Protein 6NOT (pdb70)

Nearest PDB structures (foldseek):
  6not-assembly2_B  TM=1.002E+00  e=0.000E+00  Rickettsia prowazekii str. Madrid E
  7pjx-assembly1_x  TM=8.236E-01  e=2.039E-60  Escherichia coli
  6bk7-assembly2_B  TM=9.498E-01  e=4.688E-52  Enterococcus faecalis V583
  5ty0-assembly1_A  TM=9.521E-01  e=2.757E-51  Legionella pneumophila subsp. pneumophila str. Philadelphia 1
  5vh6-assembly1_A  TM=9.607E-01  e=8.988E-50  Bacillus subtilis subsp. subtilis str. 168

Solvent-accessible surface area: 57294 Å² total; per-residue (Å²): 114,87,23,45,63,10,11,0,0,0,11,26,51,68,91,86,97,52,3,40,95,53,0,41,139,38,21,70,105,154,20,6,6,16,12,8,143,49,111,70,30,37,0,4,10,3,77,29,86,59,52,73,86,73,30,56,34,27,36,26,15,9,60,0,5,8,0,2,0,11,16,4,26,0,52,40,1,8,58,64,63,25,1,28,52,8,5,8,4,26,53,82,99,6,6,4,0,0,0,0,13,33,6,25,100,84,44,13,56,3,63,93,0,11,114,52,0,44,106,88,4,41,9,89,11,0,19,8,5,2,13,16,25,75,72,97,117,2,26,0,1,0,28,0,6,92,58,10,0,13,24,21,71,139,181,110,98,95,76,119,12,34,86,132,44,86,120,105,0,58,100,33,45,48,110,3,7,58,38,0,10,123,28,43,123,98,33,102,60,59,80,84,93,59,45,148,8,63,65,113,52,0,64,118,10,0,49,87,0,0,37,65,21,122,0,21,0,0,1,0,0,0,2,117,41,42,29,0,0,20,20,0,0,47,4,0,4,34,2,0,0,3,0,85,61,67,28,77,8,55,5,35,35,57,101,67,85,98,143,84,101,18,64,14,25,98,128,68,46,11,5,0,0,0,24,26,46,70,117,17,128,176,28,34,52,1,6,3,0,1,0,8,6,3,40,4,64,58,41,33,51,4,11,0,17,43,43,108,91,149,3,120,2,34,113,1,2,36,19,50,48,136,82,101,79,81,36,74,105,2,27,5,0,39,5,3,1,1,10,68,31,166,31,15,0,41,0,0,0,0,0,41,54,132,80,52,5,19,5,27,75,66,166,76,38,41,3,0,1,36,14,48,4,110,44,70,61,102,84,25,54,82,101,13,35,73,5,10,63,43,9,25,48,60,34,49,37,5,115,61,49,87,83,158,92,37,40,2,44,0,34,10,70,50,10,9,120,74,20,18,53,81,16,124,178,73,62,56,1,116,30,61,49,41,66,70,105,17,2,22,22,0,18,3,67,54,64,14,116,33,90,56,99,88,111,68,10,14,3,70,0,51,0,47,10,62,102,100,35,109,78,110,132,81,158,57,79,21,51,65,98,44,69,78,103,35,96,84,29,101,21,2,22,65,1,1,59,100,21,60,55,85,8,42,43,40,45,62,36,0,23,37,0,10,0,20,8,51,44,33,49,62,106,67,73,82,4,27,50,1,0,59,0,0,1,112,87,2,0,119,66,0,87,38,20,9,12,1,0,10,1,83,0,28,0,4,0,6,67,127,19,37,56,86,0,38,42,32,0,75,86,33,85,10,50,53,93,72,87,70,103,67,65,55,1,32,14,0,23,0,45,0,3,3,26,60,7,88,27,2,69,94,40,5,124,91,42,0,126,16,14,9,29,36,24,50,110,44,40,64,46,62,111,19,54,94,81,34,18,96,67,18,121,82,139,143,190,96,100,59,149,91,49,20,39,32,0,9,0,0,0,13,26,50,64,101,153,131,12,41,58,16,0,34,161,71,27,68,112,162,29,9,5,22,11,10,155,49,110,98,32,18,0,3,10,1,67,38,71,77,21,84,15,43,44,31,53,6,57,27,12,22,110,0,8,9,0,3,0,6,13,0,51,0,59,41,0,6,60,57,111,19,1,13,29,4,10,20,7,38,41,79,96,10,14,2,0,0,0,0,28,14,0,33,125,80,47,9,53,1,90,96,0,11,95,36,0,37,100,81,4,48,10,46,18,1,24,4,7,0,6,21,27,64,72,99,116,4,33,0,2,0,27,0,8,78,54,16,0,16,36,39,78,149,112,148,112,94,44,84,32,42,98,125,45,50,80,42,0,56,119,52,61,49,49,5,10,90,78,3,8,78,65,40,125,108,17,106,74,52,82,94,85,67,65,108,36,75,89,68,76,6,68,118,20,0,49,38,0,0,44,125,17,47,7,16,0,0,2,0,0,0,23,160,40,63,28,1,5,28,28,2,0,48,5,0,3,38,2,0,0,4,0,93,63,70,27,79,17,102,5,76,67,61,100,78,85,48,134,35,75,28,71,17,26,56,126,76,58,10,3,0,13,0,8,70,6,46,19,31,118,172,27,36,16,6,2,2,0,2,0,15,6,2,122,6,67,48,36,34,62,4,6,0,17,56,68,114,87,157,4,129,1,34,108,0,3,35,11,53,61,137,76,110,73,81,34,160,56,9,12,2,0,14,6,2,0,1,9,54,16,147,47,11,3,13,0,3,0,0,0,43,37,139,42,58,13,29,1,97,60,42,116,56,58,83,10,0,0,46,6,35,0,42,19,68,54,121,85,47,80,132,50,2,21,121,4,0,59,91,4,17,40,9,13,61,6,3,115,35,44,84,43,116,107,99,37,85,4,29,0,55,0,24,6,50,39,25,2,101,63,0,20,57,36,0,114,130,32,63,89,8,113,22,88,73,43,72,49,111,13,2,24,30,0,14,3,69,62,55,18,95,37,75,59,94,60,106,108,145,8,64,13,94,0,55,0,49,9,67,115,74,40,102,98,154,109,35,76,60,51,50,72,155,122,42,100,23,1,23,65,1,2,60,56,23,57,96,82,9,47,43,38,41,62,25,2,18,60,2,10,0,27,11,87,113,58,22,16,79,0,0,65,5,0,2,121,94,0,0,107,59,0,94,38,20,6,10,2,0,11,0,71,0,41,0,17,0,9,75,131,20,30,58,94,1,51,36,26,0,98,81,29,91,10,126,56,77,75,68,73,101,76,67,59,2,22,12,0,24,0,48,0,3,2,29,60,4,73,30,3,26,99,38,5,109,89,54,0,130,18,40,10,9,13,30,42,101,42,40,67,46,61,104,22,61,91,81,31,16,88,135,14,121,79,132

Secondary structure (DSSP, 8-state):
-TGGGEEEEEEE------HHHHHHHHHH---SEEEEEETTEEEEEE---SSSSSSHHHHHHHHH-SEEEEEEETTTBS-HHHHHHHHHHHHTT--EEEEEE-TTSTT--HHHHHHHHHHTS---EEE-EEEES-GGG--EEEETTTTEEEEE---EEEEPPPGGGHHHHHHHHHHHHHHHGGG-SHHHHHHHTTPPPPHHHHHHHHHHHHHTTS-EEEEE-BTTTTBSHHHHHHHHHHHSPPHHHH-EEEEEETTT--EEEEE-BTTSPPEEEEEEEEEETTTEEEEEEEEEESEEETT-EEEETTTTEEEE---EEEE-SS-EEEESEEETT-EEEEES-SS--TT-EEE-SSS-EESS----PPP-EEEEEEESSSSTHHHHHHHHHHHHHH-TT-EEEE---EEEEESSHHHHHHHHHHHHTTT---EEE---EE--EEE-SS-EEEEEEE--EEEEEEEEEGGG--------SEEEEE----S-HHHHHHHHHHHHTS-TTTSPPB-SEEEEEEEEE-----THHHHHHHHHHHGGGS--EEEEEEEEEEEEEEGGGHHHHHHHHHHTT-EEEEEEEETTEEEEEEEEEGGG-TTHHHHHHHHTTT--EEEEEEEEEEEPPHHHHHHHTT-/-----TT-GGGEEEEEEE-----HHHHHHHHHH---SEEEEEETTEEEEEE-----SB--HHHHHHHHH-SEEEEEEETTTBS-HHHHHHHHHHHTTT--EEEEEE-TTSTT--HHHHHHHHHHTS---EEE-EEEES-GGG--EEEETTT--EEEE---EEEEPPPHHHHHHHHHHHHHHHHHHHTT-HHHHHHHTTTPPPPHHHHHHHHHHHHHTTS-EEEEE-BTTTTBSHHHHHHHHHHHSPPHHHH-EEEEEETTTTEEEEEE-BSSSPPEEEEEEEEEETTTEEEEEEEEEESEEETT-EEEETTTTEEEE---EEEE-SS-EEEESEEETT-EEEEE--SS--TT-EEE-SSS-EEE------S--EEEEEEESSGGGGTHHHHHHHHHHHH-TT-EEEE-TTT--EEEEES-HHHHHHHHHHHHHHH---EEE---EE--EEEESS-EEEEEEE---EEEEEEEEEGGG-----EEEEE---HHHHHHHHHHHTTS-TTTSPPB-SEEEEE--HHHHHHHHHHHHHTGGG-EEEEEEEEEEEEEEEGGGHHHHHHHHHHTT-EEEEEEEETTEEEEEEEEEGGG-TTHHHHHHHHTTT--EEEEEEEEEEE--HHHHHHHTT-

Sequence (1266 aa):
NKLEQIRNIGICAHIDTTTTERILYYTGKTSAATTCRWQDKVINIIDTPGHVDFTIEVERSLRVLDGAVAVFDGVAGVEPQSETVWRQADKYNVPRMCFVNKMDRMGADFYRCVEMIKDRLGARSLIIQLPIGIEENFKGIVNLIKMKAVIWKDEYFEEDIPADMQDKAAEYRARLLDMVVELDDTIMEQYLSGAEITEEQIKILIRKGTIEARFYPILCGSAFKNKGVQPLLDAIVDFLPSPIDIGIVKGIEVSTSEEKDFPISIVEPFSALAFKIMNDPFVGSLTFIRIYSGKITSGATVINTVKNKREKIGRMLLMHANNREDIKEASAGDIVALAGLKDTSTGDTLSDIDKQVVLERMEFPEPVIELAVEPKSTADQEKMGLALSRLAAEDPSFRVSTDHQTVIKGMGELHLEIIIDRMRREFKVEANIGAPQVAYRETITTACEIDYTHKFARVKIIFEPLKDVIDLDKNKTFVFESKIPKEYIPGVEKGLNNIRETGVIAGYPMIDFKATLVDGAFHVLAFEIAAKGAFREGMQKGNPKLLEPIMKVEVITPDEYMGDIIGDLNSRRGQIQNMDPRGNAQVVTAHVPLAEMFGYVNTLRSLSQGRAQFSMIFSHYDQVPSQVADMIKAKHHMSKINKLEQIRNIGICAHIDTTTERILYYTGKTSAATTCRWQDKVINIIDTPGHVDFTIEVERSLRRVLDGAVAVFDGVAGVEPQSETVWRQADKYNVPRMCFVNKMDRMGADFYRCVEMIKDRLGARSLIIQLPIGIEENFKGIVNLIKMKAVIWKDEYFEEDIPADMQDKAAEYRARLLDMVVELDDTIMEQYLSGAEITEEQIKILIRKGTIEARFYPILCGSAFKNKGVQPLLDAIVDFLPSPIDIGIVKGIEVSTSEEKDFPISIVEPFSALAFKIMNDPFVGSLTFIRIYSGKITSGATVINTVKNKREKIGRMLLMHANNREDIKEASAGDIVALAGLKDTSTGDTLSDIDKQVVLERMEFPEPVIELAVEPKSTADQEKMGLALSRLAAEDPSFRVSTDHETGQTVIKGMGELHLEIIIDRMRREFKVEANIGAPQVAYRETITTACEIDYTHKQFARVKIIFEPLKDVIDLTFVFESKIYIPGVEKGLNNIRETGVIAGYPMIDFKATLVLAFEIAAKGAFREGMQKGNPKLLEPIMKVEVITPDEYMGDIIGDLNSRRGQIQNMDPRGNAQVVTAHVPLAEMFGYVNTLRSLSQGRAQFSMIFSHYDQVPSQVADMIKAK

InterPro domains:
  IPR000640 Elongation factor EFG, domain V-like [PF00679] (608-693)
  IPR000640 Elongation factor EFG, domain V-like [SM00838] (608-695)
  IPR000795 Translational (tr)-type GTP-binding domain [PF00009] (8-281)
  IPR000795 Translational (tr)-type GTP-binding domain [PR00315] (12-25)
  IPR000795 Translational (tr)-type GTP-binding domain [PR00315] (58-66)
  IPR000795 Translational (tr)-type GTP-binding domain [PR00315] (78-88)
  IPR000795 Translational (tr)-type GTP-binding domain [PR00315] (94-105)
  IPR000795 Translational (tr)-type GTP-binding domain [PR00315] (130-139)
  IPR000795 Translational (tr)-type GTP-binding domain [PS51722] (8-283)
  IPR004540 Translation elongation factor EFG/EF2 [MF_00054_B] (6-699)
  IPR004540 Translation elongation factor EFG/EF2 [TIGR00484] (1-698)
  IPR005225 Small GTP-binding domain [TIGR00231] (9-180)
  IPR005517 Translation elongation factor EFG/EF2, domain IV [PF03764] (478-605)
  IPR005517 Translation elongation factor EFG/EF2, domain IV [SM00889] (479-606)
  IPR009000 Translation protein, beta-barrel domain superfamily [SSF50447] (264-403)
  IPR009022 Elongation factor G, domain III [cd16262] (404-479)
  IPR014721 Small ribosomal subunit protein uS5 domain 2-type fold, subgroup [G3DSA:3.30.230.10] (484-695)
  IPR020568 Ribosomal protein uS5 domain 2-type superfamily [SSF54211] (481-607)
  IPR027417 P-loop containing nucleoside triphosphate hydrolase [G3DSA:3.40.50.300] (1-291)
  IPR027417 P-loop containing nucleoside triphosphate hydrolase [SSF52540] (6-281)

B-factor: mean 88.45, std 27.89, range [37.94, 196.27]

Radius of gyration: 56.78 Å; Cα contacts (8 Å, |Δi|>4): 2788; chains: 2; bounding box: 98×81×197 Å

Foldseek 3Di:
DLQQQEAFEEEADPAQVPLVVLVQVVQVCPDQWAWGDDDRHIYIYGHQDDVLFQVVLNLLSLQLGQAYEYEAAQQPADDLSSLASLVSNLVVLRQYAYEDEPQQAPRRDNVVNVVCCCPVNVFAEQEQWDWDDGHNGTFAIQGLLVQWTWGDDLPIDIGHDDPVCNVVSVVSNVVNVVLQCVVDDPVVVVVVVPHDAHSVRSLVSLQVCSLSRVHHYYHYFYVVSPYDSVVVSVCSSRRTGGLVSVFWFWWAFQVVRDIDTHGQEQPDWKKWAFSDWDADPPQGIKTKIAIRYHKDFQQDWWAFQVVRGIWGFHWKWHHHPPDIDTDGMDGHRDIIITGDTDFDAHQIMTTHPVTDIRRRDDDQDDFFKKKFKFFPDPPLVVLQPVLQVVVCRNPVNKDWDDDCRIMITHHADVGVVVSVVCSCPVSVTHIDMDDMDTQKEKEFAAKWWDWWADPHWIWIKIKGQLVPDDDDDDDFFEAEEEPEADPQSVLLVVLVVVCQCQAQQFGHHYTRMYMYTYYIHDPDDRCSVGSNVCRNPGRVVRHMAMKFWKKWKKKKAQPVLVVVVVVLCVVQVKDWDDWDDSSRIIIIIIIGTSVSCPPVQVVVCVSHVSNMGMDIGTDDMDGDDPVVSVVSNVD/DPDDCQVVQQQEAFEEEADDPVDLVVLLQVVQVCQDQWAWGDDDNHIYIYGYADFALFPDLQNVLSLVLGQAYEQEAEQQPADDLRSLQVLVVCLVVLRQYAYEHAPQQAPNGDQVVNVVCCCPVSVAAEQEQWDFDDGHNGGFWIQGLLQRWTWGHDVDIDTHHDDDVCPVVSVVSNVVNVVQLCVPDVVVVVVVVVVDDDHSVSSLVSQLVCSSRSVHHYYHYYYRVVPYCSSVVVVCSSRRTGGLVSVFWFWWAFPVVRDTDTHGQEQPDWKKWAFSDWAAAPPQGIWTKIAIRYHKAFQQDWWAQVVVRDIWHQHWKWHHHPPDIDTDGMDGHRDIIITTDTDQEAGQIMTTHPVTDIRTDGDAADFFFKKKWKFFPDNVCLVLPVVLLCVVCSRYNFKDKDADPVPRTIMITGHAPVVVVVSQVSSCVNRVTHMDIDDMDTQKEKEFQAKFWDWFWDDLTDTKTKIKGFLVPDDDPLEEEAECAVVVLLVVLCVVLQCQDQQFGHHYGRMYMYIVCSNSVRNNVCCNVRRVVRHMFMKFWKKWKKKKAQPVLVVVVVVLCVVQVKDWDDWDDSSRIIITIIIGTSVSCPPVSVVVCVSHVSNMHMHIGTDDIDGDDPVVSVVSNVD

Structure (mmCIF, N/CA/C/O backbone):
data_6NOT
#
_entry.id   6NOT
#
_cell.length_a   57.670
_cell.length_b   79.560
_cell.length_c   95.470
_cell.angle_alpha   103.850
_cell.angle_beta   95.320
_cell.angle_gamma   92.170
#
_symmetry.space_group_name_H-M   'P 1'
#
loop_
_entity.id
_entity.type
_entity.pdbx_description
1 polymer 'Elongation factor G'
2 water water
#
loop_
_atom_site.group_PDB
_atom_site.id
_atom_site.type_symbol
_atom_site.label_atom_id
_atom_site.label_alt_id
_atom_site.label_comp_id
_atom_site.label_asym_id
_atom_site.label_entity_id
_atom_site.label_seq_id
_atom_site.pdbx_PDB_ins_code
_atom_site.Cartn_x
_atom_site.Cartn_y
_atom_site.Cartn_z
_atom_site.occupancy
_atom_site.B_iso_or_equiv
_atom_site.auth_seq_id
_atom_site.auth_comp_id
_atom_site.auth_asym_id
_atom_site.auth_atom_id
_atom_site.pdbx_PDB_model_num
ATOM 1 N N . ASN A 1 13 ? -26.069 -7.919 -0.857 1.00 113.97 5 ASN A N 1
ATOM 2 C CA . ASN A 1 13 ? -26.214 -7.725 0.582 1.00 112.19 5 ASN A CA 1
ATOM 3 C C . ASN A 1 13 ? -25.500 -6.461 1.033 1.00 107.90 5 ASN A C 1
ATOM 4 O O . ASN A 1 13 ? -24.370 -6.201 0.630 1.00 107.87 5 ASN A O 1
ATOM 6 N N . LYS A 1 14 ? -26.166 -5.674 1.877 1.00 105.09 6 LYS A N 1
ATOM 7 C CA . LYS A 1 14 ? -25.547 -4.454 2.377 1.00 104.21 6 LYS A CA 1
ATOM 8 C C . LYS A 1 14 ? -24.275 -4.753 3.159 1.00 99.94 6 LYS A C 1
ATOM 9 O O . LYS A 1 14 ? -23.319 -3.973 3.114 1.00 97.42 6 LYS A O 1
ATOM 11 N N . LEU A 1 15 ? -24.232 -5.892 3.849 1.00 95.57 7 LEU A N 1
ATOM 12 C CA . LEU A 1 15 ? -23.135 -6.162 4.772 1.00 85.68 7 LEU A CA 1
ATOM 13 C C . LEU A 1 15 ? -21.818 -6.354 4.031 1.00 80.22 7 LEU A C 1
ATOM 14 O O . LEU A 1 15 ? -20.761 -5.952 4.528 1.00 83.07 7 LEU A O 1
ATOM 19 N N . GLU A 1 16 ? -21.858 -6.955 2.838 1.00 75.51 8 GLU A N 1
ATOM 20 C CA . GLU A 1 16 ? -20.635 -7.167 2.072 1.00 75.32 8 GLU A CA 1
ATOM 21 C C . GLU A 1 16 ? -20.062 -5.869 1.510 1.00 79.36 8 GLU A C 1
ATOM 22 O O . GLU A 1 16 ? -18.887 -5.836 1.126 1.00 80.89 8 GLU A O 1
ATOM 24 N N . GLN A 1 17 ? -20.857 -4.805 1.454 1.00 76.14 9 GLN A N 1
ATOM 25 C CA . GLN A 1 17 ? -20.414 -3.538 0.891 1.00 73.37 9 GLN A CA 1
ATOM 26 C C . GLN A 1 17 ? -19.680 -2.656 1.896 1.00 70.55 9 GLN A C 1
ATOM 27 O O . GLN A 1 17 ? -19.174 -1.597 1.512 1.00 68.27 9 GLN A O 1
ATOM 33 N N . ILE A 1 18 ? -19.595 -3.064 3.157 1.00 60.82 10 ILE A N 1
ATOM 34 C CA . ILE A 1 18 ? -18.993 -2.241 4.197 1.00 58.15 10 ILE A CA 1
ATOM 35 C C . ILE A 1 18 ? -17.489 -2.487 4.236 1.00 57.26 10 ILE A C 1
ATOM 36 O O . ILE A 1 18 ? -17.002 -3.584 3.933 1.00 58.69 10 ILE A O 1
ATOM 41 N N . ARG A 1 19 ? -16.746 -1.428 4.561 1.00 56.18 11 ARG A N 1
ATOM 42 C CA . ARG A 1 19 ? -15.316 -1.479 4.847 1.00 52.64 11 ARG A CA 1
ATOM 43 C C . ARG A 1 19 ? -15.098 -0.657 6.110 1.00 61.59 11 ARG A C 1
ATOM 44 O O . ARG A 1 19 ? -15.254 0.572 6.097 1.00 60.61 11 ARG A O 1
ATOM 52 N N . ASN A 1 20 ? -14.761 -1.335 7.198 1.00 60.83 12 ASN A N 1
ATOM 53 C CA . ASN A 1 20 ? -14.445 -0.686 8.457 1.00 56.66 12 ASN A CA 1
ATOM 54 C C . ASN A 1 20 ? -12.930 -0.653 8.584 1.00 46.99 12 ASN A C 1
ATOM 55 O O . ASN A 1 20 ? -12.288 -1.702 8.619 1.00 51.77 12 ASN A O 1
ATOM 60 N N . ILE A 1 21 ? -12.356 0.542 8.641 1.00 50.08 13 ILE A N 1
ATOM 61 C CA . ILE A 1 21 ? -10.912 0.672 8.537 1.00 48.82 13 ILE A CA 1
ATOM 62 C C . ILE A 1 21 ? -10.396 1.683 9.542 1.00 50.15 13 ILE A C 1
ATOM 63 O O . ILE A 1 21 ? -11.116 2.589 9.981 1.00 44.30 13 ILE A O 1
ATOM 68 N N . GLY A 1 22 ? -9.120 1.525 9.881 1.00 47.97 14 GLY A N 1
ATOM 69 C CA . GLY A 1 22 ? -8.327 2.579 10.482 1.00 49.48 14 GLY A CA 1
ATOM 70 C C . GLY A 1 22 ? -7.232 2.981 9.511 1.00 55.77 14 GLY A C 1
ATOM 71 O O . GLY A 1 22 ? -6.787 2.172 8.689 1.00 47.23 14 GLY A O 1
ATOM 72 N N . ILE A 1 23 ? -6.818 4.241 9.596 1.00 56.69 15 ILE A N 1
ATOM 73 C CA . ILE A 1 23 ? -5.650 4.761 8.891 1.00 58.94 15 ILE A CA 1
ATOM 74 C C . ILE A 1 23 ? -4.617 5.047 9.969 1.00 60.29 15 ILE A C 1
ATOM 75 O O . ILE A 1 23 ? -4.747 6.026 10.705 1.00 64.14 15 ILE A O 1
ATOM 80 N N . CYS A 1 24 ? -3.599 4.201 10.093 1.00 64.30 16 CYS A N 1
ATOM 81 C CA . CYS A 1 24 ? -2.616 4.344 11.165 1.00 65.64 16 CYS A CA 1
ATOM 82 C C . CYS A 1 24 ? -1.433 5.144 10.637 1.00 63.26 16 CYS A C 1
ATOM 83 O O . CYS A 1 24 ? -0.625 4.624 9.864 1.00 62.50 16 CYS A O 1
ATOM 86 N N . ALA A 1 25 ? -1.319 6.401 11.067 1.00 67.38 17 ALA A N 1
ATOM 87 C CA . ALA A 1 25 ? -0.291 7.294 10.552 1.00 79.10 17 ALA A CA 1
ATOM 88 C C . ALA A 1 25 ? 0.232 8.191 11.662 1.00 90.39 17 ALA A C 1
ATOM 89 O O . ALA A 1 25 ? -0.546 8.718 12.460 1.00 96.54 17 ALA A O 1
ATOM 91 N N . HIS A 1 26 ? 1.551 8.374 11.693 1.00 99.18 18 HIS A N 1
ATOM 92 C CA . HIS A 1 26 ? 2.203 9.256 12.663 1.00 112.19 18 HIS A CA 1
ATOM 93 C C . HIS A 1 26 ? 2.200 10.706 12.169 1.00 127.21 18 HIS A C 1
ATOM 94 O O . HIS A 1 26 ? 3.246 11.326 11.960 1.00 125.23 18 HIS A O 1
ATOM 96 N N . ILE A 1 27 ? 0.978 11.225 11.989 1.00 136.86 19 ILE A N 1
ATOM 97 C CA . ILE A 1 27 ? 0.660 12.612 11.638 1.00 136.18 19 ILE A CA 1
ATOM 98 C C . ILE A 1 27 ? 1.760 13.299 10.838 1.00 137.67 19 ILE A C 1
ATOM 99 O O . ILE A 1 27 ? 2.348 14.288 11.295 1.00 143.84 19 ILE A O 1
ATOM 101 N N . ASP A 1 28 ? 2.030 12.784 9.639 1.00 128.95 20 ASP A N 1
ATOM 102 C CA . ASP A 1 28 ? 3.034 13.344 8.734 1.00 114.33 20 ASP A CA 1
ATOM 103 C C . ASP A 1 28 ? 4.387 13.536 9.411 1.00 108.08 20 ASP A C 1
ATOM 104 O O . ASP A 1 28 ? 5.379 13.839 8.752 1.00 103.92 20 ASP A O 1
ATOM 106 N N . THR A 1 32 ? -1.015 18.631 4.424 1.00 97.00 24 THR A N 1
ATOM 107 C CA . THR A 1 32 ? -2.217 17.796 4.383 1.00 99.94 24 THR A CA 1
ATOM 108 C C . THR A 1 32 ? -1.889 16.305 4.557 1.00 97.76 24 THR A C 1
ATOM 109 O O . THR A 1 32 ? -0.878 15.815 4.048 1.00 99.13 24 THR A O 1
ATOM 113 N N . THR A 1 33 ? -2.757 15.588 5.263 1.00 89.05 25 THR A N 1
ATOM 114 C CA . THR A 1 33 ? -2.534 14.191 5.607 1.00 84.14 25 THR A CA 1
ATOM 115 C C . THR A 1 33 ? -3.242 13.263 4.621 1.00 80.10 25 THR A C 1
ATOM 116 O O . THR A 1 33 ? -4.062 13.682 3.801 1.00 86.17 25 THR A O 1
ATOM 120 N N . THR A 1 34 ? -2.916 11.972 4.730 1.00 68.82 26 THR A N 1
ATOM 121 C CA . THR A 1 34 ? -3.558 10.961 3.897 1.00 65.91 26 THR A CA 1
ATOM 122 C C . THR A 1 34 ? -5.058 10.910 4.147 1.00 66.30 26 THR A C 1
ATOM 123 O O . THR A 1 34 ? -5.852 10.786 3.205 1.00 67.07 26 THR A O 1
ATOM 127 N N . THR A 1 35 ? -5.468 11.005 5.410 1.00 64.48 27 THR A N 1
ATOM 128 C CA . THR A 1 35 ? -6.884 10.869 5.716 1.00 67.57 27 THR A CA 1
ATOM 129 C C . THR A 1 35 ? -7.672 12.068 5.211 1.00 67.13 27 THR A C 1
ATOM 130 O O . THR A 1 35 ? -8.819 11.914 4.777 1.00 70.35 27 THR A O 1
ATOM 134 N N . GLU A 1 36 ? -7.072 13.261 5.243 1.00 71.73 28 GLU A N 1
ATOM 135 C CA . GLU A 1 36 ? -7.718 14.428 4.648 1.00 75.49 28 GLU A CA 1
ATOM 136 C C . GLU A 1 36 ? -8.004 14.203 3.169 1.00 74.95 28 GLU A C 1
ATOM 137 O O . GLU A 1 36 ? -9.111 14.486 2.693 1.00 75.84 28 GLU A O 1
ATOM 143 N N . ARG A 1 37 ? -7.019 13.679 2.432 1.00 71.75 29 ARG A N 1
ATOM 144 C CA . ARG A 1 37 ? -7.215 13.403 1.012 1.00 71.18 29 ARG A CA 1
ATOM 145 C C . ARG A 1 37 ? -8.287 12.350 0.800 1.00 75.81 29 ARG A C 1
ATOM 146 O O . ARG A 1 37 ? -9.085 12.449 -0.139 1.00 74.51 29 ARG A O 1
ATOM 154 N N . ILE A 1 38 ? -8.313 11.324 1.655 1.00 72.72 30 ILE A N 1
ATOM 155 C CA . ILE A 1 38 ? -9.371 10.326 1.562 1.00 65.95 30 ILE A CA 1
ATOM 156 C C . ILE A 1 38 ? -10.730 10.993 1.683 1.00 76.72 30 ILE A C 1
ATOM 157 O O . ILE A 1 38 ? -11.638 10.736 0.884 1.00 81.90 30 ILE A O 1
ATOM 162 N N . LEU A 1 39 ? -10.873 11.905 2.649 1.00 76.26 31 LEU A N 1
ATOM 163 C CA . LEU A 1 39 ? -12.176 12.505 2.901 1.00 75.18 31 LEU A CA 1
ATOM 164 C C . LEU A 1 39 ? -12.597 13.443 1.783 1.00 81.72 31 LEU A C 1
ATOM 165 O O . LEU A 1 39 ? -13.792 13.541 1.481 1.00 94.19 31 LEU A O 1
ATOM 170 N N . TYR A 1 40 ? -11.647 14.130 1.147 1.00 78.69 32 TYR A N 1
ATOM 171 C CA . TYR A 1 40 ? -12.025 14.998 0.037 1.00 76.96 32 TYR A CA 1
ATOM 172 C C . TYR A 1 40 ? -12.540 14.191 -1.149 1.00 78.64 32 TYR A C 1
ATOM 173 O O . TYR A 1 40 ? -13.527 14.577 -1.784 1.00 85.79 32 TYR A O 1
ATOM 182 N N . TYR A 1 41 ? -11.899 13.061 -1.454 1.00 80.98 33 TYR A N 1
ATOM 183 C CA . TYR A 1 41 ? -12.218 12.322 -2.670 1.00 93.86 33 TYR A CA 1
ATOM 184 C C . TYR A 1 41 ? -13.555 11.591 -2.613 1.00 102.07 33 TYR A C 1
ATOM 185 O O . TYR A 1 41 ? -14.120 11.287 -3.668 1.00 111.82 33 TYR A O 1
ATOM 194 N N . THR A 1 42 ? -14.079 11.299 -1.426 1.00 103.02 34 THR A N 1
ATOM 195 C CA . THR A 1 42 ? -15.350 10.587 -1.362 1.00 110.71 34 THR A CA 1
ATOM 196 C C . THR A 1 42 ? -16.534 11.512 -1.611 1.00 126.05 34 THR A C 1
ATOM 197 O O . THR A 1 42 ? -17.500 11.117 -2.273 1.00 131.88 34 THR A O 1
ATOM 201 N N . GLY A 1 43 ? -16.479 12.737 -1.085 1.00 133.18 35 GLY A N 1
ATOM 202 C CA . GLY A 1 43 ? -17.571 13.674 -1.301 1.00 140.50 35 GLY A CA 1
ATOM 203 C C . GLY A 1 43 ? -17.780 14.008 -2.765 1.00 149.62 35 GLY A C 1
ATOM 204 O O . GLY A 1 43 ? -18.912 14.009 -3.255 1.00 162.28 35 GLY A O 1
ATOM 205 N N . LYS A 1 44 ? -16.697 14.301 -3.481 1.00 144.77 36 LYS A N 1
ATOM 206 C CA . LYS A 1 44 ? -16.779 14.606 -4.907 1.00 141.41 36 LYS A CA 1
ATOM 207 C C . LYS A 1 44 ? -17.126 13.347 -5.697 1.00 145.86 36 LYS A C 1
ATOM 208 O O . LYS A 1 44 ? -17.020 12.229 -5.180 1.00 139.62 36 LYS A O 1
ATOM 210 N N . THR A 1 72 ? -13.515 16.851 12.658 1.00 159.14 64 THR A N 1
ATOM 211 C CA . THR A 1 72 ? -13.057 16.022 13.768 1.00 157.07 64 THR A CA 1
ATOM 212 C C . THR A 1 72 ? -14.166 15.075 14.215 1.00 152.16 64 THR A C 1
ATOM 213 O O . THR A 1 72 ? -15.291 15.512 14.458 1.00 161.27 64 THR A O 1
ATOM 215 N N . SER A 1 73 ? -13.851 13.785 14.330 1.00 134.75 65 SER A N 1
ATOM 216 C CA . SER A 1 73 ? -14.866 12.801 14.681 1.00 120.63 65 SER A CA 1
ATOM 217 C C . SER A 1 73 ? -14.200 11.511 15.148 1.00 100.70 65 SER A C 1
ATOM 218 O O . SER A 1 73 ? -13.095 11.174 14.714 1.00 92.37 65 SER A O 1
ATOM 221 N N . ALA A 1 74 ? -14.890 10.794 16.043 1.00 85.76 66 ALA A N 1
ATOM 222 C CA . ALA A 1 74 ? -14.428 9.467 16.434 1.00 70.11 66 ALA A CA 1
ATOM 223 C C . ALA A 1 74 ? -14.478 8.497 15.260 1.00 72.42 66 ALA A C 1
ATOM 224 O O . ALA A 1 74 ? -13.641 7.593 15.168 1.00 74.38 66 ALA A O 1
ATOM 226 N N . ALA A 1 75 ? -15.443 8.668 14.360 1.00 71.52 67 ALA A N 1
ATOM 227 C CA . ALA A 1 75 ? -15.532 7.866 13.151 1.00 65.40 67 ALA A CA 1
ATOM 228 C C . ALA A 1 75 ? -16.186 8.701 12.065 1.00 69.31 67 ALA A C 1
ATOM 229 O O . ALA A 1 75 ? -17.060 9.529 12.338 1.00 72.74 67 ALA A O 1
ATOM 231 N N . THR A 1 76 ? -15.761 8.478 10.830 1.00 66.48 68 THR A N 1
ATOM 232 C CA . THR A 1 76 ? -16.298 9.224 9.706 1.00 66.84 68 THR A CA 1
ATOM 233 C C . THR A 1 76 ? -16.699 8.257 8.610 1.00 65.22 68 THR A C 1
ATOM 234 O O . THR A 1 76 ? -15.917 7.380 8.237 1.00 65.71 68 THR A O 1
ATOM 238 N N . THR A 1 77 ? -17.917 8.416 8.104 1.00 67.44 69 THR A N 1
ATOM 239 C CA . THR A 1 77 ? -18.475 7.529 7.097 1.00 68.84 69 THR A CA 1
ATOM 240 C C . THR A 1 77 ? -18.433 8.217 5.740 1.00 74.37 69 THR A C 1
ATOM 241 O O . THR A 1 77 ? -18.847 9.374 5.611 1.00 78.24 69 THR A O 1
ATOM 245 N N . CYS A 1 78 ? -17.919 7.509 4.738 1.00 76.59 70 CYS A N 1
ATOM 246 C CA . CYS A 1 78 ? -17.838 8.029 3.382 1.00 83.17 70 CYS A CA 1
ATOM 247 C C . CYS A 1 78 ? -18.020 6.871 2.410 1.00 84.41 70 CYS A C 1
ATOM 248 O O . CYS A 1 78 ? -18.159 5.714 2.815 1.00 82.37 70 CYS A O 1
ATOM 251 N N . ARG A 1 79 ? -18.011 7.187 1.116 1.00 85.10 71 ARG A N 1
ATOM 252 C CA . ARG A 1 79 ? -18.286 6.211 0.072 1.00 86.63 71 ARG A CA 1
ATOM 253 C C . ARG A 1 79 ? -17.209 6.258 -0.998 1.00 92.37 71 ARG A C 1
ATOM 254 O O . ARG A 1 79 ? -16.686 7.326 -1.323 1.00 94.37 71 ARG A O 1
ATOM 262 N N . TRP A 1 80 ? -16.886 5.090 -1.544 1.00 92.32 72 TRP A N 1
ATOM 263 C CA . TRP A 1 80 ? -16.000 4.983 -2.693 1.00 90.50 72 TRP A CA 1
ATOM 264 C C . TRP A 1 80 ? -16.451 3.782 -3.508 1.00 96.00 72 TRP A C 1
ATOM 265 O O . TRP A 1 80 ? -16.876 2.770 -2.942 1.00 106.15 72 TRP A O 1
ATOM 276 N N . GLN A 1 81 ? -16.339 3.896 -4.827 1.00 92.00 73 GLN A N 1
ATOM 277 C CA . GLN A 1 81 ? -16.954 2.952 -5.752 1.00 100.29 73 GLN A CA 1
ATOM 278 C C . GLN A 1 81 ? -18.370 2.617 -5.296 1.00 104.58 73 GLN A C 1
ATOM 279 O O . GLN A 1 81 ? -19.248 3.484 -5.323 1.00 114.73 73 GLN A O 1
ATOM 285 N N . ASP A 1 82 ? -18.613 1.382 -4.860 1.00 98.97 74 ASP A N 1
ATOM 286 C CA . ASP A 1 82 ? -19.939 0.990 -4.393 1.00 98.50 74 ASP A CA 1
ATOM 287 C C . ASP A 1 82 ? -19.936 0.572 -2.926 1.00 89.77 74 ASP A C 1
ATOM 288 O O . ASP A 1 82 ? -20.859 -0.117 -2.482 1.00 90.14 74 ASP A O 1
ATOM 293 N N . LYS A 1 83 ? -18.929 0.990 -2.162 1.00 76.55 75 LYS A N 1
ATOM 294 C CA . LYS A 1 83 ? -18.757 0.581 -0.781 1.00 75.68 75 LYS A CA 1
ATOM 295 C C . LYS A 1 83 ? -19.002 1.744 0.173 1.00 79.14 75 LYS A C 1
ATOM 296 O O . LYS A 1 83 ? -18.770 2.911 -0.162 1.00 84.67 75 LYS A O 1
ATOM 302 N N . VAL A 1 84 ? -19.466 1.407 1.372 1.00 67.99 76 VAL A N 1
ATOM 303 C CA . VAL A 1 84 ? -19.554 2.346 2.481 1.00 66.49 76 VAL A CA 1
ATOM 304 C C . VAL A 1 84 ? -18.327 2.126 3.348 1.00 64.12 76 VAL A C 1
ATOM 305 O O . VAL A 1 84 ? -18.132 1.029 3.887 1.00 65.46 76 VAL A O 1
ATOM 309 N N . ILE A 1 85 ? -17.487 3.151 3.471 1.00 65.80 77 ILE A N 1
ATOM 310 C CA . ILE A 1 85 ? -16.253 3.064 4.245 1.00 67.24 77 ILE A CA 1
ATOM 311 C C . ILE A 1 85 ? -16.451 3.811 5.551 1.00 63.97 77 ILE A C 1
ATOM 312 O O . ILE A 1 85 ? -16.914 4.955 5.552 1.00 64.87 77 ILE A O 1
ATOM 317 N N . ASN A 1 86 ? -16.114 3.164 6.664 1.00 63.50 78 ASN A N 1
ATOM 318 C CA . ASN A 1 86 ? -16.196 3.771 7.989 1.00 58.07 78 ASN A CA 1
ATOM 319 C C . ASN A 1 86 ? -14.787 3.896 8.550 1.00 56.29 78 ASN A C 1
ATOM 320 O O . ASN A 1 86 ? -14.164 2.893 8.912 1.00 59.68 78 ASN A O 1
ATOM 325 N N . ILE A 1 87 ? -14.283 5.123 8.612 1.00 59.74 79 ILE A N 1
ATOM 326 C CA . ILE A 1 87 ? -12.917 5.365 9.048 1.00 60.37 79 ILE A CA 1
ATOM 327 C C . ILE A 1 87 ? -12.928 5.573 10.555 1.00 64.28 79 ILE A C 1
ATOM 328 O O . ILE A 1 87 ? -13.442 6.571 11.059 1.00 71.05 79 ILE A O 1
ATOM 333 N N . ILE A 1 88 ? -12.381 4.604 11.272 1.00 68.46 80 ILE A N 1
ATOM 334 C CA . ILE A 1 88 ? -12.181 4.716 12.708 1.00 65.50 80 ILE A CA 1
ATOM 335 C C . ILE A 1 88 ? -10.955 5.580 12.963 1.00 69.27 80 ILE A C 1
ATOM 336 O O . ILE A 1 88 ? -9.880 5.345 12.395 1.00 72.83 80 ILE A O 1
ATOM 341 N N . ASP A 1 89 ? -11.112 6.587 13.814 1.00 73.41 81 ASP A N 1
ATOM 342 C CA . ASP A 1 89 ? -9.973 7.379 14.266 1.00 83.02 81 ASP A CA 1
ATOM 343 C C . ASP A 1 89 ? -9.176 6.523 15.246 1.00 95.69 81 ASP A C 1
ATOM 344 O O . ASP A 1 89 ? -9.592 6.314 16.388 1.00 99.01 81 ASP A O 1
ATOM 349 N N . THR A 1 90 ? -8.036 6.000 14.792 1.00 109.62 82 THR A N 1
ATOM 350 C CA . THR A 1 90 ? -7.174 5.159 15.620 1.00 113.77 82 THR A CA 1
ATOM 351 C C . THR A 1 90 ? -6.398 5.948 16.677 1.00 124.56 82 THR A C 1
ATOM 352 O O . THR A 1 90 ? -6.211 5.437 17.790 1.00 116.60 82 THR A O 1
ATOM 356 N N . PRO A 1 91 ? -5.917 7.165 16.400 1.00 134.93 83 PRO A N 1
ATOM 357 C CA . PRO A 1 91 ? -5.252 7.916 17.469 1.00 142.65 83 PRO A CA 1
ATOM 358 C C . PRO A 1 91 ? -6.212 8.204 18.612 1.00 135.23 83 PRO A C 1
ATOM 359 O O . PRO A 1 91 ? -7.409 8.420 18.407 1.00 137.61 83 PRO A O 1
ATOM 363 N N . GLY A 1 92 ? -5.672 8.184 19.826 1.00 126.26 84 GLY A N 1
ATOM 364 C CA . GLY A 1 92 ? -6.414 8.540 21.015 1.00 125.21 84 GLY A CA 1
ATOM 365 C C . GLY A 1 92 ? -5.432 8.914 22.100 1.00 141.15 84 GLY A C 1
ATOM 366 O O . GLY A 1 92 ? -4.594 9.798 21.895 1.00 137.31 84 GLY A O 1
ATOM 367 N N . HIS A 1 93 ? -5.510 8.246 23.254 1.00 158.63 85 HIS A N 1
ATOM 368 C CA . HIS A 1 93 ? -4.413 8.327 24.213 1.00 168.95 85 HIS A CA 1
ATOM 369 C C . HIS A 1 93 ? -3.109 7.860 23.575 1.00 170.83 85 HIS A C 1
ATOM 370 O O . HIS A 1 93 ? -2.030 8.369 23.903 1.00 179.07 85 HIS A O 1
ATOM 372 N N . VAL A 1 94 ? -3.200 6.876 22.673 1.00 157.46 86 VAL A N 1
ATOM 373 C CA . VAL A 1 94 ? -2.138 6.430 21.769 1.00 140.00 86 VAL A CA 1
ATOM 374 C C . VAL A 1 94 ? -1.128 5.539 22.486 1.00 133.92 86 VAL A C 1
ATOM 375 O O . VAL A 1 94 ? -0.412 4.762 21.841 1.00 129.82 86 VAL A O 1
ATOM 377 N N . ASP A 1 95 ? -1.068 5.629 23.819 1.00 133.48 87 ASP A N 1
ATOM 378 C CA . ASP A 1 95 ? -0.173 4.797 24.612 1.00 130.60 87 ASP A CA 1
ATOM 379 C C . ASP A 1 95 ? -0.881 4.058 25.740 1.00 134.05 87 ASP A C 1
ATOM 380 O O . ASP A 1 95 ? -0.218 3.334 26.491 1.00 136.71 87 ASP A O 1
ATOM 382 N N . PHE A 1 96 ? -2.202 4.209 25.875 1.00 131.05 88 PHE A N 1
ATOM 383 C CA . PHE A 1 96 ? -2.931 3.628 26.998 1.00 134.24 88 PHE A CA 1
ATOM 384 C C . PHE A 1 96 ? -3.051 2.109 26.902 1.00 135.44 88 PHE A C 1
ATOM 385 O O . PHE A 1 96 ? -3.331 1.462 27.917 1.00 145.64 88 PHE A O 1
ATOM 393 N N . THR A 1 97 ? -2.857 1.542 25.706 1.00 122.81 89 THR A N 1
ATOM 394 C CA . THR A 1 97 ? -2.927 0.113 25.389 1.00 106.93 89 THR A CA 1
ATOM 395 C C . THR A 1 97 ? -4.364 -0.362 25.255 1.00 101.64 89 THR A C 1
ATOM 396 O O . THR A 1 97 ? -4.742 -0.899 24.209 1.00 102.86 89 THR A O 1
ATOM 400 N N . ILE A 1 98 ? -5.164 -0.191 26.309 1.00 102.76 90 ILE A N 1
ATOM 401 C CA . ILE A 1 98 ? -6.556 -0.632 26.266 1.00 100.96 90 ILE A CA 1
ATOM 402 C C . ILE A 1 98 ? -7.274 0.001 25.080 1.00 98.84 90 ILE A C 1
ATOM 403 O O . ILE A 1 98 ? -7.924 -0.689 24.283 1.00 96.14 90 ILE A O 1
ATOM 405 N N . GLU A 1 99 ? -7.129 1.321 24.919 1.00 97.66 91 GLU A N 1
ATOM 406 C CA . GLU A 1 99 ? -7.788 2.013 23.815 1.00 84.19 91 GLU A CA 1
ATOM 407 C C . GLU A 1 99 ? -7.307 1.510 22.462 1.00 77.68 91 GLU A C 1
ATOM 408 O O . GLU A 1 99 ? -8.096 1.434 21.514 1.00 75.11 91 GLU A O 1
ATOM 410 N N . VAL A 1 100 ? -6.028 1.146 22.347 1.00 80.19 92 VAL A N 1
ATOM 411 C CA . VAL A 1 100 ? -5.521 0.688 21.053 1.00 80.74 92 VAL A CA 1
ATOM 412 C C . VAL A 1 100 ? -6.149 -0.647 20.678 1.00 81.56 92 VAL A C 1
ATOM 413 O O . VAL A 1 100 ? -6.558 -0.853 19.525 1.00 72.88 92 VAL A O 1
ATOM 417 N N . GLU A 1 101 ? -6.240 -1.576 21.644 1.00 77.36 93 GLU A N 1
ATOM 418 C CA . GLU A 1 101 ? -6.844 -2.873 21.355 1.00 69.02 93 GLU A CA 1
ATOM 419 C C . GLU A 1 101 ? -8.322 -2.721 21.027 1.00 65.13 93 GLU A C 1
ATOM 420 O O . GLU A 1 101 ? -8.822 -3.340 20.077 1.00 70.30 93 GLU A O 1
ATOM 426 N N . ARG A 1 102 ? -9.023 -1.855 21.765 1.00 60.80 94 ARG A N 1
ATOM 427 C CA . ARG A 1 102 ? -10.422 -1.582 21.455 1.00 57.15 94 ARG A CA 1
ATOM 428 C C . ARG A 1 102 ? -10.590 -0.932 20.085 1.00 66.06 94 ARG A C 1
ATOM 429 O O . ARG A 1 102 ? -11.592 -1.173 19.405 1.00 70.15 94 ARG A O 1
ATOM 437 N N . SER A 1 103 ? -9.627 -0.119 19.654 1.00 69.20 95 SER A N 1
ATOM 438 C CA . SER A 1 103 ? -9.698 0.419 18.301 1.00 71.95 95 SER A CA 1
ATOM 439 C C . SER A 1 103 ? -9.546 -0.689 17.269 1.00 67.07 95 SER A C 1
ATOM 440 O O . SER A 1 103 ? -10.233 -0.687 16.240 1.00 60.04 95 SER A O 1
ATOM 443 N N . LEU A 1 104 ? -8.664 -1.656 17.539 1.00 63.40 96 LEU A N 1
ATOM 444 C CA . LEU A 1 104 ? -8.409 -2.741 16.593 1.00 54.69 96 LEU A CA 1
ATOM 445 C C . LEU A 1 104 ? -9.556 -3.745 16.492 1.00 57.61 96 LEU A C 1
ATOM 446 O O . LEU A 1 104 ? -9.620 -4.486 15.506 1.00 58.90 96 LEU A O 1
ATOM 451 N N . ARG A 1 105 ? -10.441 -3.825 17.490 1.00 52.96 97 ARG A N 1
ATOM 452 C CA . ARG A 1 105 ? -11.589 -4.714 17.373 1.00 48.43 97 ARG A CA 1
ATOM 453 C C . ARG A 1 105 ? -12.763 -4.058 16.674 1.00 58.75 97 ARG A C 1
ATOM 454 O O . ARG A 1 105 ? -13.639 -4.761 16.159 1.00 66.47 97 ARG A O 1
ATOM 462 N N . VAL A 1 106 ? -12.819 -2.729 16.687 1.00 54.40 98 VAL A N 1
ATOM 463 C CA . VAL A 1 106 ? -13.885 -2.005 16.012 1.00 50.70 98 VAL A CA 1
ATOM 464 C C . VAL A 1 106 ? -13.648 -1.975 14.507 1.00 56.74 98 VAL A C 1
ATOM 465 O O . VAL A 1 106 ? -14.573 -2.174 13.713 1.00 57.46 98 VAL A O 1
ATOM 469 N N . LEU A 1 107 ? -12.419 -1.708 14.088 1.00 53.09 99 LEU A N 1
ATOM 470 C CA . LEU A 1 107 ? -12.134 -1.733 12.670 1.00 56.36 99 LEU A CA 1
ATOM 471 C C . LEU A 1 107 ? -11.926 -3.176 12.226 1.00 59.49 99 LEU A C 1
ATOM 472 O O . LEU A 1 107 ? -11.641 -4.064 13.031 1.00 58.31 99 LEU A O 1
ATOM 477 N N . ASP A 1 108 ? -12.068 -3.402 10.924 1.00 62.42 100 ASP A N 1
ATOM 478 C CA . ASP A 1 108 ? -11.876 -4.721 10.342 1.00 53.14 100 ASP A CA 1
ATOM 479 C C . ASP A 1 108 ? -10.624 -4.822 9.496 1.00 49.86 100 ASP A C 1
ATOM 480 O O . ASP A 1 108 ? -10.066 -5.909 9.361 1.00 50.53 100 ASP A O 1
ATOM 485 N N . GLY A 1 109 ? -10.174 -3.715 8.912 1.00 55.39 101 GLY A N 1
ATOM 486 C CA . GLY A 1 109 ? -8.906 -3.688 8.217 1.00 53.66 101 GLY A CA 1
ATOM 487 C C . GLY A 1 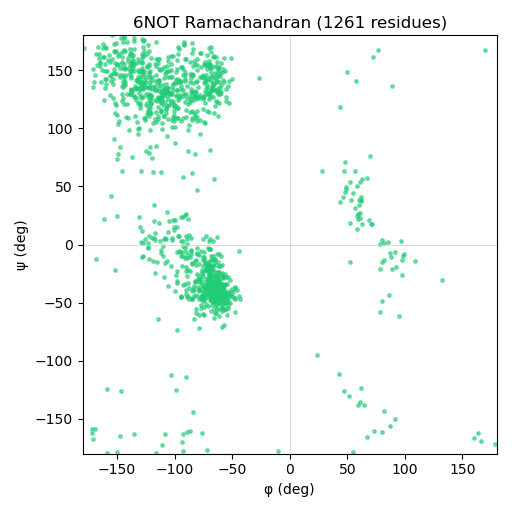109 ? -8.194 -2.391 8.533 1.00 54.01 101 GLY A C 1
ATOM 488 O O . GLY A 1 109 ? -8.770 -1.474 9.113 1.00 58.22 101 GLY A O 1
ATOM 489 N N . ALA A 1 110 ? -6.927 -2.331 8.163 1.00 48.38 102 ALA A N 1
ATOM 490 C CA . ALA A 1 110 ? -6.146 -1.143 8.460 1.00 54.23 102 ALA A CA 1
ATOM 491 C C . ALA A 1 110 ? -5.308 -0.755 7.254 1.00 47.87 102 ALA A C 1
ATOM 492 O O . ALA A 1 110 ? -4.897 -1.604 6.463 1.00 49.72 102 ALA A O 1
ATOM 494 N N . VAL A 1 111 ? -5.024 0.533 7.152 1.00 44.57 103 VAL A N 1
ATOM 495 C CA . VAL A 1 111 ? -3.987 1.039 6.272 1.00 50.19 103 VAL A CA 1
ATOM 496 C C . VAL A 1 111 ? -2.880 1.579 7.163 1.00 43.71 103 VAL A C 1
ATOM 497 O O . VAL A 1 111 ? -3.092 2.530 7.924 1.00 53.00 103 VAL A O 1
ATOM 501 N N . ALA A 1 112 ? -1.712 0.942 7.105 1.00 46.96 104 ALA A N 1
ATOM 502 C CA . ALA A 1 112 ? -0.520 1.426 7.791 1.00 51.27 104 ALA A CA 1
ATOM 503 C C . ALA A 1 112 ? 0.237 2.385 6.876 1.00 60.30 104 ALA A C 1
ATOM 504 O O . ALA A 1 112 ? 0.643 2.012 5.771 1.00 62.18 104 ALA A O 1
ATOM 506 N N . VAL A 1 113 ? 0.423 3.616 7.338 1.00 62.87 105 VAL A N 1
ATOM 507 C CA . VAL A 1 113 ? 1.046 4.678 6.563 1.00 52.67 105 VAL A CA 1
ATOM 508 C C . VAL A 1 113 ? 2.474 4.847 7.058 1.00 60.67 105 VAL A C 1
ATOM 509 O O . VAL A 1 113 ? 2.697 5.101 8.246 1.00 60.62 105 VAL A O 1
ATOM 513 N N . PHE A 1 114 ? 3.447 4.721 6.160 1.00 62.45 106 PHE A N 1
ATOM 514 C CA . PHE A 1 114 ? 4.854 4.847 6.523 1.00 63.95 106 PHE A CA 1
ATOM 515 C C . PHE A 1 114 ? 5.460 6.083 5.877 1.00 68.73 106 PHE A C 1
ATOM 516 O O . PHE A 1 114 ? 5.241 6.345 4.688 1.00 79.95 106 PHE A O 1
ATOM 524 N N . ASP A 1 115 ? 6.212 6.842 6.672 1.00 68.71 107 ASP A N 1
ATOM 525 C CA . ASP A 1 115 ? 6.953 8.008 6.209 1.00 67.51 107 ASP A CA 1
ATOM 526 C C . ASP A 1 115 ? 7.994 7.566 5.188 1.00 76.54 107 ASP A C 1
ATOM 527 O O . ASP A 1 115 ? 8.967 6.889 5.541 1.00 82.75 107 ASP A O 1
ATOM 532 N N . GLY A 1 116 ? 7.790 7.926 3.918 1.00 73.62 108 GLY A N 1
ATOM 533 C CA . GLY A 1 116 ? 8.696 7.500 2.866 1.00 73.92 108 GLY A CA 1
ATOM 534 C C . GLY A 1 116 ? 10.138 7.892 3.094 1.00 74.22 108 GLY A C 1
ATOM 535 O O . GLY A 1 116 ? 11.041 7.222 2.576 1.00 71.81 108 GLY A O 1
ATOM 536 N N . VAL A 1 117 ? 10.376 8.953 3.866 1.00 71.18 109 VAL A N 1
ATOM 537 C CA . VAL A 1 117 ? 11.729 9.432 4.138 1.00 72.57 109 VAL A CA 1
ATOM 538 C C . VAL A 1 117 ? 12.318 8.777 5.381 1.00 77.37 109 VAL A C 1
ATOM 539 O O . VAL A 1 117 ? 13.504 8.441 5.411 1.00 82.62 109 VAL A O 1
ATOM 543 N N . ALA A 1 118 ? 11.505 8.583 6.419 1.00 72.32 110 ALA A N 1
ATOM 544 C CA . ALA A 1 118 ? 12.008 8.023 7.665 1.00 74.20 110 ALA A CA 1
ATOM 545 C C . ALA A 1 118 ? 12.079 6.502 7.622 1.00 79.71 110 ALA A C 1
ATOM 546 O O . ALA A 1 118 ? 13.010 5.915 8.182 1.00 86.21 110 ALA A O 1
ATOM 548 N N . GLY A 1 119 ? 11.134 5.850 6.953 1.00 71.39 111 GLY A N 1
ATOM 549 C CA . GLY A 1 119 ? 11.080 4.406 6.992 1.00 71.25 111 GLY A CA 1
ATOM 550 C C . GLY A 1 119 ? 10.186 3.943 8.124 1.00 76.78 111 GLY A C 1
ATOM 551 O O . GLY A 1 119 ? 9.231 4.638 8.489 1.00 76.90 111 GLY A O 1
ATOM 552 N N . VAL A 1 120 ? 10.475 2.778 8.690 1.00 75.80 112 VAL A N 1
ATOM 553 C CA . VAL A 1 120 ? 9.665 2.231 9.772 1.00 77.42 112 VAL A CA 1
ATOM 554 C C . VAL A 1 120 ? 10.176 2.799 11.089 1.00 79.65 112 VAL A C 1
ATOM 555 O O . VAL A 1 120 ? 11.366 2.691 11.405 1.00 81.41 112 VAL A O 1
ATOM 559 N N . GLU A 1 121 ? 9.285 3.423 11.840 1.00 78.56 113 GLU A N 1
ATOM 560 C CA . GLU A 1 121 ? 9.672 4.094 13.065 1.00 86.58 113 GLU A CA 1
ATOM 561 C C . GLU A 1 121 ? 9.158 3.330 14.279 1.00 84.19 113 GLU A C 1
ATOM 562 O O . GLU A 1 121 ? 8.157 2.612 14.183 1.00 79.00 113 GLU A O 1
ATOM 568 N N . PRO A 1 122 ? 9.840 3.450 15.425 1.00 64.69 114 PRO A N 1
ATOM 569 C CA . PRO A 1 122 ? 9.355 2.781 16.649 1.00 64.17 114 PRO A CA 1
ATOM 570 C C . PRO A 1 122 ? 7.861 2.895 16.862 1.00 68.05 114 PRO A C 1
ATOM 571 O O . PRO A 1 122 ? 7.200 1.884 17.125 1.00 76.44 114 PRO A O 1
ATOM 575 N N . GLN A 1 123 ? 7.302 4.099 16.719 1.00 66.60 115 GLN A N 1
ATOM 576 C CA . GLN A 1 123 ? 5.878 4.284 16.969 1.00 63.83 115 GLN A CA 1
ATOM 577 C C . GLN A 1 123 ? 5.034 3.406 16.055 1.00 67.56 115 GLN A C 1
ATOM 578 O O . GLN A 1 123 ? 3.998 2.881 16.475 1.00 69.43 115 GLN A O 1
ATOM 580 N N . SER A 1 124 ? 5.454 3.240 14.795 1.00 71.45 116 SER A N 1
ATOM 581 C CA . SER A 1 124 ? 4.658 2.455 13.857 1.00 65.80 116 SER A CA 1
ATOM 582 C C . SER A 1 124 ? 4.852 0.959 14.081 1.00 63.88 116 SER A C 1
ATOM 583 O O . SER A 1 124 ? 3.894 0.179 13.967 1.00 55.86 116 SER A O 1
ATOM 586 N N . GLU A 1 125 ? 6.082 0.546 14.397 1.00 46.49 117 GLU A N 1
ATOM 587 C CA . GLU A 1 125 ? 6.327 -0.842 14.768 1.00 59.70 117 GLU A CA 1
ATOM 588 C C . GLU A 1 125 ? 5.371 -1.293 15.867 1.00 64.14 117 GLU A C 1
ATOM 589 O O . GLU A 1 125 ? 4.687 -2.313 15.730 1.00 73.47 117 GLU A O 1
ATOM 595 N N . THR A 1 126 ? 5.271 -0.516 16.949 1.00 61.26 118 THR A N 1
ATOM 596 C CA . THR A 1 126 ? 4.521 -0.978 18.113 1.00 69.90 118 THR A CA 1
ATOM 597 C C . THR A 1 126 ? 3.042 -1.162 17.791 1.00 69.84 118 THR A C 1
ATOM 598 O O . THR A 1 126 ? 2.411 -2.116 18.268 1.00 73.62 118 THR A O 1
ATOM 602 N N . VAL A 1 127 ? 2.469 -0.271 16.980 1.00 60.84 119 VAL A N 1
ATOM 603 C CA . VAL A 1 127 ? 1.078 -0.457 16.573 1.00 60.43 119 VAL A CA 1
ATOM 604 C C . VAL A 1 127 ? 0.959 -1.654 15.639 1.00 63.59 119 VAL A C 1
ATOM 605 O O . VAL A 1 127 ? 0.007 -2.442 15.728 1.00 65.35 119 VAL A O 1
ATOM 609 N N . TRP A 1 128 ? 1.919 -1.807 14.724 1.00 57.89 120 TRP A N 1
ATOM 610 C CA . TRP A 1 128 ? 1.896 -2.949 13.817 1.00 55.32 120 TRP A CA 1
ATOM 611 C C . TRP A 1 128 ? 1.937 -4.264 14.591 1.00 57.81 120 TRP A C 1
ATOM 612 O O . TRP A 1 128 ? 1.258 -5.234 14.228 1.00 53.71 120 TRP A O 1
ATOM 623 N N . ARG A 1 129 ? 2.713 -4.311 15.675 1.00 60.68 121 ARG A N 1
ATOM 624 C CA . ARG A 1 129 ? 2.729 -5.507 16.514 1.00 66.09 121 ARG A CA 1
ATOM 625 C C . ARG A 1 129 ? 1.367 -5.762 17.146 1.00 61.56 121 ARG A C 1
ATOM 626 O O . ARG A 1 129 ? 0.903 -6.909 17.187 1.00 57.32 121 ARG A O 1
ATOM 634 N N . GLN A 1 130 ? 0.710 -4.711 17.645 1.00 62.23 122 GLN A N 1
ATOM 635 C CA . GLN A 1 130 ? -0.621 -4.907 18.216 1.00 64.93 122 GLN A CA 1
ATOM 636 C C . GLN A 1 130 ? -1.595 -5.426 17.170 1.00 69.49 122 GLN A C 1
ATOM 637 O O . GLN A 1 130 ? -2.435 -6.283 17.474 1.00 63.55 122 GLN A O 1
ATOM 643 N N . ALA A 1 131 ? -1.498 -4.924 15.926 1.00 57.31 123 ALA A N 1
ATOM 644 C CA . ALA A 1 131 ? -2.358 -5.446 14.867 1.00 53.15 123 ALA A CA 1
ATOM 645 C C . ALA A 1 131 ? -2.055 -6.904 14.577 1.00 51.31 123 ALA A C 1
ATOM 646 O O . ALA A 1 131 ? -2.957 -7.657 14.193 1.00 58.32 123 ALA A O 1
ATOM 648 N N . ASP A 1 132 ? -0.792 -7.313 14.705 1.00 57.76 124 ASP A N 1
ATOM 649 C CA . ASP A 1 132 ? -0.462 -8.727 14.548 1.00 71.06 124 ASP A CA 1
ATOM 650 C C . ASP A 1 132 ? -1.211 -9.575 15.563 1.00 73.09 124 ASP A C 1
ATOM 651 O O . ASP A 1 132 ? -1.652 -10.688 15.247 1.00 70.87 124 ASP A O 1
ATOM 656 N N . LYS A 1 133 ? -1.354 -9.058 16.789 1.00 72.79 125 LYS A N 1
ATOM 657 C CA . LYS A 1 133 ? -2.075 -9.764 17.841 1.00 79.07 125 LYS A CA 1
ATOM 658 C C . LYS A 1 133 ? -3.437 -10.226 17.352 1.00 76.76 125 LYS A C 1
ATOM 659 O O . LYS A 1 133 ? -3.824 -11.382 17.559 1.00 83.68 125 LYS A O 1
ATOM 665 N N . TYR A 1 134 ? -4.157 -9.357 16.653 1.00 70.18 126 TYR A N 1
ATOM 666 C CA . TYR A 1 134 ? -5.500 -9.672 16.199 1.00 66.35 126 TYR A CA 1
ATOM 667 C C . TYR A 1 134 ? -5.547 -10.091 14.737 1.00 65.23 126 TYR A C 1
ATOM 668 O O . TYR A 1 134 ? -6.641 -10.202 14.176 1.00 71.83 126 TYR A O 1
ATOM 677 N N . ASN A 1 135 ? -4.394 -10.371 14.123 1.00 63.35 127 ASN A N 1
ATOM 678 C CA . ASN A 1 135 ? -4.324 -10.724 12.705 1.00 66.65 127 ASN A CA 1
ATOM 679 C C . ASN A 1 135 ? -5.131 -9.754 11.840 1.00 56.73 127 ASN A C 1
ATOM 680 O O . ASN A 1 135 ? -5.910 -10.157 10.980 1.00 68.58 127 ASN A O 1
ATOM 685 N N . VAL A 1 136 ? -4.980 -8.459 12.100 1.00 49.32 128 VAL A N 1
ATOM 686 C CA . VAL A 1 136 ? -5.774 -7.481 11.359 1.00 51.10 128 VAL A CA 1
ATOM 687 C C . VAL A 1 136 ? -5.275 -7.438 9.920 1.00 57.97 128 VAL A C 1
ATOM 688 O O . VAL A 1 136 ? -4.065 -7.301 9.678 1.00 52.18 128 VAL A O 1
ATOM 692 N N . PRO A 1 137 ? -6.158 -7.629 8.948 1.00 57.00 129 PRO A N 1
ATOM 693 C CA . PRO A 1 137 ? -5.774 -7.445 7.546 1.00 54.49 129 PRO A CA 1
ATOM 694 C C . PRO A 1 137 ? -5.317 -6.014 7.286 1.00 58.91 129 PRO A C 1
ATOM 695 O O . PRO A 1 137 ? -5.990 -5.047 7.656 1.00 53.95 129 PRO A O 1
ATOM 699 N N . ARG A 1 138 ? -4.152 -5.888 6.655 1.00 54.50 130 ARG A N 1
ATOM 700 C CA . ARG A 1 138 ? -3.431 -4.627 6.594 1.00 56.90 130 ARG A CA 1
ATOM 701 C C . ARG A 1 138 ? -2.843 -4.430 5.202 1.00 55.86 130 ARG A C 1
ATOM 702 O O . ARG A 1 138 ? -2.443 -5.391 4.544 1.00 53.08 130 ARG A O 1
ATOM 710 N N . MET A 1 139 ? -2.782 -3.173 4.774 1.00 50.21 131 MET A N 1
ATOM 711 C CA . MET A 1 139 ? -1.988 -2.732 3.635 1.00 56.76 131 MET A CA 1
ATOM 712 C C . MET A 1 139 ? -1.055 -1.620 4.091 1.00 58.60 131 MET A C 1
ATOM 713 O O . MET A 1 139 ? -1.358 -0.894 5.044 1.00 58.42 131 MET A O 1
ATOM 718 N N . CYS A 1 140 ? 0.077 -1.479 3.404 1.00 56.54 132 CYS A N 1
ATOM 719 C CA . CYS A 1 140 ? 1.041 -0.424 3.697 1.00 57.49 132 CYS A CA 1
ATOM 720 C C . CYS A 1 140 ? 1.025 0.637 2.597 1.00 57.39 132 CYS A C 1
ATOM 721 O O . CYS A 1 140 ? 1.085 0.314 1.403 1.00 61.87 132 CYS A O 1
ATOM 724 N N . PHE A 1 141 ? 0.960 1.900 3.004 1.00 53.01 133 PHE A N 1
ATOM 725 C CA . PHE A 1 141 ? 0.973 3.039 2.096 1.00 56.37 133 PHE A CA 1
ATOM 726 C C . PHE A 1 141 ? 2.224 3.857 2.396 1.00 60.69 133 PHE A C 1
ATOM 727 O O . PHE A 1 141 ? 2.308 4.510 3.442 1.00 58.68 133 PHE A O 1
ATOM 735 N N . VAL A 1 142 ? 3.199 3.807 1.491 1.00 57.15 134 VAL A N 1
ATOM 736 C CA . VAL A 1 142 ? 4.472 4.486 1.701 1.00 60.51 134 VAL A CA 1
ATOM 737 C C . VAL A 1 142 ? 4.298 5.929 1.236 1.00 67.85 134 VAL A C 1
ATOM 738 O O . VAL A 1 142 ? 4.218 6.201 0.040 1.00 71.89 134 VAL A O 1
ATOM 742 N N . ASN A 1 143 ? 4.232 6.854 2.185 1.00 71.11 135 ASN A N 1
ATOM 743 C CA . ASN A 1 143 ? 3.795 8.215 1.921 1.00 64.71 135 ASN A CA 1
ATOM 744 C C . ASN A 1 143 ? 4.981 9.114 1.583 1.00 60.39 135 ASN A C 1
ATOM 745 O O . ASN A 1 143 ? 6.141 8.713 1.657 1.00 61.95 135 ASN A O 1
ATOM 750 N N . LYS A 1 144 ? 4.666 10.352 1.202 1.00 64.53 136 LYS A N 1
ATOM 751 C CA . LYS A 1 144 ? 5.657 11.420 1.044 1.00 64.67 136 LYS A CA 1
ATOM 752 C C . LYS A 1 144 ? 6.716 11.070 -0.002 1.00 68.87 136 LYS A C 1
ATOM 753 O O . LYS A 1 144 ? 7.880 11.458 0.109 1.00 67.21 136 LYS A O 1
ATOM 759 N N . MET A 1 145 ? 6.310 10.345 -1.043 1.00 63.99 137 MET A N 1
ATOM 760 C CA . MET A 1 145 ? 7.270 9.932 -2.063 1.00 78.98 137 MET A CA 1
ATOM 761 C C . MET A 1 145 ? 7.908 11.103 -2.807 1.00 82.04 137 MET A C 1
ATOM 762 O O . MET A 1 145 ? 8.864 10.886 -3.558 1.00 82.11 137 MET A O 1
ATOM 767 N N . ASP A 1 146 ? 7.433 12.329 -2.593 1.00 79.99 138 ASP A N 1
ATOM 768 C CA . ASP A 1 146 ? 7.992 13.516 -3.224 1.00 87.58 138 ASP A CA 1
ATOM 769 C C . ASP A 1 146 ? 9.028 14.234 -2.370 1.00 85.17 138 ASP A C 1
ATOM 770 O O . ASP A 1 146 ? 9.674 15.159 -2.871 1.00 84.37 138 ASP A O 1
ATOM 775 N N . ARG A 1 147 ? 9.192 13.866 -1.102 1.00 78.94 139 ARG A N 1
ATOM 776 C CA . ARG A 1 147 ? 10.079 14.637 -0.245 1.00 80.89 139 ARG A CA 1
ATOM 777 C C . ARG A 1 147 ? 11.532 14.220 -0.433 1.00 82.64 139 ARG A C 1
ATOM 778 O O . ARG A 1 147 ? 11.832 13.100 -0.862 1.00 73.46 139 ARG A O 1
ATOM 786 N N . MET A 1 148 ? 12.436 15.155 -0.124 1.00 75.55 140 MET A N 1
ATOM 787 C CA . MET A 1 148 ? 13.867 14.889 -0.204 1.00 77.52 140 MET A CA 1
ATOM 788 C C . MET A 1 148 ? 14.236 13.676 0.641 1.00 91.91 140 MET A C 1
ATOM 789 O O . MET A 1 148 ? 13.909 13.606 1.832 1.00 86.92 140 MET A O 1
ATOM 791 N N . GLY A 1 149 ? 14.921 12.720 0.012 1.00 88.00 141 GLY A N 1
ATOM 792 C CA . GLY A 1 149 ? 15.311 11.489 0.657 1.00 85.77 141 GLY A CA 1
ATOM 793 C C . GLY A 1 149 ? 14.271 10.389 0.644 1.00 85.12 141 GLY A C 1
ATOM 794 O O . GLY A 1 149 ? 14.523 9.320 1.215 1.00 88.16 141 GLY A O 1
ATOM 795 N N . ALA A 1 150 ? 13.113 10.611 0.020 1.00 85.97 142 ALA A N 1
ATOM 796 C CA . ALA A 1 150 ? 12.086 9.577 -0.043 1.00 91.81 142 ALA A CA 1
ATOM 797 C C . ALA A 1 150 ? 12.617 8.358 -0.779 1.00 95.87 142 ALA A C 1
ATOM 798 O O . ALA A 1 150 ? 13.036 8.454 -1.939 1.00 101.99 142 ALA A O 1
ATOM 800 N N . ASP A 1 151 ? 12.602 7.211 -0.104 1.00 86.15 143 ASP A N 1
ATOM 801 C CA . ASP A 1 151 ? 13.151 5.974 -0.653 1.00 83.68 143 ASP A CA 1
ATOM 802 C C . ASP A 1 151 ? 12.126 4.865 -0.447 1.00 76.97 143 ASP A C 1
ATOM 803 O O . ASP A 1 151 ? 12.087 4.231 0.611 1.00 76.26 143 ASP A O 1
ATOM 808 N N . PHE A 1 152 ? 11.309 4.629 -1.471 1.00 75.66 144 PHE A N 1
ATOM 809 C CA . PHE A 1 152 ? 10.313 3.569 -1.402 1.00 74.23 144 PHE A CA 1
ATOM 810 C C . PHE A 1 152 ? 10.955 2.226 -1.082 1.00 75.17 144 PHE A C 1
ATOM 811 O O . PHE A 1 152 ? 10.474 1.486 -0.216 1.00 64.85 144 PHE A O 1
ATOM 819 N N . TYR A 1 153 ? 12.042 1.890 -1.781 1.00 72.61 145 TYR A N 1
ATOM 820 C CA . TYR A 1 153 ? 12.600 0.548 -1.672 1.00 73.90 145 TYR A CA 1
ATOM 821 C C . TYR A 1 153 ? 13.287 0.314 -0.331 1.00 77.06 145 TYR A C 1
ATOM 822 O O . TYR A 1 153 ? 13.249 -0.808 0.194 1.00 77.40 145 TYR A O 1
ATOM 831 N N . ARG A 1 154 ? 13.932 1.337 0.226 1.00 75.85 146 ARG A N 1
ATOM 832 C CA . ARG A 1 154 ? 14.453 1.222 1.584 1.00 78.25 146 ARG A CA 1
ATOM 833 C C . ARG A 1 154 ? 13.323 0.993 2.583 1.00 77.82 146 ARG A C 1
ATOM 834 O O . ARG A 1 154 ? 13.435 0.154 3.485 1.00 83.81 146 ARG A O 1
ATOM 842 N N . CYS A 1 155 ? 12.220 1.719 2.424 1.00 68.35 147 CYS A N 1
ATOM 843 C CA . CYS A 1 155 ? 11.091 1.559 3.328 1.00 64.26 147 CYS A CA 1
ATOM 844 C C . CYS A 1 155 ? 10.457 0.177 3.194 1.00 72.88 147 CYS A C 1
ATOM 845 O O . CYS A 1 155 ? 10.044 -0.417 4.198 1.00 77.76 147 CYS A O 1
ATOM 848 N N . VAL A 1 156 ? 10.364 -0.352 1.970 1.00 74.09 148 VAL A N 1
ATOM 849 C CA . VAL A 1 156 ? 9.826 -1.701 1.796 1.00 71.85 148 VAL A CA 1
ATOM 850 C C . VAL A 1 156 ? 10.738 -2.717 2.466 1.00 71.65 148 VAL A C 1
ATOM 851 O O . VAL A 1 156 ? 10.272 -3.698 3.061 1.00 74.34 148 VAL A O 1
ATOM 855 N N . GLU A 1 157 ? 12.052 -2.495 2.390 1.00 68.88 149 GLU A N 1
ATOM 856 C CA . GLU A 1 157 ? 12.988 -3.407 3.033 1.00 76.61 149 GLU A CA 1
ATOM 857 C C . GLU A 1 157 ? 12.807 -3.403 4.547 1.00 87.92 149 GLU A C 1
ATOM 858 O O . GLU A 1 157 ? 12.907 -4.452 5.193 1.00 96.68 149 GLU A O 1
ATOM 864 N N . MET A 1 158 ? 12.532 -2.236 5.133 1.00 81.75 150 MET A N 1
ATOM 865 C CA . MET A 1 158 ? 12.324 -2.191 6.574 1.00 77.81 150 MET A CA 1
ATOM 866 C C . MET A 1 158 ? 11.024 -2.884 6.963 1.00 71.38 150 MET A C 1
ATOM 867 O O . MET A 1 158 ? 10.975 -3.595 7.971 1.00 76.32 150 MET A O 1
ATOM 872 N N . ILE A 1 159 ? 9.964 -2.692 6.172 1.00 67.32 151 ILE A N 1
ATOM 873 C CA . ILE A 1 159 ? 8.713 -3.409 6.396 1.00 67.31 151 ILE A CA 1
ATOM 874 C C . ILE A 1 159 ? 8.955 -4.911 6.382 1.00 76.24 151 ILE A C 1
ATOM 875 O O . ILE A 1 159 ? 8.443 -5.648 7.234 1.00 79.40 151 ILE A O 1
ATOM 880 N N . LYS A 1 160 ? 9.742 -5.387 5.416 1.00 77.83 152 LYS A N 1
ATOM 881 C CA . LYS A 1 160 ? 10.056 -6.809 5.360 1.00 86.86 152 LYS A CA 1
ATOM 882 C C . LYS A 1 160 ? 10.972 -7.218 6.508 1.00 92.47 152 LYS A C 1
ATOM 883 O O . LYS A 1 160 ? 10.751 -8.254 7.149 1.00 93.31 152 LYS A O 1
ATOM 885 N N . ASP A 1 161 ? 11.983 -6.400 6.805 1.00 88.13 153 ASP A N 1
ATOM 886 C CA . ASP A 1 161 ? 13.001 -6.770 7.784 1.00 96.09 153 ASP A CA 1
ATOM 887 C C . ASP A 1 161 ? 12.542 -6.475 9.209 1.00 95.89 153 ASP A C 1
ATOM 888 O O . ASP A 1 161 ? 12.371 -7.390 10.019 1.00 101.89 153 ASP A O 1
ATOM 893 N N . ARG A 1 162 ? 12.333 -5.199 9.529 1.00 91.63 154 ARG A N 1
ATOM 894 C CA . ARG A 1 162 ? 12.081 -4.818 10.916 1.00 86.69 154 ARG A CA 1
ATOM 895 C C . ARG A 1 162 ? 10.775 -5.410 11.441 1.00 81.32 154 ARG A C 1
ATOM 896 O O . ARG A 1 162 ? 10.712 -5.872 12.584 1.00 79.81 154 ARG A O 1
ATOM 904 N N . LEU A 1 163 ? 9.723 -5.407 10.623 1.00 76.11 155 LEU A N 1
ATOM 905 C CA . LEU A 1 163 ? 8.423 -5.930 11.021 1.00 66.38 155 LEU A CA 1
ATOM 906 C C . LEU A 1 163 ? 8.236 -7.409 10.700 1.00 67.74 155 LEU A C 1
ATOM 907 O O . LEU A 1 163 ? 7.258 -8.005 11.160 1.00 63.45 155 LEU A O 1
ATOM 912 N N . GLY A 1 164 ? 9.125 -8.010 9.911 1.00 75.28 156 GLY A N 1
ATOM 913 C CA . GLY A 1 164 ? 8.925 -9.383 9.489 1.00 70.11 156 GLY A CA 1
ATOM 914 C C . GLY A 1 164 ? 7.665 -9.616 8.687 1.00 71.37 156 GLY A C 1
ATOM 915 O O . GLY A 1 164 ? 7.174 -10.745 8.639 1.00 74.36 156 GLY A O 1
ATOM 916 N N . ALA A 1 165 ? 7.125 -8.583 8.047 1.00 68.02 157 ALA A N 1
ATOM 917 C CA . ALA A 1 165 ? 5.888 -8.730 7.291 1.00 65.84 157 ALA A CA 1
ATOM 918 C C . ALA A 1 165 ? 6.162 -9.249 5.880 1.00 68.05 157 ALA A C 1
ATOM 919 O O . ALA A 1 165 ? 7.134 -8.853 5.230 1.00 69.03 157 ALA A O 1
ATOM 921 N N . ARG A 1 166 ? 5.306 -10.161 5.421 1.00 64.14 158 ARG A N 1
ATOM 922 C CA . ARG A 1 166 ? 5.372 -10.680 4.058 1.00 70.58 158 ARG A CA 1
ATOM 923 C C . ARG A 1 166 ? 4.710 -9.649 3.153 1.00 73.12 158 ARG A C 1
ATOM 924 O O . ARG A 1 166 ? 3.485 -9.482 3.169 1.00 66.08 158 ARG A O 1
ATOM 932 N N . SER A 1 167 ? 5.527 -8.929 2.392 1.00 74.54 159 SER A N 1
ATOM 933 C CA . SER A 1 167 ? 5.074 -7.775 1.633 1.00 71.89 159 SER A CA 1
ATOM 934 C C . SER A 1 167 ? 4.690 -8.185 0.217 1.00 68.17 159 SER A C 1
ATOM 935 O O . SER A 1 167 ? 5.429 -8.909 -0.449 1.00 67.14 159 SER A O 1
ATOM 938 N N . LEU A 1 168 ? 3.535 -7.722 -0.231 1.00 67.95 160 LEU A N 1
ATOM 939 C CA . LEU A 1 168 ? 3.051 -7.932 -1.590 1.00 61.51 160 LEU A CA 1
ATOM 940 C C . LEU A 1 168 ? 3.093 -6.574 -2.283 1.00 65.79 160 LEU A C 1
ATOM 941 O O . LEU A 1 168 ? 2.199 -5.744 -2.098 1.00 60.27 160 LEU A O 1
ATOM 946 N N . ILE A 1 169 ? 4.137 -6.337 -3.068 1.00 75.98 161 ILE A N 1
ATOM 947 C CA . ILE A 1 169 ? 4.319 -5.033 -3.696 1.00 77.35 161 ILE A CA 1
ATOM 948 C C . ILE A 1 169 ? 3.464 -4.994 -4.956 1.00 73.31 161 ILE A C 1
ATOM 949 O O . ILE A 1 169 ? 3.764 -5.672 -5.940 1.00 87.17 161 ILE A O 1
ATOM 954 N N . ILE A 1 170 ? 2.390 -4.209 -4.929 1.00 66.05 162 ILE A N 1
ATOM 955 C CA . ILE A 1 170 ? 1.516 -4.058 -6.086 1.00 70.90 162 ILE A CA 1
ATOM 956 C C . ILE A 1 170 ? 1.705 -2.705 -6.770 1.00 77.57 162 ILE A C 1
ATOM 957 O O . ILE A 1 170 ? 0.906 -2.331 -7.640 1.00 75.62 162 ILE A O 1
ATOM 962 N N . GLN A 1 171 ? 2.745 -1.961 -6.403 1.00 66.10 163 GLN A N 1
ATOM 963 C CA . GLN A 1 171 ? 2.977 -0.643 -6.966 1.00 73.57 163 GLN A CA 1
ATOM 964 C C . GLN A 1 171 ? 4.468 -0.357 -6.946 1.00 80.07 163 GLN A C 1
ATOM 965 O O . GLN A 1 171 ? 5.190 -0.815 -6.058 1.00 77.27 163 GLN A O 1
ATOM 971 N N . LEU A 1 172 ? 4.918 0.405 -7.941 1.00 81.89 164 LEU A N 1
ATOM 972 C CA . LEU A 1 172 ? 6.264 0.942 -7.978 1.00 84.97 164 LEU A CA 1
ATOM 973 C C . LEU A 1 172 ? 6.189 2.450 -8.169 1.00 85.26 164 LEU A C 1
ATOM 974 O O . LEU A 1 172 ? 5.337 2.937 -8.919 1.00 88.23 164 LEU A O 1
ATOM 979 N N . PRO A 1 173 ? 7.062 3.212 -7.514 1.00 83.17 165 PRO A N 1
ATOM 980 C CA . PRO A 1 173 ? 7.057 4.664 -7.708 1.00 73.76 165 PRO A CA 1
ATOM 981 C C . PRO A 1 173 ? 7.689 5.056 -9.045 1.00 77.59 165 PRO A C 1
ATOM 982 O O . PRO A 1 173 ? 8.653 4.438 -9.508 1.00 79.62 165 PRO A O 1
ATOM 986 N N . ILE A 1 174 ? 7.126 6.094 -9.662 1.00 78.78 166 ILE A N 1
ATOM 987 C CA . ILE A 1 174 ? 7.635 6.671 -10.909 1.00 82.60 166 ILE A CA 1
ATOM 988 C C . ILE A 1 174 ? 8.233 8.032 -10.577 1.00 89.01 166 ILE A C 1
ATOM 989 O O . ILE A 1 174 ? 7.502 8.972 -10.240 1.00 93.61 166 ILE A O 1
ATOM 994 N N . GLY A 1 175 ? 9.559 8.145 -10.659 1.00 85.07 167 GLY A N 1
ATOM 995 C CA . GLY A 1 175 ? 10.217 9.410 -10.387 1.00 86.08 167 GLY A CA 1
ATOM 996 C C . GLY A 1 175 ? 10.601 9.635 -8.937 1.00 97.47 167 GLY A C 1
ATOM 997 O O . GLY A 1 175 ? 9.815 9.370 -8.024 1.00 91.99 167 GLY A O 1
ATOM 998 N N . ILE A 1 176 ? 11.806 10.150 -8.715 1.00 100.16 168 ILE A N 1
ATOM 999 C CA . ILE A 1 176 ? 12.370 10.305 -7.379 1.00 92.96 168 ILE A CA 1
ATOM 1000 C C . ILE A 1 176 ? 12.166 11.737 -6.905 1.00 93.50 168 ILE A C 1
ATOM 1001 O O . ILE A 1 176 ? 12.436 12.688 -7.648 1.00 99.53 168 ILE A O 1
ATOM 1003 N N . GLU A 1 177 ? 11.689 11.889 -5.665 1.00 86.63 169 GLU A N 1
ATOM 1004 C CA . GLU A 1 177 ? 11.693 13.167 -4.943 1.00 85.76 169 GLU A CA 1
ATOM 1005 C C . GLU A 1 177 ? 10.835 14.170 -5.705 1.00 91.82 169 GLU A C 1
ATOM 1006 O O . GLU A 1 177 ? 9.651 13.880 -5.946 1.00 95.08 169 GLU A O 1
ATOM 1012 N N . GLU A 1 178 ? 11.367 15.333 -6.095 1.00 92.17 170 GLU A N 1
ATOM 1013 C CA . GLU A 1 178 ? 10.600 16.351 -6.807 1.00 101.08 170 GLU A CA 1
ATOM 1014 C C . GLU A 1 178 ? 10.015 15.842 -8.120 1.00 100.60 170 GLU A C 1
ATOM 1015 O O . GLU A 1 178 ? 9.012 16.387 -8.596 1.00 97.75 170 GLU A O 1
ATOM 1017 N N . ASN A 1 179 ? 10.612 14.814 -8.713 1.00 93.94 171 ASN A N 1
ATOM 1018 C CA . ASN A 1 179 ? 10.132 14.292 -9.979 1.00 94.10 171 ASN A CA 1
ATOM 1019 C C . ASN A 1 179 ? 9.094 13.192 -9.823 1.00 91.99 171 ASN A C 1
ATOM 1020 O O . ASN A 1 179 ? 8.526 12.764 -10.832 1.00 88.05 171 ASN A O 1
ATOM 1025 N N . PHE A 1 180 ? 8.829 12.727 -8.600 1.00 83.21 172 PHE A N 1
ATOM 1026 C CA . PHE A 1 180 ? 7.807 11.711 -8.394 1.00 80.60 172 PHE A CA 1
ATOM 1027 C C . PHE A 1 180 ? 6.495 12.150 -9.020 1.00 81.06 172 PHE A C 1
ATOM 1028 O O . PHE A 1 180 ? 5.948 13.200 -8.674 1.00 80.87 172 PHE A O 1
ATOM 1036 N N . LYS A 1 181 ? 5.994 11.335 -9.942 1.00 92.80 173 LYS A N 1
ATOM 1037 C CA . LYS A 1 181 ? 4.877 11.723 -10.787 1.00 93.63 173 LYS A CA 1
ATOM 1038 C C . LYS A 1 181 ? 3.732 10.730 -10.785 1.00 89.29 173 LYS A C 1
ATOM 1039 O O . LYS A 1 181 ? 2.669 11.044 -11.332 1.00 91.46 173 LYS A O 1
ATOM 1041 N N . GLY A 1 182 ? 3.910 9.551 -10.206 1.00 81.07 174 GLY A N 1
ATOM 1042 C CA . GLY A 1 182 ? 2.858 8.556 -10.209 1.00 79.02 174 GLY A CA 1
ATOM 1043 C C . GLY A 1 182 ? 3.426 7.192 -9.867 1.00 80.05 174 GLY A C 1
ATOM 1044 O O . GLY A 1 182 ? 4.526 7.078 -9.331 1.00 75.87 174 GLY A O 1
ATOM 1045 N N . ILE A 1 183 ? 2.647 6.168 -10.193 1.00 78.50 175 ILE A N 1
ATOM 1046 C CA . ILE A 1 183 ? 2.974 4.808 -9.798 1.00 79.36 175 ILE A CA 1
ATOM 1047 C C . ILE A 1 183 ? 2.746 3.877 -10.974 1.00 82.46 175 ILE A C 1
ATOM 1048 O O . ILE A 1 183 ? 1.916 4.138 -11.850 1.00 88.61 175 ILE A O 1
ATOM 1053 N N . VAL A 1 184 ? 3.497 2.784 -10.982 1.00 78.63 176 VAL A N 1
ATOM 1054 C CA . VAL A 1 184 ? 3.211 1.650 -11.847 1.00 82.93 176 VAL A CA 1
ATOM 1055 C C . VAL A 1 184 ? 2.297 0.702 -11.081 1.00 80.93 176 VAL A C 1
ATOM 1056 O O . VAL A 1 184 ? 2.684 0.162 -10.040 1.00 84.38 176 VAL A O 1
ATOM 1060 N N . ASN A 1 185 ? 1.079 0.521 -11.585 1.00 79.61 177 ASN A N 1
ATOM 1061 C CA . ASN A 1 185 ? 0.141 -0.465 -11.058 1.00 75.52 177 ASN A CA 1
ATOM 1062 C C . ASN A 1 185 ? 0.561 -1.832 -11.583 1.00 81.02 177 ASN A C 1
ATOM 1063 O O . ASN A 1 185 ? 0.379 -2.129 -12.767 1.00 92.51 177 ASN A O 1
ATOM 1068 N N . LEU A 1 186 ? 1.128 -2.668 -10.711 1.00 77.60 178 LEU A N 1
ATOM 1069 C CA . LEU A 1 186 ? 1.614 -3.977 -11.143 1.00 83.14 178 LEU A CA 1
ATOM 1070 C C . LEU A 1 186 ? 0.499 -4.982 -11.395 1.00 84.20 178 LEU A C 1
ATOM 1071 O O . LEU A 1 186 ? 0.767 -6.041 -11.969 1.00 83.42 178 LEU A O 1
ATOM 1076 N N . ILE A 1 187 ? -0.732 -4.694 -10.980 1.00 89.25 179 ILE A N 1
ATOM 1077 C CA . ILE A 1 187 ? -1.841 -5.589 -11.298 1.00 89.29 179 ILE A CA 1
ATOM 1078 C C . ILE A 1 187 ? -2.282 -5.396 -12.745 1.00 88.26 179 ILE A C 1
ATOM 1079 O O . ILE A 1 187 ? -2.469 -6.365 -13.490 1.00 95.17 179 ILE A O 1
ATOM 1084 N N . LYS A 1 188 ? -2.457 -4.141 -13.161 1.00 81.91 180 LYS A N 1
ATOM 1085 C CA . LYS A 1 188 ? -2.793 -3.831 -14.542 1.00 83.07 180 LYS A CA 1
ATOM 1086 C C . LYS A 1 188 ? -1.573 -3.827 -15.457 1.00 99.26 180 LYS A C 1
ATOM 1087 O O . LYS A 1 188 ? -1.734 -3.917 -16.681 1.00 90.12 180 LYS A O 1
ATOM 1093 N N . MET A 1 189 ? -0.368 -3.728 -14.886 1.00 92.21 181 MET A N 1
ATOM 1094 C CA . MET A 1 189 ? 0.871 -3.519 -15.639 1.00 92.03 181 MET A CA 1
ATOM 1095 C C . MET A 1 189 ? 0.800 -2.229 -16.456 1.00 93.61 181 MET A C 1
ATOM 1096 O O . MET A 1 189 ? 1.093 -2.203 -17.651 1.00 94.43 181 MET A O 1
ATOM 1101 N N . LYS A 1 190 ? 0.423 -1.144 -15.781 1.00 91.73 182 LYS A N 1
ATOM 1102 C CA . LYS A 1 190 ? 0.243 0.156 -16.405 1.00 95.62 182 LYS A CA 1
ATOM 1103 C C . LYS A 1 190 ? 0.704 1.246 -15.449 1.00 99.53 182 LYS A C 1
ATOM 1104 O O . LYS A 1 190 ? 0.648 1.089 -14.225 1.00 100.14 182 LYS A O 1
ATOM 1106 N N . ALA A 1 191 ? 1.161 2.355 -16.018 1.00 99.76 183 ALA A N 1
ATOM 1107 C CA . ALA A 1 191 ? 1.559 3.508 -15.228 1.00 95.65 183 ALA A CA 1
ATOM 1108 C C . ALA A 1 191 ? 0.389 4.464 -15.073 1.00 96.48 183 ALA A C 1
ATOM 1109 O O . ALA A 1 191 ? -0.445 4.607 -15.970 1.00 97.73 183 ALA A O 1
ATOM 1111 N N . VAL A 1 192 ? 0.324 5.108 -13.915 1.00 92.28 184 VAL A N 1
ATOM 1112 C CA . VAL A 1 192 ? -0.650 6.156 -13.648 1.00 86.89 184 VAL A CA 1
ATOM 1113 C C . VAL A 1 192 ? 0.138 7.408 -13.290 1.00 86.55 184 VAL A C 1
ATOM 1114 O O . VAL A 1 192 ? 0.980 7.375 -12.385 1.00 86.30 184 VAL A O 1
ATOM 1118 N N . ILE A 1 193 ? -0.112 8.498 -14.015 1.00 85.54 185 ILE A N 1
ATOM 1119 C CA . ILE A 1 193 ? 0.666 9.727 -13.920 1.00 86.75 185 ILE A CA 1
ATOM 1120 C C . ILE A 1 193 ? -0.267 10.868 -13.542 1.00 93.13 185 ILE A C 1
ATOM 1121 O O . ILE A 1 193 ? -1.415 10.914 -13.993 1.00 96.79 185 ILE A O 1
ATOM 1126 N N . TRP A 1 194 ? 0.233 11.803 -12.737 1.00 94.81 186 TRP A N 1
ATOM 1127 C CA . TRP A 1 194 ? -0.498 13.012 -12.374 1.00 98.06 186 TRP A CA 1
ATOM 1128 C C . TRP A 1 194 ? 0.253 14.228 -12.898 1.00 106.40 186 TRP A C 1
ATOM 1129 O O . TRP A 1 194 ? 1.468 14.340 -12.705 1.00 109.62 186 TRP A O 1
ATOM 1140 N N . LYS A 1 195 ? -0.476 15.144 -13.539 1.00 114.83 187 LYS A N 1
ATOM 1141 C CA . LYS A 1 195 ? 0.157 16.246 -14.259 1.00 130.91 187 LYS A CA 1
ATOM 1142 C C . LYS A 1 195 ? 0.560 17.381 -13.321 1.00 141.25 187 LYS A C 1
ATOM 1143 O O . LYS A 1 195 ? 1.736 17.759 -13.257 1.00 145.60 187 LYS A O 1
ATOM 1145 N N . ASP A 1 196 ? -0.407 17.947 -12.603 1.00 141.94 188 ASP A N 1
ATOM 1146 C CA . ASP A 1 196 ? -0.151 19.043 -11.669 1.00 140.24 188 ASP A CA 1
ATOM 1147 C C . ASP A 1 196 ? -1.368 19.295 -10.785 1.00 132.00 188 ASP A C 1
ATOM 1148 O O . ASP A 1 196 ? -2.144 20.221 -11.028 1.00 126.87 188 ASP A O 1
ATOM 1150 N N . GLU A 1 202 ? -5.677 16.579 -12.846 1.00 125.89 194 GLU A N 1
ATOM 1151 C CA . GLU A 1 202 ? -5.765 15.719 -14.021 1.00 126.35 194 GLU A CA 1
ATOM 1152 C C . GLU A 1 202 ? -4.789 14.553 -13.930 1.00 117.41 194 GLU A C 1
ATOM 1153 O O . GLU A 1 202 ? -3.660 14.717 -13.473 1.00 116.77 194 GLU A O 1
ATOM 1159 N N . TYR A 1 203 ? -5.220 13.370 -14.360 1.00 108.24 195 TYR A N 1
ATOM 1160 C CA . TYR A 1 203 ? -4.313 12.235 -14.403 1.00 104.60 195 TYR A CA 1
ATOM 1161 C C . TYR A 1 203 ? -4.759 11.264 -15.488 1.00 99.72 195 TYR A C 1
ATOM 1162 O O . TYR A 1 203 ? -5.811 11.433 -16.113 1.00 98.26 195 TYR A O 1
ATOM 1171 N N . PHE A 1 204 ? -3.926 10.254 -15.727 1.00 97.12 196 PHE A N 1
ATOM 1172 C CA . PHE A 1 204 ? -4.138 9.370 -16.864 1.00 102.48 196 PHE A CA 1
ATOM 1173 C C . PHE A 1 204 ? -3.310 8.104 -16.710 1.00 98.40 196 PHE A C 1
ATOM 1174 O O . PHE A 1 204 ? -2.248 8.108 -16.083 1.00 90.37 196 PHE A O 1
ATOM 1182 N N . GLU A 1 205 ? -3.795 7.033 -17.330 1.00 93.02 197 GLU A N 1
ATOM 1183 C CA . GLU A 1 205 ? -3.137 5.735 -17.312 1.00 93.93 197 GLU A CA 1
ATOM 1184 C C . GLU A 1 205 ? -2.508 5.464 -18.674 1.00 102.77 197 GLU A C 1
ATOM 1185 O O . GLU A 1 205 ? -3.161 5.629 -19.710 1.00 110.60 197 GLU A O 1
ATOM 1191 N N . GLU A 1 206 ? -1.240 5.058 -18.666 1.00 103.08 198 GLU A N 1
ATOM 1192 C CA . GLU A 1 206 ? -0.475 4.850 -19.885 1.00 106.79 198 GLU A CA 1
ATOM 1193 C C . GLU A 1 206 ? 0.404 3.623 -19.700 1.00 109.27 198 GLU A C 1
ATOM 1194 O O . GLU A 1 206 ? 0.478 3.038 -18.612 1.00 97.09 198 GLU A O 1
ATOM 1200 N N . ASP A 1 207 ? 1.071 3.238 -20.785 1.00 104.76 199 ASP A N 1
ATOM 1201 C CA . ASP A 1 207 ? 2.020 2.135 -20.741 1.00 112.53 199 ASP A CA 1
ATOM 1202 C C . ASP A 1 207 ? 3.169 2.454 -19.788 1.00 102.67 199 ASP A C 1
ATOM 1203 O O . ASP A 1 207 ? 3.521 3.617 -19.569 1.00 102.44 199 ASP A O 1
ATOM 1208 N N . ILE A 1 208 ? 3.753 1.405 -19.217 1.00 101.15 200 ILE A N 1
ATOM 1209 C CA . ILE A 1 208 ? 4.811 1.605 -18.220 1.00 98.87 200 ILE A CA 1
ATOM 1210 C C . ILE A 1 208 ? 5.985 2.322 -18.873 1.00 107.56 200 ILE A C 1
ATOM 1211 O O . ILE A 1 208 ? 6.381 1.959 -19.999 1.00 111.69 200 ILE A O 1
ATOM 1216 N N . PRO A 1 209 ? 6.559 3.350 -18.241 1.00 107.71 201 PRO A N 1
ATOM 1217 C CA . PRO A 1 209 ? 7.661 4.085 -18.879 1.00 107.01 201 PRO A CA 1
ATOM 1218 C C . PRO A 1 209 ? 8.801 3.151 -19.255 1.00 108.45 201 PRO A C 1
ATOM 1219 O O . PRO A 1 209 ? 9.043 2.134 -18.599 1.00 107.05 201 PRO A O 1
ATOM 1223 N N . ALA A 1 210 ? 9.507 3.519 -20.329 1.00 114.50 202 ALA A N 1
ATOM 1224 C CA . ALA A 1 210 ? 10.476 2.616 -20.942 1.00 113.94 202 ALA A CA 1
ATOM 1225 C C . ALA A 1 210 ? 11.574 2.220 -19.964 1.00 112.14 202 ALA A C 1
ATOM 1226 O O . ALA A 1 210 ? 11.910 1.038 -19.840 1.00 114.09 202 ALA A O 1
ATOM 1228 N N . ASP A 1 211 ? 12.146 3.196 -19.258 1.00 110.70 203 ASP A N 1
ATOM 1229 C CA . ASP A 1 211 ? 13.262 2.927 -18.355 1.00 116.39 203 ASP A CA 1
ATOM 1230 C C . ASP A 1 211 ? 12.866 2.143 -17.101 1.00 112.52 203 ASP A C 1
ATOM 1231 O O . ASP A 1 211 ? 13.730 1.911 -16.249 1.00 110.50 203 ASP A O 1
ATOM 1236 N N . MET A 1 212 ? 11.605 1.733 -16.958 1.00 102.85 204 MET A N 1
ATOM 1237 C CA . MET A 1 212 ? 11.171 0.979 -15.789 1.00 107.58 204 MET A CA 1
ATOM 1238 C C . MET A 1 212 ? 10.575 -0.376 -16.144 1.00 107.89 204 MET A C 1
ATOM 1239 O O . MET A 1 212 ? 10.033 -1.049 -15.258 1.00 106.71 204 MET A O 1
ATOM 1244 N N . GLN A 1 213 ? 10.649 -0.794 -17.411 1.00 110.91 205 GLN A N 1
ATOM 1245 C CA . GLN A 1 213 ? 9.993 -2.037 -17.808 1.00 109.54 205 GLN A CA 1
ATOM 1246 C C . GLN A 1 213 ? 10.689 -3.261 -17.225 1.00 115.33 205 GLN A C 1
ATOM 1247 O O . GLN A 1 213 ? 10.043 -4.296 -17.012 1.00 102.66 205 GLN A O 1
ATOM 1253 N N . ASP A 1 214 ? 11.995 -3.167 -16.962 1.00 117.59 206 ASP A N 1
ATOM 1254 C CA . ASP A 1 214 ? 12.693 -4.256 -16.287 1.00 123.35 206 ASP A CA 1
ATOM 1255 C C . ASP A 1 214 ? 12.167 -4.440 -14.867 1.00 115.56 206 ASP A C 1
ATOM 1256 O O . ASP A 1 214 ? 11.681 -5.517 -14.502 1.00 114.73 206 ASP A O 1
ATOM 1261 N N . LYS A 1 215 ? 12.263 -3.389 -14.049 1.00 112.00 207 LYS A N 1
ATOM 1262 C CA . LYS A 1 215 ? 11.741 -3.450 -12.690 1.00 106.61 207 LYS A CA 1
ATOM 1263 C C . LYS A 1 215 ? 10.274 -3.855 -12.679 1.00 101.21 207 LYS A C 1
ATOM 1264 O O . LYS A 1 215 ? 9.867 -4.720 -11.897 1.00 101.14 207 LYS A O 1
ATOM 1270 N N . ALA A 1 216 ? 9.468 -3.253 -13.559 1.00 100.08 208 ALA A N 1
ATOM 1271 C CA . ALA A 1 216 ? 8.035 -3.531 -13.555 1.00 97.22 208 ALA A CA 1
ATOM 1272 C C . ALA A 1 216 ? 7.755 -5.000 -13.834 1.00 96.68 208 ALA A C 1
ATOM 1273 O O . ALA A 1 216 ? 6.924 -5.620 -13.156 1.00 94.40 208 ALA A O 1
ATOM 1275 N N . ALA A 1 217 ? 8.453 -5.577 -14.818 1.00 94.91 209 ALA A N 1
ATOM 1276 C CA . ALA A 1 217 ? 8.223 -6.969 -15.191 1.00 105.04 209 ALA A CA 1
ATOM 1277 C C . ALA A 1 217 ? 8.765 -7.935 -14.146 1.00 103.31 209 ALA A C 1
ATOM 1278 O O . ALA A 1 217 ? 8.239 -9.043 -13.999 1.00 106.33 209 ALA A O 1
ATOM 1280 N N . GLU A 1 218 ? 9.818 -7.551 -13.427 1.00 94.46 210 GLU A N 1
ATOM 1281 C CA . GLU A 1 218 ? 10.349 -8.437 -12.397 1.00 107.29 210 GLU A CA 1
ATOM 1282 C C . GLU A 1 218 ? 9.445 -8.480 -11.166 1.00 100.58 210 GLU A C 1
ATOM 1283 O O . GLU A 1 218 ? 9.216 -9.554 -10.595 1.00 97.21 210 GLU A O 1
ATOM 1289 N N . TYR A 1 219 ? 8.924 -7.324 -10.743 1.00 97.98 211 TYR A N 1
ATOM 1290 C CA . TYR A 1 219 ? 7.996 -7.298 -9.615 1.00 82.08 211 TYR A CA 1
ATOM 1291 C C . TYR A 1 219 ? 6.666 -7.940 -9.977 1.00 94.33 211 TYR A C 1
ATOM 1292 O O . TYR A 1 219 ? 6.003 -8.515 -9.110 1.00 91.22 211 TYR A O 1
ATOM 1301 N N . ARG A 1 220 ? 6.272 -7.871 -11.251 1.00 99.74 212 ARG A N 1
ATOM 1302 C CA . ARG A 1 220 ? 5.080 -8.586 -11.696 1.00 95.14 212 ARG A CA 1
ATOM 1303 C C . ARG A 1 220 ? 5.182 -10.067 -11.357 1.00 99.52 212 ARG A C 1
ATOM 1304 O O . ARG A 1 220 ? 4.232 -10.667 -10.842 1.00 99.20 212 ARG A O 1
ATOM 1312 N N . ALA A 1 221 ? 6.342 -10.669 -11.628 1.00 100.23 213 ALA A N 1
ATOM 1313 C CA . ALA A 1 221 ? 6.539 -12.082 -11.321 1.00 110.02 213 ALA A CA 1
ATOM 1314 C C . ALA A 1 221 ? 6.509 -12.326 -9.816 1.00 110.20 213 ALA A C 1
ATOM 1315 O O . ALA A 1 221 ? 5.730 -13.149 -9.319 1.00 108.65 213 ALA A O 1
ATOM 1317 N N . ARG A 1 222 ? 7.363 -11.612 -9.077 1.00 107.29 214 ARG A N 1
ATOM 1318 C CA . ARG A 1 222 ? 7.424 -11.757 -7.626 1.00 102.63 214 ARG A CA 1
ATOM 1319 C C . ARG A 1 222 ? 6.035 -11.679 -7.006 1.00 94.91 214 ARG A C 1
ATOM 1320 O O . ARG A 1 222 ? 5.710 -12.442 -6.089 1.00 92.25 214 ARG A O 1
ATOM 1328 N N . LEU A 1 223 ? 5.200 -10.768 -7.507 1.00 91.98 215 LEU A N 1
ATOM 1329 C CA . LEU A 1 223 ? 3.793 -10.732 -7.121 1.00 87.03 215 LEU A CA 1
ATOM 1330 C C . LEU A 1 223 ? 3.116 -12.065 -7.419 1.00 90.40 215 LEU A C 1
ATOM 1331 O O . LEU A 1 223 ? 2.537 -12.701 -6.530 1.00 87.58 215 LEU A O 1
ATOM 1336 N N . LEU A 1 224 ? 3.179 -12.503 -8.678 1.00 91.20 216 LEU A N 1
ATOM 1337 C CA . LEU A 1 224 ? 2.417 -13.679 -9.084 1.00 95.35 216 LEU A CA 1
ATOM 1338 C C . LEU A 1 224 ? 2.861 -14.927 -8.329 1.00 98.84 216 LEU A C 1
ATOM 1339 O O . LEU A 1 224 ? 2.024 -15.745 -7.931 1.00 101.11 216 LEU A O 1
ATOM 1344 N N . ASP A 1 225 ? 4.168 -15.085 -8.105 1.00 97.07 217 ASP A N 1
ATOM 1345 C CA . ASP A 1 225 ? 4.638 -16.211 -7.300 1.00 97.50 217 ASP A CA 1
ATOM 1346 C C . ASP A 1 225 ? 4.028 -16.180 -5.904 1.00 96.95 217 ASP A C 1
ATOM 1347 O O . ASP A 1 225 ? 3.639 -17.220 -5.360 1.00 101.53 217 ASP A O 1
ATOM 1349 N N . MET A 1 226 ? 3.920 -14.991 -5.315 1.00 99.95 218 MET A N 1
ATOM 1350 C CA . MET A 1 226 ? 3.284 -14.869 -4.007 1.00 97.09 218 MET A CA 1
ATOM 1351 C C . MET A 1 226 ? 1.804 -15.219 -4.084 1.00 94.43 218 MET A C 1
ATOM 1352 O O . MET A 1 226 ? 1.267 -15.907 -3.207 1.00 96.15 218 MET A O 1
ATOM 1357 N N . VAL A 1 227 ? 1.137 -14.768 -5.141 1.00 93.69 219 VAL A N 1
ATOM 1358 C CA . VAL A 1 227 ? -0.316 -14.807 -5.195 1.00 91.51 219 VAL A CA 1
ATOM 1359 C C . VAL A 1 227 ? -0.828 -16.201 -5.555 1.00 95.14 219 VAL A C 1
ATOM 1360 O O . VAL A 1 227 ? -1.859 -16.645 -5.035 1.00 97.12 219 VAL A O 1
ATOM 1364 N N . VAL A 1 228 ? -0.126 -16.925 -6.432 1.00 93.75 220 VAL A N 1
ATOM 1365 C CA . VAL A 1 228 ? -0.601 -18.257 -6.803 1.00 94.63 220 VAL A CA 1
ATOM 1366 C C . VAL A 1 228 ? -0.379 -19.297 -5.715 1.00 97.77 220 VAL A C 1
ATOM 1367 O O . VAL A 1 228 ? -0.864 -20.425 -5.849 1.00 91.82 220 VAL A O 1
ATOM 1371 N N . GLU A 1 229 ? 0.322 -18.960 -4.632 1.00 105.80 221 GLU A N 1
ATOM 1372 C CA . GLU A 1 229 ? 0.464 -19.929 -3.550 1.00 108.76 221 GLU A CA 1
ATOM 1373 C C . GLU A 1 229 ? -0.855 -20.247 -2.864 1.00 104.13 221 GLU A C 1
ATOM 1374 O O . GLU A 1 229 ? -0.919 -21.233 -2.124 1.00 102.70 221 GLU A O 1
ATOM 1380 N N . LEU A 1 230 ? -1.904 -19.459 -3.106 1.00 104.00 222 LEU A N 1
ATOM 1381 C CA . LEU A 1 230 ? -3.184 -19.618 -2.431 1.00 104.28 222 LEU A CA 1
ATOM 1382 C C . LEU A 1 230 ? -4.184 -20.436 -3.236 1.00 106.54 222 LEU A C 1
ATOM 1383 O O . LEU A 1 230 ? -5.352 -20.524 -2.841 1.00 108.39 222 LEU A O 1
ATOM 1388 N N . ASP A 1 231 ? -3.762 -21.031 -4.349 1.00 102.59 223 ASP A N 1
ATOM 1389 C CA . ASP A 1 231 ? -4.672 -21.786 -5.199 1.00 109.36 223 ASP A CA 1
ATOM 1390 C C . ASP A 1 231 ? -3.858 -22.739 -6.061 1.00 114.64 223 ASP A C 1
ATOM 1391 O O . ASP A 1 231 ? -2.803 -22.367 -6.577 1.00 116.93 223 ASP A O 1
ATOM 1396 N N . ASP A 1 232 ? -4.356 -23.965 -6.215 1.00 117.24 224 ASP A N 1
ATOM 1397 C CA . ASP A 1 232 ? -3.652 -24.959 -7.015 1.00 123.51 224 ASP A CA 1
ATOM 1398 C C . ASP A 1 232 ? -4.027 -24.884 -8.490 1.00 121.64 224 ASP A C 1
ATOM 1399 O O . ASP A 1 232 ? -3.166 -25.071 -9.358 1.00 123.86 224 ASP A O 1
ATOM 1404 N N . THR A 1 233 ? -5.298 -24.608 -8.787 1.00 115.23 225 THR A N 1
ATOM 1405 C CA . THR A 1 233 ? -5.755 -24.569 -10.172 1.00 113.75 225 THR A CA 1
ATOM 1406 C C . THR A 1 233 ? -5.060 -23.454 -10.946 1.00 115.48 225 THR A C 1
ATOM 1407 O O . THR A 1 233 ? -4.376 -23.703 -11.945 1.00 119.46 225 THR A O 1
ATOM 1411 N N . ILE A 1 234 ? -5.221 -22.209 -10.487 1.00 115.41 226 ILE A N 1
ATOM 1412 C CA . ILE A 1 234 ? -4.557 -21.072 -11.121 1.00 113.66 226 ILE A CA 1
ATOM 1413 C C . ILE A 1 234 ? -3.045 -21.264 -11.127 1.00 115.28 226 ILE A C 1
ATOM 1414 O O . ILE A 1 234 ? -2.362 -20.855 -12.074 1.00 116.22 226 ILE A O 1
ATOM 1419 N N . MET A 1 235 ? -2.500 -21.894 -10.082 1.00 120.70 227 MET A N 1
ATOM 1420 C CA . MET A 1 235 ? -1.080 -22.237 -10.065 1.00 126.52 227 MET A CA 1
ATOM 1421 C C . MET A 1 235 ? -0.703 -23.074 -11.281 1.00 134.43 227 MET A C 1
ATOM 1422 O O . MET A 1 235 ? 0.279 -22.780 -11.973 1.00 140.76 227 MET A O 1
ATOM 1427 N N . GLU A 1 236 ? -1.477 -24.128 -11.554 1.00 131.58 228 GLU A N 1
ATOM 1428 C CA . GLU A 1 236 ? -1.252 -24.908 -12.765 1.00 130.81 228 GLU A CA 1
ATOM 1429 C C . GLU A 1 236 ? -1.511 -24.079 -14.015 1.00 125.87 228 GLU A C 1
ATOM 1430 O O . GLU A 1 236 ? -0.829 -24.258 -15.032 1.00 137.99 228 GLU A O 1
ATOM 1432 N N . GLN A 1 237 ? -2.487 -23.167 -13.959 1.00 113.48 229 GLN A N 1
ATOM 1433 C CA . GLN A 1 237 ? -2.743 -22.273 -15.085 1.00 116.89 229 GLN A CA 1
ATOM 1434 C C . GLN A 1 237 ? -1.577 -21.314 -15.309 1.00 117.94 229 GLN A C 1
ATOM 1435 O O . GLN A 1 237 ? -1.171 -21.080 -16.454 1.00 118.53 229 GLN A O 1
ATOM 1441 N N . TYR A 1 238 ? -1.015 -20.756 -14.229 1.00 115.72 230 TYR A N 1
ATOM 1442 C CA . TYR A 1 238 ? 0.146 -19.883 -14.387 1.00 116.80 230 TYR A CA 1
ATOM 1443 C C . TYR A 1 238 ? 1.393 -20.670 -14.782 1.00 119.98 230 TYR A C 1
ATOM 1444 O O . TYR A 1 238 ? 2.229 -20.161 -15.539 1.00 118.40 230 TYR A O 1
ATOM 1453 N N . LEU A 1 239 ? 1.533 -21.906 -14.290 1.00 124.39 231 LEU A N 1
ATOM 1454 C CA . LEU A 1 239 ? 2.696 -22.717 -14.640 1.00 124.62 231 LEU A CA 1
ATOM 1455 C C . LEU A 1 239 ? 2.630 -23.187 -16.089 1.00 137.26 231 LEU A C 1
ATOM 1456 O O . LEU A 1 239 ? 3.659 -23.251 -16.774 1.00 136.90 231 LEU A O 1
ATOM 1458 N N . SER A 1 240 ? 1.431 -23.521 -16.574 1.00 144.96 232 SER A N 1
ATOM 1459 C CA . SER A 1 240 ? 1.281 -23.942 -17.963 1.00 153.01 232 SER A CA 1
ATOM 1460 C C . SER A 1 240 ? 1.588 -22.825 -18.951 1.00 151.22 232 SER A C 1
ATOM 1461 O O . SER A 1 240 ? 1.732 -23.102 -20.146 1.00 160.36 232 SER A O 1
ATOM 1464 N N . GLY A 1 241 ? 1.694 -21.581 -18.487 1.00 142.84 233 GLY A N 1
ATOM 1465 C CA . GLY A 1 241 ? 2.059 -20.455 -19.321 1.00 139.26 233 GLY A CA 1
ATOM 1466 C C . GLY A 1 241 ? 0.935 -19.488 -19.615 1.00 134.86 233 GLY A C 1
ATOM 1467 O O . GLY A 1 241 ? 1.210 -18.376 -20.083 1.00 132.35 233 GLY A O 1
ATOM 1468 N N . ALA A 1 242 ? -0.317 -19.868 -19.362 1.00 133.64 234 ALA A N 1
ATOM 1469 C CA . ALA A 1 242 ? -1.441 -18.997 -19.676 1.00 131.45 234 ALA A CA 1
ATOM 1470 C C . ALA A 1 242 ? -1.364 -17.707 -18.870 1.00 126.62 234 ALA A C 1
ATOM 1471 O O . ALA A 1 242 ? -0.834 -17.672 -17.755 1.00 123.30 234 ALA A O 1
ATOM 1473 N N . GLU A 1 243 ? -1.889 -16.636 -19.459 1.00 131.00 235 GLU A N 1
ATOM 1474 C CA . GLU A 1 243 ? -1.958 -15.353 -18.773 1.00 132.43 235 GLU A CA 1
ATOM 1475 C C . GLU A 1 243 ? -3.024 -15.395 -17.684 1.00 126.52 235 GLU A C 1
ATOM 1476 O O . GLU A 1 243 ? -4.091 -15.992 -17.857 1.00 125.26 235 GLU A O 1
ATOM 1482 N N . ILE A 1 244 ? -2.724 -14.773 -16.548 1.00 116.94 236 ILE A N 1
ATOM 1483 C CA . ILE A 1 244 ? -3.654 -14.698 -15.425 1.00 111.38 236 ILE A CA 1
ATOM 1484 C C . ILE A 1 244 ? -4.345 -13.343 -15.465 1.00 107.87 236 ILE A C 1
ATOM 1485 O O . ILE A 1 244 ? -3.684 -12.300 -15.541 1.00 107.69 236 ILE A O 1
ATOM 1490 N N . THR A 1 245 ? -5.672 -13.361 -15.419 1.00 109.26 237 THR A N 1
ATOM 1491 C CA . THR A 1 245 ? -6.463 -12.150 -15.563 1.00 114.79 237 THR A CA 1
ATOM 1492 C C . THR A 1 245 ? -6.319 -11.248 -14.339 1.00 112.76 237 THR A C 1
ATOM 1493 O O . THR A 1 245 ? -6.001 -11.696 -13.233 1.00 114.56 237 THR A O 1
ATOM 1497 N N . GLU A 1 246 ? -6.555 -9.948 -14.557 1.00 108.33 238 GLU A N 1
ATOM 1498 C CA . GLU A 1 246 ? -6.562 -8.989 -13.456 1.00 103.27 238 GLU A CA 1
ATOM 1499 C C . GLU A 1 246 ? -7.593 -9.366 -12.395 1.00 96.51 238 GLU A C 1
ATOM 1500 O O . GLU A 1 246 ? -7.315 -9.288 -11.191 1.00 82.94 238 GLU A O 1
ATOM 1506 N N . GLU A 1 247 ? -8.795 -9.760 -12.827 1.00 95.29 239 GLU A N 1
ATOM 1507 C CA . GLU A 1 247 ? -9.829 -10.170 -11.886 1.00 92.37 239 GLU A CA 1
ATOM 1508 C C . GLU A 1 247 ? -9.384 -11.385 -11.087 1.00 90.63 239 GLU A C 1
ATOM 1509 O O . GLU A 1 247 ? -9.675 -11.493 -9.888 1.00 93.42 239 GLU A O 1
ATOM 1515 N N . GLN A 1 248 ? -8.672 -12.306 -11.733 1.00 88.93 240 GLN A N 1
ATOM 1516 C CA . GLN A 1 248 ? -8.105 -13.444 -11.022 1.00 87.76 240 GLN A CA 1
ATOM 1517 C C . GLN A 1 248 ? -7.103 -12.983 -9.972 1.00 89.07 240 GLN A C 1
ATOM 1518 O O . GLN A 1 248 ? -7.123 -13.453 -8.828 1.00 85.07 240 GLN A O 1
ATOM 1524 N N . ILE A 1 249 ? -6.216 -12.058 -10.343 1.00 90.39 241 ILE A N 1
ATOM 1525 C CA . ILE A 1 249 ? -5.173 -11.629 -9.418 1.00 86.18 241 ILE A CA 1
ATOM 1526 C C . ILE A 1 249 ? -5.780 -10.872 -8.243 1.00 84.26 241 ILE A C 1
ATOM 1527 O O . ILE A 1 249 ? -5.385 -11.074 -7.087 1.00 81.57 241 ILE A O 1
ATOM 1532 N N . LYS A 1 250 ? -6.764 -10.008 -8.516 1.00 84.67 242 LYS A N 1
ATOM 1533 C CA . LYS A 1 250 ? -7.429 -9.253 -7.457 1.00 78.56 242 LYS A CA 1
ATOM 1534 C C . LYS A 1 250 ? -8.102 -10.166 -6.432 1.00 76.10 242 LYS A C 1
ATOM 1535 O O . LYS A 1 250 ? -8.148 -9.835 -5.241 1.00 75.57 242 LYS A O 1
ATOM 1541 N N . ILE A 1 251 ? -8.629 -11.310 -6.871 1.00 81.53 243 ILE A N 1
ATOM 1542 C CA . ILE A 1 251 ? -9.342 -12.208 -5.966 1.00 76.31 243 ILE A CA 1
ATOM 1543 C C . ILE A 1 251 ? -8.377 -12.883 -4.999 1.00 75.21 243 ILE A C 1
ATOM 1544 O O . ILE A 1 251 ? -8.657 -12.997 -3.796 1.00 76.45 243 ILE A O 1
ATOM 1549 N N . LEU A 1 252 ? -7.233 -13.350 -5.507 1.00 79.57 244 LEU A N 1
ATOM 1550 C CA . LEU A 1 252 ? -6.245 -13.990 -4.644 1.00 78.79 244 LEU A CA 1
ATOM 1551 C C . LEU A 1 252 ? -5.603 -12.978 -3.702 1.00 75.43 244 LEU A C 1
ATOM 1552 O O . LEU A 1 252 ? -5.445 -13.248 -2.505 1.00 75.30 244 LEU A O 1
ATOM 1557 N N . ILE A 1 253 ? -5.253 -11.796 -4.217 1.00 75.84 245 ILE A N 1
ATOM 1558 C CA . ILE A 1 253 ? -4.762 -10.726 -3.351 1.00 72.97 245 ILE A CA 1
ATOM 1559 C C . ILE A 1 253 ? -5.751 -10.454 -2.220 1.00 69.38 245 ILE A C 1
ATOM 1560 O O . ILE A 1 253 ? -5.360 -10.273 -1.059 1.00 60.41 245 ILE A O 1
ATOM 1565 N N . ARG A 1 254 ? -7.047 -10.421 -2.540 1.00 70.06 246 ARG A N 1
ATOM 1566 C CA . ARG A 1 254 ? -8.042 -10.165 -1.507 1.00 64.99 246 ARG A CA 1
ATOM 1567 C C . ARG A 1 254 ? -8.054 -11.286 -0.480 1.00 73.19 246 ARG A C 1
ATOM 1568 O O . ARG A 1 254 ? -8.022 -11.033 0.729 1.00 70.81 246 ARG A O 1
ATOM 1576 N N . LYS A 1 255 ? -8.099 -12.534 -0.948 1.00 84.08 247 LYS A N 1
ATOM 1577 C CA . LYS A 1 255 ? -8.038 -13.673 -0.039 1.00 85.00 247 LYS A CA 1
ATOM 1578 C C . LYS A 1 255 ? -6.780 -13.618 0.818 1.00 80.61 247 LYS A C 1
ATOM 1579 O O . LYS A 1 255 ? -6.843 -13.760 2.042 1.00 80.40 247 LYS A O 1
ATOM 1585 N N . GLY A 1 256 ? -5.623 -13.408 0.187 1.00 78.70 248 GLY A N 1
ATOM 1586 C CA . GLY A 1 256 ? -4.390 -13.318 0.951 1.00 73.49 248 GLY A CA 1
ATOM 1587 C C . GLY A 1 256 ? -4.416 -12.191 1.966 1.00 66.43 248 GLY A C 1
ATOM 1588 O O . GLY A 1 256 ? -3.944 -12.345 3.093 1.00 66.27 248 GLY A O 1
ATOM 1589 N N . THR A 1 257 ? -4.971 -11.041 1.582 1.00 60.76 249 THR A N 1
ATOM 1590 C CA . THR A 1 257 ? -4.995 -9.908 2.496 1.00 62.75 249 THR A CA 1
ATOM 1591 C C . THR A 1 257 ? -5.931 -10.176 3.665 1.00 63.75 249 THR A C 1
ATOM 1592 O O . THR A 1 257 ? -5.606 -9.849 4.813 1.00 61.99 249 THR A O 1
ATOM 1596 N N . ILE A 1 258 ? -7.080 -10.800 3.386 1.00 63.09 250 ILE A N 1
ATOM 1597 C CA . ILE A 1 258 ? -8.075 -11.074 4.417 1.00 66.93 250 ILE A CA 1
ATOM 1598 C C . ILE A 1 258 ? -7.563 -12.123 5.399 1.00 67.19 250 ILE A C 1
ATOM 1599 O O . ILE A 1 258 ? -7.829 -12.044 6.600 1.00 73.18 250 ILE A O 1
ATOM 1604 N N . GLU A 1 259 ? -6.823 -13.114 4.915 1.00 70.30 251 GLU A N 1
ATOM 1605 C CA . GLU A 1 259 ? -6.252 -14.141 5.778 1.00 65.32 251 GLU A CA 1
ATOM 1606 C C . GLU A 1 259 ? -4.914 -13.733 6.382 1.00 63.11 251 GLU A C 1
ATOM 1607 O O . GLU A 1 259 ? -4.279 -14.550 7.049 1.00 73.31 251 GLU A O 1
ATOM 1613 N N . ALA A 1 260 ? -4.478 -12.496 6.161 1.00 68.06 252 ALA A N 1
ATOM 1614 C CA . ALA A 1 260 ? -3.212 -11.973 6.677 1.00 67.47 252 ALA A CA 1
ATOM 1615 C C . ALA A 1 260 ? -2.009 -12.807 6.246 1.00 60.96 252 ALA A C 1
ATOM 1616 O O . ALA A 1 260 ? -1.014 -12.890 6.965 1.00 68.65 252 ALA A O 1
ATOM 1618 N N . ARG A 1 261 ? -2.074 -13.412 5.063 1.00 63.47 253 ARG A N 1
ATOM 1619 C CA . ARG A 1 261 ? -0.911 -14.098 4.497 1.00 66.78 253 ARG A CA 1
ATOM 1620 C C . ARG A 1 261 ? 0.132 -13.138 3.918 1.00 65.87 253 ARG A C 1
ATOM 1621 O O . ARG A 1 261 ? 1.308 -13.507 3.821 1.00 60.13 253 ARG A O 1
ATOM 1629 N N . PHE A 1 262 ? -0.261 -11.925 3.533 1.00 52.94 254 PHE A N 1
ATOM 1630 C CA . PHE A 1 262 ? 0.698 -10.934 3.063 1.00 64.73 254 PHE A CA 1
ATOM 1631 C C . PHE A 1 262 ? 0.055 -9.556 3.159 1.00 58.77 254 PHE A C 1
ATOM 1632 O O . PHE A 1 262 ? -1.147 -9.428 3.397 1.00 57.85 254 PHE A O 1
ATOM 1640 N N . TYR A 1 263 ? 0.869 -8.522 2.965 1.00 58.56 255 TYR A N 1
ATOM 1641 C CA . TYR A 1 263 ? 0.386 -7.145 3.046 1.00 57.65 255 TYR A CA 1
ATOM 1642 C C . TYR A 1 263 ? 0.672 -6.385 1.752 1.00 63.24 255 TYR A C 1
ATOM 1643 O O . TYR A 1 263 ? 1.848 -6.212 1.376 1.00 58.78 255 TYR A O 1
ATOM 1652 N N . PRO A 1 264 ? -0.354 -5.962 1.017 1.00 61.50 256 PRO A N 1
ATOM 1653 C CA . PRO A 1 264 ? -0.114 -5.188 -0.208 1.00 66.15 256 PRO A CA 1
ATOM 1654 C C . PRO A 1 264 ? 0.556 -3.857 0.112 1.00 65.79 256 PRO A C 1
ATOM 1655 O O . PRO A 1 264 ? 0.146 -3.146 1.032 1.00 63.54 256 PRO A O 1
ATOM 1659 N N . ILE A 1 265 ? 1.602 -3.527 -0.646 1.00 64.82 257 ILE A N 1
ATOM 1660 C CA . ILE A 1 265 ? 2.349 -2.289 -0.449 1.00 58.53 257 ILE A CA 1
ATOM 1661 C C . ILE A 1 265 ? 1.959 -1.311 -1.543 1.00 62.40 257 ILE A C 1
ATOM 1662 O O . ILE A 1 265 ? 1.998 -1.649 -2.735 1.00 70.90 257 ILE A O 1
ATOM 1667 N N . LEU A 1 266 ? 1.602 -0.095 -1.146 1.00 56.83 258 LEU A N 1
ATOM 1668 C CA . LEU A 1 266 ? 1.349 0.986 -2.085 1.00 57.64 258 LEU A CA 1
ATOM 1669 C C . LEU A 1 266 ? 2.189 2.190 -1.685 1.00 60.20 258 LEU A C 1
ATOM 1670 O O . LEU A 1 266 ? 2.785 2.227 -0.605 1.00 62.55 258 LEU A O 1
ATOM 1675 N N . CYS A 1 267 ? 2.237 3.192 -2.565 1.00 59.21 259 CYS A N 1
ATOM 1676 C CA . CYS A 1 267 ? 2.986 4.407 -2.287 1.00 58.95 259 CYS A CA 1
ATOM 1677 C C . CYS A 1 267 ? 2.237 5.594 -2.865 1.00 64.86 259 CYS A C 1
ATOM 1678 O O . CYS A 1 267 ? 1.190 5.451 -3.506 1.00 60.01 259 CYS A O 1
ATOM 1681 N N . GLY A 1 268 ? 2.784 6.777 -2.636 1.00 65.47 260 GLY A N 1
ATOM 1682 C CA . GLY A 1 268 ? 2.151 7.988 -3.107 1.00 61.57 260 GLY A CA 1
ATOM 1683 C C . GLY A 1 268 ? 2.659 9.193 -2.338 1.00 72.66 260 GLY A C 1
ATOM 1684 O O . GLY A 1 268 ? 3.662 9.129 -1.623 1.00 65.84 260 GLY A O 1
ATOM 1685 N N . SER A 1 269 ? 1.939 10.295 -2.513 1.00 66.78 261 SER A N 1
ATOM 1686 C CA . SER A 1 269 ? 2.283 11.549 -1.856 1.00 70.82 261 SER A CA 1
ATOM 1687 C C . SER A 1 269 ? 0.989 12.295 -1.586 1.00 74.72 261 SER A C 1
ATOM 1688 O O . SER A 1 269 ? 0.372 12.811 -2.519 1.00 74.47 261 SER A O 1
ATOM 1691 N N . ALA A 1 270 ? 0.574 12.335 -0.320 1.00 73.95 262 ALA A N 1
ATOM 1692 C CA . ALA A 1 270 ? -0.640 13.063 0.021 1.00 74.08 262 ALA A CA 1
ATOM 1693 C C . ALA A 1 270 ? -0.460 14.559 -0.171 1.00 74.43 262 ALA A C 1
ATOM 1694 O O . ALA A 1 270 ? -1.417 15.260 -0.527 1.00 78.38 262 ALA A O 1
ATOM 1696 N N . PHE A 1 271 ? 0.752 15.063 0.052 1.00 71.97 263 PHE A N 1
ATOM 1697 C CA . PHE A 1 271 ? 1.046 16.468 -0.172 1.00 77.70 263 PHE A CA 1
ATOM 1698 C C . PHE A 1 271 ? 0.756 16.825 -1.627 1.00 87.24 263 PHE A C 1
ATOM 1699 O O . PHE A 1 271 ? -0.233 17.509 -1.907 1.00 91.42 263 PHE A O 1
ATOM 1707 N N . LYS A 1 272 ? 1.583 16.339 -2.562 1.00 89.50 264 LYS A N 1
ATOM 1708 C CA . LYS A 1 272 ? 1.378 16.632 -3.980 1.00 89.31 264 LYS A CA 1
ATOM 1709 C C . LYS A 1 272 ? 0.138 15.958 -4.558 1.00 83.96 264 LYS A C 1
ATOM 1710 O O . LYS A 1 272 ? -0.073 16.052 -5.774 1.00 73.99 264 LYS A O 1
ATOM 1712 N N . ASN A 1 273 ? -0.659 15.272 -3.732 1.00 75.68 265 ASN A N 1
ATOM 1713 C CA . ASN A 1 273 ? -1.933 14.707 -4.164 1.00 78.31 265 ASN A CA 1
ATOM 1714 C C . ASN A 1 273 ? -1.748 13.647 -5.247 1.00 81.76 265 ASN A C 1
ATOM 1715 O O . ASN A 1 273 ? -2.325 13.753 -6.334 1.00 84.90 265 ASN A O 1
ATOM 1720 N N . LYS A 1 274 ? -0.952 12.618 -4.963 1.00 77.68 266 LYS A N 1
ATOM 1721 C CA . LYS A 1 274 ? -0.683 11.567 -5.937 1.00 76.75 266 LYS A CA 1
ATOM 1722 C C . LYS A 1 274 ? -0.825 10.203 -5.282 1.00 82.13 266 LYS A C 1
ATOM 1723 O O . LYS A 1 274 ? -0.203 9.935 -4.248 1.00 77.98 266 LYS A O 1
ATOM 1729 N N . GLY A 1 275 ? -1.636 9.343 -5.887 1.00 82.60 267 GLY A N 1
ATOM 1730 C CA . GLY A 1 275 ? -1.760 7.977 -5.431 1.00 73.59 267 GLY A CA 1
ATOM 1731 C C . GLY A 1 275 ? -2.918 7.694 -4.505 1.00 71.43 267 GLY A C 1
ATOM 1732 O O . GLY A 1 275 ? -3.056 6.549 -4.048 1.00 67.92 267 GLY A O 1
ATOM 1733 N N . VAL A 1 276 ? -3.766 8.682 -4.227 1.00 70.75 268 VAL A N 1
ATOM 1734 C CA . VAL A 1 276 ? -4.844 8.471 -3.269 1.00 79.25 268 VAL A CA 1
ATOM 1735 C C . VAL A 1 276 ? -5.957 7.630 -3.883 1.00 78.86 268 VAL A C 1
ATOM 1736 O O . VAL A 1 276 ? -6.494 6.724 -3.230 1.00 72.95 268 VAL A O 1
ATOM 1740 N N . GLN A 1 277 ? -6.317 7.907 -5.140 1.00 75.22 269 GLN A N 1
ATOM 1741 C CA . GLN A 1 277 ? -7.334 7.093 -5.806 1.00 76.02 269 GLN A CA 1
ATOM 1742 C C . GLN A 1 277 ? -6.977 5.613 -5.843 1.00 74.58 269 GLN A C 1
ATOM 1743 O O . GLN A 1 277 ? -7.834 4.786 -5.483 1.00 74.50 269 GLN A O 1
ATOM 1749 N N . PRO A 1 278 ? -5.779 5.197 -6.271 1.00 74.51 270 PRO A N 1
ATOM 1750 C CA . PRO A 1 278 ? -5.491 3.754 -6.235 1.00 76.86 270 PRO A CA 1
ATOM 1751 C C . PRO A 1 278 ? -5.586 3.175 -4.831 1.00 67.37 270 PRO A C 1
ATOM 1752 O O . PRO A 1 278 ? -6.078 2.051 -4.672 1.00 66.15 270 PRO A O 1
ATOM 1756 N N . LEU A 1 279 ? -5.138 3.917 -3.810 1.00 69.54 271 LEU A N 1
ATOM 1757 C CA . LEU A 1 279 ? -5.276 3.461 -2.424 1.00 62.41 271 LEU A CA 1
ATOM 1758 C C . LEU A 1 279 ? -6.737 3.251 -2.058 1.00 58.50 271 LEU A C 1
ATOM 1759 O O . LEU A 1 279 ? -7.092 2.233 -1.457 1.00 58.48 271 LEU A O 1
ATOM 1764 N N . LEU A 1 280 ? -7.604 4.191 -2.434 1.00 65.43 272 LEU A N 1
ATOM 1765 C CA . LEU A 1 280 ? -9.036 3.993 -2.232 1.00 69.13 272 LEU A CA 1
ATOM 1766 C C . LEU A 1 280 ? -9.521 2.732 -2.934 1.00 71.67 272 LEU A C 1
ATOM 1767 O O . LEU A 1 280 ? -10.284 1.949 -2.361 1.00 77.03 272 LEU A O 1
ATOM 1772 N N . ASP A 1 281 ? -9.084 2.520 -4.176 1.00 75.80 273 ASP A N 1
ATOM 1773 C CA . ASP A 1 281 ? -9.459 1.311 -4.899 1.00 71.07 273 ASP A CA 1
ATOM 1774 C C . ASP A 1 281 ? -8.983 0.065 -4.173 1.00 65.61 273 ASP A C 1
ATOM 1775 O O . ASP A 1 281 ? -9.710 -0.934 -4.087 1.00 60.03 273 ASP A O 1
ATOM 1780 N N . ALA A 1 282 ? -7.755 0.098 -3.659 1.00 54.43 274 ALA A N 1
ATOM 1781 C CA . ALA A 1 282 ? -7.224 -1.071 -2.984 1.00 59.32 274 ALA A CA 1
ATOM 1782 C C . ALA A 1 282 ? -7.936 -1.305 -1.651 1.00 61.81 274 ALA A C 1
ATOM 1783 O O . ALA A 1 282 ? -8.096 -2.458 -1.226 1.00 60.29 274 ALA A O 1
ATOM 1785 N N . ILE A 1 283 ? -8.378 -0.227 -0.995 1.00 52.48 275 ILE A N 1
ATOM 1786 C CA . ILE A 1 283 ? -9.144 -0.362 0.241 1.00 61.99 275 ILE A CA 1
ATOM 1787 C C . ILE A 1 283 ? -10.430 -1.124 -0.030 1.00 68.28 275 ILE A C 1
ATOM 1788 O O . ILE A 1 283 ? -10.755 -2.106 0.646 1.00 69.41 275 ILE A O 1
ATOM 1793 N N . VAL A 1 284 ? -11.161 -0.698 -1.055 1.00 60.19 276 VAL A N 1
ATOM 1794 C CA . VAL A 1 284 ? -12.397 -1.372 -1.424 1.00 61.63 276 VAL A CA 1
ATOM 1795 C C . VAL A 1 284 ? -12.116 -2.803 -1.879 1.00 70.88 276 VAL A C 1
ATOM 1796 O O . VAL A 1 284 ? -12.834 -3.742 -1.513 1.00 69.52 276 VAL A O 1
ATOM 1800 N N . ASP A 1 285 ? -11.053 -2.998 -2.666 1.00 72.99 277 ASP A N 1
ATOM 1801 C CA . ASP A 1 285 ? -10.848 -4.287 -3.318 1.00 72.79 277 ASP A CA 1
ATOM 1802 C C . ASP A 1 285 ? -10.328 -5.341 -2.352 1.00 71.92 277 ASP A C 1
ATOM 1803 O O . ASP A 1 285 ? -10.645 -6.526 -2.496 1.00 81.55 277 ASP A O 1
ATOM 1808 N N . PHE A 1 286 ? -9.492 -4.952 -1.389 1.00 61.02 278 PHE A N 1
ATOM 1809 C CA . PHE A 1 286 ? -8.693 -5.940 -0.677 1.00 61.30 278 PHE A CA 1
ATOM 1810 C C . PHE A 1 286 ? -8.976 -6.059 0.818 1.00 59.36 278 PHE A C 1
ATOM 1811 O O . PHE A 1 286 ? -8.721 -7.126 1.381 1.00 55.06 278 PHE A O 1
ATOM 1819 N N . LEU A 1 287 ? -9.495 -5.021 1.469 1.00 57.07 279 LEU A N 1
ATOM 1820 C CA . LEU A 1 287 ? -9.744 -5.061 2.906 1.00 59.60 279 LEU A CA 1
ATOM 1821 C C . LEU A 1 287 ? -11.100 -5.705 3.202 1.00 60.50 279 LEU A C 1
ATOM 1822 O O . LEU A 1 287 ? -12.051 -5.562 2.423 1.00 59.38 279 LEU A O 1
ATOM 1827 N N . PRO A 1 288 ? -11.211 -6.415 4.325 1.00 55.98 280 PRO A N 1
ATOM 1828 C CA . PRO A 1 288 ? -12.384 -7.271 4.553 1.00 54.01 280 PRO A CA 1
ATOM 1829 C C . PRO A 1 288 ? -13.667 -6.493 4.814 1.00 54.79 280 PRO A C 1
ATOM 1830 O O . PRO A 1 288 ? -13.657 -5.358 5.296 1.00 50.33 280 PRO A O 1
ATOM 1834 N N . SER A 1 289 ? -14.784 -7.129 4.490 1.00 61.16 281 SER A N 1
ATOM 1835 C CA . SER A 1 289 ? -16.097 -6.719 4.969 1.00 65.09 281 SER A CA 1
ATOM 1836 C C . SER A 1 289 ? -16.331 -7.340 6.336 1.00 60.87 281 SER A C 1
ATOM 1837 O O . SER A 1 289 ? -15.519 -8.134 6.802 1.00 65.48 281 SER A O 1
ATOM 1840 N N . PRO A 1 290 ? -17.416 -6.988 7.035 1.00 58.87 282 PRO A N 1
ATOM 1841 C CA . PRO A 1 290 ? -17.687 -7.684 8.308 1.00 55.10 282 PRO A CA 1
ATOM 1842 C C . PRO A 1 290 ? -18.096 -9.126 8.099 1.00 58.56 282 PRO A C 1
ATOM 1843 O O . PRO A 1 290 ? -17.866 -9.962 8.979 1.00 71.40 282 PRO A O 1
ATOM 1847 N N . ILE A 1 291 ? -18.692 -9.440 6.949 1.00 61.36 283 ILE A N 1
ATOM 1848 C CA . ILE A 1 291 ? -18.912 -10.830 6.569 1.00 65.12 283 ILE A CA 1
ATOM 1849 C C . ILE A 1 291 ? -17.603 -11.605 6.623 1.00 71.40 283 ILE A C 1
ATOM 1850 O O . ILE A 1 291 ? -17.536 -12.705 7.178 1.00 82.73 283 ILE A O 1
ATOM 1855 N N . ASP A 1 292 ? -16.537 -11.039 6.051 1.00 68.76 284 ASP A N 1
ATOM 1856 C CA . ASP A 1 292 ? -15.261 -11.747 6.022 1.00 64.84 284 ASP A CA 1
ATOM 1857 C C . ASP A 1 292 ? -14.739 -11.998 7.432 1.00 65.40 284 ASP A C 1
ATOM 1858 O O . ASP A 1 292 ? -14.152 -13.052 7.705 1.00 61.48 284 ASP A O 1
ATOM 1863 N N . ILE A 1 293 ? -14.951 -11.050 8.348 1.00 62.15 285 ILE A N 1
ATOM 1864 C CA . ILE A 1 293 ? -14.564 -11.289 9.734 1.00 60.50 285 ILE A CA 1
ATOM 1865 C C . ILE A 1 293 ? -15.403 -12.414 10.321 1.00 62.58 285 ILE A C 1
ATOM 1866 O O . ILE A 1 293 ? -14.882 -13.316 10.983 1.00 63.83 285 ILE A O 1
ATOM 1871 N N . GLY A 1 294 ? -16.707 -12.390 10.067 1.00 60.39 286 GLY A N 1
ATOM 1872 C CA . GLY A 1 294 ? -17.576 -13.507 10.371 1.00 53.71 286 GLY A CA 1
ATOM 1873 C C . GLY A 1 294 ? -18.149 -13.553 11.777 1.00 59.35 286 GLY A C 1
ATOM 1874 O O . GLY A 1 294 ? -19.331 -13.861 11.947 1.00 62.20 286 GLY A O 1
ATOM 1875 N N . ILE A 1 295 ? -17.334 -13.274 12.798 1.00 51.49 287 ILE A N 1
ATOM 1876 C CA . ILE A 1 295 ? -17.759 -13.459 14.181 1.00 59.23 287 ILE A CA 1
ATOM 1877 C C . ILE A 1 295 ? -17.155 -12.369 15.055 1.00 63.20 287 ILE A C 1
ATOM 1878 O O . ILE A 1 295 ? -16.087 -11.817 14.761 1.00 67.82 287 ILE A O 1
ATOM 1883 N N . VAL A 1 296 ? -17.862 -12.048 16.133 1.00 50.53 288 VAL A N 1
ATOM 1884 C CA . VAL A 1 296 ? -17.315 -11.245 17.215 1.00 55.13 288 VAL A CA 1
ATOM 1885 C C . VAL A 1 296 ? -17.251 -12.140 18.443 1.00 54.87 288 VAL A C 1
ATOM 1886 O O . VAL A 1 296 ? -18.135 -12.979 18.659 1.00 56.10 288 VAL A O 1
ATOM 1890 N N . LYS A 1 297 ? -16.189 -11.995 19.222 1.00 52.27 289 LYS A N 1
ATOM 1891 C CA . LYS A 1 297 ? -15.995 -12.834 20.388 1.00 54.35 289 LYS A CA 1
ATOM 1892 C C . LYS A 1 297 ? -16.616 -12.169 21.602 1.00 58.39 289 LYS A C 1
ATOM 1893 O O . LYS A 1 297 ? -16.533 -10.948 21.769 1.00 61.10 289 LYS A O 1
ATOM 1895 N N . GLY A 1 298 ? -17.243 -12.974 22.443 1.00 57.82 290 GLY A N 1
ATOM 1896 C CA . GLY A 1 298 ? -17.786 -12.442 23.669 1.00 61.23 290 GLY A CA 1
ATOM 1897 C C . GLY A 1 298 ? -18.287 -13.522 24.598 1.00 63.54 290 GLY A C 1
ATOM 1898 O O . GLY A 1 298 ? -17.954 -14.700 24.450 1.00 57.77 290 GLY A O 1
ATOM 1899 N N . ILE A 1 299 ? -19.118 -13.088 25.547 1.00 63.18 291 ILE A N 1
ATOM 1900 C CA . ILE A 1 299 ? -19.623 -13.919 26.633 1.00 57.87 291 ILE A CA 1
ATOM 1901 C C . ILE A 1 299 ? -21.142 -13.820 26.648 1.00 54.89 291 ILE A C 1
ATOM 1902 O O . ILE A 1 299 ? -21.697 -12.725 26.500 1.00 51.83 291 ILE A O 1
ATOM 1907 N N . GLU A 1 300 ? -21.815 -14.965 26.796 1.00 49.30 292 GLU A N 1
ATOM 1908 C CA . GLU A 1 300 ? -23.249 -14.975 27.059 1.00 54.59 292 GLU A CA 1
ATOM 1909 C C . GLU A 1 300 ? -23.454 -14.742 28.551 1.00 61.19 292 GLU A C 1
ATOM 1910 O O . GLU A 1 300 ? -22.861 -15.443 29.375 1.00 60.33 292 GLU A O 1
ATOM 1916 N N . VAL A 1 301 ? -24.273 -13.745 28.905 1.00 59.50 293 VAL A N 1
ATOM 1917 C CA . VAL A 1 301 ? -24.292 -13.265 30.287 1.00 59.27 293 VAL A CA 1
ATOM 1918 C C . VAL A 1 301 ? -24.870 -14.315 31.232 1.00 61.53 293 VAL A C 1
ATOM 1919 O O . VAL A 1 301 ? -24.315 -14.575 32.307 1.00 67.44 293 VAL A O 1
ATOM 1923 N N . SER A 1 302 ? -25.985 -14.939 30.856 1.00 56.48 294 SER A N 1
ATOM 1924 C CA . SER A 1 302 ? -26.633 -15.860 31.782 1.00 60.26 294 SER A CA 1
ATOM 1925 C C . SER A 1 302 ? -25.744 -17.056 32.129 1.00 67.95 294 SER A C 1
ATOM 1926 O O . SER A 1 302 ? -25.864 -17.608 33.228 1.00 66.99 294 SER A O 1
ATOM 1929 N N . THR A 1 303 ? -24.855 -17.475 31.219 1.00 60.72 295 THR A N 1
ATOM 1930 C CA . THR A 1 303 ? -24.028 -18.660 31.437 1.00 66.13 295 THR A CA 1
ATOM 1931 C C . THR A 1 303 ? -22.558 -18.347 31.659 1.00 68.15 295 THR A C 1
ATOM 1932 O O . THR A 1 303 ? -21.794 -19.263 31.984 1.00 64.14 295 THR A O 1
ATOM 1936 N N . SER A 1 304 ? -22.133 -17.107 31.443 1.00 65.09 296 SER A N 1
ATOM 1937 C CA . SER A 1 304 ? -20.727 -16.715 31.449 1.00 70.16 296 SER A CA 1
ATOM 1938 C C . SER A 1 304 ? -19.891 -17.488 30.429 1.00 68.51 296 SER A C 1
ATOM 1939 O O . SER A 1 304 ? -18.654 -17.441 30.488 1.00 70.70 296 SER A O 1
ATOM 1942 N N . GLU A 1 305 ? -20.527 -18.201 29.496 1.00 62.58 297 GLU A N 1
ATOM 1943 C CA . GLU A 1 305 ? -19.796 -18.990 28.510 1.00 66.49 297 GLU A CA 1
ATOM 1944 C C . GLU A 1 305 ? -19.284 -18.099 27.384 1.00 63.58 297 GLU A C 1
ATOM 1945 O O . GLU A 1 305 ? -20.049 -17.337 26.778 1.00 62.73 297 GLU A O 1
ATOM 1951 N N . GLU A 1 306 ? -17.986 -18.186 27.113 1.00 68.04 298 GLU A N 1
ATOM 1952 C CA . GLU A 1 306 ? -17.412 -17.469 25.983 1.00 67.75 298 GLU A CA 1
ATOM 1953 C C . GLU A 1 306 ? -17.951 -18.044 24.680 1.00 64.18 298 GLU A C 1
ATOM 1954 O O . GLU A 1 306 ? -18.216 -19.243 24.577 1.00 64.65 298 GLU A O 1
ATOM 1960 N N . LYS A 1 307 ? -18.148 -17.180 23.687 1.00 64.83 299 LYS A N 1
ATOM 1961 C CA . LYS A 1 307 ? -18.792 -17.633 22.467 1.00 69.73 299 LYS A CA 1
ATOM 1962 C C . LYS A 1 307 ? -18.360 -16.778 21.285 1.00 72.01 299 LYS A C 1
ATOM 1963 O O . LYS A 1 307 ? -18.061 -15.587 21.424 1.00 72.99 299 LYS A O 1
ATOM 1969 N N . ASP A 1 308 ? -18.306 -17.420 20.123 1.00 69.24 300 ASP A N 1
ATOM 1970 C CA . ASP A 1 308 ? -18.183 -16.731 18.848 1.00 64.00 300 ASP A CA 1
ATOM 1971 C C . ASP A 1 308 ? -19.591 -16.379 18.397 1.00 63.87 300 ASP A C 1
ATOM 1972 O O . ASP A 1 308 ? -20.394 -17.275 18.112 1.00 66.44 300 ASP A O 1
ATOM 1977 N N . PHE A 1 309 ? -19.894 -15.078 18.337 1.00 56.47 301 PHE A N 1
ATOM 1978 C CA . PHE A 1 309 ? -21.195 -14.613 17.885 1.00 57.41 301 PHE A CA 1
ATOM 1979 C C . PHE A 1 309 ? -21.140 -14.276 16.411 1.00 57.49 301 PHE A C 1
ATOM 1980 O O . PHE A 1 309 ? -20.259 -13.509 15.987 1.00 53.99 301 PHE A O 1
ATOM 1988 N N . PRO A 1 310 ? -22.066 -14.811 15.623 1.00 60.15 302 PRO A N 1
ATOM 1989 C CA . PRO A 1 310 ? -22.051 -14.547 14.181 1.00 60.67 302 PRO A CA 1
ATOM 1990 C C . PRO A 1 310 ? -22.524 -13.142 13.859 1.00 62.59 302 PRO A C 1
ATOM 1991 O O . PRO A 1 310 ? -23.489 -12.635 14.435 1.00 68.72 302 PRO A O 1
ATOM 1995 N N . ILE A 1 311 ? -21.838 -12.517 12.912 1.00 66.57 303 ILE A N 1
ATOM 1996 C CA . ILE A 1 311 ? -22.173 -11.168 12.476 1.00 59.75 303 ILE A CA 1
ATOM 1997 C C . ILE A 1 311 ? -23.337 -11.272 11.498 1.00 62.64 303 ILE A C 1
ATOM 1998 O O . ILE A 1 311 ? -23.202 -11.843 10.415 1.00 67.83 303 ILE A O 1
ATOM 2003 N N . SER A 1 312 ? -24.488 -10.725 11.887 1.00 61.30 304 SER A N 1
ATOM 2004 C CA . SER A 1 312 ? -25.734 -10.998 11.188 1.00 50.39 304 SER A CA 1
ATOM 2005 C C . SER A 1 312 ? -26.826 -10.065 11.681 1.00 62.68 304 SER A C 1
ATOM 2006 O O . SER A 1 312 ? -26.947 -9.823 12.885 1.00 65.78 304 SER A O 1
ATOM 2009 N N . ILE A 1 313 ? -27.648 -9.590 10.746 1.00 58.82 305 ILE A N 1
ATOM 2010 C CA . ILE A 1 313 ? -28.766 -8.723 11.102 1.00 61.07 305 ILE A CA 1
ATOM 2011 C C . ILE A 1 313 ? -29.933 -9.487 11.724 1.00 63.34 305 ILE A C 1
ATOM 2012 O O . ILE A 1 313 ? -30.747 -8.887 12.432 1.00 68.98 305 ILE A O 1
ATOM 2017 N N . VAL A 1 314 ? -30.047 -10.794 11.486 1.00 60.40 306 VAL A N 1
ATOM 2018 C CA . VAL A 1 314 ? -31.179 -11.566 11.983 1.00 59.93 306 VAL A CA 1
ATOM 2019 C C . VAL A 1 314 ? -30.888 -12.204 13.331 1.00 65.84 306 VAL A C 1
ATOM 2020 O O . VAL A 1 314 ? -31.726 -12.965 13.842 1.00 65.71 306 VAL A O 1
ATOM 2024 N N . GLU A 1 315 ? -29.726 -11.943 13.905 1.00 59.76 307 GLU A N 1
ATOM 2025 C CA . GLU A 1 315 ? -29.401 -12.359 15.254 1.00 57.24 307 GLU A CA 1
ATOM 2026 C C . GLU A 1 315 ? -29.654 -11.210 16.224 1.00 63.28 307 GLU A C 1
ATOM 2027 O O . GLU A 1 315 ? -29.827 -10.062 15.807 1.00 60.11 307 GLU A O 1
ATOM 2033 N N . PRO A 1 316 ? -29.735 -11.479 17.529 1.00 64.90 308 PRO A N 1
ATOM 2034 C CA . PRO A 1 316 ? -30.063 -10.397 18.467 1.00 54.52 308 PRO A CA 1
ATOM 2035 C C . PRO A 1 316 ? -29.022 -9.283 18.448 1.00 54.72 308 PRO A C 1
ATOM 2036 O O . PRO A 1 316 ? -27.840 -9.509 18.173 1.00 53.13 308 PRO A O 1
ATOM 2040 N N . PHE A 1 317 ? -29.475 -8.076 18.794 1.00 48.62 309 PHE A N 1
ATOM 2041 C CA . PHE A 1 317 ? -28.645 -6.883 18.682 1.00 49.09 309 PHE A CA 1
ATOM 2042 C C . PHE A 1 317 ? -27.500 -6.902 19.678 1.00 54.57 309 PHE A C 1
ATOM 2043 O O . PHE A 1 317 ? -27.675 -7.271 20.841 1.00 56.51 309 PHE A O 1
ATOM 2051 N N . SER A 1 318 ? -26.336 -6.443 19.227 1.00 55.97 310 SER A N 1
ATOM 2052 C CA . SER A 1 318 ? -25.190 -6.297 20.108 1.00 51.23 310 SER A CA 1
ATOM 2053 C C . SER A 1 318 ? -24.247 -5.263 19.523 1.00 51.13 310 SER A C 1
ATOM 2054 O O . SER A 1 318 ? -24.095 -5.171 18.295 1.00 48.48 310 SER A O 1
ATOM 2057 N N . ALA A 1 319 ? -23.608 -4.501 20.407 1.00 48.48 311 ALA A N 1
ATOM 2058 C CA . ALA A 1 319 ? -22.713 -3.445 19.966 1.00 45.70 311 ALA A CA 1
ATOM 2059 C C . ALA A 1 319 ? -21.733 -3.119 21.072 1.00 45.84 311 ALA A C 1
ATOM 2060 O O . ALA A 1 319 ? -21.977 -3.390 22.252 1.00 56.88 311 ALA A O 1
ATOM 2062 N N . LEU A 1 320 ? -20.622 -2.514 20.667 1.00 49.32 312 LEU A N 1
ATOM 2063 C CA . LEU A 1 320 ? -19.556 -2.108 21.570 1.00 53.89 312 LEU A CA 1
ATOM 2064 C C . LEU A 1 320 ? -19.345 -0.612 21.424 1.00 57.72 312 LEU A C 1
ATOM 2065 O O . LEU A 1 320 ? -19.165 -0.123 20.306 1.00 62.60 312 LEU A O 1
ATOM 2070 N N . ALA A 1 321 ? -19.356 0.107 22.543 1.00 58.13 313 ALA A N 1
ATOM 2071 C CA . ALA A 1 321 ? -19.064 1.537 22.545 1.00 63.86 313 ALA A CA 1
ATOM 2072 C C . ALA A 1 321 ? -17.554 1.725 22.586 1.00 61.98 313 ALA A C 1
ATOM 2073 O O . ALA A 1 321 ? -16.899 1.223 23.505 1.00 63.64 313 ALA A O 1
ATOM 2075 N N . PHE A 1 322 ? -16.999 2.466 21.614 1.00 54.69 314 PHE A N 1
ATOM 2076 C CA . PHE A 1 322 ? -15.554 2.671 21.576 1.00 54.61 314 PHE A CA 1
ATOM 2077 C C . PHE A 1 322 ? -15.087 4.109 21.768 1.00 62.84 314 PHE A C 1
ATOM 2078 O O . PHE A 1 322 ? -13.898 4.306 22.032 1.00 74.70 314 PHE A O 1
ATOM 2086 N N . LYS A 1 323 ? -15.954 5.116 21.654 1.00 63.29 315 LYS A N 1
ATOM 2087 C CA . LYS A 1 323 ? -15.521 6.461 22.021 1.00 67.79 315 LYS A CA 1
ATOM 2088 C C . LYS A 1 323 ? -16.712 7.309 22.457 1.00 71.04 315 LYS A C 1
ATOM 2089 O O . LYS A 1 323 ? -17.779 7.283 21.833 1.00 65.34 315 LYS A O 1
ATOM 2091 N N . ILE A 1 324 ? -16.500 8.075 23.523 1.00 71.17 316 ILE A N 1
ATOM 2092 C CA . ILE A 1 324 ? -17.469 9.029 24.040 1.00 64.25 316 ILE A CA 1
ATOM 2093 C C . ILE A 1 324 ? -16.926 10.422 23.774 1.00 67.79 316 ILE A C 1
ATOM 2094 O O . ILE A 1 324 ? -15.846 10.779 24.261 1.00 67.13 316 ILE A O 1
ATOM 2099 N N . MET A 1 325 ? -17.679 11.209 23.009 1.00 71.61 317 MET A N 1
ATOM 2100 C CA . MET A 1 325 ? -17.223 12.491 22.491 1.00 78.86 317 MET A CA 1
ATOM 2101 C C . MET A 1 325 ? -18.233 13.572 22.846 1.00 85.43 317 MET A C 1
ATOM 2102 O O . MET A 1 325 ? -19.427 13.430 22.564 1.00 82.29 317 MET A O 1
ATOM 2107 N N . ASN A 1 326 ? -17.749 14.648 23.464 1.00 94.39 318 ASN A N 1
ATOM 2108 C CA . ASN A 1 326 ? -18.609 15.748 23.872 1.00 98.69 318 ASN A CA 1
ATOM 2109 C C . ASN A 1 326 ? -18.809 16.718 22.721 1.00 100.86 318 ASN A C 1
ATOM 2110 O O . ASN A 1 326 ? -17.844 17.148 22.083 1.00 100.77 318 ASN A O 1
ATOM 2115 N N . ASP A 1 327 ? -20.064 17.073 22.463 1.00 105.75 319 ASP A N 1
ATOM 2116 C CA . ASP A 1 327 ? -20.381 18.019 21.405 1.00 111.08 319 ASP A CA 1
ATOM 2117 C C . ASP A 1 327 ? -21.263 19.123 21.972 1.00 109.56 319 ASP A C 1
ATOM 2118 O O . ASP A 1 327 ? -22.227 18.835 22.706 1.00 106.76 319 ASP A O 1
ATOM 2123 N N . PRO A 1 328 ? -20.983 20.390 21.658 1.00 112.07 320 PRO A N 1
ATOM 2124 C CA . PRO A 1 328 ? -21.765 21.482 22.260 1.00 108.74 320 PRO A CA 1
ATOM 2125 C C . PRO A 1 328 ? -23.174 21.605 21.705 1.00 98.95 320 PRO A C 1
ATOM 2126 O O . PRO A 1 328 ? -24.018 22.247 22.345 1.00 95.95 320 PRO A O 1
ATOM 2130 N N . PHE A 1 329 ? -23.457 21.016 20.544 1.00 90.04 321 PHE A N 1
ATOM 2131 C CA . PHE A 1 329 ? -24.753 21.159 19.892 1.00 85.84 321 PHE A CA 1
ATOM 2132 C C . PHE A 1 329 ? -25.692 19.990 20.156 1.00 83.24 321 PHE A C 1
ATOM 2133 O O . PHE A 1 329 ? -26.912 20.189 20.218 1.00 83.08 321 PHE A O 1
ATOM 2141 N N . VAL A 1 330 ? -25.154 18.783 20.325 1.00 71.78 322 VAL A N 1
ATOM 2142 C CA . VAL A 1 330 ? -25.961 17.590 20.532 1.00 72.38 322 VAL A CA 1
ATOM 2143 C C . VAL A 1 330 ? -25.622 16.866 21.826 1.00 74.85 322 VAL A C 1
ATOM 2144 O O . VAL A 1 330 ? -26.210 15.816 22.105 1.00 81.25 322 VAL A O 1
ATOM 2148 N N . GLY A 1 331 ? -24.684 17.381 22.615 1.00 70.67 323 GLY A N 1
ATOM 2149 C CA . GLY A 1 331 ? -24.306 16.728 23.855 1.00 70.29 323 GLY A CA 1
ATOM 2150 C C . GLY A 1 331 ? -23.348 15.562 23.661 1.00 73.55 323 GLY A C 1
ATOM 2151 O O . GLY A 1 331 ? -22.673 15.415 22.634 1.00 69.66 323 GLY A O 1
ATOM 2152 N N . SER A 1 332 ? -23.293 14.718 24.688 1.00 77.01 324 SER A N 1
ATOM 2153 C CA . SER A 1 332 ? -22.356 13.603 24.695 1.00 74.61 324 SER A CA 1
ATOM 2154 C C . SER A 1 332 ? -22.769 12.558 23.673 1.00 69.73 324 SER A C 1
ATOM 2155 O O . SER A 1 332 ? -23.922 12.122 23.646 1.00 72.40 324 SER A O 1
ATOM 2158 N N . LEU A 1 333 ? -21.823 12.160 22.832 1.00 70.48 325 LEU A N 1
ATOM 2159 C CA . LEU A 1 333 ? -22.044 11.135 21.820 1.00 69.91 325 LEU A CA 1
ATOM 2160 C C . LEU A 1 333 ? -21.301 9.870 22.203 1.00 71.03 325 LEU A C 1
ATOM 2161 O O . LEU A 1 333 ? -20.130 9.926 22.586 1.00 78.31 325 LEU A O 1
ATOM 2166 N N . THR A 1 334 ? -21.988 8.739 22.114 1.00 68.40 326 THR A N 1
ATOM 2167 C CA . THR A 1 334 ? -21.398 7.432 22.355 1.00 64.86 326 THR A CA 1
ATOM 2168 C C . THR A 1 334 ? -21.303 6.721 21.013 1.00 58.68 326 THR A C 1
ATOM 2169 O O . THR A 1 334 ? -22.331 6.363 20.428 1.00 61.64 326 THR A O 1
ATOM 2173 N N . PHE A 1 335 ? -20.079 6.541 20.516 1.00 54.21 327 PHE A N 1
ATOM 2174 C CA . PHE A 1 335 ? -19.878 5.847 19.247 1.00 56.65 327 PHE A CA 1
ATOM 2175 C C . PHE A 1 335 ? -19.866 4.350 19.471 1.00 52.97 327 PHE A C 1
ATOM 2176 O O . PHE A 1 335 ? -19.125 3.844 20.320 1.00 54.40 327 PHE A O 1
ATOM 2184 N N . ILE A 1 336 ? -20.689 3.646 18.714 1.00 54.08 328 ILE A N 1
ATOM 2185 C CA . ILE A 1 336 ? -20.796 2.204 18.822 1.00 56.93 328 ILE A CA 1
ATOM 2186 C C . ILE A 1 336 ? -20.494 1.601 17.461 1.00 63.26 328 ILE A C 1
ATOM 2187 O O . ILE A 1 336 ? -20.758 2.201 16.412 1.00 63.13 328 ILE A O 1
ATOM 2192 N N . ARG A 1 337 ? -19.915 0.409 17.491 1.00 57.45 329 ARG A N 1
ATOM 2193 C CA . ARG A 1 337 ? -19.844 -0.484 16.346 1.00 50.10 329 ARG A CA 1
ATOM 2194 C C . ARG A 1 337 ? -20.861 -1.588 16.597 1.00 51.05 329 ARG A C 1
ATOM 2195 O O . ARG A 1 337 ? -20.785 -2.275 17.620 1.00 47.18 329 ARG A O 1
ATOM 2203 N N . ILE A 1 338 ? -21.837 -1.718 15.705 1.00 52.83 330 ILE A N 1
ATOM 2204 C CA . ILE A 1 338 ? -22.849 -2.762 15.813 1.00 51.70 330 ILE A CA 1
ATOM 2205 C C . ILE A 1 338 ? -22.319 -4.037 15.166 1.00 61.60 330 ILE A C 1
ATOM 2206 O O . ILE A 1 338 ? -21.828 -4.005 14.028 1.00 59.99 330 ILE A O 1
ATOM 2211 N N . TYR A 1 339 ? -22.429 -5.172 15.880 1.00 52.90 331 TYR A N 1
ATOM 2212 C CA . TYR A 1 339 ? -21.991 -6.452 15.337 1.00 45.86 331 TYR A CA 1
ATOM 2213 C C . TYR A 1 339 ? -23.122 -7.401 14.965 1.00 56.86 331 TYR A C 1
ATOM 2214 O O . TYR A 1 339 ? -22.866 -8.371 14.244 1.00 64.15 331 TYR A O 1
ATOM 2223 N N . SER A 1 340 ? -24.348 -7.166 15.432 1.00 57.77 332 SER A N 1
ATOM 2224 C CA . SER A 1 340 ? -25.465 -8.013 15.038 1.00 56.79 332 SER A CA 1
ATOM 2225 C C . SER A 1 340 ? -26.776 -7.338 15.409 1.00 53.48 332 SER A C 1
ATOM 2226 O O . SER A 1 340 ? -26.820 -6.451 16.263 1.00 58.42 332 SER A O 1
ATOM 2229 N N . GLY A 1 341 ? -27.847 -7.791 14.764 1.00 59.29 333 GLY A N 1
ATOM 2230 C CA . GLY A 1 341 ? -29.159 -7.235 14.968 1.00 64.38 333 GLY A CA 1
ATOM 2231 C C . GLY A 1 341 ? -29.277 -5.811 14.457 1.00 67.13 333 GLY A C 1
ATOM 2232 O O . GLY A 1 341 ? -28.447 -5.303 13.706 1.00 67.59 333 GLY A O 1
ATOM 2233 N N . LYS A 1 342 ? -30.354 -5.166 14.897 1.00 65.22 334 LYS A N 1
ATOM 2234 C CA . LYS A 1 342 ? -30.653 -3.796 14.520 1.00 66.49 334 LYS A CA 1
ATOM 2235 C C . LYS A 1 342 ? -31.196 -3.052 15.734 1.00 66.63 334 LYS A C 1
ATOM 2236 O O . LYS A 1 342 ? -31.685 -3.659 16.688 1.00 65.34 334 LYS A O 1
ATOM 2238 N N . ILE A 1 343 ? -31.080 -1.725 15.698 1.00 68.39 335 ILE A N 1
ATOM 2239 C CA . ILE A 1 343 ? -31.765 -0.842 16.636 1.00 66.37 335 ILE A CA 1
ATOM 2240 C C . ILE A 1 343 ? -32.495 0.220 15.842 1.00 71.57 335 ILE A C 1
ATOM 2241 O O . ILE A 1 343 ? -31.970 0.735 14.851 1.00 73.20 335 ILE A O 1
ATOM 2246 N N . THR A 1 344 ? -33.706 0.542 16.281 1.00 76.22 336 THR A N 1
ATOM 2247 C CA . THR A 1 344 ? -34.443 1.700 15.810 1.00 75.57 336 THR A CA 1
ATOM 2248 C C . THR A 1 344 ? -34.604 2.685 16.958 1.00 80.69 336 THR A C 1
ATOM 2249 O O . THR A 1 344 ? -34.555 2.315 18.134 1.00 78.75 336 THR A O 1
ATOM 2253 N N . SER A 1 345 ? -34.798 3.951 16.606 1.00 78.64 337 SER A N 1
ATOM 2254 C CA . SER A 1 345 ? -34.991 4.970 17.623 1.00 75.47 337 SER A CA 1
ATOM 2255 C C . SER A 1 345 ? -36.211 4.630 18.472 1.00 73.46 337 SER A C 1
ATOM 2256 O O . SER A 1 345 ? -37.280 4.295 17.949 1.00 69.21 337 SER A O 1
ATOM 2259 N N . GLY A 1 346 ? -36.043 4.693 19.789 1.00 63.17 338 GLY A N 1
ATOM 2260 C CA . GLY A 1 346 ? -37.088 4.314 20.710 1.00 61.27 338 GLY A CA 1
ATOM 2261 C C . GLY A 1 346 ? -36.962 2.913 21.274 1.00 68.96 338 GLY A C 1
ATOM 2262 O O . GLY A 1 346 ? -37.713 2.573 22.196 1.00 69.83 338 GLY A O 1
ATOM 2263 N N . ALA A 1 347 ? -36.049 2.091 20.747 1.00 55.57 339 ALA A N 1
ATOM 2264 C CA . ALA A 1 347 ? -35.871 0.747 21.270 1.00 61.29 339 ALA A CA 1
ATOM 2265 C C . ALA A 1 347 ? -35.244 0.807 22.652 1.00 67.90 339 ALA A C 1
ATOM 2266 O O . ALA A 1 347 ? -34.534 1.756 22.996 1.00 70.94 339 ALA A O 1
ATOM 2268 N N . THR A 1 348 ? -35.515 -0.221 23.446 1.00 64.67 340 THR A N 1
ATOM 2269 C CA . THR A 1 348 ? -34.881 -0.392 24.743 1.00 64.93 340 THR A CA 1
ATOM 2270 C C . THR A 1 348 ? -33.813 -1.463 24.596 1.00 62.47 340 THR A C 1
ATOM 2271 O O . THR A 1 348 ? -34.111 -2.580 24.170 1.00 73.22 340 THR A O 1
ATOM 2275 N N . VAL A 1 349 ? -32.570 -1.116 24.910 1.00 63.70 341 VAL A N 1
ATOM 2276 C CA . VAL A 1 349 ? -31.510 -2.112 24.983 1.00 64.15 341 VAL A CA 1
ATOM 2277 C C . VAL A 1 349 ? -31.037 -2.136 26.425 1.00 69.55 341 VAL A C 1
ATOM 2278 O O . VAL A 1 349 ? -31.554 -1.396 27.269 1.00 78.68 341 VAL A O 1
ATOM 2282 N N . ILE A 1 350 ? -30.059 -2.974 26.726 1.00 70.10 342 ILE A N 1
ATOM 2283 C CA . ILE A 1 350 ? -29.515 -3.052 28.071 1.00 66.83 342 ILE A CA 1
ATOM 2284 C C . ILE A 1 350 ? -28.001 -2.965 27.982 1.00 62.34 342 ILE A C 1
ATOM 2285 O O . ILE A 1 350 ? -27.385 -3.565 27.096 1.00 66.63 342 ILE A O 1
ATOM 2290 N N . ASN A 1 351 ? -27.412 -2.165 28.864 1.00 58.85 343 ASN A N 1
ATOM 2291 C CA . ASN A 1 351 ? -25.967 -2.101 29.016 1.00 58.24 343 ASN A CA 1
ATOM 2292 C C . ASN A 1 351 ? -25.572 -3.271 29.905 1.00 62.76 343 ASN A C 1
ATOM 2293 O O . ASN A 1 351 ? -25.913 -3.298 31.089 1.00 57.71 343 ASN A O 1
ATOM 2298 N N . THR A 1 352 ? -24.880 -4.256 29.334 1.00 62.95 344 THR A N 1
ATOM 2299 C CA . THR A 1 352 ? -24.626 -5.489 30.063 1.00 60.39 344 THR A CA 1
ATOM 2300 C C . THR A 1 352 ? -23.393 -5.417 30.949 1.00 66.39 344 THR A C 1
ATOM 2301 O O . THR A 1 352 ? -23.133 -6.363 31.698 1.00 69.65 344 THR A O 1
ATOM 2305 N N . VAL A 1 353 ? -22.629 -4.332 30.885 1.00 68.21 345 VAL A N 1
ATOM 2306 C CA . VAL A 1 353 ? -21.577 -4.102 31.867 1.00 65.76 345 VAL A CA 1
ATOM 2307 C C . VAL A 1 353 ? -22.151 -3.439 33.110 1.00 73.95 345 VAL A C 1
ATOM 2308 O O . VAL A 1 353 ? -21.866 -3.850 34.241 1.00 73.80 345 VAL A O 1
ATOM 2312 N N . LYS A 1 354 ? -22.988 -2.419 32.917 1.00 74.59 346 LYS A N 1
ATOM 2313 C CA . LYS A 1 354 ? -23.681 -1.769 34.023 1.00 70.11 346 LYS A CA 1
ATOM 2314 C C . LYS A 1 354 ? -24.927 -2.523 34.467 1.00 71.16 346 LYS A C 1
ATOM 2315 O O . LYS A 1 354 ? -25.460 -2.221 35.538 1.00 74.60 346 LYS A O 1
ATOM 2321 N N . ASN A 1 355 ? -25.403 -3.482 33.676 1.00 68.33 347 ASN A N 1
ATOM 2322 C CA . ASN A 1 355 ? -26.703 -4.120 33.896 1.00 65.77 347 ASN A CA 1
ATOM 2323 C C . ASN A 1 355 ? -27.799 -3.073 34.106 1.00 64.91 347 ASN A C 1
ATOM 2324 O O . ASN A 1 355 ? -28.601 -3.151 35.038 1.00 63.95 347 ASN A O 1
ATOM 2329 N N . LYS A 1 356 ? -27.822 -2.070 33.227 1.00 63.28 348 LYS A N 1
ATOM 2330 C CA . LYS A 1 356 ? -28.831 -1.017 33.275 1.00 64.11 348 LYS A CA 1
ATOM 2331 C C . LYS A 1 356 ? -29.404 -0.780 31.890 1.00 64.49 348 LYS A C 1
ATOM 2332 O O . LYS A 1 356 ? -28.679 -0.796 30.889 1.00 68.75 348 LYS A O 1
ATOM 2338 N N . ARG A 1 357 ? -30.706 -0.540 31.841 1.00 64.79 349 ARG A N 1
ATOM 2339 C CA . ARG A 1 357 ? -31.372 -0.305 30.569 1.00 64.98 349 ARG A CA 1
ATOM 2340 C C . ARG A 1 357 ? -31.016 1.063 29.999 1.00 64.30 349 ARG A C 1
ATOM 2341 O O . ARG A 1 357 ? -30.771 2.020 30.735 1.00 68.68 349 ARG A O 1
ATOM 2349 N N . GLU A 1 358 ? -30.946 1.132 28.671 1.00 63.01 350 GLU A N 1
ATOM 2350 C CA . GLU A 1 358 ? -30.787 2.379 27.941 1.00 58.38 350 GLU A CA 1
ATOM 2351 C C . GLU A 1 358 ? -31.873 2.435 26.882 1.00 66.41 350 GLU A C 1
ATOM 2352 O O . GLU A 1 358 ? -32.347 1.396 26.410 1.00 72.75 350 GLU A O 1
ATOM 2358 N N . LYS A 1 359 ? -32.274 3.650 26.519 1.00 60.49 351 LYS A N 1
ATOM 2359 C CA . LYS A 1 359 ? -33.247 3.867 25.459 1.00 66.71 351 LYS A CA 1
ATOM 2360 C C . LYS A 1 359 ? -32.566 4.585 24.306 1.00 74.13 351 LYS A C 1
ATOM 2361 O O . LYS A 1 359 ? -31.942 5.632 24.503 1.00 83.87 351 LYS A O 1
ATOM 2367 N N . ILE A 1 360 ? -32.685 4.018 23.108 1.00 70.37 352 ILE A N 1
ATOM 2368 C CA . ILE A 1 360 ? -32.113 4.632 21.915 1.00 61.09 352 ILE A CA 1
ATOM 2369 C C . ILE A 1 360 ? -32.941 5.867 21.571 1.00 69.02 352 ILE A C 1
ATOM 2370 O O . ILE A 1 360 ? -34.128 5.771 21.240 1.00 65.94 352 ILE A O 1
ATOM 2375 N N . GLY A 1 361 ? -32.318 7.031 21.658 1.00 68.48 353 GLY A N 1
ATOM 2376 C CA . GLY A 1 361 ? -32.957 8.230 21.180 1.00 69.07 353 GLY A CA 1
ATOM 2377 C C . GLY A 1 361 ? -32.381 8.623 19.842 1.00 65.87 353 GLY A C 1
ATOM 2378 O O . GLY A 1 361 ? -32.562 7.927 18.840 1.00 68.41 353 GLY A O 1
ATOM 2379 N N . ARG A 1 362 ? -31.667 9.735 19.825 1.00 70.23 354 ARG A N 1
ATOM 2380 C CA . ARG A 1 362 ? -31.089 10.240 18.593 1.00 77.81 354 ARG A CA 1
ATOM 2381 C C . ARG A 1 362 ? -29.924 9.360 18.140 1.00 76.54 354 ARG A C 1
ATOM 2382 O O . ARG A 1 362 ? -29.077 8.965 18.946 1.00 76.42 354 ARG A O 1
ATOM 2390 N N . MET A 1 363 ? -29.888 9.054 16.840 1.00 74.73 355 MET A N 1
ATOM 2391 C CA . MET A 1 363 ? -28.790 8.325 16.210 1.00 74.15 355 MET A CA 1
ATOM 2392 C C . MET A 1 363 ? -28.217 9.152 15.063 1.00 76.45 355 MET A C 1
ATOM 2393 O O . MET A 1 363 ? -28.970 9.710 14.257 1.00 81.41 355 MET A O 1
ATOM 2398 N N . LEU A 1 364 ? -26.884 9.220 14.974 1.00 69.50 356 LEU A N 1
ATOM 2399 C CA . LEU A 1 364 ? -26.219 10.080 13.999 1.00 69.63 356 LEU A CA 1
ATOM 2400 C C . LEU A 1 364 ? -25.135 9.336 13.236 1.00 74.28 356 LEU A C 1
ATOM 2401 O O . LEU A 1 364 ? -24.424 8.495 13.798 1.00 65.50 356 LEU A O 1
ATOM 2406 N N . LEU A 1 365 ? -25.013 9.680 11.957 1.00 80.48 357 LEU A N 1
ATOM 2407 C CA . LEU A 1 365 ? -23.895 9.305 11.103 1.00 72.76 357 LEU A CA 1
ATOM 2408 C C . LEU A 1 365 ? -23.026 10.530 10.889 1.00 76.20 357 LEU A C 1
ATOM 2409 O O . LEU A 1 365 ? -23.530 11.579 10.479 1.00 86.23 357 LEU A O 1
ATOM 2414 N N . MET A 1 366 ? -21.730 10.401 11.149 1.00 77.32 358 MET A N 1
ATOM 2415 C CA . MET A 1 366 ? -20.791 11.480 10.866 1.00 77.62 358 MET A CA 1
ATOM 2416 C C . MET A 1 366 ? -20.194 11.310 9.477 1.00 80.70 358 MET A C 1
ATOM 2417 O O . MET A 1 366 ? -19.680 10.238 9.138 1.00 87.56 358 MET A O 1
ATOM 2422 N N . HIS A 1 367 ? -20.274 12.361 8.679 1.00 83.35 359 HIS A N 1
ATOM 2423 C CA . HIS A 1 367 ? -19.614 12.430 7.392 1.00 89.03 359 HIS A CA 1
ATOM 2424 C C . HIS A 1 367 ? -18.493 13.464 7.462 1.00 91.00 359 HIS A C 1
ATOM 2425 O O . HIS A 1 367 ? -18.175 13.994 8.533 1.00 89.84 359 HIS A O 1
ATOM 2432 N N . ALA A 1 368 ? -17.897 13.758 6.303 1.00 91.72 360 ALA A N 1
ATOM 2433 C CA . ALA A 1 368 ? -16.721 14.620 6.274 1.00 93.93 360 ALA A CA 1
ATOM 2434 C C . ALA A 1 368 ? -17.009 15.983 6.891 1.00 98.83 360 ALA A C 1
ATOM 2435 O O . ALA A 1 368 ? -16.145 16.562 7.561 1.00 101.85 360 ALA A O 1
ATOM 2437 N N . ASN A 1 369 ? -18.214 16.510 6.686 1.00 96.97 361 ASN A N 1
ATOM 2438 C CA . ASN A 1 369 ? -18.547 17.813 7.243 1.00 96.26 361 ASN A CA 1
ATOM 2439 C C . ASN A 1 369 ? -20.046 17.986 7.452 1.00 93.48 361 ASN A C 1
ATOM 2440 O O . ASN A 1 369 ? -20.595 19.053 7.164 1.00 99.56 361 ASN A O 1
ATOM 2445 N N . ASN A 1 370 ? -20.716 16.954 7.955 1.00 90.28 362 ASN A N 1
ATOM 2446 C CA . ASN A 1 370 ? -22.130 17.054 8.293 1.00 92.82 362 ASN A CA 1
ATOM 2447 C C . ASN A 1 370 ? -22.545 15.799 9.043 1.00 93.23 362 ASN A C 1
ATOM 2448 O O . ASN A 1 370 ? -21.963 14.726 8.855 1.00 94.03 362 ASN A O 1
ATOM 2453 N N . ARG A 1 371 ? -23.543 15.950 9.902 1.00 88.93 363 ARG A N 1
ATOM 2454 C CA . ARG A 1 371 ? -24.137 14.834 10.615 1.00 82.25 363 ARG A CA 1
ATOM 2455 C C . ARG A 1 371 ? -25.485 14.507 10.001 1.00 84.54 363 ARG A C 1
ATOM 2456 O O . ARG A 1 371 ? -26.179 15.382 9.481 1.00 92.89 363 ARG A O 1
ATOM 2464 N N . GLU A 1 372 ? -25.852 13.236 10.058 1.00 82.54 364 GLU A N 1
ATOM 2465 C CA . GLU A 1 372 ? -27.121 12.786 9.511 1.00 82.82 364 GLU A CA 1
ATOM 2466 C C . GLU A 1 372 ? -27.886 12.063 10.605 1.00 76.51 364 GLU A C 1
ATOM 2467 O O . GLU A 1 372 ? -27.403 11.069 11.154 1.00 83.06 364 GLU A O 1
ATOM 2473 N N . ASP A 1 373 ? -29.061 12.578 10.933 1.00 74.74 365 ASP A N 1
ATOM 2474 C CA . ASP A 1 373 ? -29.985 11.855 11.790 1.00 76.06 365 ASP A CA 1
ATOM 2475 C C . ASP A 1 373 ? -30.532 10.654 11.031 1.00 80.80 365 ASP A C 1
ATOM 2476 O O . ASP A 1 373 ? -30.984 10.777 9.888 1.00 86.59 365 ASP A O 1
ATOM 2481 N N . ILE A 1 374 ? -30.465 9.484 11.658 1.00 80.89 366 ILE A N 1
ATOM 2482 C CA . ILE A 1 374 ? -30.996 8.259 11.084 1.00 82.72 366 ILE A CA 1
ATOM 2483 C C . ILE A 1 374 ? -31.914 7.624 12.115 1.00 87.40 366 ILE A C 1
ATOM 2484 O O . ILE A 1 374 ? -31.801 7.872 13.317 1.00 86.76 366 ILE A O 1
ATOM 2489 N N . LYS A 1 375 ? -32.846 6.809 11.629 1.00 92.64 367 LYS A N 1
ATOM 2490 C CA . LYS A 1 375 ? -33.841 6.190 12.492 1.00 97.98 367 LYS A CA 1
ATOM 2491 C C . LYS A 1 375 ? -33.611 4.695 12.668 1.00 91.55 367 LYS A C 1
ATOM 2492 O O . LYS A 1 375 ? -34.430 4.028 13.306 1.00 94.31 367 LYS A O 1
ATOM 2494 N N . GLU A 1 376 ? -32.509 4.160 12.138 1.00 86.58 368 GLU A N 1
ATOM 2495 C CA . GLU A 1 376 ? -32.253 2.728 12.158 1.00 75.05 368 GLU A CA 1
ATOM 2496 C C . GLU A 1 376 ? -30.780 2.472 11.863 1.00 76.49 368 GLU A C 1
ATOM 2497 O O . GLU A 1 376 ? -30.193 3.140 11.008 1.00 86.12 368 GLU A O 1
ATOM 2503 N N . ALA A 1 377 ? -30.194 1.507 12.572 1.00 62.93 369 ALA A N 1
ATOM 2504 C CA . ALA A 1 377 ? -28.837 1.053 12.298 1.00 59.84 369 ALA A CA 1
ATOM 2505 C C . ALA A 1 377 ? -28.767 -0.440 12.581 1.00 66.17 369 ALA A C 1
ATOM 2506 O O . ALA A 1 377 ? -29.570 -0.979 13.348 1.00 72.66 369 ALA A O 1
ATOM 2508 N N . SER A 1 378 ? -27.796 -1.110 11.958 1.00 60.80 370 SER A N 1
ATOM 2509 C CA . SER A 1 378 ? -27.798 -2.564 11.917 1.00 54.59 370 SER A CA 1
ATOM 2510 C C . SER A 1 378 ? -26.370 -3.083 11.857 1.00 58.92 370 SER A C 1
ATOM 2511 O O . SER A 1 378 ? -25.406 -2.313 11.869 1.00 59.29 370 SER A O 1
ATOM 2514 N N . ALA A 1 379 ? -26.250 -4.413 11.782 1.00 60.28 371 ALA A N 1
ATOM 2515 C CA . ALA A 1 379 ? -24.956 -5.080 11.892 1.00 56.93 371 ALA A CA 1
ATOM 2516 C C . ALA A 1 379 ? -23.967 -4.537 10.867 1.00 55.47 371 ALA A C 1
ATOM 2517 O O . ALA A 1 379 ? -24.310 -4.356 9.697 1.00 54.48 371 ALA A O 1
ATOM 2519 N N . GLY A 1 380 ? -22.744 -4.253 11.324 1.00 53.64 372 GLY A N 1
ATOM 2520 C CA . GLY A 1 380 ? -21.700 -3.689 10.508 1.00 62.17 372 GLY A CA 1
ATOM 2521 C C . GLY A 1 380 ? -21.552 -2.179 10.617 1.00 63.89 372 GLY A C 1
ATOM 2522 O O . GLY A 1 380 ? -20.448 -1.662 10.395 1.00 64.04 372 GLY A O 1
ATOM 2523 N N . ASP A 1 381 ? -22.627 -1.464 10.959 1.00 57.15 373 ASP A N 1
ATOM 2524 C CA . ASP A 1 381 ? -22.600 -0.005 10.993 1.00 55.82 373 ASP A CA 1
ATOM 2525 C C . ASP A 1 381 ? -21.808 0.518 12.181 1.00 57.80 373 ASP A C 1
ATOM 2526 O O . ASP A 1 381 ? -21.695 -0.129 13.225 1.00 66.59 373 ASP A O 1
ATOM 2531 N N . ILE A 1 382 ? -21.288 1.724 12.017 1.00 54.30 374 ILE A N 1
ATOM 2532 C CA . ILE A 1 382 ? -20.651 2.486 13.077 1.00 58.29 374 ILE A CA 1
ATOM 2533 C C . ILE A 1 382 ? -21.409 3.800 13.182 1.00 63.75 374 ILE A C 1
ATOM 2534 O O . ILE A 1 382 ? -21.401 4.599 12.240 1.00 70.08 374 ILE A O 1
ATOM 2539 N N . VAL A 1 383 ? -22.103 4.007 14.303 1.00 63.61 375 VAL A N 1
ATOM 2540 C CA . VAL A 1 383 ? -22.981 5.156 14.474 1.00 60.22 375 VAL A CA 1
ATOM 2541 C C . VAL A 1 383 ? -22.792 5.736 15.866 1.00 60.38 375 VAL A C 1
ATOM 2542 O O . VAL A 1 383 ? -22.267 5.090 16.773 1.00 60.90 375 VAL A O 1
ATOM 2546 N N . ALA A 1 384 ? -23.241 6.976 16.024 1.00 60.23 376 ALA A N 1
ATOM 2547 C CA . ALA A 1 384 ? -23.149 7.688 17.286 1.00 56.80 376 ALA A CA 1
ATOM 2548 C C . ALA A 1 384 ? -24.543 7.815 17.873 1.00 64.63 376 ALA A C 1
ATOM 2549 O O . ALA A 1 384 ? -25.489 8.160 17.159 1.00 73.15 376 ALA A O 1
ATOM 2551 N N . LEU A 1 385 ? -24.670 7.519 19.163 1.00 63.70 377 LEU A N 1
ATOM 2552 C CA . LEU A 1 385 ? -25.931 7.643 19.884 1.00 66.26 377 LEU A CA 1
ATOM 2553 C C . LEU A 1 385 ? -25.876 8.835 20.833 1.00 70.07 377 LEU A C 1
ATOM 2554 O O . LEU A 1 385 ? -24.867 9.045 21.514 1.00 67.26 377 LEU A O 1
ATOM 2559 N N . ALA A 1 386 ? -26.962 9.605 20.890 1.00 63.29 378 ALA A N 1
ATOM 2560 C CA . ALA A 1 386 ? -27.042 10.740 21.795 1.00 69.27 378 ALA A CA 1
ATOM 2561 C C . ALA A 1 386 ? -27.784 10.373 23.075 1.00 73.60 378 ALA A C 1
ATOM 2562 O O . ALA A 1 386 ? -28.555 9.412 23.125 1.00 75.36 378 ALA A O 1
ATOM 2564 N N . GLY A 1 387 ? -27.533 11.160 24.116 1.00 70.39 379 GLY A N 1
ATOM 2565 C CA . GLY A 1 387 ? -28.399 11.156 25.289 1.00 71.36 379 GLY A CA 1
ATOM 2566 C C . GLY A 1 387 ? -28.483 9.839 26.025 1.00 81.38 379 GLY A C 1
ATOM 2567 O O . GLY A 1 387 ? -29.558 9.472 26.519 1.00 92.24 379 GLY A O 1
ATOM 2568 N N . LEU A 1 388 ? -27.373 9.116 26.117 1.00 76.99 380 LEU A N 1
ATOM 2569 C CA . LEU A 1 388 ? -27.359 7.885 26.881 1.00 67.34 380 LEU A CA 1
ATOM 2570 C C . LEU A 1 388 ? -27.111 8.198 28.352 1.00 73.36 380 LEU A C 1
ATOM 2571 O O . LEU A 1 388 ? -26.379 9.130 28.694 1.00 70.79 380 LEU A O 1
ATOM 2576 N N . LYS A 1 389 ? -27.740 7.401 29.222 1.00 74.87 381 LYS A N 1
ATOM 2577 C CA . LYS A 1 389 ? -27.721 7.669 30.657 1.00 80.17 381 LYS A CA 1
ATOM 2578 C C . LYS A 1 389 ? -26.368 7.330 31.274 1.00 85.90 381 LYS A C 1
ATOM 2579 O O . LYS A 1 389 ? -25.699 8.197 31.847 1.00 92.62 381 LYS A O 1
ATOM 2585 N N . ASP A 1 390 ? -25.953 6.071 31.184 1.00 83.36 382 ASP A N 1
ATOM 2586 C CA . ASP A 1 390 ? -24.785 5.615 31.928 1.00 81.26 382 ASP A CA 1
ATOM 2587 C C . ASP A 1 390 ? -24.001 4.563 31.140 1.00 74.37 382 ASP A C 1
ATOM 2588 O O . ASP A 1 390 ? -23.840 3.418 31.553 1.00 70.68 382 ASP A O 1
ATOM 2593 N N . THR A 1 391 ? -23.459 4.939 29.989 1.00 70.84 383 THR A N 1
ATOM 2594 C CA . THR A 1 391 ? -22.685 4.016 29.173 1.00 73.83 383 THR A CA 1
ATOM 2595 C C . THR A 1 391 ? -21.277 4.559 28.987 1.00 74.47 383 THR A C 1
ATOM 2596 O O . THR A 1 391 ? -21.100 5.724 28.614 1.00 72.25 383 THR A O 1
ATOM 2600 N N . SER A 1 392 ? -20.285 3.714 29.271 1.00 73.33 384 SER A N 1
ATOM 2601 C CA . SER A 1 392 ? -18.873 4.056 29.174 1.00 74.21 384 SER A CA 1
ATOM 2602 C C . SER A 1 392 ? -18.254 3.395 27.949 1.00 74.43 384 SER A C 1
ATOM 2603 O O . SER A 1 392 ? -18.787 2.425 27.400 1.00 72.13 384 SER A O 1
ATOM 2606 N N . THR A 1 393 ? -17.105 3.921 27.527 1.00 72.94 385 THR A N 1
ATOM 2607 C CA . THR A 1 393 ? -16.353 3.244 26.484 1.00 72.48 385 THR A CA 1
ATOM 2608 C C . THR A 1 393 ? -16.025 1.830 26.945 1.00 69.41 385 THR A C 1
ATOM 2609 O O . THR A 1 393 ? -15.733 1.594 28.120 1.00 71.01 385 THR A O 1
ATOM 2613 N N . GLY A 1 394 ? -16.093 0.882 26.016 1.00 66.01 386 GLY A N 1
ATOM 2614 C CA . GLY A 1 394 ? -15.905 -0.510 26.339 1.00 64.75 386 GLY A CA 1
ATOM 2615 C C . GLY A 1 394 ? -17.161 -1.238 26.764 1.00 62.57 386 GLY A C 1
ATOM 2616 O O . GLY A 1 394 ? -17.136 -2.472 26.861 1.00 67.08 386 GLY A O 1
ATOM 2617 N N . ASP A 1 395 ? -18.251 -0.518 27.022 1.00 57.77 387 ASP A N 1
ATOM 2618 C CA . ASP A 1 395 ? -19.505 -1.154 27.393 1.00 57.74 387 ASP A CA 1
ATOM 2619 C C . ASP A 1 395 ? -20.151 -1.810 26.181 1.00 57.03 387 ASP A C 1
ATOM 2620 O O . ASP A 1 395 ? -19.937 -1.407 25.039 1.00 55.58 387 ASP A O 1
ATOM 2625 N N . THR A 1 396 ? -20.968 -2.817 26.449 1.00 58.66 388 THR A N 1
ATOM 2626 C CA . THR A 1 396 ? -21.734 -3.525 25.440 1.00 51.35 388 THR A CA 1
ATOM 2627 C C . THR A 1 396 ? -23.206 -3.154 25.564 1.00 59.17 388 THR A C 1
ATOM 2628 O O . THR A 1 396 ? -23.765 -3.186 26.666 1.00 68.79 388 THR A O 1
ATOM 2632 N N . LEU A 1 397 ? -23.831 -2.804 24.445 1.00 56.01 389 LEU A N 1
ATOM 2633 C CA . LEU A 1 397 ? -25.277 -2.633 24.394 1.00 55.06 389 LEU A CA 1
ATOM 2634 C C . LEU A 1 397 ? -25.883 -3.856 23.719 1.00 56.86 389 LEU A C 1
ATOM 2635 O O . LEU A 1 397 ? -25.431 -4.261 22.641 1.00 57.64 389 LEU A O 1
ATOM 2640 N N . SER A 1 398 ? -26.892 -4.451 24.353 1.00 54.12 390 SER A N 1
ATOM 2641 C CA . SER A 1 398 ? -27.382 -5.746 23.912 1.00 52.94 390 SER A CA 1
ATOM 2642 C C . SER A 1 398 ? -28.902 -5.786 23.909 1.00 55.47 390 SER A C 1
ATOM 2643 O O . SER A 1 398 ? -29.570 -5.037 24.623 1.00 58.60 390 SER A O 1
ATOM 2646 N N . ASP A 1 399 ? -29.435 -6.681 23.078 1.00 57.23 391 ASP A N 1
ATOM 2647 C CA . ASP A 1 399 ? -30.829 -7.085 23.178 1.00 53.52 391 ASP A CA 1
ATOM 2648 C C . ASP A 1 399 ? -31.135 -7.541 24.602 1.00 63.35 391 ASP A C 1
ATOM 2649 O O . ASP A 1 399 ? -30.312 -8.192 25.252 1.00 60.16 391 ASP A O 1
ATOM 2654 N N . ILE A 1 400 ? -32.327 -7.176 25.081 1.00 61.94 392 ILE A N 1
ATOM 2655 C CA . ILE A 1 400 ? -32.777 -7.545 26.422 1.00 61.80 392 ILE A CA 1
ATOM 2656 C C . ILE A 1 400 ? -33.007 -9.044 26.517 1.00 60.29 392 ILE A C 1
ATOM 2657 O O . ILE A 1 400 ? -32.674 -9.677 27.526 1.00 60.07 392 ILE A O 1
ATOM 2662 N N . ASP A 1 401 ? -33.592 -9.629 25.472 1.00 63.68 393 ASP A N 1
ATOM 2663 C CA . ASP A 1 401 ? -33.949 -11.037 25.482 1.00 56.17 393 ASP A CA 1
ATOM 2664 C C . ASP A 1 401 ? -32.738 -11.947 25.434 1.00 56.60 393 ASP A C 1
ATOM 2665 O O . ASP A 1 401 ? -32.872 -13.132 25.740 1.00 65.41 393 ASP A O 1
ATOM 2670 N N . LYS A 1 402 ? -31.569 -11.439 25.042 1.00 58.10 394 LYS A N 1
ATOM 2671 C CA . LYS A 1 402 ? -30.360 -12.263 25.003 1.00 56.56 394 LYS A CA 1
ATOM 2672 C C . LYS A 1 402 ? -29.178 -11.344 25.286 1.00 53.18 394 LYS A C 1
ATOM 2673 O O . LYS A 1 402 ? -28.749 -10.581 24.419 1.00 56.08 394 LYS A O 1
ATOM 2679 N N . GLN A 1 403 ? -28.656 -11.417 26.494 1.00 55.41 395 GLN A N 1
ATOM 2680 C CA . GLN A 1 403 ? -27.674 -10.450 26.950 1.00 51.90 395 GLN A CA 1
ATOM 2681 C C . GLN A 1 403 ? -26.274 -11.001 26.737 1.00 52.80 395 GLN A C 1
ATOM 2682 O O . GLN A 1 403 ? -25.976 -12.121 27.161 1.00 55.74 395 GLN A O 1
ATOM 2688 N N . VAL A 1 404 ? -25.435 -10.225 26.044 1.00 50.83 396 VAL A N 1
ATOM 2689 C CA . VAL A 1 404 ? -24.057 -10.601 25.768 1.00 46.07 396 VAL A CA 1
ATOM 2690 C C . VAL A 1 404 ? -23.147 -9.457 26.199 1.00 50.34 396 VAL A C 1
ATOM 2691 O O . VAL A 1 404 ? -23.571 -8.304 26.314 1.00 46.84 396 VAL A O 1
ATOM 2695 N N . VAL A 1 405 ? -21.884 -9.802 26.465 1.00 55.50 397 VAL A N 1
ATOM 2696 C CA . VAL A 1 405 ? -20.807 -8.848 26.727 1.00 54.61 397 VAL A CA 1
ATOM 2697 C C . VAL A 1 405 ? -19.699 -9.123 25.716 1.00 61.32 397 VAL A C 1
ATOM 2698 O O . VAL A 1 405 ? -19.239 -10.266 25.600 1.00 56.39 397 VAL A O 1
ATOM 2702 N N . LEU A 1 406 ? -19.263 -8.086 24.991 1.00 57.36 398 LEU A N 1
ATOM 2703 C CA . LEU A 1 406 ? -18.267 -8.281 23.939 1.00 55.30 398 LEU A CA 1
ATOM 2704 C C . LEU A 1 406 ? -16.848 -7.944 24.371 1.00 60.29 398 LEU A C 1
ATOM 2705 O O . LEU A 1 406 ? -15.895 -8.480 23.799 1.00 69.90 398 LEU A O 1
ATOM 2710 N N . GLU A 1 407 ? -16.674 -7.066 25.342 1.00 57.70 399 GLU A N 1
ATOM 2711 C CA . GLU A 1 407 ? -15.359 -6.757 25.893 1.00 68.16 399 GLU A CA 1
ATOM 2712 C C . GLU A 1 407 ? -15.408 -7.138 27.367 1.00 81.05 399 GLU A C 1
ATOM 2713 O O . GLU A 1 407 ? -16.047 -6.445 28.171 1.00 81.84 399 GLU A O 1
ATOM 2719 N N . ARG A 1 408 ? -14.772 -8.263 27.706 1.00 85.39 400 ARG A N 1
ATOM 2720 C CA . ARG A 1 408 ? -14.782 -8.758 29.075 1.00 91.72 400 ARG A CA 1
ATOM 2721 C C . ARG A 1 408 ? -14.271 -7.679 30.014 1.00 97.61 400 ARG A C 1
ATOM 2722 O O . ARG A 1 408 ? -13.168 -7.155 29.833 1.00 94.43 400 ARG A O 1
ATOM 2724 N N . MET A 1 409 ? -15.086 -7.333 31.008 1.00 109.68 401 MET A N 1
ATOM 2725 C CA . MET A 1 409 ? -14.841 -6.168 31.845 1.00 121.13 401 MET A CA 1
ATOM 2726 C C . MET A 1 409 ? -14.908 -6.567 33.317 1.00 129.94 401 MET A C 1
ATOM 2727 O O . MET A 1 409 ? -15.762 -6.107 34.074 1.00 134.44 401 MET A O 1
ATOM 2732 N N . GLU A 1 410 ? -13.997 -7.447 33.726 1.00 134.02 402 GLU A N 1
ATOM 2733 C CA . GLU A 1 410 ? -13.796 -7.667 35.150 1.00 139.06 402 GLU A CA 1
ATOM 2734 C C . GLU A 1 410 ? -13.366 -6.356 35.790 1.00 133.75 402 GLU A C 1
ATOM 2735 O O . GLU A 1 410 ? -12.469 -5.674 35.286 1.00 139.14 402 GLU A O 1
ATOM 2741 N N . PHE A 1 411 ? -14.034 -5.986 36.877 1.00 122.22 403 PHE A N 1
ATOM 2742 C CA . PHE A 1 411 ? -13.734 -4.734 37.557 1.00 109.46 403 PHE A CA 1
ATOM 2743 C C . PHE A 1 411 ? -12.845 -5.019 38.758 1.00 99.01 403 PHE A C 1
ATOM 2744 O O . PHE A 1 411 ? -13.346 -5.194 39.875 1.00 100.96 403 PHE A O 1
ATOM 2746 N N . PRO A 1 412 ? -11.529 -5.060 38.575 1.00 90.74 404 PRO A N 1
ATOM 2747 C CA . PRO A 1 412 ? -10.655 -5.456 39.680 1.00 92.05 404 PRO A CA 1
ATOM 2748 C C . PRO A 1 412 ? -10.660 -4.401 40.766 1.00 95.62 404 PRO A C 1
ATOM 2749 O O . PRO A 1 412 ? -10.771 -3.204 40.487 1.00 95.46 404 PRO A O 1
ATOM 2753 N N . GLU A 1 413 ? -10.568 -4.858 42.011 1.00 98.27 405 GLU A N 1
ATOM 2754 C CA . GLU A 1 413 ? -10.383 -3.935 43.116 1.00 103.78 405 GLU A CA 1
ATOM 2755 C C . GLU A 1 413 ? -9.173 -3.050 42.824 1.00 111.75 405 GLU A C 1
ATOM 2756 O O . GLU A 1 413 ? -8.150 -3.546 42.333 1.00 110.43 405 GLU A O 1
ATOM 2758 N N . PRO A 1 414 ? -9.259 -1.745 43.077 1.00 115.03 406 PRO A N 1
ATOM 2759 C CA . PRO A 1 414 ? -8.187 -0.840 42.648 1.00 111.34 406 PRO A CA 1
ATOM 2760 C C . PRO A 1 414 ? -6.859 -1.186 43.300 1.00 104.88 406 PRO A C 1
ATOM 2761 O O . PRO A 1 414 ? -6.791 -1.524 44.483 1.00 110.56 406 PRO A O 1
ATOM 2765 N N . VAL A 1 415 ? -5.794 -1.089 42.508 1.00 97.23 407 VAL A N 1
ATOM 2766 C CA . VAL A 1 415 ? -4.459 -1.438 42.979 1.00 88.94 407 VAL A CA 1
ATOM 2767 C C . VAL A 1 415 ? -3.643 -0.223 43.419 1.00 84.65 407 VAL A C 1
ATOM 2768 O O . VAL A 1 415 ? -2.716 -0.378 44.231 1.00 80.26 407 VAL A O 1
ATOM 2772 N N . ILE A 1 416 ? -3.970 0.976 42.934 1.00 89.33 408 ILE A N 1
ATOM 2773 C CA . ILE A 1 416 ? -3.197 2.187 43.208 1.00 90.13 408 ILE A CA 1
ATOM 2774 C C . ILE A 1 416 ? -4.129 3.260 43.778 1.00 89.94 408 ILE A C 1
ATOM 2775 O O . ILE A 1 416 ? -5.246 3.454 43.287 1.00 90.09 408 ILE A O 1
ATOM 2780 N N . GLU A 1 417 ? -3.678 3.949 44.827 1.00 94.05 409 GLU A N 1
ATOM 2781 C CA . GLU A 1 417 ? -4.522 4.892 45.558 1.00 102.91 409 GLU A CA 1
ATOM 2782 C C . GLU A 1 417 ? -3.813 6.224 45.747 1.00 110.44 409 GLU A C 1
ATOM 2783 O O . GLU A 1 417 ? -2.608 6.267 46.011 1.00 119.04 409 GLU A O 1
ATOM 2789 N N . LEU A 1 418 ? -4.574 7.312 45.642 1.00 113.84 410 LEU A N 1
ATOM 2790 C CA . LEU A 1 418 ? -4.005 8.653 45.653 1.00 118.94 410 LEU A CA 1
ATOM 2791 C C . LEU A 1 418 ? -4.853 9.563 46.529 1.00 129.00 410 LEU A C 1
ATOM 2792 O O . LEU A 1 418 ? -6.080 9.588 46.398 1.00 132.36 410 LEU A O 1
ATOM 2797 N N . ALA A 1 419 ? -4.199 10.307 47.419 1.00 130.53 411 ALA A N 1
ATOM 2798 C CA . ALA A 1 419 ? -4.883 11.223 48.323 1.00 129.59 411 ALA A CA 1
ATOM 2799 C C . ALA A 1 419 ? -5.089 12.571 47.644 1.00 131.55 411 ALA A C 1
ATOM 2800 O O . ALA A 1 419 ? -4.162 13.115 47.035 1.00 138.24 411 ALA A O 1
ATOM 2802 N N . VAL A 1 420 ? -6.301 13.109 47.753 1.00 126.33 412 VAL A N 1
ATOM 2803 C CA . VAL A 1 420 ? -6.655 14.388 47.152 1.00 123.92 412 VAL A CA 1
ATOM 2804 C C . VAL A 1 420 ? -7.128 15.344 48.238 1.00 139.14 412 VAL A C 1
ATOM 2805 O O . VAL A 1 420 ? -7.895 14.961 49.131 1.00 142.88 412 VAL A O 1
ATOM 2809 N N . GLU A 1 421 ? -6.671 16.591 48.156 1.00 145.75 413 GLU A N 1
ATOM 2810 C CA . GLU A 1 421 ? -7.184 17.673 48.990 1.00 152.24 413 GLU A CA 1
ATOM 2811 C C . GLU A 1 421 ? -7.485 18.843 48.065 1.00 163.03 413 GLU A C 1
ATOM 2812 O O . GLU A 1 421 ? -6.575 19.312 47.351 1.00 162.31 413 GLU A O 1
ATOM 2818 N N . PRO A 1 422 ? -8.722 19.335 48.022 1.00 174.06 414 PRO A N 1
ATOM 2819 C CA . PRO A 1 422 ? -9.006 20.534 47.225 1.00 175.64 414 PRO A CA 1
ATOM 2820 C C . PRO A 1 422 ? -8.235 21.739 47.747 1.00 176.29 414 PRO A C 1
ATOM 2821 O O . PRO A 1 422 ? -7.914 21.832 48.934 1.00 180.64 414 PRO A O 1
ATOM 2825 N N . LYS A 1 423 ? -7.936 22.666 46.832 1.00 158.99 415 LYS A N 1
ATOM 2826 C CA . LYS A 1 423 ? -7.082 23.806 47.159 1.00 143.90 415 LYS A CA 1
ATOM 2827 C C . LYS A 1 423 ? -7.675 24.634 48.293 1.00 146.70 415 LYS A C 1
ATOM 2828 O O . LYS A 1 423 ? -7.037 24.841 49.332 1.00 145.60 415 LYS A O 1
ATOM 2830 N N . SER A 1 424 ? -8.901 25.117 48.113 1.00 145.88 416 SER A N 1
ATOM 2831 C CA . SER A 1 424 ? -9.601 25.876 49.139 1.00 154.31 416 SER A CA 1
ATOM 2832 C C . SER A 1 424 ? -10.962 25.237 49.384 1.00 153.37 416 SER A C 1
ATOM 2833 O O . SER A 1 424 ? -11.359 24.286 48.701 1.00 150.54 416 SER A O 1
ATOM 2835 N N . THR A 1 425 ? -11.685 25.775 50.370 1.00 155.77 417 THR A N 1
ATOM 2836 C CA . THR A 1 425 ? -13.003 25.250 50.704 1.00 150.78 417 THR A CA 1
ATOM 2837 C C . THR A 1 425 ? -14.004 25.428 49.569 1.00 155.70 417 THR A C 1
ATOM 2838 O O . THR A 1 425 ? -15.041 24.754 49.560 1.00 155.99 417 THR A O 1
ATOM 2840 N N . ALA A 1 426 ? -13.713 26.306 48.607 1.00 159.31 418 ALA A N 1
ATOM 2841 C CA . ALA A 1 426 ? -14.661 26.576 47.530 1.00 162.93 418 ALA A CA 1
ATOM 2842 C C . ALA A 1 426 ? -14.704 25.434 46.521 1.00 157.88 418 ALA A C 1
ATOM 2843 O O . ALA A 1 426 ? -15.777 24.892 46.229 1.00 153.58 418 ALA A O 1
ATOM 2845 N N . ASP A 1 427 ? -13.541 25.047 45.983 1.00 156.68 419 ASP A N 1
ATOM 2846 C CA . ASP A 1 427 ? -13.474 24.065 44.903 1.00 152.86 419 ASP A CA 1
ATOM 2847 C C . ASP A 1 427 ? -14.059 22.709 45.276 1.00 142.92 419 ASP A C 1
ATOM 2848 O O . ASP A 1 427 ? -14.213 21.862 44.387 1.00 141.27 419 ASP A O 1
ATOM 2853 N N . GLN A 1 428 ? -14.380 22.481 46.554 1.00 149.43 420 GLN A N 1
ATOM 2854 C CA . GLN A 1 428 ? -14.926 21.194 46.970 1.00 136.01 420 GLN A CA 1
ATOM 2855 C C . GLN A 1 428 ? -16.156 20.814 46.156 1.00 140.26 420 GLN A C 1
ATOM 2856 O O . GLN A 1 428 ? -16.375 19.629 45.877 1.00 136.06 420 GLN A O 1
ATOM 2858 N N . GLU A 1 429 ? -16.961 21.803 45.758 1.00 146.50 421 GLU A N 1
ATOM 2859 C CA . GLU A 1 429 ? -18.094 21.531 44.881 1.00 152.84 421 GLU A CA 1
ATOM 2860 C C . GLU A 1 429 ? -17.622 21.015 43.526 1.00 150.85 421 GLU A C 1
ATOM 2861 O O . GLU A 1 429 ? -18.075 19.965 43.055 1.00 150.96 421 GLU A O 1
ATOM 2863 N N . LYS A 1 430 ? -16.701 21.743 42.886 1.00 151.68 422 LYS A N 1
ATOM 2864 C CA . LYS A 1 430 ? -16.140 21.274 41.622 1.00 144.51 422 LYS A CA 1
ATOM 2865 C C . LYS A 1 430 ? -15.343 19.989 41.804 1.00 146.68 422 LYS A C 1
ATOM 2866 O O . LYS A 1 430 ? -15.314 19.147 40.899 1.00 142.24 422 LYS A O 1
ATOM 2872 N N . MET A 1 431 ? -14.693 19.820 42.960 1.00 151.25 423 MET A N 1
ATOM 2873 C CA . MET A 1 431 ? -13.860 18.643 43.188 1.00 151.94 423 MET A CA 1
ATOM 2874 C C . MET A 1 431 ? -14.674 17.358 43.254 1.00 151.48 423 MET A C 1
ATOM 2875 O O . MET A 1 431 ? -14.116 16.276 43.047 1.00 148.26 423 MET A O 1
ATOM 2877 N N . GLY A 1 432 ? -15.969 17.450 43.536 1.00 153.00 424 GLY A N 1
ATOM 2878 C CA . GLY A 1 432 ? -16.812 16.273 43.590 1.00 152.18 424 GLY A CA 1
ATOM 2879 C C . GLY A 1 432 ? -17.525 15.991 42.284 1.00 148.92 424 GLY A C 1
ATOM 2880 O O . GLY A 1 432 ? -17.559 14.846 41.823 1.00 145.68 424 GLY A O 1
ATOM 2881 N N . LEU A 1 433 ? -18.099 17.032 41.673 1.00 148.51 425 LEU A N 1
ATOM 2882 C CA . LEU A 1 433 ? -18.851 16.842 40.437 1.00 142.95 425 LEU A CA 1
ATOM 2883 C C . LEU A 1 433 ? -17.950 16.400 39.291 1.00 135.94 425 LEU A C 1
ATOM 2884 O O . LEU A 1 433 ? -18.393 15.654 38.410 1.00 131.31 425 LEU A O 1
ATOM 2886 N N . ALA A 1 434 ? -16.690 16.838 39.287 1.00 135.28 426 ALA A N 1
ATOM 2887 C CA . ALA A 1 434 ? -15.780 16.453 38.216 1.00 129.84 426 ALA A CA 1
ATOM 2888 C C . ALA A 1 434 ? -15.284 15.023 38.398 1.00 129.97 426 ALA A C 1
ATOM 2889 O O . ALA A 1 434 ? -15.266 14.240 37.441 1.00 132.02 426 ALA A O 1
ATOM 2891 N N . LEU A 1 435 ? -14.872 14.669 39.621 1.00 131.37 427 LEU A N 1
ATOM 2892 C CA . LEU A 1 435 ? -14.356 13.329 39.884 1.00 126.67 427 LEU A CA 1
ATOM 2893 C C . LEU A 1 435 ? -15.424 12.257 39.717 1.00 125.08 427 LEU A C 1
ATOM 2894 O O . LEU A 1 435 ? -15.086 11.094 39.466 1.00 120.86 427 LEU A O 1
ATOM 2896 N N . SER A 1 436 ? -16.699 12.622 39.845 1.00 125.76 428 SER A N 1
ATOM 2897 C CA . SER A 1 436 ? -17.800 11.692 39.635 1.00 125.81 428 SER A CA 1
ATOM 2898 C C . SER A 1 436 ? -18.248 11.639 38.182 1.00 121.57 428 SER A C 1
ATOM 2899 O O . SER A 1 436 ? -18.678 10.580 37.714 1.00 125.28 428 SER A O 1
ATOM 2902 N N . ARG A 1 437 ? -18.160 12.758 37.459 1.00 117.38 429 ARG A N 1
ATOM 2903 C CA . ARG A 1 437 ? -18.443 12.729 36.031 1.00 111.65 429 ARG A CA 1
ATOM 2904 C C . ARG A 1 437 ? -17.446 11.850 35.289 1.00 118.30 429 ARG A C 1
ATOM 2905 O O . ARG A 1 437 ? -17.778 11.287 34.241 1.00 120.61 429 ARG A O 1
ATOM 2907 N N . LEU A 1 438 ? -16.226 11.712 35.818 1.00 118.50 430 LEU A N 1
ATOM 2908 C CA . LEU A 1 438 ? -15.202 10.875 35.200 1.00 120.06 430 LEU A CA 1
ATOM 2909 C C . LEU A 1 438 ? -15.245 9.430 35.685 1.00 124.94 430 LEU A C 1
ATOM 2910 O O . LEU A 1 438 ? -14.827 8.528 34.948 1.00 117.28 430 LEU A O 1
ATOM 2912 N N . ALA A 1 439 ? -15.732 9.190 36.907 1.00 134.62 431 ALA A N 1
ATOM 2913 C CA . ALA A 1 439 ? -15.876 7.830 37.416 1.00 142.84 431 ALA A CA 1
ATOM 2914 C C . ALA A 1 439 ? -17.036 7.082 36.772 1.00 151.37 431 ALA A C 1
ATOM 2915 O O . ALA A 1 439 ? -17.112 5.856 36.907 1.00 153.67 431 ALA A O 1
ATOM 2917 N N . ALA A 1 440 ? -17.943 7.786 36.094 1.00 153.61 432 ALA A N 1
ATOM 2918 C CA . ALA A 1 440 ? -18.978 7.141 35.297 1.00 156.53 432 ALA A CA 1
ATOM 2919 C C . ALA A 1 440 ? -18.469 6.805 33.899 1.00 152.36 432 ALA A C 1
ATOM 2920 O O . ALA A 1 440 ? -18.669 5.686 33.415 1.00 156.43 432 ALA A O 1
ATOM 2922 N N . GLU A 1 441 ? -17.799 7.760 33.246 1.00 147.22 433 GLU A N 1
ATOM 2923 C CA . GLU A 1 441 ? -17.186 7.496 31.951 1.00 140.62 433 GLU A CA 1
ATOM 2924 C C . GLU A 1 441 ? -16.133 6.401 32.031 1.00 149.54 433 GLU A C 1
ATOM 2925 O O . GLU A 1 441 ? -15.773 5.829 30.996 1.00 150.07 433 GLU A O 1
ATOM 2931 N N . ASP A 1 442 ? -15.634 6.101 33.234 1.00 158.48 434 ASP A N 1
ATOM 2932 C CA . ASP A 1 442 ? -14.611 5.089 33.472 1.00 159.32 434 ASP A CA 1
ATOM 2933 C C . ASP A 1 442 ? -14.910 4.362 34.779 1.00 164.60 434 ASP A C 1
ATOM 2934 O O . ASP A 1 442 ? -14.765 4.941 35.864 1.00 167.34 434 ASP A O 1
ATOM 2939 N N . PRO A 1 443 ? -15.317 3.092 34.723 1.00 164.16 435 PRO A N 1
ATOM 2940 C CA . PRO A 1 443 ? -15.757 2.405 35.943 1.00 161.45 435 PRO A CA 1
ATOM 2941 C C . PRO A 1 443 ? -14.605 1.896 36.793 1.00 147.96 435 PRO A C 1
ATOM 2942 O O . PRO A 1 443 ? -14.759 1.739 38.010 1.00 147.80 435 PRO A O 1
ATOM 2946 N N . SER A 1 444 ? -13.444 1.633 36.171 1.00 137.58 436 SER A N 1
ATOM 2947 C CA . SER A 1 444 ? -12.247 1.150 36.860 1.00 123.04 436 SER A CA 1
ATOM 2948 C C . SER A 1 444 ? -11.580 2.217 37.706 1.00 115.75 436 SER A C 1
ATOM 2949 O O . SER A 1 444 ? -10.488 1.982 38.228 1.00 113.05 436 SER A O 1
ATOM 2952 N N . PHE A 1 445 ? -12.218 3.373 37.839 1.00 112.91 437 PHE A N 1
ATOM 2953 C CA . PHE A 1 445 ? -11.773 4.446 38.712 1.00 112.77 437 PHE A CA 1
ATOM 2954 C C . PHE A 1 445 ? -12.791 4.628 39.830 1.00 113.69 437 PHE A C 1
ATOM 2955 O O . PHE A 1 445 ? -14.000 4.511 39.604 1.00 120.84 437 PHE A O 1
ATOM 2963 N N . ARG A 1 446 ? -12.304 4.902 41.039 1.00 109.53 438 ARG A N 1
ATOM 2964 C CA . ARG A 1 446 ? -13.178 5.070 42.191 1.00 109.03 438 ARG A CA 1
ATOM 2965 C C . ARG A 1 446 ? -12.718 6.252 43.027 1.00 113.92 438 ARG A C 1
ATOM 2966 O O . ARG A 1 446 ? -11.524 6.556 43.103 1.00 116.23 438 ARG A O 1
ATOM 2974 N N . VAL A 1 447 ? -13.683 6.900 43.678 1.00 117.03 439 VAL A N 1
ATOM 2975 C CA . VAL A 1 447 ? -13.426 7.986 44.615 1.00 116.19 439 VAL A CA 1
ATOM 2976 C C . VAL A 1 447 ? -14.147 7.671 45.921 1.00 119.11 439 VAL A C 1
ATOM 2977 O O . VAL A 1 447 ? -15.295 7.213 45.911 1.00 119.85 439 VAL A O 1
ATOM 2981 N N . SER A 1 448 ? -13.460 7.891 47.043 1.00 125.27 440 SER A N 1
ATOM 2982 C CA . SER A 1 448 ? -13.977 7.559 48.365 1.00 137.36 440 SER A CA 1
ATOM 2983 C C . SER A 1 448 ? -13.709 8.718 49.322 1.00 149.30 440 SER A C 1
ATOM 2984 O O . SER A 1 448 ? -12.955 9.645 49.010 1.00 147.10 440 SER A O 1
ATOM 2987 N N . THR A 1 449 ? -14.339 8.661 50.499 1.00 156.64 441 THR A N 1
ATOM 2988 C CA . THR A 1 449 ? -14.227 9.724 51.493 1.00 160.83 441 THR A CA 1
ATOM 2989 C C . THR A 1 449 ? -14.316 9.134 52.896 1.00 169.24 441 THR A C 1
ATOM 2990 O O . THR A 1 449 ? -15.044 8.165 53.132 1.00 167.34 441 THR A O 1
ATOM 2992 N N . ASP A 1 450 ? -13.578 9.740 53.827 1.00 176.87 442 ASP A N 1
ATOM 2993 C CA . ASP A 1 450 ? -13.468 9.261 55.202 1.00 175.38 442 ASP A CA 1
ATOM 2994 C C . ASP A 1 450 ? -14.242 10.188 56.131 1.00 175.54 442 ASP A C 1
ATOM 2995 O O . ASP A 1 450 ? -13.895 11.367 56.267 1.00 180.88 442 ASP A O 1
ATOM 2997 N N . HIS A 1 451 ? -15.275 9.652 56.775 1.00 164.63 443 HIS A N 1
ATOM 2998 C CA . HIS A 1 451 ? -16.115 10.434 57.677 1.00 155.43 443 HIS A CA 1
ATOM 2999 C C . HIS A 1 451 ? -15.343 10.896 58.909 1.00 148.78 443 HIS A C 1
ATOM 3000 O O . HIS A 1 451 ? -15.817 11.745 59.665 1.00 147.55 443 HIS A O 1
ATOM 3002 N N . GLN A 1 455 ? -10.907 13.782 54.065 1.00 141.47 447 GLN A N 1
ATOM 3003 C CA . GLN A 1 455 ? -9.943 13.759 52.966 1.00 137.08 447 GLN A CA 1
ATOM 3004 C C . GLN A 1 455 ? -10.368 12.772 51.886 1.00 133.39 447 GLN A C 1
ATOM 3005 O O . GLN A 1 455 ? -10.482 11.572 52.139 1.00 135.64 447 GLN A O 1
ATOM 3007 N N . THR A 1 456 ? -10.599 13.282 50.680 1.00 132.65 448 THR A N 1
ATOM 3008 C CA . THR A 1 456 ? -11.045 12.446 49.577 1.00 131.42 448 THR A CA 1
ATOM 3009 C C . THR A 1 456 ? -9.867 11.707 48.944 1.00 127.11 448 THR A C 1
ATOM 3010 O O . THR A 1 456 ? -8.725 12.178 48.955 1.00 123.84 448 THR A O 1
ATOM 3014 N N . VAL A 1 457 ? -10.157 10.526 48.398 1.00 121.77 449 VAL A N 1
ATOM 3015 C CA . VAL A 1 457 ? -9.137 9.611 47.896 1.00 116.03 449 VAL A CA 1
ATOM 3016 C C . VAL A 1 457 ? -9.607 9.024 46.571 1.00 114.12 449 VAL A C 1
ATOM 3017 O O . VAL A 1 457 ? -10.751 8.571 46.459 1.00 118.88 449 VAL A O 1
ATOM 3021 N N . ILE A 1 458 ? -8.723 9.018 45.575 1.00 109.12 450 ILE A N 1
ATOM 3022 C CA . ILE A 1 458 ? -9.018 8.448 44.266 1.00 102.95 450 ILE A CA 1
ATOM 3023 C C . ILE A 1 458 ? -8.243 7.146 44.110 1.00 101.68 450 ILE A C 1
ATOM 3024 O O . ILE A 1 458 ? -7.149 6.977 44.661 1.00 101.03 450 ILE A O 1
ATOM 3029 N N . LYS A 1 459 ? -8.827 6.215 43.356 1.00 102.93 451 LYS A N 1
ATOM 3030 C CA . LYS A 1 459 ? -8.273 4.877 43.195 1.00 98.28 451 LYS A CA 1
ATOM 3031 C C . LYS A 1 459 ? -8.347 4.463 41.733 1.00 97.34 451 LYS A C 1
ATOM 3032 O O . LYS A 1 459 ? -9.415 4.540 41.118 1.00 102.60 451 LYS A O 1
ATOM 3038 N N . GLY A 1 460 ? -7.218 4.011 41.188 1.00 93.57 452 GLY A N 1
ATOM 3039 C CA . GLY A 1 460 ? -7.147 3.619 39.794 1.00 91.93 452 GLY A CA 1
ATOM 3040 C C . GLY A 1 460 ? -6.413 2.312 39.575 1.00 93.08 452 GLY A C 1
ATOM 3041 O O . GLY A 1 460 ? -6.211 1.542 40.518 1.00 95.47 452 GLY A O 1
ATOM 3042 N N . MET A 1 461 ? -5.997 2.048 38.337 1.00 90.08 453 MET A N 1
ATOM 3043 C CA . MET A 1 461 ? -5.383 0.773 37.996 1.00 84.09 453 MET A CA 1
ATOM 3044 C C . MET A 1 461 ? -3.953 0.927 37.507 1.00 86.65 453 MET A C 1
ATOM 3045 O O . MET A 1 461 ? -3.341 -0.063 37.089 1.00 91.37 453 MET A O 1
ATOM 3050 N N . GLY A 1 462 ? -3.399 2.128 37.555 1.00 83.86 454 GLY A N 1
ATOM 3051 C CA . GLY A 1 462 ? -2.034 2.330 37.114 1.00 81.62 454 GLY A CA 1
ATOM 3052 C C . GLY A 1 462 ? -1.717 3.804 37.025 1.00 86.19 454 GLY A C 1
ATOM 3053 O O . GLY A 1 462 ? -2.600 4.665 37.074 1.00 94.79 454 GLY A O 1
ATOM 3054 N N . GLU A 1 463 ? -0.424 4.083 36.889 1.00 82.05 455 GLU A N 1
ATOM 3055 C CA . GLU A 1 463 ? 0.061 5.455 36.856 1.00 82.32 455 GLU A CA 1
ATOM 3056 C C . GLU A 1 463 ? -0.593 6.259 35.741 1.00 83.40 455 GLU A C 1
ATOM 3057 O O . GLU A 1 463 ? -1.382 7.167 36.012 1.00 91.79 455 GLU A O 1
ATOM 3063 N N . LEU A 1 464 ? -0.263 5.933 34.488 1.00 82.34 456 LEU A N 1
ATOM 3064 C CA . LEU A 1 464 ? -0.817 6.656 33.348 1.00 87.37 456 LEU A CA 1
ATOM 3065 C C . LEU A 1 464 ? -2.328 6.816 33.464 1.00 97.04 456 LEU A C 1
ATOM 3066 O O . LEU A 1 464 ? -2.878 7.858 33.094 1.00 95.58 456 LEU A O 1
ATOM 3068 N N . HIS A 1 465 ? -3.014 5.799 33.992 1.00 95.70 457 HIS A N 1
ATOM 3069 C CA . HIS A 1 465 ? -4.454 5.907 34.207 1.00 95.32 457 HIS A CA 1
ATOM 3070 C C . HIS A 1 465 ? -4.779 7.075 35.134 1.00 92.89 457 HIS A C 1
ATOM 3071 O O . HIS A 1 465 ? -5.662 7.890 34.842 1.00 98.65 457 HIS A O 1
ATOM 3078 N N . LEU A 1 466 ? -4.050 7.195 36.246 1.00 89.62 458 LEU A N 1
ATOM 3079 C CA . LEU A 1 466 ? -4.311 8.287 37.178 1.00 91.11 458 LEU A CA 1
ATOM 3080 C C . LEU A 1 466 ? -3.792 9.621 36.645 1.00 93.53 458 LEU A C 1
ATOM 3081 O O . LEU A 1 466 ? -4.415 10.666 36.869 1.00 95.18 458 LEU A O 1
ATOM 3086 N N . GLU A 1 467 ? -2.647 9.611 35.953 1.00 88.52 459 GLU A N 1
ATOM 3087 C CA . GLU A 1 467 ? -2.122 10.843 35.362 1.00 91.40 459 GLU A CA 1
ATOM 3088 C C . GLU A 1 467 ? -3.153 11.497 34.451 1.00 92.84 459 GLU A C 1
ATOM 3089 O O . GLU A 1 467 ? -3.374 12.710 34.516 1.00 101.98 459 GLU A O 1
ATOM 3095 N N . ILE A 1 468 ? -3.805 10.700 33.600 1.00 93.05 460 ILE A N 1
ATOM 3096 C CA . ILE A 1 468 ? -4.799 11.242 32.677 1.00 91.27 460 ILE A CA 1
ATOM 3097 C C . ILE A 1 468 ? -5.966 11.854 33.444 1.00 92.38 460 ILE A C 1
ATOM 3098 O O . ILE A 1 468 ? -6.464 12.929 33.086 1.00 92.16 460 ILE A O 1
ATOM 3103 N N . ILE A 1 469 ? -6.406 11.193 34.519 1.00 92.96 461 ILE A N 1
ATOM 3104 C CA . ILE A 1 469 ? -7.556 11.684 35.275 1.00 100.25 461 ILE A CA 1
ATOM 3105 C C . ILE A 1 469 ? -7.224 13.003 35.966 1.00 105.31 461 ILE A C 1
ATOM 3106 O O . ILE A 1 469 ? -7.977 13.979 35.857 1.00 107.78 461 ILE A O 1
ATOM 3111 N N . ILE A 1 470 ? -6.094 13.057 36.682 1.00 100.15 462 ILE A N 1
ATOM 3112 C CA . ILE A 1 470 ? -5.719 14.290 37.373 1.00 97.84 462 ILE A CA 1
ATOM 3113 C C . ILE A 1 470 ? -5.600 15.441 36.381 1.00 100.43 462 ILE A C 1
ATOM 3114 O O . ILE A 1 470 ? -5.964 16.586 36.684 1.00 102.33 462 ILE A O 1
ATOM 3119 N N . ASP A 1 471 ? -5.117 15.151 35.170 1.00 96.05 463 ASP A N 1
ATOM 3120 C CA . ASP A 1 471 ? -4.986 16.198 34.163 1.00 99.35 463 ASP A CA 1
ATOM 3121 C C . ASP A 1 471 ? -6.353 16.706 33.715 1.00 101.39 463 ASP A C 1
ATOM 3122 O O . ASP A 1 471 ? -6.606 17.916 33.723 1.00 104.90 463 ASP A O 1
ATOM 3127 N N . ARG A 1 472 ? -7.247 15.797 33.313 1.00 100.09 464 ARG A N 1
ATOM 3128 C CA . ARG A 1 472 ? -8.602 16.210 32.960 1.00 103.58 464 ARG A CA 1
ATOM 3129 C C . ARG A 1 472 ? -9.309 16.862 34.139 1.00 107.33 464 ARG A C 1
ATOM 3130 O O . ARG A 1 472 ? -10.204 17.691 33.947 1.00 112.20 464 ARG A O 1
ATOM 3138 N N . MET A 1 473 ? -8.917 16.506 35.361 1.00 105.10 465 MET A N 1
ATOM 3139 C CA . MET A 1 473 ? -9.520 17.113 36.541 1.00 102.62 465 MET A CA 1
ATOM 3140 C C . MET A 1 473 ? -9.191 18.599 36.625 1.00 103.80 465 MET A C 1
ATOM 3141 O O . MET A 1 473 ? -10.085 19.430 36.825 1.00 111.55 465 MET A O 1
ATOM 3146 N N . ARG A 1 474 ? -7.914 18.958 36.476 1.00 97.76 466 ARG A N 1
ATOM 3147 C CA . ARG A 1 474 ? -7.539 20.364 36.587 1.00 101.78 466 ARG A CA 1
ATOM 3148 C C . ARG A 1 474 ? -7.860 21.138 35.315 1.00 107.08 466 ARG A C 1
ATOM 3149 O O . ARG A 1 474 ? -8.318 22.283 35.384 1.00 112.22 466 ARG A O 1
ATOM 3157 N N . ARG A 1 475 ? -7.624 20.539 34.147 1.00 105.39 467 ARG A N 1
ATOM 3158 C CA . ARG A 1 475 ? -7.787 21.268 32.887 1.00 106.31 467 ARG A CA 1
ATOM 3159 C C . ARG A 1 475 ? -9.253 21.371 32.476 1.00 115.02 467 ARG A C 1
ATOM 3160 O O . ARG A 1 475 ? -9.852 22.449 32.537 1.00 118.60 467 ARG A O 1
ATOM 3168 N N . GLU A 1 476 ? -9.842 20.250 32.047 1.00 115.90 468 GLU A N 1
ATOM 3169 C CA . GLU A 1 476 ? -11.199 20.278 31.504 1.00 114.44 468 GLU A CA 1
ATOM 3170 C C . GLU A 1 476 ? -12.204 20.800 32.521 1.00 120.44 468 GLU A C 1
ATOM 3171 O O . GLU A 1 476 ? -13.161 21.494 32.157 1.00 130.41 468 GLU A O 1
ATOM 3173 N N . PHE A 1 477 ? -12.008 20.485 33.799 1.00 115.94 469 PHE A N 1
ATOM 3174 C CA . PHE A 1 477 ? -12.995 20.815 34.818 1.00 114.31 469 PHE A CA 1
ATOM 3175 C C . PHE A 1 477 ? -12.549 21.929 35.755 1.00 115.39 469 PHE A C 1
ATOM 3176 O O . PHE A 1 477 ? -13.272 22.234 36.709 1.00 120.42 469 PHE A O 1
ATOM 3184 N N . LYS A 1 478 ? -11.388 22.541 35.506 1.00 113.89 470 LYS A N 1
ATOM 3185 C CA . LYS A 1 478 ? -10.948 23.747 36.216 1.00 115.32 470 LYS A CA 1
ATOM 3186 C C . LYS A 1 478 ? -10.979 23.551 37.731 1.00 118.39 470 LYS A C 1
ATOM 3187 O O . LYS A 1 478 ? -11.335 24.453 38.493 1.00 124.31 470 LYS A O 1
ATOM 3189 N N . VAL A 1 479 ? -10.605 22.354 38.167 1.00 115.15 471 VAL A N 1
ATOM 3190 C CA . VAL A 1 479 ? -10.575 21.994 39.578 1.00 114.43 471 VAL A CA 1
ATOM 3191 C C . VAL A 1 479 ? -9.166 22.216 40.103 1.00 118.86 471 VAL A C 1
ATOM 3192 O O . VAL A 1 479 ? -8.194 21.703 39.531 1.00 118.70 471 VAL A O 1
ATOM 3196 N N . GLU A 1 480 ? -9.048 22.974 41.187 1.00 125.36 472 GLU A N 1
ATOM 3197 C CA . GLU A 1 480 ? -7.760 23.248 41.810 1.00 133.48 472 GLU A CA 1
ATOM 3198 C C . GLU A 1 480 ? -7.670 22.481 43.122 1.00 132.42 472 GLU A C 1
ATOM 3199 O O . GLU A 1 480 ? -8.525 22.644 44.000 1.00 136.22 472 GLU A O 1
ATOM 3205 N N . ALA A 1 481 ? -6.639 21.646 43.245 1.00 124.20 473 ALA A N 1
ATOM 3206 C CA . ALA A 1 481 ? -6.503 20.738 44.377 1.00 120.24 473 ALA A CA 1
ATOM 3207 C C . ALA A 1 481 ? -5.040 20.332 44.512 1.00 120.56 473 ALA A C 1
ATOM 3208 O O . ALA A 1 481 ? -4.179 20.764 43.741 1.00 122.50 473 ALA A O 1
ATOM 3210 N N . ASN A 1 482 ? -4.764 19.486 45.503 1.00 116.91 474 ASN A N 1
ATOM 3211 C CA . ASN A 1 482 ? -3.419 18.990 45.757 1.00 115.09 474 ASN A CA 1
ATOM 3212 C C . ASN A 1 482 ? -3.472 17.473 45.865 1.00 118.53 474 ASN A C 1
ATOM 3213 O O . ASN A 1 482 ? -4.282 16.929 46.624 1.00 125.74 474 ASN A O 1
ATOM 3215 N N . ILE A 1 483 ? -2.617 16.798 45.099 1.00 112.22 475 ILE A N 1
ATOM 3216 C CA . ILE A 1 483 ? -2.569 15.342 45.049 1.00 102.54 475 ILE A CA 1
ATOM 3217 C C . ILE A 1 483 ? -1.385 14.865 45.877 1.00 102.72 475 ILE A C 1
ATOM 3218 O O . ILE A 1 483 ? -0.286 15.423 45.779 1.00 104.87 475 ILE A O 1
ATOM 3220 N N . GLY A 1 484 ? -1.606 13.838 46.691 1.00 99.56 476 GLY A N 1
ATOM 3221 C CA . GLY A 1 484 ? -0.531 13.200 47.421 1.00 99.64 476 GLY A CA 1
ATOM 3222 C C . GLY A 1 484 ? 0.300 12.309 46.519 1.00 102.30 476 GLY A C 1
ATOM 3223 O O . GLY A 1 484 ? 0.275 12.419 45.290 1.00 104.92 476 GLY A O 1
ATOM 3224 N N . ALA A 1 485 ? 1.080 11.379 47.170 1.00 105.58 477 ALA A N 1
ATOM 3225 C CA . ALA A 1 485 ? 1.876 10.400 46.439 1.00 103.62 477 ALA A CA 1
ATOM 3226 C C . ALA A 1 485 ? 1.153 9.059 46.388 1.00 100.57 477 ALA A C 1
ATOM 3227 O O . ALA A 1 485 ? 0.416 8.710 47.314 1.00 104.10 477 ALA A O 1
ATOM 3229 N N . PRO A 1 486 ? 1.338 8.291 45.315 1.00 96.37 478 PRO A N 1
ATOM 3230 C CA . PRO A 1 486 ? 0.615 7.021 45.178 1.00 88.93 478 PRO A CA 1
ATOM 3231 C C . PRO A 1 486 ? 0.911 6.060 46.320 1.00 85.90 478 PRO A C 1
ATOM 3232 O O . PRO A 1 486 ? 1.946 6.134 46.984 1.00 89.34 478 PRO A O 1
ATOM 3236 N N . GLN A 1 487 ? -0.028 5.140 46.539 1.00 84.97 479 GLN A N 1
ATOM 3237 C CA . GLN A 1 487 ? 0.092 4.108 47.560 1.00 82.41 479 GLN A CA 1
ATOM 3238 C C . GLN A 1 487 ? -0.399 2.788 46.986 1.00 76.08 479 GLN A C 1
ATOM 3239 O O . GLN A 1 487 ? -1.466 2.736 46.368 1.00 75.12 479 GLN A O 1
ATOM 3245 N N . VAL A 1 488 ? 0.375 1.725 47.187 1.00 70.93 480 VAL A N 1
ATOM 3246 C CA . VAL A 1 488 ? -0.045 0.410 46.725 1.00 72.46 480 VAL A CA 1
ATOM 3247 C C . VAL A 1 488 ? -1.164 -0.096 47.621 1.00 77.56 480 VAL A C 1
ATOM 3248 O O . VAL A 1 488 ? -1.078 -0.022 48.852 1.00 85.92 480 VAL A O 1
ATOM 3252 N N . ALA A 1 489 ? -2.226 -0.612 47.009 1.00 77.42 481 ALA A N 1
ATOM 3253 C CA . ALA A 1 489 ? -3.394 -1.083 47.751 1.00 74.50 481 ALA A CA 1
ATOM 3254 C C . ALA A 1 489 ? -3.127 -2.499 48.257 1.00 70.19 481 ALA A C 1
ATOM 3255 O O . ALA A 1 489 ? -3.609 -3.499 47.717 1.00 74.04 481 ALA A O 1
ATOM 3257 N N . TYR A 1 490 ? -2.342 -2.579 49.323 1.00 69.32 482 TYR A N 1
ATOM 3258 C CA . TYR A 1 490 ? -2.095 -3.853 49.974 1.00 68.87 482 TYR A CA 1
ATOM 3259 C C . TYR A 1 490 ? -3.373 -4.389 50.610 1.00 65.31 482 TYR A C 1
ATOM 3260 O O . TYR A 1 490 ? -4.345 -3.661 50.828 1.00 68.95 482 TYR A O 1
ATOM 3269 N N . ARG A 1 491 ? -3.369 -5.691 50.886 1.00 59.01 483 ARG A N 1
ATOM 3270 C CA . ARG A 1 491 ? -4.510 -6.375 51.480 1.00 60.00 483 ARG A CA 1
ATOM 3271 C C . ARG A 1 491 ? -4.008 -7.294 52.598 1.00 66.06 483 ARG A C 1
ATOM 3272 O O . ARG A 1 491 ? -2.804 -7.392 52.857 1.00 60.52 483 ARG A O 1
ATOM 3280 N N . GLU A 1 492 ? -4.936 -7.959 53.288 1.00 66.72 484 GLU A N 1
ATOM 3281 C CA . GLU A 1 492 ? -4.575 -8.859 54.380 1.00 72.81 484 GLU A CA 1
ATOM 3282 C C . GLU A 1 492 ? -5.508 -10.070 54.401 1.00 71.35 484 GLU A C 1
ATOM 3283 O O . GLU A 1 492 ? -6.701 -9.957 54.092 1.00 70.16 484 GLU A O 1
ATOM 3289 N N . THR A 1 493 ? -4.959 -11.233 54.755 1.00 62.75 485 THR A N 1
ATOM 3290 C CA . THR A 1 493 ? -5.755 -12.449 54.868 1.00 68.93 485 THR A CA 1
ATOM 3291 C C . THR A 1 493 ? -5.234 -13.286 56.028 1.00 68.67 485 THR A C 1
ATOM 3292 O O . THR A 1 493 ? -4.147 -13.045 56.558 1.00 68.84 485 THR A O 1
ATOM 3296 N N . ILE A 1 494 ? -6.022 -14.283 56.418 1.00 74.55 486 ILE A N 1
ATOM 3297 C CA . ILE A 1 494 ? -5.604 -15.251 57.427 1.00 80.67 486 ILE A CA 1
ATOM 3298 C C . ILE A 1 494 ? -5.215 -16.547 56.736 1.00 89.90 486 ILE A C 1
ATOM 3299 O O . ILE A 1 494 ? -5.758 -16.910 55.689 1.00 90.75 486 ILE A O 1
ATOM 3304 N N . THR A 1 495 ? -4.280 -17.266 57.347 1.00 94.21 487 THR A N 1
ATOM 3305 C CA . THR A 1 495 ? -3.774 -18.521 56.810 1.00 92.89 487 THR A CA 1
ATOM 3306 C C . THR A 1 495 ? -4.533 -19.732 57.341 1.00 95.55 487 THR A C 1
ATOM 3307 O O . THR A 1 495 ? -4.748 -20.699 56.601 1.00 95.53 487 THR A O 1
ATOM 3311 N N . THR A 1 496 ? -4.973 -19.690 58.600 1.00 98.20 488 THR A N 1
ATOM 3312 C CA . THR A 1 496 ? -5.542 -20.849 59.272 1.00 95.98 488 THR A CA 1
ATOM 3313 C C . THR A 1 496 ? -6.893 -20.520 59.894 1.00 91.98 488 THR A C 1
ATOM 3314 O O . THR A 1 496 ? -7.228 -19.361 60.145 1.00 90.38 488 THR A O 1
ATOM 3318 N N . ALA A 1 497 ? -7.660 -21.568 60.162 1.00 91.31 489 ALA A N 1
ATOM 3319 C CA . ALA A 1 497 ? -8.951 -21.399 60.806 1.00 102.03 489 ALA A CA 1
ATOM 3320 C C . ALA A 1 497 ? -8.762 -21.109 62.294 1.00 110.43 489 ALA A C 1
ATOM 3321 O O . ALA A 1 497 ? -7.835 -21.613 62.934 1.00 113.90 489 ALA A O 1
ATOM 3323 N N . CYS A 1 498 ? -9.650 -20.278 62.843 1.00 103.00 490 CYS A N 1
ATOM 3324 C CA . CYS A 1 498 ? -9.546 -19.847 64.232 1.00 100.56 490 CYS A CA 1
ATOM 3325 C C . CYS A 1 498 ? -10.928 -19.500 64.764 1.00 101.81 490 CYS A C 1
ATOM 3326 O O . CYS A 1 498 ? -11.642 -18.690 64.166 1.00 102.64 490 CYS A O 1
ATOM 3329 N N . GLU A 1 499 ? -11.303 -20.112 65.878 1.00 99.03 491 GLU A N 1
ATOM 3330 C CA . GLU A 1 499 ? -12.557 -19.786 66.535 1.00 102.87 491 GLU A CA 1
ATOM 3331 C C . GLU A 1 499 ? -12.296 -18.912 67.756 1.00 98.63 491 GLU A C 1
ATOM 3332 O O . GLU A 1 499 ? -11.205 -18.916 68.333 1.00 99.02 491 GLU A O 1
ATOM 3338 N N . ILE A 1 500 ? -13.315 -18.142 68.131 1.00 93.25 492 ILE A N 1
ATOM 3339 C CA . ILE A 1 500 ? -13.223 -17.248 69.276 1.00 87.83 492 ILE A CA 1
ATOM 3340 C C . ILE A 1 500 ? -14.621 -16.982 69.813 1.00 97.63 492 ILE A C 1
ATOM 3341 O O . ILE A 1 500 ? -15.535 -16.635 69.056 1.00 98.95 492 ILE A O 1
ATOM 3346 N N . ASP A 1 501 ? -14.802 -17.179 71.118 1.00 91.36 493 ASP A N 1
ATOM 3347 C CA . ASP A 1 501 ? -16.016 -16.791 71.820 1.00 104.48 493 ASP A CA 1
ATOM 3348 C C . ASP A 1 501 ? -15.696 -15.476 72.521 1.00 106.38 493 ASP A C 1
ATOM 3349 O O . ASP A 1 501 ? -14.836 -15.434 73.406 1.00 93.85 493 ASP A O 1
ATOM 3354 N N . TYR A 1 502 ? -16.360 -14.403 72.106 1.00 106.36 494 TYR A N 1
ATOM 3355 C CA . TYR A 1 502 ? -16.079 -13.060 72.595 1.00 103.67 494 TYR A CA 1
ATOM 3356 C C . TYR A 1 502 ? -17.308 -12.520 73.308 1.00 100.69 494 TYR A C 1
ATOM 3357 O O . TYR A 1 502 ? -18.429 -12.678 72.819 1.00 106.97 494 TYR A O 1
ATOM 3366 N N . THR A 1 503 ? -17.104 -11.881 74.461 1.00 98.34 495 THR A N 1
ATOM 3367 C CA . THR A 1 503 ? -18.198 -11.294 75.226 1.00 95.01 495 THR A CA 1
ATOM 3368 C C . THR A 1 503 ? -17.922 -9.818 75.475 1.00 96.64 495 THR A C 1
ATOM 3369 O O . THR A 1 503 ? -16.840 -9.454 75.949 1.00 98.34 495 THR A O 1
ATOM 3373 N N . HIS A 1 504 ? -18.906 -8.974 75.168 1.00 94.32 496 HIS A N 1
ATOM 3374 C CA . HIS A 1 504 ? -18.867 -7.553 75.479 1.00 97.52 496 HIS A CA 1
ATOM 3375 C C . HIS A 1 504 ? -19.928 -7.213 76.521 1.00 103.87 496 HIS A C 1
ATOM 3376 O O . HIS A 1 504 ? -20.979 -7.855 76.593 1.00 103.58 496 HIS A O 1
ATOM 3383 N N . LYS A 1 505 ? -19.641 -6.193 77.330 1.00 110.71 497 LYS A N 1
ATOM 3384 C CA . LYS A 1 505 ? -20.574 -5.734 78.354 1.00 117.97 497 LYS A CA 1
ATOM 3385 C C . LYS A 1 505 ? -20.503 -4.216 78.522 1.00 125.01 497 LYS A C 1
ATOM 3386 O O . LYS A 1 505 ? -21.136 -3.644 79.416 1.00 130.91 497 LYS A O 1
ATOM 3388 N N . PHE A 1 514 ? -24.992 -6.131 77.615 1.00 120.44 506 PHE A N 1
ATOM 3389 C CA . PHE A 1 514 ? -23.958 -7.138 77.408 1.00 118.85 506 PHE A CA 1
ATOM 3390 C C . PHE A 1 514 ? -24.367 -8.178 76.367 1.00 119.41 506 PHE A C 1
ATOM 3391 O O . PHE A 1 514 ? -25.362 -8.890 76.549 1.00 122.42 506 PHE A O 1
ATOM 3393 N N . ALA A 1 515 ? -23.579 -8.272 75.293 1.00 111.80 507 ALA A N 1
ATOM 3394 C CA . ALA A 1 515 ? -23.806 -9.229 74.218 1.00 111.49 507 ALA A CA 1
ATOM 3395 C C . ALA A 1 515 ? -22.532 -10.016 73.935 1.00 110.00 507 ALA A C 1
ATOM 3396 O O . ALA A 1 515 ? -21.420 -9.499 74.070 1.00 109.03 507 ALA A O 1
ATOM 3398 N N . ARG A 1 516 ? -22.705 -11.273 73.525 1.00 113.48 508 ARG A N 1
ATOM 3399 C CA . ARG A 1 516 ? -21.582 -12.167 73.261 1.00 111.68 508 ARG A CA 1
ATOM 3400 C C . ARG A 1 516 ? -21.846 -12.986 72.007 1.00 117.18 508 ARG A C 1
ATOM 3401 O O . ARG A 1 516 ? -22.908 -13.602 71.878 1.00 122.35 508 ARG A O 1
ATOM 3403 N N . VAL A 1 517 ? -20.872 -12.999 71.094 1.00 115.44 509 VAL A N 1
ATOM 3404 C CA . VAL A 1 517 ? -20.915 -13.827 69.896 1.00 113.95 509 VAL A CA 1
ATOM 3405 C C . VAL A 1 517 ? -19.768 -14.828 69.951 1.00 112.16 509 VAL A C 1
ATOM 3406 O O . VAL A 1 517 ? -18.747 -14.613 70.609 1.00 111.13 509 VAL A O 1
ATOM 3410 N N . LYS A 1 518 ? -19.952 -15.939 69.241 1.00 108.81 510 LYS A N 1
ATOM 3411 C CA . LYS A 1 518 ? -18.918 -16.954 69.086 1.00 109.92 510 LYS A CA 1
ATOM 3412 C C . LYS A 1 518 ? -18.794 -17.258 67.601 1.00 108.12 510 LYS A C 1
ATOM 3413 O O . LYS A 1 518 ? -19.754 -17.718 66.976 1.00 112.70 510 LYS A O 1
ATOM 3419 N N . ILE A 1 519 ? -17.619 -16.993 67.039 1.00 103.22 511 ILE A N 1
ATOM 3420 C CA . ILE A 1 519 ? -17.435 -16.907 65.598 1.00 95.08 511 ILE A CA 1
ATOM 3421 C C . ILE A 1 519 ? -16.210 -17.720 65.211 1.00 100.18 511 ILE A C 1
ATOM 3422 O O . ILE A 1 519 ? -15.213 -17.738 65.942 1.00 102.65 511 ILE A O 1
ATOM 3427 N N . ILE A 1 520 ? -16.293 -18.403 64.069 1.00 101.93 512 ILE A N 1
ATOM 3428 C CA . ILE A 1 520 ? -15.178 -19.144 63.488 1.00 98.79 512 ILE A CA 1
ATOM 3429 C C . ILE A 1 520 ? -14.749 -18.435 62.213 1.00 91.12 512 ILE A C 1
ATOM 3430 O O . ILE A 1 520 ? -15.574 -18.169 61.332 1.00 93.17 512 ILE A O 1
ATOM 3435 N N . PHE A 1 521 ? -13.463 -18.126 62.119 1.00 86.45 513 PHE A N 1
ATOM 3436 C CA . PHE A 1 521 ? -12.894 -17.492 60.946 1.00 80.89 513 PHE A CA 1
ATOM 3437 C C . PHE A 1 521 ? -12.099 -18.529 60.169 1.00 91.39 513 PHE A C 1
ATOM 3438 O O . PHE A 1 521 ? -11.335 -19.298 60.761 1.00 91.79 513 PHE A O 1
ATOM 3446 N N . GLU A 1 522 ? -12.288 -18.555 58.846 1.00 95.37 514 GLU A N 1
ATOM 3447 C CA . GLU A 1 522 ? -11.686 -19.575 57.993 1.00 98.81 514 GLU A CA 1
ATOM 3448 C C . GLU A 1 522 ? -11.184 -18.899 56.724 1.00 94.63 514 GLU A C 1
ATOM 3449 O O . GLU A 1 522 ? -11.944 -18.149 56.088 1.00 94.31 514 GLU A O 1
ATOM 3455 N N . PRO A 1 523 ? -9.934 -19.128 56.325 1.00 95.04 515 PRO A N 1
ATOM 3456 C CA . PRO A 1 523 ? -9.519 -18.709 54.980 1.00 90.48 515 PRO A CA 1
ATOM 3457 C C . PRO A 1 523 ? -10.329 -19.477 53.951 1.00 92.17 515 PRO A C 1
ATOM 3458 O O . PRO A 1 523 ? -10.493 -20.693 54.059 1.00 97.47 515 PRO A O 1
ATOM 3462 N N . LEU A 1 524 ? -10.867 -18.750 52.967 1.00 95.19 516 LEU A N 1
ATOM 3463 C CA . LEU A 1 524 ? -11.776 -19.365 52.000 1.00 100.06 516 LEU A CA 1
ATOM 3464 C C . LEU A 1 524 ? -11.155 -20.567 51.302 1.00 111.22 516 LEU A C 1
ATOM 3465 O O . LEU A 1 524 ? -11.877 -21.486 50.898 1.00 109.99 516 LEU A O 1
ATOM 3470 N N . LYS A 1 525 ? -9.825 -20.589 51.170 1.00 123.62 517 LYS A N 1
ATOM 3471 C CA . LYS A 1 525 ? -9.145 -21.699 50.513 1.00 127.77 517 LYS A CA 1
ATOM 3472 C C . LYS A 1 525 ? -9.414 -23.040 51.186 1.00 131.16 517 LYS A C 1
ATOM 3473 O O . LYS A 1 525 ? -9.195 -24.084 50.561 1.00 138.43 517 LYS A O 1
ATOM 3475 N N . ASP A 1 526 ? -9.887 -23.042 52.436 1.00 126.93 518 ASP A N 1
ATOM 3476 C CA . ASP A 1 526 ? -10.105 -24.271 53.187 1.00 123.63 518 ASP A CA 1
ATOM 3477 C C . ASP A 1 526 ? -11.572 -24.586 53.450 1.00 125.18 518 ASP A C 1
ATOM 3478 O O . ASP A 1 526 ? -11.869 -25.672 53.963 1.00 121.41 518 ASP A O 1
ATOM 3483 N N . VAL A 1 527 ? -12.495 -23.676 53.122 1.00 126.45 519 VAL A N 1
ATOM 3484 C CA . VAL A 1 527 ? -13.894 -23.887 53.488 1.00 128.28 519 VAL A CA 1
ATOM 3485 C C . VAL A 1 527 ? -14.496 -25.018 52.659 1.00 131.90 519 VAL A C 1
ATOM 3486 O O . VAL A 1 527 ? -14.022 -25.361 51.569 1.00 135.24 519 VAL A O 1
ATOM 3488 N N . ILE A 1 528 ? -15.565 -25.608 53.194 1.00 131.71 520 ILE A N 1
ATOM 3489 C CA . ILE A 1 528 ? -16.255 -26.703 52.523 1.00 131.61 520 ILE A CA 1
ATOM 3490 C C . ILE A 1 528 ? -17.693 -26.296 52.227 1.00 139.39 520 ILE A C 1
ATOM 3491 O O . ILE A 1 528 ? -18.639 -26.908 52.734 1.00 135.48 520 ILE A O 1
ATOM 3493 N N . ASP A 1 529 ? -17.867 -25.266 51.400 1.00 149.87 521 ASP A N 1
ATOM 3494 C CA . ASP A 1 529 ? -19.194 -24.800 51.023 1.00 150.27 521 ASP A CA 1
ATOM 3495 C C . ASP A 1 529 ? -19.099 -24.072 49.692 1.00 148.41 521 ASP A C 1
ATOM 3496 O O . ASP A 1 529 ? -18.036 -23.575 49.312 1.00 148.93 521 ASP A O 1
ATOM 3498 N N . LEU A 1 530 ? -20.233 -24.014 48.995 1.00 147.59 522 LEU A N 1
ATOM 3499 C CA . LEU A 1 530 ? -20.335 -23.352 47.694 1.00 143.03 522 LEU A CA 1
ATOM 3500 C C . LEU A 1 530 ? -19.317 -23.892 46.689 1.00 135.35 522 LEU A C 1
ATOM 3501 O O . LEU A 1 530 ? -19.480 -23.734 45.479 1.00 127.99 522 LEU A O 1
ATOM 3503 N N . ASP A 1 534 ? -23.488 -20.079 47.368 1.00 122.11 526 ASP A N 1
ATOM 3504 C CA . ASP A 1 534 ? -23.084 -20.489 46.028 1.00 123.83 526 ASP A CA 1
ATOM 3505 C C . ASP A 1 534 ? -22.654 -19.285 45.200 1.00 131.83 526 ASP A C 1
ATOM 3506 O O . ASP A 1 534 ? -23.417 -18.795 44.371 1.00 131.43 526 ASP A O 1
ATOM 3508 N N . LYS A 1 535 ? -21.428 -18.813 45.436 1.00 139.25 527 LYS A N 1
ATOM 3509 C CA . LYS A 1 535 ? -20.874 -17.672 44.712 1.00 139.30 527 LYS A CA 1
ATOM 3510 C C . LYS A 1 535 ? -19.383 -17.529 44.993 1.00 135.39 527 LYS A C 1
ATOM 3511 O O . LYS A 1 535 ? -18.729 -18.492 45.406 1.00 137.61 527 LYS A O 1
ATOM 3513 N N . ASN A 1 536 ? -18.834 -16.323 44.776 1.00 134.16 528 ASN A N 1
ATOM 3514 C CA . ASN A 1 536 ? -17.405 -16.065 44.992 1.00 136.06 528 ASN A CA 1
ATOM 3515 C C . ASN A 1 536 ? -17.244 -14.609 45.451 1.00 134.00 528 ASN A C 1
ATOM 3516 O O . ASN A 1 536 ? -16.959 -13.700 44.665 1.00 125.38 528 ASN A O 1
ATOM 3521 N N . LYS A 1 537 ? -17.424 -14.396 46.754 1.00 130.35 529 LYS A N 1
ATOM 3522 C CA . LYS A 1 537 ? -17.176 -13.115 47.398 1.00 124.64 529 LYS A CA 1
ATOM 3523 C C . LYS A 1 537 ? -15.839 -13.149 48.132 1.00 118.62 529 LYS A C 1
ATOM 3524 O O . LYS A 1 537 ? -15.278 -14.214 48.398 1.00 123.44 529 LYS A O 1
ATOM 3526 N N . THR A 1 538 ? -15.322 -11.959 48.454 1.00 106.87 530 THR A N 1
ATOM 3527 C CA . THR A 1 538 ? -14.082 -11.892 49.221 1.00 97.97 530 THR A CA 1
ATOM 3528 C C . THR A 1 538 ? -14.316 -12.116 50.714 1.00 91.17 530 THR A C 1
ATOM 3529 O O . THR A 1 538 ? -13.428 -12.625 51.405 1.00 87.06 530 THR A O 1
ATOM 3533 N N . PHE A 1 539 ? -15.489 -11.753 51.228 1.00 85.76 531 PHE A N 1
ATOM 3534 C CA . PHE A 1 539 ? -15.828 -11.973 52.627 1.00 92.24 531 PHE A CA 1
ATOM 3535 C C . PHE A 1 539 ? -17.179 -12.663 52.699 1.00 99.42 531 PHE A C 1
ATOM 3536 O O . PHE A 1 539 ? -18.161 -12.174 52.132 1.00 106.88 531 PHE A O 1
ATOM 3544 N N . VAL A 1 540 ? -17.229 -13.795 53.392 1.00 92.62 532 VAL A N 1
ATOM 3545 C CA . VAL A 1 540 ? -18.418 -14.634 53.443 1.00 91.13 532 VAL A CA 1
ATOM 3546 C C . VAL A 1 540 ? -18.959 -14.629 54.864 1.00 96.47 532 VAL A C 1
ATOM 3547 O O . VAL A 1 540 ? -18.193 -14.687 55.832 1.00 96.99 532 VAL A O 1
ATOM 3551 N N . PHE A 1 541 ? -20.282 -14.563 54.983 1.00 97.98 533 PHE A N 1
ATOM 3552 C CA . PHE A 1 541 ? -20.968 -14.583 56.264 1.00 104.17 533 PHE A CA 1
ATOM 3553 C C . PHE A 1 541 ? -21.913 -15.776 56.308 1.00 114.22 533 PHE A C 1
ATOM 3554 O O . PHE A 1 541 ? -22.543 -16.119 55.303 1.00 120.76 533 PHE A O 1
ATOM 3562 N N . GLU A 1 542 ? -22.003 -16.413 57.473 1.00 118.69 534 GLU A N 1
ATOM 3563 C CA . GLU A 1 542 ? -22.875 -17.563 57.669 1.00 122.95 534 GLU A CA 1
ATOM 3564 C C . GLU A 1 542 ? -23.105 -17.725 59.164 1.00 127.14 534 GLU A C 1
ATOM 3565 O O . GLU A 1 542 ? -22.191 -17.498 59.959 1.00 123.74 534 GLU A O 1
ATOM 3571 N N . SER A 1 543 ? -24.329 -18.102 59.541 1.00 134.93 535 SER A N 1
ATOM 3572 C CA . SER A 1 543 ? -24.722 -18.128 60.952 1.00 142.38 535 SER A CA 1
ATOM 3573 C C . SER A 1 543 ? -25.557 -19.376 61.227 1.00 149.93 535 SER A C 1
ATOM 3574 O O . SER A 1 543 ? -26.767 -19.386 60.982 1.00 156.40 535 SER A O 1
ATOM 3577 N N . LYS A 1 544 ? -24.915 -20.412 61.763 1.00 150.01 536 LYS A N 1
ATOM 3578 C CA . LYS A 1 544 ? -25.616 -21.623 62.190 1.00 147.56 536 LYS A CA 1
ATOM 3579 C C . LYS A 1 544 ? -25.985 -21.524 63.671 1.00 147.78 536 LYS A C 1
ATOM 3580 O O . LYS A 1 544 ? -25.603 -22.348 64.503 1.00 148.84 536 LYS A O 1
ATOM 3582 N N . ILE A 1 545 ? -26.745 -20.481 63.988 1.00 143.86 537 ILE A N 1
ATOM 3583 C CA . ILE A 1 545 ? -27.191 -20.249 65.355 1.00 144.39 537 ILE A CA 1
ATOM 3584 C C . ILE A 1 545 ? -28.478 -21.016 65.622 1.00 153.14 537 ILE A C 1
ATOM 3585 O O . ILE A 1 545 ? -28.451 -22.133 66.141 1.00 158.98 537 ILE A O 1
ATOM 3590 N N . PRO A 1 551 ? -30.409 -18.410 69.940 1.00 155.08 543 PRO A N 1
ATOM 3591 C CA . PRO A 1 551 ? -29.847 -17.593 71.017 1.00 154.03 543 PRO A CA 1
ATOM 3592 C C . PRO A 1 551 ? -29.948 -16.086 70.771 1.00 153.53 543 PRO A C 1
ATOM 3593 O O . PRO A 1 551 ? -29.734 -15.316 71.708 1.00 155.18 543 PRO A O 1
ATOM 3597 N N . LYS A 1 552 ? -30.269 -15.678 69.543 1.00 149.21 544 LYS A N 1
ATOM 3598 C CA . LYS A 1 552 ? -30.432 -14.267 69.219 1.00 140.90 544 LYS A CA 1
ATOM 3599 C C . LYS A 1 552 ? -31.051 -14.136 67.835 1.00 142.34 544 LYS A C 1
ATOM 3600 O O . LYS A 1 552 ? -30.787 -14.952 66.946 1.00 139.17 544 LYS A O 1
ATOM 3602 N N . GLU A 1 553 ? -31.879 -13.102 67.669 1.00 147.37 545 GLU A N 1
ATOM 3603 C CA . GLU A 1 553 ? -32.383 -12.685 66.366 1.00 146.38 545 GLU A CA 1
ATOM 3604 C C . GLU A 1 553 ? -31.640 -11.463 65.835 1.00 139.78 545 GLU A C 1
ATOM 3605 O O . GLU A 1 553 ? -32.162 -10.751 64.968 1.00 133.91 545 GLU A O 1
ATOM 3607 N N . TYR A 1 554 ? -30.432 -11.214 66.344 1.00 140.29 546 TYR A N 1
ATOM 3608 C CA . TYR A 1 554 ? -29.627 -10.044 66.021 1.00 138.52 546 TYR A CA 1
ATOM 3609 C C . TYR A 1 554 ? -28.579 -10.331 64.951 1.00 137.23 546 TYR A C 1
ATOM 3610 O O . TYR A 1 554 ? -27.643 -9.539 64.782 1.00 132.95 546 TYR A O 1
ATOM 3619 N N . ILE A 1 555 ? -28.714 -11.445 64.235 1.00 137.23 547 ILE A N 1
ATOM 3620 C CA . ILE A 1 555 ? -27.770 -11.861 63.198 1.00 135.94 547 ILE A CA 1
ATOM 3621 C C . ILE A 1 555 ? -27.416 -10.721 62.245 1.00 138.74 547 ILE A C 1
ATOM 3622 O O . ILE A 1 555 ? -26.257 -10.642 61.814 1.00 133.29 547 ILE A O 1
ATOM 3624 N N . PRO A 1 556 ? -28.342 -9.828 61.870 1.00 149.54 548 PRO A N 1
ATOM 3625 C CA . PRO A 1 556 ? -27.918 -8.664 61.072 1.00 151.20 548 PRO A CA 1
ATOM 3626 C C . PRO A 1 556 ? -26.913 -7.771 61.779 1.00 147.51 548 PRO A C 1
ATOM 3627 O O . PRO A 1 556 ? -26.072 -7.156 61.108 1.00 151.03 548 PRO A O 1
ATOM 3631 N N . GLY A 1 557 ? -26.962 -7.687 63.110 1.00 141.75 549 GLY A N 1
ATOM 3632 C CA . GLY A 1 557 ? -26.041 -6.817 63.823 1.00 137.55 549 GLY A CA 1
ATOM 3633 C C . GLY A 1 557 ? -24.598 -7.276 63.757 1.00 133.41 549 GLY A C 1
ATOM 3634 O O . GLY A 1 557 ? -23.680 -6.450 63.760 1.00 133.83 549 GLY A O 1
ATOM 3635 N N . VAL A 1 558 ? -24.377 -8.590 63.697 1.00 128.63 550 VAL A N 1
ATOM 3636 C CA . VAL A 1 558 ? -23.018 -9.112 63.606 1.00 119.97 550 VAL A CA 1
ATOM 3637 C C . VAL A 1 558 ? -22.414 -8.803 62.242 1.00 110.10 550 VAL A C 1
ATOM 3638 O O . VAL A 1 558 ? -21.226 -8.474 62.138 1.00 109.93 550 VAL A O 1
ATOM 3642 N N . GLU A 1 559 ? -23.219 -8.888 61.179 1.00 110.06 551 GLU A N 1
ATOM 3643 C CA . GLU A 1 559 ? -22.702 -8.648 59.832 1.00 108.59 551 GLU A CA 1
ATOM 3644 C C . GLU A 1 559 ? -22.188 -7.222 59.686 1.00 108.48 551 GLU A C 1
ATOM 3645 O O . GLU A 1 559 ? -21.081 -7.000 59.184 1.00 106.58 551 GLU A O 1
ATOM 3647 N N . LYS A 1 560 ? -22.984 -6.241 60.124 1.00 111.98 552 LYS A N 1
ATOM 3648 C CA . LYS A 1 560 ? -22.596 -4.840 59.991 1.00 109.19 552 LYS A CA 1
ATOM 3649 C C . LYS A 1 560 ? -21.263 -4.570 60.676 1.00 106.38 552 LYS A C 1
ATOM 3650 O O . LYS A 1 560 ? -20.387 -3.902 60.113 1.00 101.98 552 LYS A O 1
ATOM 3652 N N . GLY A 1 561 ? -21.093 -5.083 61.898 1.00 106.39 553 GLY A N 1
ATOM 3653 C CA . GLY A 1 561 ? -19.819 -4.928 62.583 1.00 104.59 553 GLY A CA 1
ATOM 3654 C C . GLY A 1 561 ? -18.671 -5.575 61.829 1.00 102.54 553 GLY A C 1
ATOM 3655 O O . GLY A 1 561 ? -17.616 -4.966 61.634 1.00 103.04 553 GLY A O 1
ATOM 3656 N N . LEU A 1 562 ? -18.866 -6.820 61.382 1.00 93.58 554 LEU A N 1
ATOM 3657 C CA . LEU A 1 562 ? -17.787 -7.533 60.706 1.00 91.53 554 LEU A CA 1
ATOM 3658 C C . LEU A 1 562 ? -17.414 -6.861 59.390 1.00 91.86 554 LEU A C 1
ATOM 3659 O O . LEU A 1 562 ? -16.233 -6.793 59.033 1.00 90.97 554 LEU A O 1
ATOM 3664 N N . ASN A 1 563 ? -18.404 -6.339 58.667 1.00 93.19 555 ASN A N 1
ATOM 3665 C CA . ASN A 1 563 ? -18.117 -5.694 57.392 1.00 102.13 555 ASN A CA 1
ATOM 3666 C C . ASN A 1 563 ? -17.425 -4.351 57.585 1.00 99.69 555 ASN A C 1
ATOM 3667 O O . ASN A 1 563 ? -16.538 -3.990 56.804 1.00 96.35 555 ASN A O 1
ATOM 3672 N N . ASN A 1 564 ? -17.806 -3.600 58.618 1.00 102.87 556 ASN A N 1
ATOM 3673 C CA . ASN A 1 564 ? -17.220 -2.277 58.802 1.00 103.71 556 ASN A CA 1
ATOM 3674 C C . ASN A 1 564 ? -15.756 -2.366 59.219 1.00 98.30 556 ASN A C 1
ATOM 3675 O O . ASN A 1 564 ? -14.927 -1.556 58.783 1.00 95.48 556 ASN A O 1
ATOM 3680 N N . ILE A 1 565 ? -15.414 -3.346 60.052 1.00 91.27 557 ILE A N 1
ATOM 3681 C CA . ILE A 1 565 ? -14.079 -3.381 60.635 1.00 81.41 557 ILE A CA 1
ATOM 3682 C C . ILE A 1 565 ? -13.068 -4.131 59.775 1.00 74.84 557 ILE A C 1
ATOM 3683 O O . ILE A 1 565 ? -11.860 -3.891 59.917 1.00 76.03 557 ILE A O 1
ATOM 3688 N N . ARG A 1 566 ? -13.512 -5.018 58.879 1.00 71.20 558 ARG A N 1
ATOM 3689 C CA . ARG A 1 566 ? -12.540 -5.724 58.044 1.00 74.89 558 ARG A CA 1
ATOM 3690 C C . ARG A 1 566 ? -11.764 -4.779 57.141 1.00 74.94 558 ARG A C 1
ATOM 3691 O O . ARG A 1 566 ? -10.648 -5.110 56.732 1.00 80.17 558 ARG A O 1
ATOM 3699 N N . GLU A 1 567 ? -12.316 -3.602 56.840 1.00 70.67 559 GLU A N 1
ATOM 3700 C CA . GLU A 1 567 ? -11.555 -2.601 56.106 1.00 70.92 559 GLU A CA 1
ATOM 3701 C C . GLU A 1 567 ? -10.271 -2.238 56.839 1.00 76.15 559 GLU A C 1
ATOM 3702 O O . GLU A 1 567 ? -9.277 -1.868 56.206 1.00 81.67 559 GLU A O 1
ATOM 3704 N N . THR A 1 568 ? -10.272 -2.361 58.163 1.00 81.55 560 THR A N 1
ATOM 3705 C CA . THR A 1 568 ? -9.145 -2.040 59.036 1.00 87.87 560 THR A CA 1
ATOM 3706 C C . THR A 1 568 ? -8.559 -3.367 59.511 1.00 87.53 560 THR A C 1
ATOM 3707 O O . THR A 1 568 ? -8.997 -3.936 60.512 1.00 101.38 560 THR A O 1
ATOM 3711 N N . GLY A 1 569 ? -7.564 -3.852 58.801 1.00 75.45 561 GLY A N 1
ATOM 3712 C CA . GLY A 1 569 ? -7.032 -5.165 59.095 1.00 80.06 561 GLY A CA 1
ATOM 3713 C C . GLY A 1 569 ? -6.109 -5.183 60.295 1.00 84.71 561 GLY A C 1
ATOM 3714 O O . GLY A 1 569 ? -5.615 -4.154 60.752 1.00 94.52 561 GLY A O 1
ATOM 3715 N N . VAL A 1 570 ? -5.859 -6.395 60.793 1.00 79.45 562 VAL A N 1
ATOM 3716 C CA . VAL A 1 570 ? -5.171 -6.546 62.072 1.00 79.98 562 VAL A CA 1
ATOM 3717 C C . VAL A 1 570 ? -3.672 -6.286 61.953 1.00 82.34 562 VAL A C 1
ATOM 3718 O O . VAL A 1 570 ? -3.029 -5.903 62.936 1.00 86.44 562 VAL A O 1
ATOM 3722 N N . ILE A 1 571 ? -3.086 -6.473 60.773 1.00 84.75 563 ILE A N 1
ATOM 3723 C CA . ILE A 1 571 ? -1.635 -6.363 60.650 1.00 84.48 563 ILE A CA 1
ATOM 3724 C C . ILE A 1 571 ? -1.204 -4.903 60.585 1.00 86.48 563 ILE A C 1
ATOM 3725 O O . ILE A 1 571 ? -0.442 -4.425 61.433 1.00 91.43 563 ILE A O 1
ATOM 3730 N N . ALA A 1 572 ? -1.678 -4.171 59.570 1.00 86.95 564 ALA A N 1
ATOM 3731 C CA . ALA A 1 572 ? -1.158 -2.824 59.356 1.00 86.00 564 ALA A CA 1
ATOM 3732 C C . ALA A 1 572 ? -2.178 -1.874 58.733 1.00 86.96 564 ALA A C 1
ATOM 3733 O O . ALA A 1 572 ? -1.777 -0.897 58.087 1.00 87.32 564 ALA A O 1
ATOM 3735 N N . GLY A 1 573 ? -3.471 -2.128 58.896 1.00 82.65 565 GLY A N 1
ATOM 3736 C CA . GLY A 1 573 ? -4.488 -1.173 58.516 1.00 84.74 565 GLY A CA 1
ATOM 3737 C C . GLY A 1 573 ? -5.150 -1.428 57.184 1.00 78.25 565 GLY A C 1
ATOM 3738 O O . GLY A 1 573 ? -6.138 -0.753 56.871 1.00 79.27 565 GLY A O 1
ATOM 3739 N N . TYR A 1 574 ? -4.653 -2.385 56.407 1.00 69.83 566 TYR A N 1
ATOM 3740 C CA . TYR A 1 574 ? -5.198 -2.678 55.091 1.00 71.30 566 TYR A CA 1
ATOM 3741 C C . TYR A 1 574 ? -6.408 -3.599 55.211 1.00 71.89 566 TYR A C 1
ATOM 3742 O O . TYR A 1 574 ? -6.564 -4.308 56.208 1.00 66.57 566 TYR A O 1
ATOM 3751 N N . PRO A 1 575 ? -7.284 -3.603 54.206 1.00 69.97 567 PRO A N 1
ATOM 3752 C CA . PRO A 1 575 ? -8.511 -4.404 54.301 1.00 70.93 567 PRO A CA 1
ATOM 3753 C C . PRO A 1 575 ? -8.229 -5.902 54.324 1.00 73.29 567 PRO A C 1
ATOM 3754 O O . PRO A 1 575 ? -7.395 -6.416 53.571 1.00 71.22 567 PRO A O 1
ATOM 3758 N N . MET A 1 576 ? -8.953 -6.600 55.202 1.00 74.34 568 MET A N 1
ATOM 3759 C CA . MET A 1 576 ? -8.887 -8.052 55.297 1.00 74.17 568 MET A CA 1
ATOM 3760 C C . MET A 1 576 ? -9.777 -8.679 54.238 1.00 63.62 568 MET A C 1
ATOM 3761 O O . MET A 1 576 ? -10.948 -8.313 54.110 1.00 65.90 568 MET A O 1
ATOM 3766 N N . ILE A 1 577 ? -9.248 -9.662 53.510 1.00 64.01 569 ILE A N 1
ATOM 3767 C CA . ILE A 1 577 ? -9.995 -10.300 52.432 1.00 74.62 569 ILE A CA 1
ATOM 3768 C C . ILE A 1 577 ? -9.757 -11.805 52.447 1.00 77.12 569 ILE A C 1
ATOM 3769 O O . ILE A 1 577 ? -8.820 -12.303 53.075 1.00 78.61 569 ILE A O 1
ATOM 3774 N N . ASP A 1 578 ? -10.630 -12.521 51.730 1.00 75.84 570 ASP A N 1
ATOM 3775 C CA . ASP A 1 578 ? -10.544 -13.964 51.490 1.00 77.86 570 ASP A CA 1
ATOM 3776 C C . ASP A 1 578 ? -10.742 -14.800 52.754 1.00 79.50 570 ASP A C 1
ATOM 3777 O O . ASP A 1 578 ? -9.891 -15.630 53.091 1.00 76.24 570 ASP A O 1
ATOM 3779 N N . PHE A 1 579 ? -11.873 -14.628 53.435 1.00 78.67 571 PHE A N 1
ATOM 3780 C CA . PHE A 1 579 ? -12.129 -15.440 54.616 1.00 81.93 571 PHE A CA 1
ATOM 3781 C C . PHE A 1 579 ? -13.626 -15.543 54.863 1.00 84.25 571 PHE A C 1
ATOM 3782 O O . PHE A 1 579 ? -14.384 -14.609 54.586 1.00 91.87 571 PHE A O 1
ATOM 3790 N N . LYS A 1 580 ? -14.041 -16.695 55.377 1.00 81.17 572 LYS A N 1
ATOM 3791 C CA . LYS A 1 580 ? -15.392 -16.868 55.886 1.00 83.17 572 LYS A CA 1
ATOM 3792 C C . LYS A 1 580 ? -15.435 -16.512 57.366 1.00 88.73 572 LYS A C 1
ATOM 3793 O O . LYS A 1 580 ? -14.413 -16.501 58.059 1.00 84.48 572 LYS A O 1
ATOM 3795 N N . ALA A 1 581 ? -16.644 -16.224 57.845 1.00 94.15 573 ALA A N 1
ATOM 3796 C CA . ALA A 1 581 ? -16.890 -15.926 59.252 1.00 99.43 573 ALA A CA 1
ATOM 3797 C C . ALA A 1 581 ? -18.203 -16.591 59.636 1.00 110.51 573 ALA A C 1
ATOM 3798 O O . ALA A 1 581 ? -19.274 -16.144 59.213 1.00 111.92 573 ALA A O 1
ATOM 3800 N N . THR A 1 582 ? -18.121 -17.650 60.435 1.00 118.38 574 THR A N 1
ATOM 3801 C CA . THR A 1 582 ? -19.265 -18.491 60.765 1.00 125.96 574 THR A CA 1
ATOM 3802 C C . THR A 1 582 ? -19.671 -18.222 62.209 1.00 128.24 574 THR A C 1
ATOM 3803 O O . THR A 1 582 ? -18.921 -18.531 63.141 1.00 138.80 574 THR A O 1
ATOM 3807 N N . LEU A 1 583 ? -20.859 -17.648 62.390 1.00 120.31 575 LEU A N 1
ATOM 3808 C CA . LEU A 1 583 ? -21.383 -17.325 63.711 1.00 115.02 575 LEU A CA 1
ATOM 3809 C C . LEU A 1 583 ? -22.071 -18.560 64.286 1.00 118.72 575 LEU A C 1
ATOM 3810 O O . LEU A 1 583 ? -23.148 -18.951 63.826 1.00 123.86 575 LEU A O 1
ATOM 3815 N N . VAL A 1 584 ? -21.458 -19.166 65.299 1.00 114.43 576 VAL A N 1
ATOM 3816 C CA . VAL A 1 584 ? -21.958 -20.390 65.918 1.00 115.77 576 VAL A CA 1
ATOM 3817 C C . VAL A 1 584 ? -22.150 -20.109 67.402 1.00 127.21 576 VAL A C 1
ATOM 3818 O O . VAL A 1 584 ? -21.171 -19.872 68.120 1.00 134.70 576 VAL A O 1
ATOM 3822 N N . ASP A 1 585 ? -23.407 -20.126 67.857 1.00 127.96 577 ASP A N 1
ATOM 3823 C CA . ASP A 1 585 ? -23.788 -19.926 69.258 1.00 131.30 577 ASP A CA 1
ATOM 3824 C C . ASP A 1 585 ? -23.617 -18.478 69.710 1.00 126.44 577 ASP A C 1
ATOM 3825 O O . ASP A 1 585 ? -22.902 -17.696 69.072 1.00 122.44 577 ASP A O 1
ATOM 3827 N N . GLY A 1 586 ? -24.275 -18.118 70.806 1.00 128.19 578 GLY A N 1
ATOM 3828 C CA . GLY A 1 586 ? -24.230 -16.756 71.295 1.00 126.61 578 GLY A CA 1
ATOM 3829 C C . GLY A 1 586 ? -24.892 -16.626 72.653 1.00 135.20 578 GLY A C 1
ATOM 3830 O O . GLY A 1 586 ? -25.031 -17.605 73.388 1.00 130.45 578 GLY A O 1
ATOM 3831 N N . ALA A 1 587 ? -25.295 -15.398 72.978 1.00 144.15 579 ALA A N 1
ATOM 3832 C CA . ALA A 1 587 ? -25.950 -15.090 74.246 1.00 148.54 579 ALA A CA 1
ATOM 3833 C C . ALA A 1 587 ? -26.566 -13.699 74.152 1.00 146.54 579 ALA A C 1
ATOM 3834 O O . ALA A 1 587 ? -26.310 -12.950 73.204 1.00 145.71 579 ALA A O 1
ATOM 3836 N N . PHE A 1 588 ? -27.377 -13.358 75.158 1.00 136.23 580 PHE A N 1
ATOM 3837 C CA . PHE A 1 588 ? -28.084 -12.082 75.188 1.00 124.02 580 PHE A CA 1
ATOM 3838 C C . PHE A 1 588 ? -28.609 -11.817 76.593 1.00 128.08 580 PHE A C 1
ATOM 3839 O O . PHE A 1 588 ? -28.812 -12.740 77.388 1.00 127.90 580 PHE A O 1
ATOM 3841 N N . HIS A 1 589 ? -28.841 -10.539 76.882 1.00 126.68 581 HIS A N 1
ATOM 3842 C CA . HIS A 1 589 ? -29.397 -10.127 78.168 1.00 121.83 581 HIS A CA 1
ATOM 3843 C C . HIS A 1 589 ? -30.189 -8.827 78.027 1.00 126.15 581 HIS A C 1
ATOM 3844 O O . HIS A 1 589 ? -29.825 -7.793 78.595 1.00 127.86 581 HIS A O 1
ATOM 3846 N N . VAL A 1 595 ? -29.121 -6.987 75.010 1.00 141.94 587 VAL A N 1
ATOM 3847 C CA . VAL A 1 595 ? -29.517 -5.620 74.700 1.00 145.16 587 VAL A CA 1
ATOM 3848 C C . VAL A 1 595 ? -29.657 -5.451 73.188 1.00 151.67 587 VAL A C 1
ATOM 3849 O O . VAL A 1 595 ? -30.386 -6.204 72.546 1.00 153.85 587 VAL A O 1
ATOM 3851 N N . LEU A 1 596 ? -28.968 -4.459 72.624 1.00 149.37 588 LEU A N 1
ATOM 3852 C CA . LEU A 1 596 ? -28.988 -4.232 71.184 1.00 149.67 588 LEU A CA 1
ATOM 3853 C C . LEU A 1 596 ? -27.655 -3.636 70.756 1.00 150.72 588 LEU A C 1
ATOM 3854 O O . LEU A 1 596 ? -26.896 -3.117 71.578 1.00 162.23 588 LEU A O 1
ATOM 3856 N N . ALA A 1 597 ? -27.393 -3.713 69.448 1.00 140.51 589 ALA A N 1
ATOM 3857 C CA . ALA A 1 597 ? -26.124 -3.337 68.824 1.00 130.49 589 ALA A CA 1
ATOM 3858 C C . ALA A 1 597 ? -25.020 -4.324 69.194 1.00 126.64 589 ALA A C 1
ATOM 3859 O O . ALA A 1 597 ? -24.157 -4.032 70.030 1.00 120.07 589 ALA A O 1
ATOM 3861 N N . PHE A 1 598 ? -25.051 -5.499 68.560 1.00 121.90 590 PHE A N 1
ATOM 3862 C CA . PHE A 1 598 ? -24.031 -6.531 68.703 1.00 116.49 590 PHE A CA 1
ATOM 3863 C C . PHE A 1 598 ? -22.759 -6.223 67.922 1.00 106.15 590 PHE A C 1
ATOM 3864 O O . PHE A 1 598 ? -21.794 -6.993 68.011 1.00 94.68 590 PHE A O 1
ATOM 3872 N N . GLU A 1 599 ? -22.742 -5.146 67.134 1.00 107.79 591 GLU A N 1
ATOM 3873 C CA . GLU A 1 599 ? -21.576 -4.871 66.304 1.00 97.14 591 GLU A CA 1
ATOM 3874 C C . GLU A 1 599 ? -20.324 -4.691 67.158 1.00 102.12 591 GLU A C 1
ATOM 3875 O O . GLU A 1 599 ? -19.232 -5.111 66.760 1.00 100.89 591 GLU A O 1
ATOM 3877 N N . ILE A 1 600 ? -20.469 -4.098 68.349 1.00 98.71 592 ILE A N 1
ATOM 3878 C CA . ILE A 1 600 ? -19.328 -3.896 69.242 1.00 97.48 592 ILE A CA 1
ATOM 3879 C C . ILE A 1 600 ? -18.644 -5.222 69.553 1.00 99.94 592 ILE A C 1
ATOM 3880 O O . ILE A 1 600 ? -17.408 -5.317 69.564 1.00 97.04 592 ILE A O 1
ATOM 3882 N N . ALA A 1 601 ? -19.434 -6.268 69.804 1.00 98.87 593 ALA A N 1
ATOM 3883 C CA . ALA A 1 601 ? -18.868 -7.565 70.155 1.00 102.72 593 ALA A CA 1
ATOM 3884 C C . ALA A 1 601 ? -18.297 -8.278 68.936 1.00 95.20 593 ALA A C 1
ATOM 3885 O O . ALA A 1 601 ? -17.202 -8.846 69.007 1.00 93.15 593 ALA A O 1
ATOM 3887 N N . ALA A 1 602 ? -19.021 -8.267 67.813 1.00 92.37 594 ALA A N 1
ATOM 3888 C CA . ALA A 1 602 ? -18.490 -8.876 66.600 1.00 87.02 594 ALA A CA 1
ATOM 3889 C C . ALA A 1 602 ? -17.164 -8.237 66.200 1.00 84.92 594 ALA A C 1
ATOM 3890 O O . ALA A 1 602 ? -16.260 -8.920 65.704 1.00 83.24 594 ALA A O 1
ATOM 3892 N N . LYS A 1 603 ? -17.026 -6.927 66.419 1.00 89.11 595 LYS A N 1
ATOM 3893 C CA . LYS A 1 603 ? -15.763 -6.255 66.126 1.00 89.83 595 LYS A CA 1
ATOM 3894 C C . LYS A 1 603 ? -14.648 -6.786 67.018 1.00 91.71 595 LYS A C 1
ATOM 3895 O O . LYS A 1 603 ? -13.549 -7.099 66.541 1.00 92.56 595 LYS A O 1
ATOM 3901 N N . GLY A 1 604 ? -14.918 -6.901 68.322 1.00 91.11 596 GLY A N 1
ATOM 3902 C CA . GLY A 1 604 ? -13.933 -7.468 69.230 1.00 87.13 596 GLY A CA 1
ATOM 3903 C C . GLY A 1 604 ? -13.538 -8.882 68.848 1.00 84.25 596 GLY A C 1
ATOM 3904 O O . GLY A 1 604 ? -12.356 -9.234 68.874 1.00 86.58 596 GLY A O 1
ATOM 3905 N N . ALA A 1 605 ? -14.524 -9.708 68.486 1.00 81.14 597 ALA A N 1
ATOM 3906 C CA . ALA A 1 605 ? -14.232 -11.045 67.978 1.00 79.55 597 ALA A CA 1
ATOM 3907 C C . ALA A 1 605 ? -13.249 -10.981 66.823 1.00 77.24 597 ALA A C 1
ATOM 3908 O O . ALA A 1 605 ? -12.193 -11.622 66.851 1.00 77.51 597 ALA A O 1
ATOM 3910 N N . PHE A 1 606 ? -13.586 -10.195 65.800 1.00 79.59 598 PHE A N 1
ATOM 3911 C CA . PHE A 1 606 ? -12.696 -9.995 64.661 1.00 72.97 598 PHE A CA 1
ATOM 3912 C C . PHE A 1 606 ? -11.345 -9.461 65.113 1.00 73.30 598 PHE A C 1
ATOM 3913 O O . PHE A 1 606 ? -10.296 -10.042 64.814 1.00 81.04 598 PHE A O 1
ATOM 3921 N N . ARG A 1 607 ? -11.362 -8.340 65.839 1.00 74.33 599 ARG A N 1
ATOM 3922 C CA . ARG A 1 607 ? -10.130 -7.665 66.227 1.00 75.01 599 ARG A CA 1
ATOM 3923 C C . ARG A 1 607 ? -9.187 -8.608 66.961 1.00 82.86 599 ARG A C 1
ATOM 3924 O O . ARG A 1 607 ? -7.977 -8.611 66.702 1.00 84.00 599 ARG A O 1
ATOM 3932 N N . GLU A 1 608 ? -9.728 -9.440 67.856 1.00 82.28 600 GLU A N 1
ATOM 3933 C CA . GLU A 1 608 ? -8.908 -10.390 68.598 1.00 82.61 600 GLU A CA 1
ATOM 3934 C C . GLU A 1 608 ? -8.764 -11.723 67.880 1.00 89.23 600 GLU A C 1
ATOM 3935 O O . GLU A 1 608 ? -7.655 -12.261 67.800 1.00 91.73 600 GLU A O 1
ATOM 3941 N N . GLY A 1 609 ? -9.864 -12.265 67.356 1.00 79.11 601 GLY A N 1
ATOM 3942 C CA . GLY A 1 609 ? -9.796 -13.559 66.693 1.00 84.06 601 GLY A CA 1
ATOM 3943 C C . 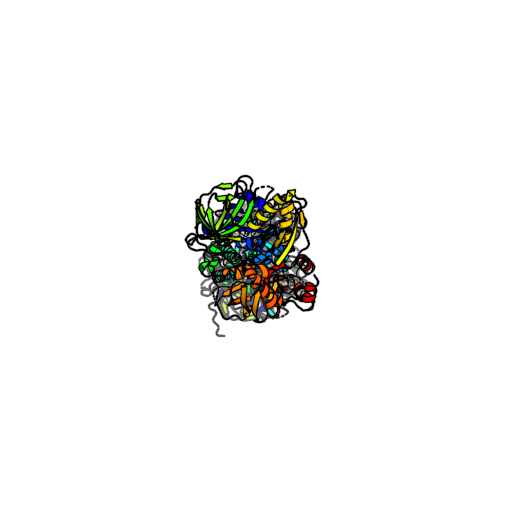GLY A 1 609 ? -8.805 -13.598 65.541 1.00 83.70 601 GLY A C 1
ATOM 3944 O O . GLY A 1 609 ? -7.999 -14.526 65.437 1.00 88.08 601 GLY A O 1
ATOM 3945 N N . MET A 1 610 ? -8.841 -12.586 64.666 1.00 74.41 602 MET A N 1
ATOM 3946 C CA . MET A 1 610 ? -8.079 -12.667 63.418 1.00 81.31 602 MET A CA 1
ATOM 3947 C C . MET A 1 610 ? -6.569 -12.657 63.635 1.00 81.94 602 MET A C 1
ATOM 3948 O O . MET A 1 610 ? -5.825 -13.040 62.726 1.00 84.76 602 MET A O 1
ATOM 3953 N N . GLN A 1 611 ? -6.094 -12.225 64.804 1.00 81.93 603 GLN A N 1
ATOM 3954 C CA . GLN A 1 611 ? -4.678 -12.395 65.118 1.00 87.47 603 GLN A CA 1
ATOM 3955 C C . GLN A 1 611 ? -4.300 -13.861 65.275 1.00 90.29 603 GLN A C 1
ATOM 3956 O O . GLN A 1 611 ? -3.110 -14.196 65.205 1.00 80.35 603 GLN A O 1
ATOM 3962 N N . LYS A 1 612 ? -5.285 -14.733 65.482 1.00 87.72 604 LYS A N 1
ATOM 3963 C CA . LYS A 1 612 ? -5.057 -16.153 65.707 1.00 93.16 604 LYS A CA 1
ATOM 3964 C C . LYS A 1 612 ? -5.148 -16.985 64.433 1.00 91.62 604 LYS A C 1
ATOM 3965 O O . LYS A 1 612 ? -5.036 -18.213 64.505 1.00 88.75 604 LYS A O 1
ATOM 3967 N N . GLY A 1 613 ? -5.354 -16.361 63.277 1.00 77.98 605 GLY A N 1
ATOM 3968 C CA . GLY A 1 613 ? -5.415 -17.118 62.043 1.00 76.08 605 GLY A CA 1
ATOM 3969 C C . GLY A 1 613 ? -4.177 -16.918 61.199 1.00 89.85 605 GLY A C 1
ATOM 3970 O O . GLY A 1 613 ? -4.231 -17.019 59.965 1.00 87.01 605 GLY A O 1
ATOM 3971 N N . ASN A 1 614 ? -3.060 -16.628 61.862 1.00 86.88 606 ASN A N 1
ATOM 3972 C CA . ASN A 1 614 ? -1.777 -16.373 61.205 1.00 80.06 606 ASN A CA 1
ATOM 3973 C C . ASN A 1 614 ? -1.955 -15.403 60.031 1.00 85.84 606 ASN A C 1
ATOM 3974 O O . ASN A 1 614 ? -1.703 -15.773 58.879 1.00 82.78 606 ASN A O 1
ATOM 3979 N N . PRO A 1 615 ? -2.383 -14.175 60.291 1.00 81.46 607 PRO A N 1
ATOM 3980 C CA . PRO A 1 615 ? -2.676 -13.254 59.192 1.00 79.11 607 PRO A CA 1
ATOM 3981 C C . PRO A 1 615 ? -1.410 -12.888 58.435 1.00 76.16 607 PRO A C 1
ATOM 3982 O O . PRO A 1 615 ? -0.306 -12.901 58.983 1.00 75.43 607 PRO A O 1
ATOM 3986 N N . LYS A 1 616 ? -1.579 -12.558 57.156 1.00 74.75 608 LYS A N 1
ATOM 3987 C CA . LYS A 1 616 ? -0.425 -12.295 56.310 1.00 76.98 608 LYS A CA 1
ATOM 3988 C C . LYS A 1 616 ? -0.746 -11.182 55.320 1.00 71.27 608 LYS A C 1
ATOM 3989 O O . LYS A 1 616 ? -1.865 -11.096 54.807 1.00 69.07 608 LYS A O 1
ATOM 3991 N N . LEU A 1 617 ? 0.240 -10.319 55.081 1.00 71.44 609 LEU A N 1
ATOM 3992 C CA . LEU A 1 617 ? 0.071 -9.197 54.165 1.00 72.72 609 LEU A CA 1
ATOM 3993 C C . LEU A 1 617 ? 0.077 -9.657 52.711 1.00 72.11 609 LEU A C 1
ATOM 3994 O O . LEU A 1 617 ? 0.823 -10.565 52.335 1.00 72.08 609 LEU A O 1
ATOM 3999 N N . LEU A 1 618 ? -0.742 -9.002 51.883 1.00 70.19 610 LEU A N 1
ATOM 4000 C CA . LEU A 1 618 ? -0.898 -9.359 50.479 1.00 62.83 610 LEU A CA 1
ATOM 4001 C C . LEU A 1 618 ? -0.614 -8.162 49.580 1.00 69.01 610 LEU A C 1
ATOM 4002 O O . LEU A 1 618 ? -0.974 -7.026 49.910 1.00 66.59 610 LEU A O 1
ATOM 4007 N N . GLU A 1 619 ? 0.001 -8.428 48.420 1.00 71.70 611 GLU A N 1
ATOM 4008 C CA . GLU A 1 619 ? 0.275 -7.390 47.430 1.00 67.24 611 GLU A CA 1
ATOM 4009 C C . GLU A 1 619 ? -0.367 -7.734 46.092 1.00 59.67 611 GLU A C 1
ATOM 4010 O O . GLU A 1 619 ? -0.459 -8.910 45.732 1.00 63.73 611 GLU A O 1
ATOM 4016 N N . PRO A 1 620 ? -0.811 -6.733 45.331 1.00 60.23 612 PRO A N 1
ATOM 4017 C CA . PRO A 1 620 ? -1.352 -7.009 43.992 1.00 62.07 612 PRO A CA 1
ATOM 4018 C C . PRO A 1 620 ? -0.253 -7.500 43.058 1.00 59.72 612 PRO A C 1
ATOM 4019 O O . PRO A 1 620 ? 0.839 -6.928 43.012 1.00 60.20 612 PRO A O 1
ATOM 4023 N N . ILE A 1 621 ? -0.540 -8.577 42.328 1.00 55.91 613 ILE A N 1
ATOM 4024 C CA . ILE A 1 621 ? 0.357 -9.103 41.302 1.00 61.44 613 ILE A CA 1
ATOM 4025 C C . ILE A 1 621 ? -0.263 -8.829 39.944 1.00 58.23 613 ILE A C 1
ATOM 4026 O O . ILE A 1 621 ? -1.437 -9.150 39.713 1.00 58.95 613 ILE A O 1
ATOM 4031 N N . MET A 1 622 ? 0.522 -8.252 39.043 1.00 50.13 614 MET A N 1
ATOM 4032 C CA . MET A 1 622 ? 0.036 -7.896 37.718 1.00 53.63 614 MET A CA 1
ATOM 4033 C C . MET A 1 622 ? 0.472 -8.925 36.676 1.00 52.10 614 MET A C 1
ATOM 4034 O O . MET A 1 622 ? 1.600 -9.436 36.709 1.00 50.78 614 MET A O 1
ATOM 4039 N N . LYS A 1 623 ? -0.442 -9.250 35.773 1.00 49.60 615 LYS A N 1
ATOM 4040 C CA . LYS A 1 623 ? -0.099 -9.990 34.566 1.00 56.82 615 LYS A CA 1
ATOM 4041 C C . LYS A 1 623 ? 0.483 -9.003 33.558 1.00 59.70 615 LYS A C 1
ATOM 4042 O O . LYS A 1 623 ? -0.236 -8.135 33.036 1.00 50.04 615 LYS A O 1
ATOM 4048 N N . VAL A 1 624 ? 1.788 -9.118 33.310 1.00 53.61 616 VAL A N 1
ATOM 4049 C CA . VAL A 1 624 ? 2.514 -8.249 32.391 1.00 55.69 616 VAL A CA 1
ATOM 4050 C C . VAL A 1 624 ? 2.734 -8.993 31.082 1.00 59.68 616 VAL A C 1
ATOM 4051 O O . VAL A 1 624 ? 3.222 -10.130 31.079 1.00 56.38 616 VAL A O 1
ATOM 4055 N N . GLU A 1 625 ? 2.382 -8.359 29.963 1.00 52.95 617 GLU A N 1
ATOM 4056 C CA . GLU A 1 625 ? 2.581 -8.955 28.644 1.00 53.71 617 GLU A CA 1
ATOM 4057 C C . GLU A 1 625 ? 3.467 -8.032 27.823 1.00 53.40 617 GLU A C 1
ATOM 4058 O O . GLU A 1 625 ? 3.067 -6.909 27.504 1.00 50.21 617 GLU A O 1
ATOM 4064 N N . VAL A 1 626 ? 4.673 -8.498 27.497 1.00 42.74 618 VAL A N 1
ATOM 4065 C CA . VAL A 1 626 ? 5.655 -7.696 26.780 1.00 47.54 618 VAL A CA 1
ATOM 4066 C C . VAL A 1 626 ? 5.843 -8.292 25.384 1.00 58.71 618 VAL A C 1
ATOM 4067 O O . VAL A 1 626 ? 6.174 -9.477 25.241 1.00 54.23 618 VAL A O 1
ATOM 4071 N N . ILE A 1 627 ? 5.608 -7.478 24.359 1.00 55.33 619 ILE A N 1
ATOM 4072 C CA . ILE A 1 627 ? 5.871 -7.834 22.965 1.00 54.34 619 ILE A CA 1
ATOM 4073 C C . ILE A 1 627 ? 7.192 -7.181 22.579 1.00 51.24 619 ILE A C 1
ATOM 4074 O O . ILE A 1 627 ? 7.275 -5.954 22.484 1.00 52.91 619 ILE A O 1
ATOM 4079 N N . THR A 1 628 ? 8.234 -7.979 22.362 1.00 51.67 620 THR A N 1
ATOM 4080 C CA . THR A 1 628 ? 9.527 -7.400 22.035 1.00 47.19 620 THR A CA 1
ATOM 4081 C C . THR A 1 628 ? 10.208 -8.118 20.878 1.00 58.13 620 THR A C 1
ATOM 4082 O O . THR A 1 628 ? 10.024 -9.326 20.683 1.00 56.84 620 THR A O 1
ATOM 4086 N N . PRO A 1 629 ? 11.003 -7.393 20.091 1.00 59.09 621 PRO A N 1
ATOM 4087 C CA . PRO A 1 629 ? 11.892 -8.062 19.135 1.00 53.33 621 PRO A CA 1
ATOM 4088 C C . PRO A 1 629 ? 12.947 -8.857 19.873 1.00 49.18 621 PRO A C 1
ATOM 4089 O O . PRO A 1 629 ? 13.464 -8.417 20.902 1.00 57.87 621 PRO A O 1
ATOM 4093 N N . ASP A 1 630 ? 13.296 -10.021 19.306 1.00 42.63 622 ASP A N 1
ATOM 4094 C CA . ASP A 1 630 ? 14.094 -11.016 20.021 1.00 49.99 622 ASP A CA 1
ATOM 4095 C C . ASP A 1 630 ? 15.381 -10.452 20.617 1.00 55.73 622 ASP A C 1
ATOM 4096 O O . ASP A 1 630 ? 15.866 -10.966 21.630 1.00 55.56 622 ASP A O 1
ATOM 4101 N N . GLU A 1 631 ? 15.979 -9.434 19.994 1.00 55.60 623 GLU A N 1
ATOM 4102 C CA . GLU A 1 631 ? 17.323 -9.043 20.416 1.00 49.72 623 GLU A CA 1
ATOM 4103 C C . GLU A 1 631 ? 17.334 -8.401 21.794 1.00 45.87 623 GLU A C 1
ATOM 4104 O O . GLU A 1 631 ? 18.390 -8.362 22.438 1.00 46.22 623 GLU A O 1
ATOM 4110 N N . TYR A 1 632 ? 16.194 -7.893 22.256 1.00 45.78 624 TYR A N 1
ATOM 4111 C CA . TYR A 1 632 ? 16.109 -7.260 23.564 1.00 50.57 624 TYR A CA 1
ATOM 4112 C C . TYR A 1 632 ? 15.579 -8.192 24.653 1.00 50.95 624 TYR A C 1
ATOM 4113 O O . TYR A 1 632 ? 15.568 -7.800 25.825 1.00 58.68 624 TYR A O 1
ATOM 4122 N N . MET A 1 633 ? 15.133 -9.398 24.300 1.00 49.06 625 MET A N 1
ATOM 4123 C CA . MET A 1 633 ? 14.383 -10.205 25.257 1.00 61.94 625 MET A CA 1
ATOM 4124 C C . MET A 1 633 ? 15.253 -10.663 26.425 1.00 56.17 625 MET A C 1
ATOM 4125 O O . MET A 1 633 ? 14.746 -10.832 27.534 1.00 59.76 625 MET A O 1
ATOM 4130 N N . GLY A 1 634 ? 16.555 -10.851 26.204 1.00 51.25 626 GLY A N 1
ATOM 4131 C CA . GLY A 1 634 ? 17.436 -11.218 27.299 1.00 47.46 626 GLY A CA 1
ATOM 4132 C C . GLY A 1 634 ? 17.495 -10.146 28.370 1.00 54.52 626 GLY A C 1
ATOM 4133 O O . GLY A 1 634 ? 17.374 -10.433 29.564 1.00 57.54 626 GLY A O 1
ATOM 4134 N N . ASP A 1 635 ? 17.668 -8.898 27.952 1.00 56.62 627 ASP A N 1
ATOM 4135 C CA . ASP A 1 635 ? 17.667 -7.767 28.865 1.00 59.46 627 ASP A CA 1
ATOM 4136 C C . ASP A 1 635 ? 16.306 -7.604 29.532 1.00 61.24 627 ASP A C 1
ATOM 4137 O O . ASP A 1 635 ? 16.222 -7.429 30.750 1.00 59.49 627 ASP A O 1
ATOM 4142 N N . ILE A 1 636 ? 15.232 -7.650 28.739 1.00 54.73 628 ILE A N 1
ATOM 4143 C CA . ILE A 1 636 ? 13.886 -7.429 29.258 1.00 39.87 628 ILE A CA 1
ATOM 4144 C C . ILE A 1 636 ? 13.532 -8.481 30.307 1.00 66.46 628 ILE A C 1
ATOM 4145 O O . ILE A 1 636 ? 12.997 -8.159 31.374 1.00 58.85 628 ILE A O 1
ATOM 4150 N N . ILE A 1 637 ? 13.865 -9.745 30.043 1.00 64.11 629 ILE A N 1
ATOM 4151 C CA . ILE A 1 637 ? 13.529 -10.807 30.982 1.00 54.74 629 ILE A CA 1
ATOM 4152 C C . ILE A 1 637 ? 14.379 -10.704 32.246 1.00 67.05 629 ILE A C 1
ATOM 4153 O O . ILE A 1 637 ? 13.892 -10.949 33.358 1.00 64.69 629 ILE A O 1
ATOM 4158 N N . GLY A 1 638 ? 15.652 -10.321 32.104 1.00 64.17 630 GLY A N 1
ATOM 4159 C CA . GLY A 1 638 ? 16.482 -10.093 33.280 1.00 53.29 630 GLY A CA 1
ATOM 4160 C C . GLY A 1 638 ? 15.968 -8.955 34.151 1.00 64.26 630 GLY A C 1
ATOM 4161 O O . GLY A 1 638 ? 16.029 -9.022 35.380 1.00 77.91 630 GLY A O 1
ATOM 4162 N N . ASP A 1 639 ? 15.447 -7.899 33.528 1.00 59.25 631 ASP A N 1
ATOM 4163 C CA . ASP A 1 639 ? 14.907 -6.781 34.292 1.00 65.22 631 ASP A CA 1
ATOM 4164 C C . ASP A 1 639 ? 13.609 -7.170 34.996 1.00 67.15 631 ASP A C 1
ATOM 4165 O O . ASP A 1 639 ? 13.404 -6.827 36.167 1.00 68.13 631 ASP A O 1
ATOM 4170 N N . LEU A 1 640 ? 12.724 -7.882 34.290 1.00 61.10 632 LEU A N 1
ATOM 4171 C CA . LEU A 1 640 ? 11.501 -8.390 34.900 1.00 60.62 632 LEU A CA 1
ATOM 4172 C C . LEU A 1 640 ? 11.804 -9.225 36.136 1.00 68.22 632 LEU A C 1
ATOM 4173 O O . LEU A 1 640 ? 11.116 -9.106 37.158 1.00 72.14 632 LEU A O 1
ATOM 4178 N N . ASN A 1 641 ? 12.832 -10.074 36.060 1.00 61.82 633 ASN A N 1
ATOM 4179 C CA . ASN A 1 641 ? 13.180 -10.920 37.194 1.00 68.23 633 ASN A CA 1
ATOM 4180 C C . ASN A 1 641 ? 13.768 -10.114 38.340 1.00 76.62 633 ASN A C 1
ATOM 4181 O O . ASN A 1 641 ? 13.645 -10.518 39.500 1.00 77.14 633 ASN A O 1
ATOM 4186 N N . SER A 1 642 ? 14.411 -8.981 38.043 1.00 79.87 634 SER A N 1
ATOM 4187 C CA . SER A 1 642 ? 14.891 -8.103 39.104 1.00 78.17 634 SER A CA 1
ATOM 4188 C C . SER A 1 642 ? 13.748 -7.424 39.854 1.00 79.74 634 SER A C 1
ATOM 4189 O O .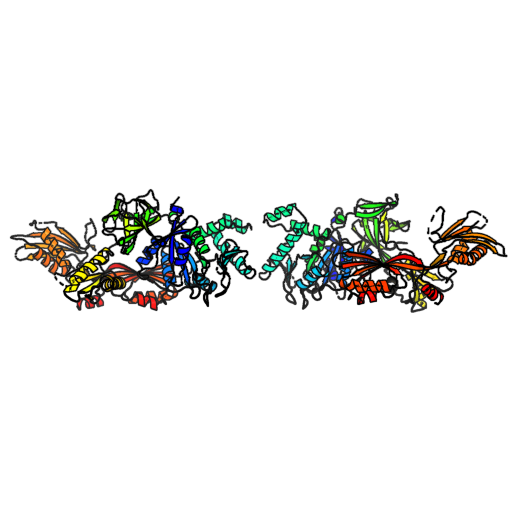 SER A 1 642 ? 13.966 -6.919 40.960 1.00 82.10 634 SER A O 1
ATOM 4192 N N . ARG A 1 643 ? 12.547 -7.389 39.273 1.00 77.68 635 ARG A N 1
ATOM 4193 C CA . ARG A 1 643 ? 11.363 -6.826 39.912 1.00 70.60 635 ARG A CA 1
ATOM 4194 C C . ARG A 1 643 ? 10.532 -7.882 40.623 1.00 67.06 635 ARG A C 1
ATOM 4195 O O . ARG A 1 643 ? 9.322 -7.696 40.795 1.00 68.05 635 ARG A O 1
ATOM 4203 N N . ARG A 1 644 ? 11.144 -8.996 41.014 1.00 65.28 636 ARG A N 1
ATOM 4204 C CA . ARG A 1 644 ? 10.428 -10.143 41.567 1.00 65.52 636 ARG A CA 1
ATOM 4205 C C . ARG A 1 644 ? 9.398 -10.700 40.588 1.00 66.28 636 ARG A C 1
ATOM 4206 O O . ARG A 1 644 ? 8.466 -11.395 40.987 1.00 73.84 636 ARG A O 1
ATOM 4214 N N . GLY A 1 645 ? 9.552 -10.434 39.299 1.00 67.08 637 GLY A N 1
ATOM 4215 C CA . GLY A 1 645 ? 8.652 -11.013 38.327 1.00 62.88 637 GLY A CA 1
ATOM 4216 C C . GLY A 1 645 ? 8.908 -12.490 38.117 1.00 59.20 637 GLY A C 1
ATOM 4217 O O . GLY A 1 645 ? 9.989 -13.008 38.384 1.00 62.28 637 GLY A O 1
ATOM 4218 N N . GLN A 1 646 ? 7.882 -13.186 37.635 1.00 56.35 638 GLN A N 1
ATOM 4219 C CA . GLN A 1 646 ? 7.995 -14.597 37.292 1.00 63.18 638 GLN A CA 1
ATOM 4220 C C . GLN A 1 646 ? 7.433 -14.785 35.892 1.00 66.00 638 GLN A C 1
ATOM 4221 O O . GLN A 1 646 ? 6.259 -14.477 35.646 1.00 68.19 638 GLN A O 1
ATOM 4223 N N . ILE A 1 647 ? 8.275 -15.268 34.973 1.00 63.99 639 ILE A N 1
ATOM 4224 C CA . ILE A 1 647 ? 7.847 -15.461 33.595 1.00 61.14 639 ILE A CA 1
ATOM 4225 C C . ILE A 1 647 ? 6.933 -16.676 33.519 1.00 56.64 639 ILE A C 1
ATOM 4226 O O . ILE A 1 647 ? 7.267 -17.758 34.011 1.00 58.32 639 ILE A O 1
ATOM 4231 N N . GLN A 1 648 ? 5.789 -16.509 32.864 1.00 52.40 640 GLN A N 1
ATOM 4232 C CA . GLN A 1 648 ? 4.810 -17.568 32.684 1.00 51.16 640 GLN A CA 1
ATOM 4233 C C . GLN A 1 648 ? 4.909 -18.260 31.336 1.00 61.81 640 GLN A C 1
ATOM 4234 O O . GLN A 1 648 ? 4.636 -19.460 31.249 1.00 75.43 640 GLN A O 1
ATOM 4240 N N . ASN A 1 649 ? 5.284 -17.537 30.283 1.00 56.45 641 ASN A N 1
ATOM 4241 C CA . ASN A 1 649 ? 5.243 -18.097 28.943 1.00 57.90 641 ASN A CA 1
ATOM 4242 C C . ASN A 1 649 ? 5.996 -17.180 27.993 1.00 66.16 641 ASN A C 1
ATOM 4243 O O . ASN A 1 649 ? 6.132 -15.978 28.242 1.00 66.14 641 ASN A O 1
ATOM 4248 N N . MET A 1 650 ? 6.492 -17.770 26.911 1.00 63.54 642 MET A N 1
ATOM 4249 C CA . MET A 1 650 ? 6.969 -17.026 25.758 1.00 67.60 642 MET A CA 1
ATOM 4250 C C . MET A 1 650 ? 6.427 -17.687 24.503 1.00 67.87 642 MET A C 1
ATOM 4251 O O . MET A 1 650 ? 6.413 -18.919 24.397 1.00 69.89 642 MET A O 1
ATOM 4256 N N . ASP A 1 651 ? 5.960 -16.861 23.565 1.00 62.39 643 ASP A N 1
ATOM 4257 C CA . ASP A 1 651 ? 5.414 -17.343 22.309 1.00 69.32 643 ASP A CA 1
ATOM 4258 C C . ASP A 1 651 ? 5.991 -16.479 21.194 1.00 65.46 643 ASP A C 1
ATOM 4259 O O . ASP A 1 651 ? 5.921 -15.240 21.275 1.00 60.95 643 ASP A O 1
ATOM 4264 N N . PRO A 1 652 ? 6.588 -17.081 20.169 1.00 63.85 644 PRO A N 1
ATOM 4265 C CA . PRO A 1 652 ? 7.045 -16.288 19.019 1.00 61.72 644 PRO A CA 1
ATOM 4266 C C . PRO A 1 652 ? 5.853 -15.754 18.238 1.00 68.50 644 PRO A C 1
ATOM 4267 O O . PRO A 1 652 ? 4.956 -16.509 17.860 1.00 71.03 644 PRO A O 1
ATOM 4271 N N . ARG A 1 653 ? 5.836 -14.444 18.005 1.00 71.93 645 ARG A N 1
ATOM 4272 C CA . ARG A 1 653 ? 4.877 -13.850 17.077 1.00 78.71 645 ARG A CA 1
ATOM 4273 C C . ARG A 1 653 ? 5.672 -13.111 16.010 1.00 81.59 645 ARG A C 1
ATOM 4274 O O . ARG A 1 653 ? 6.294 -12.079 16.293 1.00 84.54 645 ARG A O 1
ATOM 4282 N N . GLY A 1 654 ? 5.656 -13.643 14.788 1.00 82.22 646 GLY A N 1
ATOM 4283 C CA . GLY A 1 654 ? 6.499 -13.094 13.741 1.00 73.46 646 GLY A CA 1
ATOM 4284 C C . GLY A 1 654 ? 7.951 -13.163 14.159 1.00 76.15 646 GLY A C 1
ATOM 4285 O O . GLY A 1 654 ? 8.406 -14.147 14.747 1.00 88.12 646 GLY A O 1
ATOM 4286 N N . ASN A 1 655 ? 8.692 -12.095 13.878 1.00 70.26 647 ASN A N 1
ATOM 4287 C CA . ASN A 1 655 ? 10.064 -11.973 14.343 1.00 65.17 647 ASN A CA 1
ATOM 4288 C C . ASN A 1 655 ? 10.146 -11.337 15.722 1.00 64.84 647 ASN A C 1
ATOM 4289 O O . ASN A 1 655 ? 11.192 -10.778 16.080 1.00 64.22 647 ASN A O 1
ATOM 4294 N N . ALA A 1 656 ? 9.065 -11.399 16.493 1.00 57.78 648 ALA A N 1
ATOM 4295 C CA . ALA A 1 656 ? 9.037 -10.881 17.849 1.00 55.39 648 ALA A CA 1
ATOM 4296 C C . ALA A 1 656 ? 8.645 -11.987 18.837 1.00 52.00 648 ALA A C 1
ATOM 4297 O O . ALA A 1 656 ? 8.249 -13.097 18.460 1.00 53.93 648 ALA A O 1
ATOM 4299 N N . GLN A 1 657 ? 8.754 -11.678 20.123 1.00 51.77 649 GLN A N 1
ATOM 4300 C CA . GLN A 1 657 ? 8.377 -12.611 21.181 1.00 55.37 649 GLN A CA 1
ATOM 4301 C C . GLN A 1 657 ? 7.371 -11.952 22.109 1.00 57.06 649 GLN A C 1
ATOM 4302 O O . GLN A 1 657 ? 7.485 -10.761 22.428 1.00 52.70 649 GLN A O 1
ATOM 4308 N N . VAL A 1 658 ? 6.381 -12.734 22.520 1.00 58.10 650 VAL A N 1
ATOM 4309 C CA . VAL A 1 658 ? 5.389 -12.327 23.504 1.00 53.30 650 VAL A CA 1
ATOM 4310 C C . VAL A 1 658 ? 5.768 -12.968 24.832 1.00 55.01 650 VAL A C 1
ATOM 4311 O O . VAL A 1 658 ? 5.625 -14.180 25.008 1.00 59.50 650 VAL A O 1
ATOM 4315 N N . VAL A 1 659 ? 6.262 -12.157 25.761 1.00 56.69 651 VAL A N 1
ATOM 4316 C CA . VAL A 1 659 ? 6.629 -12.592 27.107 1.00 55.66 651 VAL A CA 1
ATOM 4317 C C . VAL A 1 659 ? 5.477 -12.292 28.052 1.00 53.14 651 VAL A C 1
ATOM 4318 O O . VAL A 1 659 ? 5.035 -11.141 28.156 1.00 57.68 651 VAL A O 1
ATOM 4322 N N . THR A 1 660 ? 4.994 -13.315 28.749 1.00 52.23 652 THR A N 1
ATOM 4323 C CA . THR A 1 660 ? 3.952 -13.149 29.753 1.00 55.49 652 THR A CA 1
ATOM 4324 C C . THR A 1 660 ? 4.520 -13.422 31.137 1.00 59.16 652 THR A C 1
ATOM 4325 O O . THR A 1 660 ? 5.079 -14.497 31.382 1.00 61.12 652 THR A O 1
ATOM 4329 N N . ALA A 1 661 ? 4.359 -12.454 32.040 1.00 54.98 653 ALA A N 1
ATOM 4330 C CA . ALA A 1 661 ? 4.958 -12.526 33.360 1.00 53.62 653 ALA A CA 1
ATOM 4331 C C . ALA A 1 661 ? 3.949 -12.074 34.408 1.00 62.20 653 ALA A C 1
ATOM 4332 O O . ALA A 1 661 ? 2.976 -11.377 34.105 1.00 57.56 653 ALA A O 1
ATOM 4334 N N . HIS A 1 662 ? 4.180 -12.519 35.644 1.00 56.76 654 HIS A N 1
ATOM 4335 C CA . HIS A 1 662 ? 3.503 -12.013 36.837 1.00 53.58 654 HIS A CA 1
ATOM 4336 C C . HIS A 1 662 ? 4.496 -11.163 37.610 1.00 53.75 654 HIS A C 1
ATOM 4337 O O . HIS A 1 662 ? 5.559 -11.655 38.000 1.00 56.48 654 HIS A O 1
ATOM 4344 N N . VAL A 1 663 ? 4.176 -9.887 37.791 1.00 52.84 655 VAL A N 1
ATOM 4345 C CA . VAL A 1 663 ? 5.077 -8.973 38.488 1.00 54.55 655 VAL A CA 1
ATOM 4346 C C . VAL A 1 663 ? 4.264 -8.207 39.529 1.00 53.66 655 VAL A C 1
ATOM 4347 O O . VAL A 1 663 ? 3.110 -7.830 39.264 1.00 57.98 655 VAL A O 1
ATOM 4351 N N . PRO A 1 664 ? 4.797 -7.976 40.723 1.00 52.49 656 PRO A N 1
ATOM 4352 C CA . PRO A 1 664 ? 4.034 -7.204 41.717 1.00 59.66 656 PRO A CA 1
ATOM 4353 C C . PRO A 1 664 ? 3.937 -5.744 41.303 1.00 55.81 656 PRO A C 1
ATOM 4354 O O . PRO A 1 664 ? 4.938 -5.119 40.945 1.00 60.12 656 PRO A O 1
ATOM 4358 N N . LEU A 1 665 ? 2.711 -5.211 41.345 1.00 50.43 657 LEU A N 1
ATOM 4359 C CA . LEU A 1 665 ? 2.484 -3.820 40.974 1.00 62.84 657 LEU A CA 1
ATOM 4360 C C . LEU A 1 665 ? 3.509 -2.893 41.609 1.00 67.48 657 LEU A C 1
ATOM 4361 O O . LEU A 1 665 ? 3.988 -1.950 40.966 1.00 75.56 657 LEU A O 1
ATOM 4366 N N . ALA A 1 666 ? 3.878 -3.164 42.860 1.00 67.62 658 ALA A N 1
ATOM 4367 C CA . ALA A 1 666 ? 4.830 -2.318 43.569 1.00 70.26 658 ALA A CA 1
ATOM 4368 C C . ALA A 1 666 ? 6.175 -2.220 42.861 1.00 71.45 658 ALA A C 1
ATOM 4369 O O . ALA A 1 666 ? 6.883 -1.223 43.038 1.00 70.49 658 ALA A O 1
ATOM 4371 N N . GLU A 1 667 ? 6.541 -3.215 42.056 1.00 72.14 659 GLU A N 1
ATOM 4372 C CA . GLU A 1 667 ? 7.815 -3.206 41.355 1.00 67.80 659 GLU A CA 1
ATOM 4373 C C . GLU A 1 667 ? 7.685 -2.780 39.897 1.00 72.15 659 GLU A C 1
ATOM 4374 O O . GLU A 1 667 ? 8.624 -2.984 39.126 1.00 76.81 659 GLU A O 1
ATOM 4380 N N . MET A 1 668 ? 6.558 -2.177 39.505 1.00 64.82 660 MET A N 1
ATOM 4381 C CA . MET A 1 668 ? 6.297 -1.855 38.106 1.00 62.69 660 MET A CA 1
ATOM 4382 C C . MET A 1 668 ? 6.271 -0.364 37.798 1.00 65.64 660 MET A C 1
ATOM 4383 O O . MET A 1 668 ? 6.020 -0.001 36.647 1.00 65.52 660 MET A O 1
ATOM 4388 N N . PHE A 1 669 ? 6.537 0.506 38.772 1.00 66.72 661 PHE A N 1
ATOM 4389 C CA . PHE A 1 669 ? 6.416 1.942 38.539 1.00 67.92 661 PHE A CA 1
ATOM 4390 C C . PHE A 1 669 ? 7.424 2.421 37.500 1.00 64.33 661 PHE A C 1
ATOM 4391 O O . PHE A 1 669 ? 8.615 2.104 37.572 1.00 61.51 661 PHE A O 1
ATOM 4399 N N . GLY A 1 670 ? 6.944 3.204 36.538 1.00 62.02 662 GLY A N 1
ATOM 4400 C CA . GLY A 1 670 ? 7.826 3.725 35.513 1.00 67.13 662 GLY A CA 1
ATOM 4401 C C . GLY A 1 670 ? 8.335 2.703 34.521 1.00 72.14 662 GLY A C 1
ATOM 4402 O O . GLY A 1 670 ? 9.315 2.972 33.825 1.00 77.40 662 GLY A O 1
ATOM 4403 N N . TYR A 1 671 ? 7.684 1.537 34.427 1.00 69.78 663 TYR A N 1
ATOM 4404 C CA . TYR A 1 671 ? 8.115 0.502 33.494 1.00 66.50 663 TYR A CA 1
ATOM 4405 C C . TYR A 1 671 ? 8.019 0.960 32.042 1.00 65.02 663 TYR A C 1
ATOM 4406 O O . TYR A 1 671 ? 8.774 0.475 31.189 1.00 61.41 663 TYR A O 1
ATOM 4415 N N . VAL A 1 672 ? 7.091 1.865 31.735 1.00 57.40 664 VAL A N 1
ATOM 4416 C CA . VAL A 1 672 ? 6.967 2.360 30.369 1.00 59.09 664 VAL A CA 1
ATOM 4417 C C . VAL A 1 672 ? 8.298 2.927 29.905 1.00 65.86 664 VAL A C 1
ATOM 4418 O O . VAL A 1 672 ? 8.778 2.622 28.810 1.00 70.95 664 VAL A O 1
ATOM 4422 N N . ASN A 1 673 ? 8.938 3.724 30.759 1.00 70.59 665 ASN A N 1
ATOM 4423 C CA . ASN A 1 673 ? 10.171 4.392 30.364 1.00 74.21 665 ASN A CA 1
ATOM 4424 C C . ASN A 1 673 ? 11.369 3.459 30.414 1.00 68.34 665 ASN A C 1
ATOM 4425 O O . ASN A 1 673 ? 12.310 3.626 29.635 1.00 67.35 665 ASN A O 1
ATOM 4430 N N . THR A 1 674 ? 11.366 2.497 31.332 1.00 69.28 666 THR A N 1
ATOM 4431 C CA . THR A 1 674 ? 12.433 1.508 31.356 1.00 66.59 666 THR A CA 1
ATOM 4432 C C . THR A 1 674 ? 12.380 0.627 30.117 1.00 58.56 666 THR A C 1
ATOM 4433 O O . THR A 1 674 ? 13.401 0.408 29.459 1.00 58.15 666 THR A O 1
ATOM 4437 N N . LEU A 1 675 ? 11.190 0.125 29.779 1.00 53.25 667 LEU A N 1
ATOM 4438 C CA . LEU A 1 675 ? 11.051 -0.734 28.611 1.00 59.72 667 LEU A CA 1
ATOM 4439 C C . LEU A 1 675 ? 11.487 -0.004 27.344 1.00 62.85 667 LEU A C 1
ATOM 4440 O O . LEU A 1 675 ? 12.126 -0.594 26.468 1.00 68.16 667 LEU A O 1
ATOM 4445 N N . ARG A 1 676 ? 11.171 1.288 27.246 1.00 61.77 668 ARG A N 1
ATOM 4446 C CA . ARG A 1 676 ? 11.582 2.069 26.088 1.00 64.93 668 ARG A CA 1
ATOM 4447 C C . ARG A 1 676 ? 13.101 2.107 25.963 1.00 67.40 668 ARG A C 1
ATOM 4448 O O . ARG A 1 676 ? 13.658 1.787 24.904 1.00 62.27 668 ARG A O 1
ATOM 4456 N N . SER A 1 677 ? 13.794 2.466 27.047 1.00 68.98 669 SER A N 1
ATOM 4457 C CA . SER A 1 677 ? 15.250 2.550 26.996 1.00 73.09 669 SER A CA 1
ATOM 4458 C C . SER A 1 677 ? 15.912 1.187 26.832 1.00 72.16 669 SER A C 1
ATOM 4459 O O . SER A 1 677 ? 17.063 1.122 26.395 1.00 76.52 669 SER A O 1
ATOM 4462 N N . LEU A 1 678 ? 15.222 0.102 27.176 1.00 61.86 670 LEU A N 1
ATOM 4463 C CA . LEU A 1 678 ? 15.803 -1.221 27.020 1.00 53.74 670 LEU A CA 1
ATOM 4464 C C . LEU A 1 678 ? 15.611 -1.778 25.623 1.00 53.80 670 LEU A C 1
ATOM 4465 O O . LEU A 1 678 ? 16.277 -2.760 25.274 1.00 53.92 670 LEU A O 1
ATOM 4470 N N . SER A 1 679 ? 14.690 -1.208 24.833 1.00 43.22 671 SER A N 1
ATOM 4471 C CA . SER A 1 679 ? 14.356 -1.784 23.536 1.00 52.28 671 SER A CA 1
ATOM 4472 C C . SER A 1 679 ? 14.370 -0.749 22.411 1.00 51.73 671 SER A C 1
ATOM 4473 O O . SER A 1 679 ? 13.682 -0.938 21.401 1.00 47.03 671 SER A O 1
ATOM 4476 N N . GLN A 1 680 ? 15.109 0.353 22.581 1.00 53.70 672 GLN A N 1
ATOM 4477 C CA . GLN A 1 680 ? 15.107 1.470 21.635 1.00 49.94 672 GLN A CA 1
ATOM 4478 C C . GLN A 1 680 ? 13.698 1.825 21.179 1.00 51.98 672 GLN A C 1
ATOM 4479 O O . GLN A 1 680 ? 13.494 2.163 20.011 1.00 56.43 672 GLN A O 1
ATOM 4485 N N . GLY A 1 681 ? 12.716 1.727 22.077 1.00 49.47 673 GLY A N 1
ATOM 4486 C CA . GLY A 1 681 ? 11.352 2.112 21.770 1.00 42.31 673 GLY A CA 1
ATOM 4487 C C . GLY A 1 681 ? 10.545 1.074 21.028 1.00 49.22 673 GLY A C 1
ATOM 4488 O O . GLY A 1 681 ? 9.369 1.319 20.726 1.00 54.64 673 GLY A O 1
ATOM 4489 N N . ARG A 1 682 ? 11.119 -0.085 20.739 1.00 55.48 674 ARG A N 1
ATOM 4490 C CA . ARG A 1 682 ? 10.452 -1.043 19.872 1.00 50.76 674 ARG A CA 1
ATOM 4491 C C . ARG A 1 682 ? 9.635 -2.074 20.639 1.00 51.04 674 ARG A C 1
ATOM 4492 O O . ARG A 1 682 ? 8.736 -2.690 20.054 1.00 54.42 674 ARG A O 1
ATOM 4500 N N . ALA A 1 683 ? 9.884 -2.255 21.933 1.00 51.42 675 ALA A N 1
ATOM 4501 C CA . ALA A 1 683 ? 9.005 -3.141 22.683 1.00 55.38 675 ALA A CA 1
ATOM 4502 C C . ALA A 1 683 ? 7.772 -2.387 23.165 1.00 55.69 675 ALA A C 1
ATOM 4503 O O . ALA A 1 683 ? 7.722 -1.157 23.172 1.00 56.99 675 ALA A O 1
ATOM 4505 N N . GLN A 1 684 ? 6.766 -3.148 23.575 1.00 56.33 676 GLN A N 1
ATOM 4506 C CA . GLN A 1 684 ? 5.599 -2.581 24.226 1.00 52.77 676 GLN A CA 1
ATOM 4507 C C . GLN A 1 684 ? 5.099 -3.568 25.272 1.00 54.76 676 GLN A C 1
ATOM 4508 O O . GLN A 1 684 ? 5.476 -4.745 25.273 1.00 50.56 676 GLN A O 1
ATOM 4514 N N . PHE A 1 685 ? 4.228 -3.085 26.158 1.00 54.77 677 PHE A N 1
ATOM 4515 C CA . PHE A 1 685 ? 3.723 -3.926 27.232 1.00 63.45 677 PHE A CA 1
ATOM 4516 C C . PHE A 1 685 ? 2.319 -3.503 27.613 1.00 63.94 677 PHE A C 1
ATOM 4517 O O . PHE A 1 685 ? 1.920 -2.352 27.418 1.00 69.05 677 PHE A O 1
ATOM 4525 N N . SER A 1 686 ? 1.576 -4.463 28.168 1.00 60.98 678 SER A N 1
ATOM 4526 C CA . SER A 1 686 ? 0.288 -4.221 28.799 1.00 59.85 678 SER A CA 1
ATOM 4527 C C . SER A 1 686 ? 0.285 -4.888 30.168 1.00 64.71 678 SER A C 1
ATOM 4528 O O . SER A 1 686 ? 1.032 -5.839 30.422 1.00 61.00 678 SER A O 1
ATOM 4531 N N . MET A 1 687 ? -0.584 -4.389 31.044 1.00 63.84 679 MET A N 1
ATOM 4532 C CA . MET A 1 687 ? -0.562 -4.769 32.455 1.00 68.04 679 MET A CA 1
ATOM 4533 C C . MET A 1 687 ? -1.987 -4.788 32.980 1.00 64.99 679 MET A C 1
ATOM 4534 O O . MET A 1 687 ? -2.696 -3.785 32.873 1.00 64.37 679 MET A O 1
ATOM 4539 N N . ILE A 1 688 ? -2.416 -5.923 33.529 1.00 60.96 680 ILE A N 1
ATOM 4540 C CA . ILE A 1 688 ? -3.713 -6.003 34.185 1.00 61.22 680 ILE A CA 1
ATOM 4541 C C . ILE A 1 688 ? -3.544 -6.743 35.499 1.00 63.82 680 ILE A C 1
ATOM 4542 O O . ILE A 1 688 ? -2.615 -7.533 35.684 1.00 67.02 680 ILE A O 1
ATOM 4547 N N . PHE A 1 689 ? -4.458 -6.469 36.422 1.00 63.38 681 PHE A N 1
ATOM 4548 C CA . PHE A 1 689 ? -4.396 -7.118 37.719 1.00 56.90 681 PHE A CA 1
ATOM 4549 C C . PHE A 1 689 ? -4.563 -8.620 37.556 1.00 50.75 681 PHE A C 1
ATOM 4550 O O . PHE A 1 689 ? -5.490 -9.087 36.893 1.00 55.45 681 PHE A O 1
ATOM 4558 N N . SER A 1 690 ? -3.653 -9.378 38.156 1.00 57.42 682 SER A N 1
ATOM 4559 C CA . SER A 1 690 ? -3.789 -10.827 38.164 1.00 58.93 682 SER A CA 1
ATOM 4560 C C . SER A 1 690 ? -4.401 -11.284 39.488 1.00 61.88 682 SER A C 1
ATOM 4561 O O . SER A 1 690 ? -5.581 -11.643 39.541 1.00 59.79 682 SER A O 1
ATOM 4564 N N . HIS A 1 691 ? -3.628 -11.239 40.568 1.00 61.81 683 HIS A N 1
ATOM 4565 C CA . HIS A 1 691 ? -4.058 -11.839 41.824 1.00 64.94 683 HIS A CA 1
ATOM 4566 C C . HIS A 1 691 ? -3.271 -11.226 42.973 1.00 68.26 683 HIS A C 1
ATOM 4567 O O . HIS A 1 691 ? -2.278 -10.521 42.773 1.00 70.78 683 HIS A O 1
ATOM 4574 N N . TYR A 1 692 ? -3.733 -11.518 44.187 1.00 66.29 684 TYR A N 1
ATOM 4575 C CA . TYR A 1 692 ? -2.978 -11.246 45.401 1.00 64.27 684 TYR A CA 1
ATOM 4576 C C . TYR A 1 692 ? -2.200 -12.498 45.779 1.00 67.30 684 TYR A C 1
ATOM 4577 O O . TYR A 1 692 ? -2.693 -13.619 45.615 1.00 73.07 684 TYR A O 1
ATOM 4586 N N . ASP A 1 693 ? -0.967 -12.308 46.252 1.00 63.17 685 ASP A N 1
ATOM 4587 C CA . ASP A 1 693 ? -0.263 -13.373 46.949 1.00 75.53 685 ASP A CA 1
ATOM 4588 C C . ASP A 1 693 ? 0.587 -12.752 48.063 1.00 72.92 685 ASP A C 1
ATOM 4589 O O . ASP A 1 693 ? 0.672 -11.525 48.203 1.00 67.80 685 ASP A O 1
ATOM 4594 N N . GLN A 1 694 ? 1.213 -13.605 48.870 1.00 64.70 686 GLN A N 1
ATOM 4595 C CA . GLN A 1 694 ? 1.912 -13.107 50.047 1.00 73.97 686 GLN A CA 1
ATOM 4596 C C . GLN A 1 694 ? 3.184 -12.361 49.668 1.00 79.88 686 GLN A C 1
ATOM 4597 O O . GLN A 1 694 ? 3.834 -12.654 48.665 1.00 93.52 686 GLN A O 1
ATOM 4603 N N . VAL A 1 695 ? 3.544 -11.407 50.515 1.00 80.30 687 VAL A N 1
ATOM 4604 C CA . VAL A 1 695 ? 4.684 -10.514 50.343 1.00 78.42 687 VAL A CA 1
ATOM 4605 C C . VAL A 1 695 ? 5.910 -11.138 51.005 1.00 87.33 687 VAL A C 1
ATOM 4606 O O . VAL A 1 695 ? 5.771 -11.839 52.017 1.00 86.53 687 VAL A O 1
ATOM 4610 N N . PRO A 1 696 ? 7.113 -10.950 50.461 1.00 93.86 688 PRO A N 1
ATOM 4611 C CA . PRO A 1 696 ? 8.319 -11.484 51.114 1.00 96.59 688 PRO A CA 1
ATOM 4612 C C . PRO A 1 696 ? 8.622 -10.769 52.425 1.00 101.53 688 PRO A C 1
ATOM 4613 O O . PRO A 1 696 ? 8.093 -9.697 52.723 1.00 100.25 688 PRO A O 1
ATOM 4617 N N . SER A 1 697 ? 9.518 -11.387 53.209 1.00 107.16 689 SER A N 1
ATOM 4618 C CA . SER A 1 697 ? 9.830 -10.882 54.546 1.00 107.55 689 SER A CA 1
ATOM 4619 C C . SER A 1 697 ? 10.348 -9.449 54.507 1.00 106.21 689 SER A C 1
ATOM 4620 O O . SER A 1 697 ? 9.942 -8.612 55.326 1.00 95.13 689 SER A O 1
ATOM 4623 N N . GLN A 1 698 ? 11.250 -9.151 53.566 1.00 111.06 690 GLN A N 1
ATOM 4624 C CA . GLN A 1 698 ? 11.888 -7.837 53.530 1.00 114.03 690 GLN A CA 1
ATOM 4625 C C . GLN A 1 698 ? 10.877 -6.732 53.247 1.00 118.80 690 GLN A C 1
ATOM 4626 O O . GLN A 1 698 ? 10.974 -5.634 53.808 1.00 122.40 690 GLN A O 1
ATOM 4628 N N . VAL A 1 699 ? 9.898 -7.000 52.383 1.00 123.34 691 VAL A N 1
ATOM 4629 C CA . VAL A 1 699 ? 8.904 -5.980 52.069 1.00 118.93 691 VAL A CA 1
ATOM 4630 C C . VAL A 1 699 ? 7.816 -5.935 53.135 1.00 114.51 691 VAL A C 1
ATOM 4631 O O . VAL A 1 699 ? 7.257 -4.867 53.409 1.00 114.95 691 VAL A O 1
ATOM 4635 N N . ALA A 1 700 ? 7.504 -7.078 53.753 1.00 112.70 692 ALA A N 1
ATOM 4636 C CA . ALA A 1 700 ? 6.529 -7.093 54.841 1.00 115.71 692 ALA A CA 1
ATOM 4637 C C . ALA A 1 700 ? 6.977 -6.209 55.996 1.00 116.52 692 ALA A C 1
ATOM 4638 O O . ALA A 1 700 ? 6.151 -5.557 56.647 1.00 113.58 692 ALA A O 1
ATOM 4640 N N . ASP A 1 701 ? 8.283 -6.177 56.272 1.00 120.25 693 ASP A N 1
ATOM 4641 C CA . ASP A 1 701 ? 8.792 -5.235 57.262 1.00 128.72 693 ASP A CA 1
ATOM 4642 C C . ASP A 1 701 ? 8.753 -3.807 56.733 1.00 131.68 693 ASP A C 1
ATOM 4643 O O . ASP A 1 701 ? 8.513 -2.869 57.501 1.00 128.63 693 ASP A O 1
ATOM 4648 N N . MET A 1 702 ? 8.969 -3.627 55.425 1.00 134.99 694 MET A N 1
ATOM 4649 C CA . MET A 1 702 ? 8.907 -2.293 54.835 1.00 138.12 694 MET A CA 1
ATOM 4650 C C . MET A 1 702 ? 7.505 -1.708 54.919 1.00 137.89 694 MET A C 1
ATOM 4651 O O . MET A 1 702 ? 7.344 -0.482 54.943 1.00 146.74 694 MET A O 1
ATOM 4653 N N . ILE A 1 703 ? 6.485 -2.560 54.966 1.00 125.24 695 ILE A N 1
ATOM 4654 C CA . ILE A 1 703 ? 5.103 -2.099 55.033 1.00 111.66 695 ILE A CA 1
ATOM 4655 C C . ILE A 1 703 ? 4.681 -1.814 56.467 1.00 116.71 695 ILE A C 1
ATOM 4656 O O . ILE A 1 703 ? 3.989 -0.826 56.731 1.00 119.49 695 ILE A O 1
ATOM 4661 N N . LYS A 1 704 ? 5.098 -2.657 57.416 1.00 119.96 696 LYS A N 1
ATOM 4662 C CA . LYS A 1 704 ? 4.847 -2.380 58.827 1.00 123.54 696 LYS A CA 1
ATOM 4663 C C . LYS A 1 704 ? 5.647 -1.194 59.343 1.00 138.88 696 LYS A C 1
ATOM 4664 O O . LYS A 1 704 ? 5.476 -0.820 60.508 1.00 142.46 696 LYS A O 1
ATOM 4670 N N . ALA A 1 705 ? 6.518 -0.609 58.517 1.00 149.99 697 ALA A N 1
ATOM 4671 C CA . ALA A 1 705 ? 7.253 0.584 58.922 1.00 153.42 697 ALA A CA 1
ATOM 4672 C C . ALA A 1 705 ? 6.298 1.732 59.220 1.00 153.35 697 ALA A C 1
ATOM 4673 O O . ALA A 1 705 ? 6.308 2.301 60.318 1.00 164.51 697 ALA A O 1
ATOM 4675 N N . LYS A 1 706 ? 5.456 2.079 58.252 1.00 136.74 698 LYS A N 1
ATOM 4676 C CA . LYS A 1 706 ? 4.459 3.125 58.445 1.00 121.54 698 LYS A CA 1
ATOM 4677 C C . LYS A 1 706 ? 3.382 2.681 59.437 1.00 117.76 698 LYS A C 1
ATOM 4678 O O . LYS A 1 706 ? 3.435 3.017 60.624 1.00 117.59 698 LYS A O 1
ATOM 4680 N N . HIS B 1 7 ? 26.523 -54.837 -50.255 1.00 153.94 -1 HIS B N 1
ATOM 4681 C CA . HIS B 1 7 ? 26.090 -53.444 -50.316 1.00 153.57 -1 HIS B CA 1
ATOM 4682 C C . HIS B 1 7 ? 24.594 -53.348 -50.601 1.00 159.59 -1 HIS B C 1
ATOM 4683 O O . HIS B 1 7 ? 24.161 -52.569 -51.452 1.00 154.35 -1 HIS B O 1
ATOM 4685 N N . HIS B 1 8 ? 23.807 -54.145 -49.885 1.00 168.06 0 HIS B N 1
ATOM 4686 C CA . HIS B 1 8 ? 22.356 -54.141 -50.051 1.00 168.09 0 HIS B CA 1
ATOM 4687 C C . HIS B 1 8 ? 21.793 -52.923 -49.329 1.00 161.78 0 HIS B C 1
ATOM 4688 O O . HIS B 1 8 ? 21.551 -52.954 -48.120 1.00 170.67 0 HIS B O 1
ATOM 4695 N N . MET B 1 9 ? 21.591 -51.840 -50.077 1.00 145.45 1 MET B N 1
ATOM 4696 C CA . MET B 1 9 ? 21.045 -50.607 -49.528 1.00 138.71 1 MET B CA 1
ATOM 4697 C C . MET B 1 9 ? 20.183 -49.944 -50.591 1.00 129.86 1 MET B C 1
ATOM 4698 O O . MET B 1 9 ? 20.632 -49.763 -51.727 1.00 131.85 1 MET B O 1
ATOM 4700 N N . SER B 1 10 ? 18.956 -49.579 -50.221 1.00 119.25 2 SER B N 1
ATOM 4701 C CA . SER B 1 10 ? 17.983 -49.057 -51.172 1.00 106.13 2 SER B CA 1
ATOM 4702 C C . SER B 1 10 ? 18.064 -47.539 -51.265 1.00 96.25 2 SER B C 1
ATOM 4703 O O . SER B 1 10 ? 18.257 -46.849 -50.260 1.00 94.56 2 SER B O 1
ATOM 4706 N N . LYS B 1 11 ? 17.896 -47.024 -52.482 1.00 92.83 3 LYS B N 1
ATOM 4707 C CA . LYS B 1 11 ? 18.051 -45.604 -52.771 1.00 93.15 3 LYS B CA 1
ATOM 4708 C C . LYS B 1 11 ? 16.755 -44.981 -53.285 1.00 91.18 3 LYS B C 1
ATOM 4709 O O . LYS B 1 11 ? 16.787 -44.065 -54.109 1.00 88.08 3 LYS B O 1
ATOM 4711 N N . ILE B 1 12 ? 15.607 -45.456 -52.795 1.00 94.78 4 ILE B N 1
ATOM 4712 C CA . ILE B 1 12 ? 14.328 -44.960 -53.298 1.00 97.20 4 ILE B CA 1
ATOM 4713 C C . ILE B 1 12 ? 14.090 -43.518 -52.855 1.00 95.62 4 ILE B C 1
ATOM 4714 O O . ILE B 1 12 ? 13.635 -42.682 -53.643 1.00 99.09 4 ILE B O 1
ATOM 4719 N N . ASN B 1 13 ? 14.392 -43.201 -51.598 1.00 94.13 5 ASN B N 1
ATOM 4720 C CA . ASN B 1 13 ? 14.192 -41.860 -51.064 1.00 94.89 5 ASN B CA 1
ATOM 4721 C C . ASN B 1 13 ? 15.414 -40.972 -51.242 1.00 88.36 5 ASN B C 1
ATOM 4722 O O . ASN B 1 13 ? 15.612 -40.036 -50.457 1.00 83.97 5 ASN B O 1
ATOM 4727 N N . LYS B 1 14 ? 16.247 -41.249 -52.248 1.00 83.21 6 LYS B N 1
ATOM 4728 C CA . LYS B 1 14 ? 17.525 -40.553 -52.362 1.00 82.47 6 LYS B CA 1
ATOM 4729 C C . LYS B 1 14 ? 17.335 -39.067 -52.640 1.00 80.29 6 LYS B C 1
ATOM 4730 O O . LYS B 1 14 ? 18.023 -38.226 -52.050 1.00 73.81 6 LYS B O 1
ATOM 4736 N N . LEU B 1 15 ? 16.398 -38.727 -53.527 1.00 92.96 7 LEU B N 1
ATOM 4737 C CA . LEU B 1 15 ? 16.315 -37.366 -54.047 1.00 89.67 7 LEU B CA 1
ATOM 4738 C C . LEU B 1 15 ? 16.001 -36.352 -52.953 1.00 88.10 7 LEU B C 1
ATOM 4739 O O . LEU B 1 15 ? 16.472 -35.211 -53.014 1.00 85.32 7 LEU B O 1
ATOM 4744 N N . GLU B 1 16 ? 15.225 -36.747 -51.945 1.00 84.95 8 GLU B N 1
ATOM 4745 C CA . GLU B 1 16 ? 14.857 -35.834 -50.872 1.00 78.61 8 GLU B CA 1
ATOM 4746 C C . GLU B 1 16 ? 15.993 -35.575 -49.887 1.00 75.48 8 GLU B C 1
ATOM 4747 O O . GLU B 1 16 ? 15.879 -34.656 -49.067 1.00 72.80 8 GLU B O 1
ATOM 4749 N N . GLN B 1 17 ? 17.084 -36.340 -49.951 1.00 70.12 9 GLN B N 1
ATOM 4750 C CA . GLN B 1 17 ? 18.152 -36.253 -48.962 1.00 69.48 9 GLN B CA 1
ATOM 4751 C C . GLN B 1 17 ? 19.360 -35.477 -49.454 1.00 65.67 9 GLN B C 1
ATOM 4752 O O . GLN B 1 17 ? 20.370 -35.418 -48.749 1.00 69.97 9 GLN B O 1
ATOM 4758 N N . ILE B 1 18 ? 19.284 -34.894 -50.626 1.00 60.89 10 ILE B N 1
ATOM 4759 C CA . ILE B 1 18 ? 20.408 -34.191 -51.226 1.00 60.64 10 ILE B CA 1
ATOM 4760 C C . ILE B 1 18 ? 20.291 -32.715 -50.895 1.00 57.08 10 ILE B C 1
ATOM 4761 O O . ILE B 1 18 ? 19.189 -32.149 -50.883 1.00 56.21 10 ILE B O 1
ATOM 4766 N N . ARG B 1 19 ? 21.429 -32.094 -50.597 1.00 57.20 11 ARG B N 1
ATOM 4767 C CA . ARG B 1 19 ? 21.538 -30.645 -50.468 1.00 53.68 11 ARG B CA 1
ATOM 4768 C C . ARG B 1 19 ? 22.671 -30.193 -51.371 1.00 51.50 11 ARG B C 1
ATOM 4769 O O . ARG B 1 19 ? 23.842 -30.462 -51.079 1.00 57.68 11 ARG B O 1
ATOM 4777 N N . ASN B 1 20 ? 22.331 -29.524 -52.468 1.00 50.38 12 ASN B N 1
ATOM 4778 C CA . ASN B 1 20 ? 23.331 -28.975 -53.380 1.00 52.73 12 ASN B CA 1
ATOM 4779 C C . ASN B 1 20 ? 23.530 -27.505 -53.035 1.00 55.95 12 ASN B C 1
ATOM 4780 O O . ASN B 1 20 ? 22.587 -26.712 -53.112 1.00 60.84 12 ASN B O 1
ATOM 4785 N N . ILE B 1 21 ? 24.749 -27.144 -52.628 1.00 53.33 13 ILE B N 1
ATOM 4786 C CA . ILE B 1 21 ? 24.992 -25.832 -52.041 1.00 51.30 13 ILE B CA 1
ATOM 4787 C C . ILE B 1 21 ? 26.315 -25.261 -52.526 1.00 56.87 13 ILE B C 1
ATOM 4788 O O . ILE B 1 21 ? 27.192 -25.972 -53.031 1.00 47.40 13 ILE B O 1
ATOM 4793 N N . GLY B 1 22 ? 26.429 -23.945 -52.374 1.00 53.29 14 GLY B N 1
ATOM 4794 C CA . GLY B 1 22 ? 27.708 -23.260 -52.432 1.00 49.34 14 GLY B CA 1
ATOM 4795 C C . GLY B 1 22 ? 27.999 -22.627 -51.081 1.00 55.30 14 GLY B C 1
ATOM 4796 O O . GLY B 1 22 ? 27.085 -22.343 -50.312 1.00 57.69 14 GLY B O 1
ATOM 4797 N N . ILE B 1 23 ? 29.282 -22.445 -50.782 1.00 55.77 15 ILE B N 1
ATOM 4798 C CA . ILE B 1 23 ? 29.742 -21.687 -49.625 1.00 59.51 15 ILE B CA 1
ATOM 4799 C C . ILE B 1 23 ? 30.508 -20.485 -50.152 1.00 68.05 15 ILE B C 1
ATOM 4800 O O . ILE B 1 23 ? 31.571 -20.638 -50.763 1.00 77.55 15 ILE B O 1
ATOM 4805 N N . CYS B 1 24 ? 29.979 -19.289 -49.920 1.00 70.90 16 CYS B N 1
ATOM 4806 C CA . CYS B 1 24 ? 30.583 -18.052 -50.417 1.00 72.19 16 CYS B CA 1
ATOM 4807 C C . CYS B 1 24 ? 31.377 -17.420 -49.277 1.00 66.54 16 CYS B C 1
ATOM 4808 O O . CYS B 1 24 ? 30.805 -16.786 -48.390 1.00 66.41 16 CYS B O 1
ATOM 4811 N N . ALA B 1 25 ? 32.697 -17.600 -49.296 1.00 69.57 17 ALA B N 1
ATOM 4812 C CA . ALA B 1 25 ? 33.584 -17.005 -48.305 1.00 75.41 17 ALA B CA 1
ATOM 4813 C C . ALA B 1 25 ? 34.836 -16.473 -48.991 1.00 90.70 17 ALA B C 1
ATOM 4814 O O . ALA B 1 25 ? 35.128 -16.805 -50.145 1.00 91.26 17 ALA B O 1
ATOM 4816 N N . HIS B 1 26 ? 35.579 -15.639 -48.264 1.00 99.70 18 HIS B N 1
ATOM 4817 C CA . HIS B 1 26 ? 36.828 -15.067 -48.751 1.00 115.92 18 HIS B CA 1
ATOM 4818 C C . HIS B 1 26 ? 38.009 -15.896 -48.260 1.00 131.62 18 HIS B C 1
ATOM 4819 O O . HIS B 1 26 ? 38.022 -16.363 -47.116 1.00 129.90 18 HIS B O 1
ATOM 4821 N N . ILE B 1 27 ? 39.006 -16.065 -49.128 1.00 145.50 19 ILE B N 1
ATOM 4822 C CA . ILE B 1 27 ? 40.160 -16.912 -48.838 1.00 150.85 19 ILE B CA 1
ATOM 4823 C C . ILE B 1 27 ? 41.056 -16.255 -47.795 1.00 156.76 19 ILE B C 1
ATOM 4824 O O . ILE B 1 27 ? 40.739 -15.180 -47.272 1.00 165.55 19 ILE B O 1
ATOM 4826 N N . ASP B 1 28 ? 42.178 -16.904 -47.489 1.00 155.20 20 ASP B N 1
ATOM 4827 C CA . ASP B 1 28 ? 43.155 -16.413 -46.517 1.00 150.57 20 ASP B CA 1
ATOM 4828 C C . ASP B 1 28 ? 42.522 -16.124 -45.157 1.00 144.99 20 ASP B C 1
ATOM 4829 O O . ASP B 1 28 ? 43.010 -16.588 -44.126 1.00 142.64 20 ASP B O 1
ATOM 4831 N N . THR B 1 33 ? 38.712 -21.924 -44.875 1.00 123.94 25 THR B N 1
ATOM 4832 C CA . THR B 1 33 ? 38.832 -22.828 -43.739 1.00 130.42 25 THR B CA 1
ATOM 4833 C C . THR B 1 33 ? 37.457 -23.202 -43.216 1.00 130.63 25 THR B C 1
ATOM 4834 O O . THR B 1 33 ? 37.261 -24.289 -42.673 1.00 139.32 25 THR B O 1
ATOM 4838 N N . THR B 1 34 ? 36.503 -22.283 -43.368 1.00 121.89 26 THR B N 1
ATOM 4839 C CA . THR B 1 34 ? 35.136 -22.589 -42.969 1.00 110.76 26 THR B CA 1
ATOM 4840 C C . THR B 1 34 ? 34.562 -23.710 -43.830 1.00 103.60 26 THR B C 1
ATOM 4841 O O . THR B 1 34 ? 33.796 -24.549 -43.344 1.00 102.20 26 THR B O 1
ATOM 4845 N N . THR B 1 35 ? 34.943 -23.758 -45.107 1.00 96.37 27 THR B N 1
ATOM 4846 C CA . THR B 1 35 ? 34.607 -24.920 -45.918 1.00 92.15 27 THR B CA 1
ATOM 4847 C C . THR B 1 35 ? 35.471 -26.116 -45.538 1.00 89.18 27 THR B C 1
ATOM 4848 O O . THR B 1 35 ? 35.017 -27.262 -45.612 1.00 86.21 27 THR B O 1
ATOM 4852 N N . GLU B 1 36 ? 36.714 -25.865 -45.120 1.00 87.79 28 GLU B N 1
ATOM 4853 C CA . GLU B 1 36 ? 37.556 -26.948 -44.631 1.00 87.50 28 GLU B CA 1
ATOM 4854 C C . GLU B 1 36 ? 36.998 -27.523 -43.338 1.00 82.41 28 GLU B C 1
ATOM 4855 O O . GLU B 1 36 ? 37.007 -28.742 -43.136 1.00 79.65 28 GLU B O 1
ATOM 4857 N N . ARG B 1 37 ? 36.497 -26.658 -42.456 1.00 83.58 29 ARG B N 1
ATOM 4858 C CA . ARG B 1 37 ? 35.834 -27.134 -41.250 1.00 80.26 29 ARG B CA 1
ATOM 4859 C C . ARG B 1 37 ? 34.659 -28.040 -41.596 1.00 77.77 29 ARG B C 1
ATOM 4860 O O . ARG B 1 37 ? 34.526 -29.137 -41.040 1.00 77.54 29 ARG B O 1
ATOM 4862 N N . ILE B 1 38 ? 33.802 -27.609 -42.530 1.00 74.25 30 ILE B N 1
ATOM 4863 C CA . ILE B 1 38 ? 32.653 -28.431 -42.906 1.00 71.67 30 ILE B CA 1
ATOM 4864 C C . ILE B 1 38 ? 33.115 -29.795 -43.388 1.00 77.73 30 ILE B C 1
ATOM 4865 O O . ILE B 1 38 ? 32.548 -30.826 -43.010 1.00 83.70 30 ILE B O 1
ATOM 4870 N N . LEU B 1 39 ? 34.164 -29.827 -44.211 1.00 76.30 31 LEU B N 1
ATOM 4871 C CA . LEU B 1 39 ? 34.640 -31.101 -44.737 1.00 82.52 31 LEU B CA 1
ATOM 4872 C C . LEU B 1 39 ? 35.158 -32.000 -43.618 1.00 87.18 31 LEU B C 1
ATOM 4873 O O . LEU B 1 39 ? 34.807 -33.184 -43.547 1.00 100.08 31 LEU B O 1
ATOM 4878 N N . TYR B 1 40 ? 35.985 -31.453 -42.726 1.00 82.22 32 TYR B N 1
ATOM 4879 C CA . TYR B 1 40 ? 36.500 -32.250 -41.617 1.00 85.33 32 TYR B CA 1
ATOM 4880 C C . TYR B 1 40 ? 35.361 -32.836 -40.794 1.00 86.95 32 TYR B C 1
ATOM 4881 O O . TYR B 1 40 ? 35.365 -34.028 -40.470 1.00 92.94 32 TYR B O 1
ATOM 4890 N N . TYR B 1 41 ? 34.363 -32.014 -40.464 1.00 85.42 33 TYR B N 1
ATOM 4891 C CA . TYR B 1 41 ? 33.321 -32.450 -39.541 1.00 89.00 33 TYR B CA 1
ATOM 4892 C C . TYR B 1 41 ? 32.467 -33.576 -40.110 1.00 92.80 33 TYR B C 1
ATOM 4893 O O . TYR B 1 41 ? 31.903 -34.367 -39.342 1.00 94.08 33 TYR B O 1
ATOM 4902 N N . THR B 1 42 ? 32.345 -33.673 -41.433 1.00 90.10 34 THR B N 1
ATOM 4903 C CA . THR B 1 42 ? 31.552 -34.764 -41.987 1.00 91.82 34 THR B CA 1
ATOM 4904 C C . THR B 1 42 ? 32.294 -36.092 -41.957 1.00 99.12 34 THR B C 1
ATOM 4905 O O . THR B 1 42 ? 31.658 -37.146 -41.853 1.00 97.41 34 THR B O 1
ATOM 4909 N N . GLY B 1 43 ? 33.623 -36.062 -42.052 1.00 101.87 35 GLY B N 1
ATOM 4910 C CA . GLY B 1 43 ? 34.402 -37.284 -42.069 1.00 112.01 35 GLY B CA 1
ATOM 4911 C C . GLY B 1 43 ? 34.496 -37.988 -40.731 1.00 118.77 35 GLY B C 1
ATOM 4912 O O . GLY B 1 43 ? 34.342 -39.212 -40.662 1.00 127.67 35 GLY B O 1
ATOM 4913 N N . LYS B 1 44 ? 34.748 -37.230 -39.664 1.00 119.75 36 LYS B N 1
ATOM 4914 C CA . LYS B 1 44 ? 34.942 -37.791 -38.329 1.00 121.42 36 LYS B CA 1
ATOM 4915 C C . LYS B 1 44 ? 33.699 -38.504 -37.803 1.00 125.59 36 LYS B C 1
ATOM 4916 O O . LYS B 1 44 ? 32.602 -38.334 -38.330 1.00 126.79 36 LYS B O 1
ATOM 4918 N N . THR B 1 72 ? 41.235 -29.135 -55.199 1.00 134.11 64 THR B N 1
ATOM 4919 C CA . THR B 1 72 ? 40.160 -28.147 -55.148 1.00 134.52 64 THR B CA 1
ATOM 4920 C C . THR B 1 72 ? 39.213 -28.355 -56.323 1.00 127.20 64 THR B C 1
ATOM 4921 O O . THR B 1 72 ? 39.063 -27.484 -57.181 1.00 131.04 64 THR B O 1
ATOM 4925 N N . SER B 1 73 ? 38.575 -29.521 -56.352 1.00 111.62 65 SER B N 1
ATOM 4926 C CA . SER B 1 73 ? 37.772 -29.913 -57.498 1.00 97.42 65 SER B CA 1
ATOM 4927 C C . SER B 1 73 ? 36.503 -29.067 -57.593 1.00 78.30 65 SER B C 1
ATOM 4928 O O . SER B 1 73 ? 36.130 -28.334 -56.675 1.00 84.11 65 SER B O 1
ATOM 4931 N N . ALA B 1 74 ? 35.825 -29.199 -58.732 1.00 63.09 66 ALA B N 1
ATOM 4932 C CA . ALA B 1 74 ? 34.625 -28.419 -59.003 1.00 58.51 66 ALA B CA 1
ATOM 4933 C C . ALA B 1 74 ? 33.506 -28.683 -58.006 1.00 58.05 66 ALA B C 1
ATOM 4934 O O . ALA B 1 74 ? 32.567 -27.888 -57.908 1.00 61.53 66 ALA B O 1
ATOM 4936 N N . ALA B 1 75 ? 33.562 -29.790 -57.283 1.00 60.29 67 ALA B N 1
ATOM 4937 C CA . ALA B 1 75 ? 32.505 -30.110 -56.344 1.00 50.78 67 ALA B CA 1
ATOM 4938 C C . ALA B 1 75 ? 33.063 -31.114 -55.365 1.00 58.82 67 ALA B C 1
ATOM 4939 O O . ALA B 1 75 ? 33.954 -31.895 -55.704 1.00 58.72 67 ALA B O 1
ATOM 4941 N N . THR B 1 76 ? 32.554 -31.060 -54.140 1.00 56.95 68 THR B N 1
ATOM 4942 C CA . THR B 1 76 ? 32.955 -31.988 -53.096 1.00 57.55 68 THR B CA 1
ATOM 4943 C C . THR B 1 76 ? 31.701 -32.504 -52.413 1.00 56.62 68 THR B C 1
ATOM 4944 O O . THR B 1 76 ? 30.795 -31.728 -52.093 1.00 60.97 68 THR B O 1
ATOM 4948 N N . THR B 1 77 ? 31.641 -33.810 -52.219 1.00 57.87 69 THR B N 1
ATOM 4949 C CA . THR B 1 77 ? 30.484 -34.468 -51.639 1.00 62.77 69 THR B CA 1
ATOM 4950 C C . THR B 1 77 ? 30.833 -34.949 -50.239 1.00 62.40 69 THR B C 1
ATOM 4951 O O . THR B 1 77 ? 31.904 -35.524 -50.020 1.00 60.92 69 THR B O 1
ATOM 4955 N N . CYS B 1 78 ? 29.939 -34.686 -49.294 1.00 63.25 70 CYS B N 1
ATOM 4956 C CA . CYS B 1 78 ? 30.083 -35.153 -47.927 1.00 64.66 70 CYS B CA 1
ATOM 4957 C C . CYS B 1 78 ? 28.696 -35.504 -47.404 1.00 66.94 70 CYS B C 1
ATOM 4958 O O . CYS B 1 78 ? 27.688 -35.358 -48.103 1.00 68.29 70 CYS B O 1
ATOM 4961 N N . ARG B 1 79 ? 28.643 -35.974 -46.165 1.00 71.17 71 ARG B N 1
ATOM 4962 C CA . ARG B 1 79 ? 27.404 -36.446 -45.571 1.00 70.01 71 ARG B CA 1
ATOM 4963 C C . ARG B 1 79 ? 27.170 -35.758 -44.238 1.00 70.43 71 ARG B C 1
ATOM 4964 O O . ARG B 1 79 ? 28.110 -35.496 -43.486 1.00 74.93 71 ARG B O 1
ATOM 4972 N N . TRP B 1 80 ? 25.902 -35.481 -43.948 1.00 75.12 72 TRP B N 1
ATOM 4973 C CA . TRP B 1 80 ? 25.504 -34.995 -42.632 1.00 79.31 72 TRP B CA 1
ATOM 4974 C C . TRP B 1 80 ? 24.128 -35.545 -42.306 1.00 81.52 72 TRP B C 1
ATOM 4975 O O . TRP B 1 80 ? 23.232 -35.529 -43.155 1.00 86.34 72 TRP B O 1
ATOM 4986 N N . GLN B 1 81 ? 23.967 -36.000 -41.063 1.00 79.38 73 GLN B N 1
ATOM 4987 C CA . GLN B 1 81 ? 22.807 -36.789 -40.636 1.00 75.43 73 GLN B CA 1
ATOM 4988 C C . GLN B 1 81 ? 22.617 -37.872 -41.696 1.00 71.59 73 GLN B C 1
ATOM 4989 O O . GLN B 1 81 ? 23.582 -38.588 -41.999 1.00 80.31 73 GLN B O 1
ATOM 4995 N N . ASP B 1 82 ? 21.435 -38.017 -42.289 1.00 64.73 74 ASP B N 1
ATOM 4996 C CA . ASP B 1 82 ? 21.226 -38.968 -43.372 1.00 77.51 74 ASP B CA 1
ATOM 4997 C C . ASP B 1 82 ? 21.254 -38.303 -44.746 1.00 81.79 74 ASP B C 1
ATOM 4998 O O . ASP B 1 82 ? 20.714 -38.858 -45.710 1.00 85.10 74 ASP B O 1
ATOM 5003 N N . LYS B 1 83 ? 21.869 -37.130 -44.855 1.00 74.86 75 LYS B N 1
ATOM 5004 C CA . LYS B 1 83 ? 21.803 -36.325 -46.062 1.00 71.49 75 LYS B CA 1
ATOM 5005 C C . LYS B 1 83 ? 23.129 -36.364 -46.807 1.00 66.22 75 LYS B C 1
ATOM 5006 O O . LYS B 1 83 ? 24.200 -36.488 -46.205 1.00 61.72 75 LYS B O 1
ATOM 5012 N N . VAL B 1 84 ? 23.047 -36.246 -48.128 1.00 59.04 76 VAL B N 1
ATOM 5013 C CA . VAL B 1 84 ? 24.221 -36.072 -48.976 1.00 59.55 76 VAL B CA 1
ATOM 5014 C C . VAL B 1 84 ? 24.323 -34.595 -49.332 1.00 62.81 76 VAL B C 1
ATOM 5015 O O . VAL B 1 84 ? 23.409 -34.031 -49.950 1.00 61.59 76 VAL B O 1
ATOM 5019 N N . ILE B 1 85 ? 25.431 -33.967 -48.951 1.00 60.74 77 ILE B N 1
ATOM 5020 C CA . ILE B 1 85 ? 25.679 -32.559 -49.244 1.00 57.17 77 ILE B CA 1
ATOM 5021 C C . ILE B 1 85 ? 26.711 -32.475 -50.358 1.00 61.53 77 ILE B C 1
ATOM 5022 O O . ILE B 1 85 ? 27.811 -33.030 -50.235 1.00 61.84 77 ILE B O 1
ATOM 5027 N N . ASN B 1 86 ? 26.375 -31.774 -51.440 1.00 57.91 78 ASN B N 1
ATOM 5028 C CA . ASN B 1 86 ? 27.311 -31.565 -52.541 1.00 52.93 78 ASN B CA 1
ATOM 5029 C C . ASN B 1 86 ? 27.688 -30.091 -52.575 1.00 54.77 78 ASN B C 1
ATOM 5030 O O . ASN B 1 86 ? 26.839 -29.233 -52.836 1.00 54.64 78 ASN B O 1
ATOM 5035 N N . ILE B 1 87 ? 28.953 -29.802 -52.304 1.00 53.18 79 ILE B N 1
ATOM 5036 C CA . ILE B 1 87 ? 29.440 -28.437 -52.173 1.00 51.08 79 ILE B CA 1
ATOM 5037 C C . ILE B 1 87 ? 30.066 -28.027 -53.499 1.00 53.07 79 ILE B C 1
ATOM 5038 O O . ILE B 1 87 ? 31.147 -28.501 -53.865 1.00 55.20 79 ILE B O 1
ATOM 5043 N N . ILE B 1 88 ? 29.389 -27.136 -54.207 1.00 56.28 80 ILE B N 1
ATOM 5044 C CA . ILE B 1 88 ? 29.854 -26.660 -55.504 1.00 56.82 80 ILE B CA 1
ATOM 5045 C C . ILE B 1 88 ? 30.829 -25.512 -55.289 1.00 61.00 80 ILE B C 1
ATOM 5046 O O . ILE B 1 88 ? 30.515 -24.530 -54.602 1.00 61.65 80 ILE B O 1
ATOM 5051 N N . ASP B 1 89 ? 32.018 -25.639 -55.873 1.00 62.87 81 ASP B N 1
ATOM 5052 C CA . ASP B 1 89 ? 33.047 -24.616 -55.745 1.00 75.54 81 ASP B CA 1
ATOM 5053 C C . ASP B 1 89 ? 32.563 -23.283 -56.318 1.00 75.79 81 ASP B C 1
ATOM 5054 O O . ASP B 1 89 ? 31.811 -23.236 -57.297 1.00 66.94 81 ASP B O 1
ATOM 5059 N N . THR B 1 90 ? 32.999 -22.191 -55.688 1.00 83.38 82 THR B N 1
ATOM 5060 C CA . THR B 1 90 ? 32.628 -20.836 -56.096 1.00 92.92 82 THR B CA 1
ATOM 5061 C C . THR B 1 90 ? 33.876 -19.965 -56.144 1.00 100.07 82 THR B C 1
ATOM 5062 O O . THR B 1 90 ? 34.598 -19.862 -55.131 1.00 101.78 82 THR B O 1
ATOM 5066 N N . PRO B 1 91 ? 34.173 -19.324 -57.265 1.00 109.78 83 PRO B N 1
ATOM 5067 C CA . PRO B 1 91 ? 35.323 -18.421 -57.338 1.00 117.29 83 PRO B CA 1
ATOM 5068 C C . PRO B 1 91 ? 34.944 -16.978 -57.013 1.00 121.08 83 PRO B C 1
ATOM 5069 O O . PRO B 1 91 ? 33.771 -16.624 -56.878 1.00 119.16 83 PRO B O 1
ATOM 5073 N N . GLY B 1 92 ? 35.977 -16.143 -56.891 1.00 131.14 84 GLY B N 1
ATOM 5074 C CA . GLY B 1 92 ? 35.769 -14.711 -56.730 1.00 132.81 84 GLY B CA 1
ATOM 5075 C C . GLY B 1 92 ? 35.510 -14.061 -58.076 1.00 136.25 84 GLY B C 1
ATOM 5076 O O . GLY B 1 92 ? 36.244 -14.293 -59.042 1.00 141.67 84 GLY B O 1
ATOM 5077 N N . HIS B 1 93 ? 34.462 -13.241 -58.142 1.00 137.97 85 HIS B N 1
ATOM 5078 C CA . HIS B 1 93 ? 33.989 -12.666 -59.399 1.00 141.61 85 HIS B CA 1
ATOM 5079 C C . HIS B 1 93 ? 34.151 -11.152 -59.364 1.00 145.39 85 HIS B C 1
ATOM 5080 O O . HIS B 1 93 ? 33.381 -10.455 -58.694 1.00 141.37 85 HIS B O 1
ATOM 5082 N N . VAL B 1 94 ? 35.153 -10.648 -60.088 1.00 148.95 86 VAL B N 1
ATOM 5083 C CA . VAL B 1 94 ? 35.239 -9.214 -60.350 1.00 149.38 86 VAL B CA 1
ATOM 5084 C C . VAL B 1 94 ? 34.130 -8.787 -61.306 1.00 143.78 86 VAL B C 1
ATOM 5085 O O . VAL B 1 94 ? 33.526 -7.716 -61.150 1.00 139.82 86 VAL B O 1
ATOM 5089 N N . ASP B 1 95 ? 33.855 -9.615 -62.312 1.00 140.03 87 ASP B N 1
ATOM 5090 C CA . ASP B 1 95 ? 32.745 -9.430 -63.231 1.00 134.16 87 ASP B CA 1
ATOM 5091 C C . ASP B 1 95 ? 31.921 -10.709 -63.266 1.00 122.12 87 ASP B C 1
ATOM 5092 O O . ASP B 1 95 ? 32.450 -11.808 -63.083 1.00 124.53 87 ASP B O 1
ATOM 5094 N N . PHE B 1 96 ? 30.618 -10.556 -63.507 1.00 110.48 88 PHE B N 1
ATOM 5095 C CA . PHE B 1 96 ? 29.686 -11.684 -63.510 1.00 96.41 88 PHE B CA 1
ATOM 5096 C C . PHE B 1 96 ? 29.974 -12.568 -64.724 1.00 98.26 88 PHE B C 1
ATOM 5097 O O . PHE B 1 96 ? 29.294 -12.532 -65.752 1.00 80.71 88 PHE B O 1
ATOM 5099 N N . THR B 1 97 ? 30.989 -13.414 -64.574 1.00 117.77 89 THR B N 1
ATOM 5100 C CA . THR B 1 97 ? 31.447 -14.278 -65.647 1.00 114.34 89 THR B CA 1
ATOM 5101 C C . THR B 1 97 ? 30.413 -15.356 -65.979 1.00 103.41 89 THR B C 1
ATOM 5102 O O . THR B 1 97 ? 29.418 -15.556 -65.274 1.00 98.11 89 THR B O 1
ATOM 5106 N N . ILE B 1 98 ? 30.669 -16.056 -67.089 1.00 96.22 90 ILE B N 1
ATOM 5107 C CA . ILE B 1 98 ? 29.898 -17.249 -67.419 1.00 85.84 90 ILE B CA 1
ATOM 5108 C C . ILE B 1 98 ? 30.125 -18.326 -66.371 1.00 81.95 90 ILE B C 1
ATOM 5109 O O . ILE B 1 98 ? 29.253 -19.171 -66.133 1.00 74.51 90 ILE B O 1
ATOM 5111 N N . GLU B 1 99 ? 31.297 -18.313 -65.731 1.00 78.66 91 GLU B N 1
ATOM 5112 C CA . GLU B 1 99 ? 31.618 -19.331 -64.743 1.00 81.31 91 GLU B CA 1
ATOM 5113 C C . GLU B 1 99 ? 30.691 -19.233 -63.535 1.00 77.84 91 GLU B C 1
ATOM 5114 O O . GLU B 1 99 ? 30.106 -20.238 -63.111 1.00 69.57 91 GLU B O 1
ATOM 5116 N N . VAL B 1 100 ? 30.538 -18.027 -62.971 1.00 77.50 92 VAL B N 1
ATOM 5117 C CA . VAL B 1 100 ? 29.680 -17.866 -61.799 1.00 71.15 92 VAL B CA 1
ATOM 5118 C C . VAL B 1 100 ? 28.243 -18.231 -62.143 1.00 68.22 92 VAL B C 1
ATOM 5119 O O . VAL B 1 100 ? 27.559 -18.908 -61.365 1.00 62.23 92 VAL B O 1
ATOM 5121 N N . GLU B 1 101 ? 27.773 -17.829 -63.327 1.00 73.23 93 GLU B N 1
ATOM 5122 C CA . GLU B 1 101 ? 26.408 -18.178 -63.710 1.00 80.67 93 GLU B CA 1
ATOM 5123 C C . GLU B 1 101 ? 26.225 -19.692 -63.793 1.00 80.24 93 GLU B C 1
ATOM 5124 O O . GLU B 1 101 ? 25.210 -20.223 -63.336 1.00 81.98 93 GLU B O 1
ATOM 5130 N N . ARG B 1 102 ? 27.203 -20.408 -64.350 1.00 77.49 94 ARG B N 1
ATOM 5131 C CA . ARG B 1 102 ? 27.078 -21.858 -64.445 1.00 75.58 94 ARG B CA 1
ATOM 5132 C C . ARG B 1 102 ? 26.962 -22.485 -63.059 1.00 75.12 94 ARG B C 1
ATOM 5133 O O . ARG B 1 102 ? 25.945 -23.108 -62.722 1.00 68.34 94 ARG B O 1
ATOM 5141 N N . SER B 1 103 ? 27.996 -22.302 -62.235 1.00 68.65 95 SER B N 1
ATOM 5142 C CA . SER B 1 103 ? 28.020 -22.905 -60.911 1.00 65.35 95 SER B CA 1
ATOM 5143 C C . S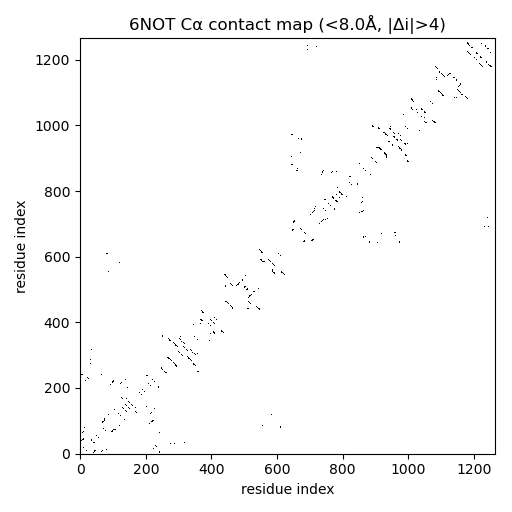ER B 1 103 ? 26.823 -22.476 -60.068 1.00 67.56 95 SER B C 1
ATOM 5144 O O . SER B 1 103 ? 26.368 -23.238 -59.205 1.00 70.18 95 SER B O 1
ATOM 5147 N N . LEU B 1 104 ? 26.287 -21.277 -60.315 1.00 67.04 96 LEU B N 1
ATOM 5148 C CA . LEU B 1 104 ? 25.124 -20.809 -59.565 1.00 76.28 96 LEU B CA 1
ATOM 5149 C C . LEU B 1 104 ? 23.863 -21.566 -59.952 1.00 68.79 96 LEU B C 1
ATOM 5150 O O . LEU B 1 104 ? 22.943 -21.701 -59.135 1.00 65.92 96 LEU B O 1
ATOM 5155 N N . ARG B 1 105 ? 23.799 -22.039 -61.194 1.00 67.97 97 ARG B N 1
ATOM 5156 C CA A ARG B 1 105 ? 22.621 -22.772 -61.646 0.40 71.95 97 ARG B CA 1
ATOM 5157 C CA B ARG B 1 105 ? 22.630 -22.774 -61.658 0.60 72.02 97 ARG B CA 1
ATOM 5158 C C . ARG B 1 105 ? 22.565 -24.168 -61.045 1.00 65.80 97 ARG B C 1
ATOM 5159 O O . ARG B 1 105 ? 21.478 -24.670 -60.740 1.00 76.63 97 ARG B O 1
ATOM 5174 N N . VAL B 1 106 ? 23.720 -24.817 -60.868 1.00 55.40 98 VAL B N 1
ATOM 5175 C CA . VAL B 1 106 ? 23.706 -26.219 -60.462 1.00 58.07 98 VAL B CA 1
ATOM 5176 C C . VAL B 1 106 ? 23.664 -26.403 -58.956 1.00 62.98 98 VAL B C 1
ATOM 5177 O O . VAL B 1 106 ? 23.457 -27.532 -58.498 1.00 74.82 98 VAL B O 1
ATOM 5181 N N . LEU B 1 107 ? 23.820 -25.334 -58.173 1.00 59.27 99 LEU B N 1
ATOM 5182 C CA . LEU B 1 107 ? 23.509 -25.376 -56.747 1.00 61.95 99 LEU B CA 1
ATOM 5183 C C . LEU B 1 107 ? 22.086 -24.883 -56.509 1.00 61.84 99 LEU B C 1
ATOM 5184 O O . LEU B 1 107 ? 21.543 -24.087 -57.280 1.00 55.90 99 LEU B O 1
ATOM 5189 N N . ASP B 1 108 ? 21.485 -25.371 -55.427 1.00 65.53 100 ASP B N 1
ATOM 5190 C CA . ASP B 1 108 ? 20.118 -25.027 -55.080 1.00 58.63 100 ASP B CA 1
ATOM 5191 C C . ASP B 1 108 ? 20.017 -24.081 -53.895 1.00 63.16 100 ASP B C 1
ATOM 5192 O O . ASP B 1 108 ? 18.951 -23.490 -53.691 1.00 68.01 100 ASP B O 1
ATOM 5197 N N . GLY B 1 109 ? 21.094 -23.898 -53.134 1.00 54.97 101 GLY B N 1
ATOM 5198 C CA . GLY B 1 109 ? 21.093 -23.029 -51.969 1.00 54.44 101 GLY B CA 1
ATOM 5199 C C . GLY B 1 109 ? 22.530 -22.720 -51.624 1.00 53.31 101 GLY B C 1
ATOM 5200 O O . GLY B 1 109 ? 23.453 -23.327 -52.165 1.00 57.50 101 GLY B O 1
ATOM 5201 N N . ALA B 1 110 ? 22.724 -21.757 -50.726 1.00 50.72 102 ALA B N 1
ATOM 5202 C CA . ALA B 1 110 ? 24.076 -21.297 -50.428 1.00 49.99 102 ALA B CA 1
ATOM 5203 C C . ALA B 1 110 ? 24.177 -20.813 -48.987 1.00 57.61 102 ALA B C 1
ATOM 5204 O O . ALA B 1 110 ? 23.191 -20.394 -48.379 1.00 54.46 102 ALA B O 1
ATOM 5206 N N . VAL B 1 111 ? 25.393 -20.867 -48.453 1.00 58.22 103 VAL B N 1
ATOM 5207 C CA . VAL B 1 111 ? 25.736 -20.227 -47.192 1.00 59.28 103 VAL B CA 1
ATOM 5208 C C . VAL B 1 111 ? 26.722 -19.108 -47.497 1.00 59.44 103 VAL B C 1
ATOM 5209 O O . VAL B 1 111 ? 27.762 -19.340 -48.127 1.00 60.07 103 VAL B O 1
ATOM 5213 N N . ALA B 1 112 ? 26.392 -17.895 -47.060 1.00 57.39 104 ALA B N 1
ATOM 5214 C CA . ALA B 1 112 ? 27.259 -16.735 -47.216 1.00 58.59 104 ALA B CA 1
ATOM 5215 C C . ALA B 1 112 ? 27.979 -16.471 -45.897 1.00 62.65 104 ALA B C 1
ATOM 5216 O O . ALA B 1 112 ? 27.335 -16.222 -44.873 1.00 64.28 104 ALA B O 1
ATOM 5218 N N . VAL B 1 113 ? 29.303 -16.504 -45.925 1.00 61.28 105 VAL B N 1
ATOM 5219 C CA . VAL B 1 113 ? 30.114 -16.253 -44.741 1.00 57.82 105 VAL B CA 1
ATOM 5220 C C . VAL B 1 113 ? 30.434 -14.766 -44.645 1.00 60.62 105 VAL B C 1
ATOM 5221 O O . VAL B 1 113 ? 30.930 -14.162 -45.601 1.00 56.09 105 VAL B O 1
ATOM 5225 N N . PHE B 1 114 ? 30.182 -14.177 -43.480 1.00 67.50 106 PHE B N 1
ATOM 5226 C CA . PHE B 1 114 ? 30.497 -12.777 -43.236 1.00 65.50 106 PHE B CA 1
ATOM 5227 C C . PHE B 1 114 ? 31.504 -12.646 -42.105 1.00 62.67 106 PHE B C 1
ATOM 5228 O O . PHE B 1 114 ? 31.375 -13.301 -41.066 1.00 69.16 106 PHE B O 1
ATOM 5236 N N . ASP B 1 115 ? 32.493 -11.784 -42.314 1.00 66.33 107 ASP B N 1
ATOM 5237 C CA . ASP B 1 115 ? 33.526 -11.534 -41.320 1.00 74.29 107 ASP B CA 1
ATOM 5238 C C . ASP B 1 115 ? 32.916 -10.897 -40.073 1.00 82.65 107 ASP B C 1
ATOM 5239 O O . ASP B 1 115 ? 32.323 -9.815 -40.143 1.00 84.25 107 ASP B O 1
ATOM 5244 N N . GLY B 1 116 ? 33.044 -11.579 -38.931 1.00 84.54 108 GLY B N 1
ATOM 5245 C CA . GLY B 1 116 ? 32.511 -11.034 -37.693 1.00 80.86 108 GLY B CA 1
ATOM 5246 C C . GLY B 1 116 ? 33.277 -9.827 -37.193 1.00 83.73 108 GLY B C 1
ATOM 5247 O O . GLY B 1 116 ? 32.722 -8.987 -36.478 1.00 85.52 108 GLY B O 1
ATOM 5248 N N . VAL B 1 117 ? 34.554 -9.723 -37.553 1.00 83.92 109 VAL B N 1
ATOM 5249 C CA . VAL B 1 117 ? 35.353 -8.563 -37.169 1.00 85.52 109 VAL B CA 1
ATOM 5250 C C . VAL B 1 117 ? 35.090 -7.394 -38.112 1.00 89.55 109 VAL B C 1
ATOM 5251 O O . VAL B 1 117 ? 34.712 -6.297 -37.681 1.00 92.30 109 VAL B O 1
ATOM 5255 N N . ALA B 1 118 ? 35.281 -7.612 -39.417 1.00 81.59 110 ALA B N 1
ATOM 5256 C CA . ALA B 1 118 ? 35.128 -6.521 -40.373 1.00 81.78 110 ALA B CA 1
ATOM 5257 C C . ALA B 1 118 ? 33.667 -6.231 -40.702 1.00 80.29 110 ALA B C 1
ATOM 5258 O O . ALA B 1 118 ? 33.325 -5.083 -41.001 1.00 82.52 110 ALA B O 1
ATOM 5260 N N . GLY B 1 119 ? 32.797 -7.233 -40.653 1.00 74.59 111 GLY B N 1
ATOM 5261 C CA . GLY B 1 119 ? 31.435 -7.054 -41.122 1.00 78.68 111 GLY B CA 1
ATOM 5262 C C . GLY B 1 119 ? 31.313 -7.322 -42.612 1.00 83.83 111 GLY B C 1
ATOM 5263 O O . GLY B 1 119 ? 32.109 -8.046 -43.219 1.00 86.07 111 GLY B O 1
ATOM 5264 N N . VAL B 1 120 ? 30.283 -6.723 -43.210 1.00 83.55 112 VAL B N 1
ATOM 5265 C CA . VAL B 1 120 ? 30.044 -6.903 -44.636 1.00 83.49 112 VAL B CA 1
ATOM 5266 C C . VAL B 1 120 ? 31.124 -6.174 -45.421 1.00 85.92 112 VAL B C 1
ATOM 5267 O O . VAL B 1 120 ? 31.423 -5.002 -45.158 1.00 87.63 112 VAL B O 1
ATOM 5271 N N . GLU B 1 121 ? 31.721 -6.865 -46.379 1.00 89.37 113 GLU B N 1
ATOM 5272 C CA . GLU B 1 121 ? 32.840 -6.346 -47.144 1.00 91.47 113 GLU B CA 1
ATOM 5273 C C . GLU B 1 121 ? 32.521 -6.304 -48.635 1.00 78.73 113 GLU B C 1
ATOM 5274 O O . GLU B 1 121 ? 31.606 -6.995 -49.107 1.00 66.50 113 GLU B O 1
ATOM 5280 N N . PRO B 1 122 ? 33.262 -5.502 -49.405 1.00 69.65 114 PRO B N 1
ATOM 5281 C CA . PRO B 1 122 ? 33.038 -5.465 -50.861 1.00 70.56 114 PRO B CA 1
ATOM 5282 C C . PRO B 1 122 ? 32.941 -6.830 -51.522 1.00 81.45 114 PRO B C 1
ATOM 5283 O O . PRO B 1 122 ? 32.000 -7.062 -52.292 1.00 79.06 114 PRO B O 1
ATOM 5287 N N . GLN B 1 123 ? 33.857 -7.753 -51.218 1.00 76.67 115 GLN B N 1
ATOM 5288 C CA . GLN B 1 123 ? 33.768 -9.095 -51.781 1.00 81.40 115 GLN B CA 1
ATOM 5289 C C . GLN B 1 123 ? 32.412 -9.720 -51.484 1.00 77.74 115 GLN B C 1
ATOM 5290 O O . GLN B 1 123 ? 31.655 -10.060 -52.399 1.00 81.74 115 GLN B O 1
ATOM 5296 N N . SER B 1 124 ? 32.088 -9.875 -50.195 1.00 69.78 116 SER B N 1
ATOM 5297 C CA . SER B 1 124 ? 30.878 -10.601 -49.819 1.00 64.73 116 SER B CA 1
ATOM 5298 C C . SER B 1 124 ? 29.616 -9.826 -50.187 1.00 70.02 116 SER B C 1
ATOM 5299 O O . SER B 1 124 ? 28.600 -10.438 -50.537 1.00 75.68 116 SER B O 1
ATOM 5302 N N . GLU B 1 125 ? 29.656 -8.490 -50.132 1.00 63.94 117 GLU B N 1
ATOM 5303 C CA . GLU B 1 125 ? 28.537 -7.715 -50.664 1.00 68.22 117 GLU B CA 1
ATOM 5304 C C . GLU B 1 125 ? 28.297 -8.032 -52.141 1.00 73.09 117 GLU B C 1
ATOM 5305 O O . GLU B 1 125 ? 27.156 -8.286 -52.548 1.00 75.93 117 GLU B O 1
ATOM 5311 N N . THR B 1 126 ? 29.359 -8.056 -52.964 1.00 70.04 118 THR B N 1
ATOM 5312 C CA . THR B 1 126 ? 29.120 -8.250 -54.398 1.00 73.97 118 THR B CA 1
ATOM 5313 C C . THR B 1 126 ? 28.674 -9.675 -54.704 1.00 73.95 118 THR B C 1
ATOM 5314 O O . THR B 1 126 ? 27.798 -9.877 -55.550 1.00 78.08 118 THR B O 1
ATOM 5318 N N . VAL B 1 127 ? 29.232 -10.681 -54.021 1.00 74.88 119 VAL B N 1
ATOM 5319 C CA . VAL B 1 127 ? 28.734 -12.036 -54.267 1.00 74.88 119 VAL B CA 1
ATOM 5320 C C . VAL B 1 127 ? 27.338 -12.224 -53.691 1.00 67.07 119 VAL B C 1
ATOM 5321 O O . VAL B 1 127 ? 26.598 -13.104 -54.146 1.00 64.50 119 VAL B O 1
ATOM 5325 N N . TRP B 1 128 ? 26.946 -11.411 -52.710 1.00 67.84 120 TRP B N 1
ATOM 5326 C CA . TRP B 1 128 ? 25.570 -11.474 -52.229 1.00 69.14 120 TRP B CA 1
ATOM 5327 C C . TRP B 1 128 ? 24.609 -10.869 -53.245 1.00 71.81 120 TRP B C 1
ATOM 5328 O O . TRP B 1 128 ? 23.519 -11.406 -53.481 1.00 67.43 120 TRP B O 1
ATOM 5339 N N . ARG B 1 129 ? 24.987 -9.740 -53.846 1.00 72.09 121 ARG B N 1
ATOM 5340 C CA . ARG B 1 129 ? 24.130 -9.156 -54.868 1.00 76.53 121 ARG B CA 1
ATOM 5341 C C . ARG B 1 129 ? 23.980 -10.075 -56.071 1.00 76.81 121 ARG B C 1
ATOM 5342 O O . ARG B 1 129 ? 22.912 -10.108 -56.691 1.00 92.78 121 ARG B O 1
ATOM 5350 N N . GLN B 1 130 ? 25.019 -10.836 -56.417 1.00 70.47 122 GLN B N 1
ATOM 5351 C CA . GLN B 1 130 ? 24.850 -11.726 -57.556 1.00 71.13 122 GLN B CA 1
ATOM 5352 C C . GLN B 1 130 ? 24.038 -12.957 -57.186 1.00 70.71 122 GLN B C 1
ATOM 5353 O O . GLN B 1 130 ? 23.280 -13.454 -58.022 1.00 67.52 122 GLN B O 1
ATOM 5359 N N . ALA B 1 131 ? 24.135 -13.434 -55.939 1.00 70.72 123 ALA B N 1
ATOM 5360 C CA . ALA B 1 131 ? 23.156 -14.408 -55.465 1.00 72.73 123 ALA B CA 1
ATOM 5361 C C . ALA B 1 131 ? 21.753 -13.814 -55.491 1.00 75.07 123 ALA B C 1
ATOM 5362 O O . ALA B 1 131 ? 20.784 -14.504 -55.832 1.00 76.59 123 ALA B O 1
ATOM 5364 N N . ASP B 1 132 ? 21.631 -12.528 -55.144 1.00 72.18 124 ASP B N 1
ATOM 5365 C CA . ASP B 1 132 ? 20.344 -11.844 -55.198 1.00 75.70 124 ASP B CA 1
ATOM 5366 C C . ASP B 1 132 ? 19.758 -11.827 -56.605 1.00 80.42 124 ASP B C 1
ATOM 5367 O O . ASP B 1 132 ? 18.533 -11.838 -56.766 1.00 76.73 124 ASP B O 1
ATOM 5372 N N . LYS B 1 133 ? 20.607 -11.779 -57.635 1.00 88.37 125 LYS B N 1
ATOM 5373 C CA . LYS B 1 133 ? 20.100 -11.732 -59.001 1.00 94.96 125 LYS B CA 1
ATOM 5374 C C . LYS B 1 133 ? 19.392 -13.014 -59.412 1.00 98.48 125 LYS B C 1
ATOM 5375 O O . LYS B 1 133 ? 18.760 -13.033 -60.472 1.00 98.96 125 LYS B O 1
ATOM 5377 N N . TYR B 1 134 ? 19.469 -14.076 -58.608 1.00 102.87 126 TYR B N 1
ATOM 5378 C CA . TYR B 1 134 ? 18.770 -15.314 -58.916 1.00 106.96 126 TYR B CA 1
ATOM 5379 C C . TYR B 1 134 ? 17.866 -15.785 -57.791 1.00 109.80 126 TYR B C 1
ATOM 5380 O O . TYR B 1 134 ? 17.274 -16.862 -57.913 1.00 115.91 126 TYR B O 1
ATOM 5389 N N . ASN B 1 135 ? 17.728 -15.007 -56.717 1.00 104.48 127 ASN B N 1
ATOM 5390 C CA . ASN B 1 135 ? 16.997 -15.428 -55.526 1.00 100.00 127 ASN B CA 1
ATOM 5391 C C . ASN B 1 135 ? 17.435 -16.817 -55.067 1.00 85.37 127 ASN B C 1
ATOM 5392 O O . ASN B 1 135 ? 16.617 -17.708 -54.820 1.00 80.03 127 ASN B O 1
ATOM 5397 N N . VAL B 1 136 ? 18.749 -16.995 -54.959 1.00 81.11 128 VAL B N 1
ATOM 5398 C CA . VAL B 1 136 ? 19.311 -18.212 -54.379 1.00 74.81 128 VAL B CA 1
ATOM 5399 C C . VAL B 1 136 ? 18.889 -18.277 -52.921 1.00 70.03 128 VAL B C 1
ATOM 5400 O O . VAL B 1 136 ? 19.142 -17.329 -52.165 1.00 75.48 128 VAL B O 1
ATOM 5404 N N . PRO B 1 137 ? 18.236 -19.348 -52.487 1.00 67.31 129 PRO B N 1
ATOM 5405 C CA . PRO B 1 137 ? 17.976 -19.511 -51.051 1.00 55.21 129 PRO B CA 1
ATOM 5406 C C . PRO B 1 137 ? 19.299 -19.577 -50.305 1.00 60.22 129 PRO B C 1
ATOM 5407 O O . PRO B 1 137 ? 20.213 -20.313 -50.698 1.00 62.17 129 PRO B O 1
ATOM 5411 N N . ARG B 1 138 ? 19.404 -18.782 -49.237 1.00 55.60 130 ARG B N 1
ATOM 5412 C CA . ARG B 1 138 ? 20.674 -18.544 -48.566 1.00 52.17 130 ARG B CA 1
ATOM 5413 C C . ARG B 1 138 ? 20.480 -18.428 -47.057 1.00 54.41 130 ARG B C 1
ATOM 5414 O O . ARG B 1 138 ? 19.407 -18.064 -46.569 1.00 56.71 130 ARG B O 1
ATOM 5422 N N . MET B 1 139 ? 21.556 -18.724 -46.334 1.00 49.58 131 MET B N 1
ATOM 5423 C CA . MET B 1 139 ? 21.724 -18.414 -44.929 1.00 55.78 131 MET B CA 1
ATOM 5424 C C . MET B 1 139 ? 23.029 -17.653 -44.773 1.00 59.17 131 MET B C 1
ATOM 5425 O O . MET B 1 139 ? 23.889 -17.672 -45.658 1.00 60.77 131 MET B O 1
ATOM 5430 N N . CYS B 1 140 ? 23.179 -16.984 -43.636 1.00 54.63 132 CYS B N 1
ATOM 5431 C CA . CYS B 1 140 ? 24.378 -16.213 -43.359 1.00 57.76 132 CYS B CA 1
ATOM 5432 C C . CYS B 1 140 ? 25.076 -16.796 -42.147 1.00 58.87 132 CYS B C 1
ATOM 5433 O O . CYS B 1 140 ? 24.423 -17.190 -41.176 1.00 70.18 132 CYS B O 1
ATOM 5436 N N . PHE B 1 141 ? 26.405 -16.843 -42.203 1.00 61.55 133 PHE B N 1
ATOM 5437 C CA . PHE B 1 141 ? 27.222 -17.363 -41.112 1.00 59.39 133 PHE B CA 1
ATOM 5438 C C . PHE B 1 141 ? 28.241 -16.307 -40.719 1.00 61.36 133 PHE B C 1
ATOM 5439 O O . PHE B 1 141 ? 29.207 -16.074 -41.451 1.00 64.68 133 PHE B O 1
ATOM 5447 N N . VAL B 1 142 ? 28.048 -15.702 -39.550 1.00 61.87 134 VAL B N 1
ATOM 5448 C CA . VAL B 1 142 ? 28.944 -14.666 -39.049 1.00 63.36 134 VAL B CA 1
ATOM 5449 C C . VAL B 1 142 ? 30.065 -15.367 -38.290 1.00 67.57 134 VAL B C 1
ATOM 5450 O O . VAL B 1 142 ? 29.885 -15.792 -37.149 1.00 81.45 134 VAL B O 1
ATOM 5454 N N . ASN B 1 143 ? 31.228 -15.476 -38.911 1.00 63.97 135 ASN B N 1
ATOM 5455 C CA . ASN B 1 143 ? 32.311 -16.252 -38.325 1.00 70.81 135 ASN B CA 1
ATOM 5456 C C . ASN B 1 143 ? 33.224 -15.338 -37.506 1.00 69.24 135 ASN B C 1
ATOM 5457 O O . ASN B 1 143 ? 32.900 -14.176 -37.247 1.00 71.70 135 ASN B O 1
ATOM 5462 N N . LYS B 1 144 ? 34.373 -15.870 -37.079 1.00 67.72 136 LYS B N 1
ATOM 5463 C CA . LYS B 1 144 ? 35.391 -15.106 -36.351 1.00 74.67 136 LYS B CA 1
ATOM 5464 C C . LYS B 1 144 ? 34.861 -14.574 -35.013 1.00 82.48 136 LYS B C 1
ATOM 5465 O O . LYS B 1 144 ? 35.192 -13.465 -34.589 1.00 80.36 136 LYS B O 1
ATOM 5467 N N . MET B 1 145 ? 34.047 -15.379 -34.325 1.00 85.65 137 MET B N 1
ATOM 5468 C CA . MET B 1 145 ? 33.503 -14.937 -33.042 1.00 84.12 137 MET B CA 1
ATOM 5469 C C . MET B 1 145 ? 34.570 -14.850 -31.963 1.00 77.68 137 MET B C 1
ATOM 5470 O O . MET B 1 145 ? 34.433 -14.053 -31.032 1.00 71.02 137 MET B O 1
ATOM 5475 N N . ASP B 1 146 ? 35.627 -15.650 -32.061 1.00 85.05 138 ASP B N 1
ATOM 5476 C CA . ASP B 1 146 ? 36.659 -15.631 -31.036 1.00 98.70 138 ASP B CA 1
ATOM 5477 C C . ASP B 1 146 ? 37.651 -14.487 -31.204 1.00 103.28 138 ASP B C 1
ATOM 5478 O O . ASP B 1 146 ? 38.484 -14.281 -30.315 1.00 107.04 138 ASP B O 1
ATOM 5483 N N . ARG B 1 147 ? 37.587 -13.743 -32.305 1.00 101.67 139 ARG B N 1
ATOM 5484 C CA . ARG B 1 147 ? 38.586 -12.723 -32.599 1.00 99.29 139 ARG B CA 1
ATOM 5485 C C . ARG B 1 147 ? 38.266 -11.412 -31.888 1.00 94.95 139 ARG B C 1
ATOM 5486 O O . ARG B 1 147 ? 37.109 -11.115 -31.571 1.00 91.28 139 ARG B O 1
ATOM 5494 N N . MET B 1 148 ? 39.311 -10.628 -31.631 1.00 96.32 140 MET B N 1
ATOM 5495 C CA . MET B 1 148 ? 39.121 -9.318 -31.025 1.00 99.20 140 MET B CA 1
ATOM 5496 C C . MET B 1 148 ? 38.335 -8.417 -31.970 1.00 100.81 140 MET B C 1
ATOM 5497 O O . MET B 1 148 ? 38.536 -8.439 -33.188 1.00 97.48 140 MET B O 1
ATOM 5499 N N . GLY B 1 149 ? 37.424 -7.632 -31.404 1.00 103.88 141 GLY B N 1
ATOM 5500 C CA . GLY B 1 149 ? 36.563 -6.791 -32.203 1.00 103.60 141 GLY B CA 1
ATOM 5501 C C . GLY B 1 149 ? 35.374 -7.487 -32.827 1.00 103.76 141 GLY B C 1
ATOM 5502 O O . GLY B 1 149 ? 34.636 -6.847 -33.585 1.00 107.17 141 GLY B O 1
ATOM 5503 N N . ALA B 1 150 ? 35.162 -8.771 -32.545 1.00 101.43 142 ALA B N 1
ATOM 5504 C CA . ALA B 1 150 ? 33.983 -9.459 -33.051 1.00 100.46 142 ALA B CA 1
ATOM 5505 C C . ALA B 1 150 ? 32.715 -8.784 -32.545 1.00 99.63 142 ALA B C 1
ATOM 5506 O O . ALA B 1 150 ? 32.614 -8.412 -31.373 1.00 112.15 142 ALA B O 1
ATOM 5508 N N . ASP B 1 151 ? 31.739 -8.628 -33.439 1.00 86.13 143 ASP B N 1
ATOM 5509 C CA . ASP B 1 151 ? 30.486 -7.964 -33.078 1.00 76.59 143 ASP B CA 1
ATOM 5510 C C . ASP B 1 151 ? 29.391 -8.513 -33.995 1.00 74.24 143 ASP B C 1
ATOM 5511 O O . ASP B 1 151 ? 29.145 -7.975 -35.074 1.00 74.41 143 ASP B O 1
ATOM 5516 N N . PHE B 1 152 ? 28.737 -9.584 -33.538 1.00 98.06 144 PHE B N 1
ATOM 5517 C CA . PHE B 1 152 ? 27.605 -10.157 -34.264 1.00 91.57 144 PHE B CA 1
ATOM 5518 C C . PHE B 1 152 ? 26.589 -9.089 -34.651 1.00 94.23 144 PHE B C 1
ATOM 5519 O O . PHE B 1 152 ? 26.113 -9.057 -35.791 1.00 91.96 144 PHE B O 1
ATOM 5527 N N . TYR B 1 153 ? 26.254 -8.197 -33.714 1.00 93.37 145 TYR B N 1
ATOM 5528 C CA . TYR B 1 153 ? 25.138 -7.279 -33.920 1.00 98.48 145 TYR B CA 1
ATOM 5529 C C . TYR B 1 153 ? 25.493 -6.162 -34.892 1.00 101.21 145 TYR B C 1
ATOM 5530 O O . TYR B 1 153 ? 24.640 -5.721 -35.670 1.00 98.74 145 TYR B O 1
ATOM 5539 N N . ARG B 1 154 ? 26.740 -5.693 -34.866 1.00 99.45 146 ARG B N 1
ATOM 5540 C CA . ARG B 1 154 ? 27.173 -4.702 -35.844 1.00 97.91 146 ARG B CA 1
ATOM 5541 C C . ARG B 1 154 ? 27.153 -5.283 -37.252 1.00 93.22 146 ARG B C 1
ATOM 5542 O O . ARG B 1 154 ? 26.639 -4.659 -38.187 1.00 93.70 146 ARG B O 1
ATOM 5550 N N . CYS B 1 155 ? 27.697 -6.493 -37.415 1.00 83.76 147 CYS B N 1
ATOM 5551 C CA . CYS B 1 155 ? 27.746 -7.129 -38.727 1.00 84.65 147 CYS B CA 1
ATOM 5552 C C . CYS B 1 155 ? 26.356 -7.494 -39.233 1.00 91.12 147 CYS B C 1
ATOM 5553 O O . CYS B 1 155 ? 26.094 -7.414 -40.439 1.00 97.76 147 CYS B O 1
ATOM 5556 N N . VAL B 1 156 ? 25.455 -7.885 -38.332 1.00 90.80 148 VAL B N 1
ATOM 5557 C CA . VAL B 1 156 ? 24.101 -8.256 -38.731 1.00 86.74 148 VAL B CA 1
ATOM 5558 C C . VAL B 1 156 ? 23.326 -7.029 -39.193 1.00 84.29 148 VAL B C 1
ATOM 5559 O O . VAL B 1 156 ? 22.515 -7.103 -40.126 1.00 78.85 148 VAL B O 1
ATOM 5563 N N . GLU B 1 157 ? 23.544 -5.888 -38.542 1.00 83.55 149 GLU B N 1
ATOM 5564 C CA . GLU B 1 157 ? 22.895 -4.666 -39.000 1.00 95.61 149 GLU B CA 1
ATOM 5565 C C . GLU B 1 157 ? 23.339 -4.309 -40.417 1.00 97.48 149 GLU B C 1
ATOM 5566 O O . GLU B 1 157 ? 22.523 -3.874 -41.239 1.00 97.84 149 GLU B O 1
ATOM 5572 N N . MET B 1 158 ? 24.624 -4.508 -40.726 1.00 92.63 150 MET B N 1
ATOM 5573 C CA . MET B 1 158 ? 25.108 -4.268 -42.081 1.00 86.40 150 MET B CA 1
ATOM 5574 C C . MET B 1 158 ? 24.378 -5.147 -43.084 1.00 82.14 150 MET B C 1
ATOM 5575 O O . MET B 1 158 ? 23.963 -4.676 -44.148 1.00 84.35 150 MET B O 1
ATOM 5580 N N . ILE B 1 159 ? 24.205 -6.428 -42.754 1.00 77.88 151 ILE B N 1
ATOM 5581 C CA . ILE B 1 159 ? 23.439 -7.326 -43.612 1.00 71.38 151 ILE B CA 1
ATOM 5582 C C . ILE B 1 159 ? 22.036 -6.783 -43.826 1.00 78.49 151 ILE B C 1
ATOM 5583 O O . ILE B 1 159 ? 21.463 -6.907 -44.915 1.00 81.94 151 ILE B O 1
ATOM 5588 N N . LYS B 1 160 ? 21.473 -6.142 -42.801 1.00 89.36 152 LYS B N 1
ATOM 5589 C CA . LYS B 1 160 ? 20.119 -5.615 -42.896 1.00 93.43 152 LYS B CA 1
ATOM 5590 C C . LYS B 1 160 ? 20.077 -4.319 -43.702 1.00 101.35 152 LYS B C 1
ATOM 5591 O O . LYS B 1 160 ? 19.301 -4.201 -44.656 1.00 110.41 152 LYS B O 1
ATOM 5593 N N . ASP B 1 161 ? 20.920 -3.345 -43.347 1.00 100.25 153 ASP B N 1
ATOM 5594 C CA . ASP B 1 161 ? 20.873 -2.017 -43.954 1.00 100.70 153 ASP B CA 1
ATOM 5595 C C . ASP B 1 161 ? 21.625 -1.920 -45.280 1.00 99.95 153 ASP B C 1
ATOM 5596 O O . ASP B 1 161 ? 21.149 -1.254 -46.202 1.00 110.38 153 ASP B O 1
ATOM 5601 N N . ARG B 1 162 ? 22.788 -2.562 -45.404 1.00 90.04 154 ARG B N 1
ATOM 5602 C CA . ARG B 1 162 ? 23.608 -2.393 -46.599 1.00 89.40 154 ARG B CA 1
ATOM 5603 C C . ARG B 1 162 ? 23.300 -3.413 -47.684 1.00 90.76 154 ARG B C 1
ATOM 5604 O O . ARG B 1 162 ? 23.390 -3.087 -48.874 1.00 95.07 154 ARG B O 1
ATOM 5612 N N . LEU B 1 163 ? 22.944 -4.639 -47.308 1.00 81.05 155 LEU B N 1
ATOM 5613 C CA . LEU B 1 163 ? 22.504 -5.629 -48.276 1.00 72.80 155 LEU B CA 1
ATOM 5614 C C . LEU B 1 163 ? 20.993 -5.646 -48.457 1.00 76.47 155 LEU B C 1
ATOM 5615 O O . LEU B 1 163 ? 20.506 -6.327 -49.365 1.00 81.70 155 LEU B O 1
ATOM 5620 N N . GLY B 1 164 ? 20.246 -4.945 -47.604 1.00 83.27 156 GLY B N 1
ATOM 5621 C CA . GLY B 1 164 ? 18.793 -4.957 -47.681 1.00 81.96 156 GLY B CA 1
ATOM 5622 C C . GLY B 1 164 ? 18.173 -6.329 -47.528 1.00 82.25 156 GLY B C 1
ATOM 5623 O O . GLY B 1 164 ? 17.074 -6.566 -48.040 1.00 88.41 156 GLY B O 1
ATOM 5624 N N . ALA B 1 165 ? 18.852 -7.248 -46.845 1.00 74.50 157 ALA B N 1
ATOM 5625 C CA . ALA B 1 165 ? 18.346 -8.597 -46.649 1.00 75.76 157 ALA B CA 1
ATOM 5626 C C . ALA B 1 165 ? 17.424 -8.658 -45.438 1.00 77.89 157 ALA B C 1
ATOM 5627 O O . ALA B 1 165 ? 17.644 -7.966 -44.439 1.00 78.95 157 ALA B O 1
ATOM 5629 N N . ARG B 1 166 ? 16.374 -9.476 -45.542 1.00 82.56 158 ARG B N 1
ATOM 5630 C CA . ARG B 1 166 ? 15.431 -9.686 -44.444 1.00 90.17 158 ARG B CA 1
ATOM 5631 C C . ARG B 1 166 ? 15.987 -10.824 -43.598 1.00 87.95 158 ARG B C 1
ATOM 5632 O O . ARG B 1 166 ? 15.845 -12.001 -43.937 1.00 82.46 158 ARG B O 1
ATOM 5634 N N . SER B 1 167 ? 16.645 -10.464 -42.505 1.00 92.87 159 SER B N 1
ATOM 5635 C CA . SER B 1 167 ? 17.359 -11.431 -41.693 1.00 96.75 159 SER B CA 1
ATOM 5636 C C . SER B 1 167 ? 16.405 -12.157 -40.755 1.00 97.06 159 SER B C 1
ATOM 5637 O O . SER B 1 167 ? 15.486 -11.561 -40.189 1.00 93.08 159 SER B O 1
ATOM 5640 N N . LEU B 1 168 ? 16.626 -13.456 -40.606 1.00 97.17 160 LEU B N 1
ATOM 5641 C CA . LEU B 1 168 ? 15.914 -14.284 -39.642 1.00 92.80 160 LEU B CA 1
ATOM 5642 C C . LEU B 1 168 ? 16.965 -14.775 -38.655 1.00 89.30 160 LEU B C 1
ATOM 5643 O O . LEU B 1 168 ? 17.534 -15.856 -38.821 1.00 83.80 160 LEU B O 1
ATOM 5648 N N . ILE B 1 169 ? 17.251 -13.956 -37.644 1.00 82.22 161 ILE B N 1
ATOM 5649 C CA . ILE B 1 169 ? 18.243 -14.334 -36.650 1.00 80.83 161 ILE B CA 1
ATOM 5650 C C . ILE B 1 169 ? 17.723 -15.521 -35.856 1.00 85.80 161 ILE B C 1
ATOM 5651 O O . ILE B 1 169 ? 16.594 -15.508 -35.356 1.00 91.78 161 ILE B O 1
ATOM 5656 N N . ILE B 1 170 ? 18.525 -16.577 -35.778 1.00 86.35 162 ILE B N 1
ATOM 5657 C CA . ILE B 1 170 ? 18.105 -17.777 -35.071 1.00 87.56 162 ILE B CA 1
ATOM 5658 C C . ILE B 1 170 ? 19.186 -18.173 -34.077 1.00 91.87 162 ILE B C 1
ATOM 5659 O O . ILE B 1 170 ? 19.152 -19.275 -33.514 1.00 90.23 162 ILE B O 1
ATOM 5664 N N . GLN B 1 171 ? 20.148 -17.277 -33.853 1.00 76.85 163 GLN B N 1
ATOM 5665 C CA . GLN B 1 171 ? 21.255 -17.539 -32.946 1.00 77.54 163 GLN B CA 1
ATOM 5666 C C . GLN B 1 171 ? 21.775 -16.226 -32.395 1.00 84.00 163 GLN B C 1
ATOM 5667 O O . GLN B 1 171 ? 21.790 -15.215 -33.095 1.00 79.17 163 GLN B O 1
ATOM 5673 N N . LEU B 1 172 ? 22.162 -16.246 -31.121 1.00 90.76 164 LEU B N 1
ATOM 5674 C CA . LEU B 1 172 ? 22.901 -15.171 -30.502 1.00 91.19 164 LEU B CA 1
ATOM 5675 C C . LEU B 1 172 ? 24.208 -15.729 -29.959 1.00 93.77 164 LEU B C 1
ATOM 5676 O O . LEU B 1 172 ? 24.206 -16.810 -29.356 1.00 94.68 164 LEU B O 1
ATOM 5681 N N . PRO B 1 173 ? 25.334 -15.049 -30.159 1.00 93.09 165 PRO B N 1
ATOM 5682 C CA . PRO B 1 173 ? 26.590 -15.541 -29.586 1.00 90.80 165 PRO B CA 1
ATOM 5683 C C . PRO B 1 173 ? 26.574 -15.380 -28.078 1.00 92.54 165 PRO B C 1
ATOM 5684 O O . PRO B 1 173 ? 26.042 -14.399 -27.555 1.00 98.72 165 PRO B O 1
ATOM 5688 N N . ILE B 1 174 ? 27.156 -16.354 -27.379 1.00 95.28 166 ILE B N 1
ATOM 5689 C CA . ILE B 1 174 ? 27.330 -16.294 -25.927 1.00 99.63 166 ILE B CA 1
ATOM 5690 C C . ILE B 1 174 ? 28.802 -16.036 -25.641 1.00 99.89 166 ILE B C 1
ATOM 5691 O O . ILE B 1 174 ? 29.662 -16.850 -25.997 1.00 101.98 166 ILE B O 1
ATOM 5696 N N . GLY B 1 175 ? 29.090 -14.917 -24.985 1.00 106.83 167 GLY B N 1
ATOM 5697 C CA . GLY B 1 175 ? 30.453 -14.469 -24.813 1.00 111.62 167 GLY B CA 1
ATOM 5698 C C . GLY B 1 175 ? 31.009 -13.852 -26.085 1.00 115.45 167 GLY B C 1
ATOM 5699 O O . GLY B 1 175 ? 30.442 -13.955 -27.176 1.00 104.58 167 GLY B O 1
ATOM 5700 N N . ILE B 1 176 ? 32.153 -13.189 -25.934 1.00 124.46 168 ILE B N 1
ATOM 5701 C CA . ILE B 1 176 ? 32.823 -12.514 -27.036 1.00 127.72 168 ILE B CA 1
ATOM 5702 C C . ILE B 1 176 ? 34.319 -12.512 -26.744 1.00 131.87 168 ILE B C 1
ATOM 5703 O O . ILE B 1 176 ? 34.754 -12.804 -25.626 1.00 132.16 168 ILE B O 1
ATOM 5708 N N . GLU B 1 177 ? 35.109 -12.188 -27.763 1.00 127.91 169 GLU B N 1
ATOM 5709 C CA . GLU B 1 177 ? 36.580 -12.174 -27.674 1.00 129.06 169 GLU B CA 1
ATOM 5710 C C . GLU B 1 177 ? 37.016 -13.601 -27.330 1.00 120.96 169 GLU B C 1
ATOM 5711 O O . GLU B 1 177 ? 36.491 -14.561 -27.914 1.00 112.54 169 GLU B O 1
ATOM 5717 N N . GLU B 1 178 ? 37.946 -13.780 -26.397 1.00 122.92 170 GLU B N 1
ATOM 5718 C CA . GLU B 1 178 ? 38.360 -15.116 -25.991 1.00 123.98 170 GLU B CA 1
ATOM 5719 C C . GLU B 1 178 ? 37.325 -15.821 -25.121 1.00 122.28 170 GLU B C 1
ATOM 5720 O O . GLU B 1 178 ? 37.462 -17.024 -24.872 1.00 118.13 170 GLU B O 1
ATOM 5722 N N . ASN B 1 179 ? 36.303 -15.109 -24.656 1.00 122.18 171 ASN B N 1
ATOM 5723 C CA . ASN B 1 179 ? 35.251 -15.687 -23.832 1.00 123.76 171 ASN B CA 1
ATOM 5724 C C . ASN B 1 179 ? 34.090 -16.219 -24.657 1.00 115.84 171 ASN B C 1
ATOM 5725 O O . ASN B 1 179 ? 33.059 -16.590 -24.085 1.00 117.17 171 ASN B O 1
ATOM 5730 N N . PHE B 1 180 ? 34.227 -16.246 -25.983 1.00 105.58 172 PHE B N 1
ATOM 5731 C CA . PHE B 1 180 ? 33.212 -16.854 -26.83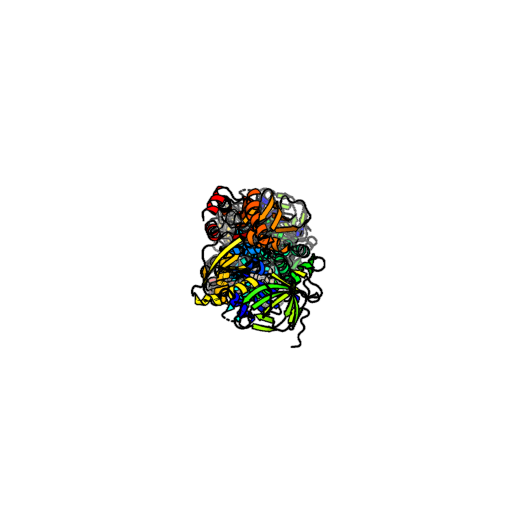2 1.00 102.75 172 PHE B CA 1
ATOM 5732 C C . PHE B 1 180 ? 33.163 -18.349 -26.560 1.00 105.99 172 PHE B C 1
ATOM 5733 O O . PHE B 1 180 ? 34.116 -19.076 -26.857 1.00 112.23 172 PHE B O 1
ATOM 5741 N N . LYS B 1 181 ? 32.055 -18.817 -25.998 1.00 105.63 173 LYS B N 1
ATOM 5742 C CA . LYS B 1 181 ? 31.960 -20.187 -25.525 1.00 107.93 173 LYS B CA 1
ATOM 5743 C C . LYS B 1 181 ? 30.745 -20.931 -26.043 1.00 104.51 173 LYS B C 1
ATOM 5744 O O . LYS B 1 181 ? 30.677 -22.151 -25.866 1.00 115.25 173 LYS B O 1
ATOM 5746 N N . GLY B 1 182 ? 29.792 -20.253 -26.668 1.00 95.29 174 GLY B N 1
ATOM 5747 C CA . GLY B 1 182 ? 28.627 -20.947 -27.177 1.00 91.04 174 GLY B CA 1
ATOM 5748 C C . GLY B 1 182 ? 27.660 -19.979 -27.814 1.00 93.40 174 GLY B C 1
ATOM 5749 O O . GLY B 1 182 ? 27.959 -18.796 -27.990 1.00 93.94 174 GLY B O 1
ATOM 5750 N N . ILE B 1 183 ? 26.484 -20.502 -28.160 1.00 84.53 175 ILE B N 1
ATOM 5751 C CA . ILE B 1 183 ? 25.473 -19.731 -28.871 1.00 96.99 175 ILE B CA 1
ATOM 5752 C C . ILE B 1 183 ? 24.097 -20.055 -28.309 1.00 96.34 175 ILE B C 1
ATOM 5753 O O . ILE B 1 183 ? 23.851 -21.156 -27.807 1.00 96.77 175 ILE B O 1
ATOM 5758 N N . VAL B 1 184 ? 23.192 -19.084 -28.410 1.00 95.29 176 VAL B N 1
ATOM 5759 C CA . VAL B 1 184 ? 21.795 -19.271 -28.033 1.00 89.53 176 VAL B CA 1
ATOM 5760 C C . VAL B 1 184 ? 21.022 -19.689 -29.278 1.00 88.22 176 VAL B C 1
ATOM 5761 O O . VAL B 1 184 ? 20.816 -18.886 -30.190 1.00 84.46 176 VAL B O 1
ATOM 5765 N N . ASN B 1 185 ? 20.602 -20.952 -29.317 1.00 90.23 177 ASN B N 1
ATOM 5766 C CA . ASN B 1 185 ? 19.638 -21.429 -30.304 1.00 83.80 177 ASN B CA 1
ATOM 5767 C C . ASN B 1 185 ? 18.280 -20.818 -29.975 1.00 95.00 177 ASN B C 1
ATOM 5768 O O . ASN B 1 185 ? 17.705 -21.098 -28.915 1.00 97.09 177 ASN B O 1
ATOM 5773 N N . LEU B 1 186 ? 17.778 -19.953 -30.861 1.00 89.06 178 LEU B N 1
ATOM 5774 C CA . LEU B 1 186 ? 16.503 -19.283 -30.610 1.00 95.13 178 LEU B CA 1
ATOM 5775 C C . LEU B 1 186 ? 15.305 -20.145 -30.975 1.00 93.60 178 LEU B C 1
ATOM 5776 O O . LEU B 1 186 ? 14.179 -19.801 -30.600 1.00 93.55 178 LEU B O 1
ATOM 5781 N N . ILE B 1 187 ? 15.520 -21.231 -31.719 1.00 86.58 179 ILE B N 1
ATOM 5782 C CA . ILE B 1 187 ? 14.418 -22.091 -32.140 1.00 87.02 179 ILE B CA 1
ATOM 5783 C C . ILE B 1 187 ? 13.942 -22.943 -30.972 1.00 111.06 179 ILE B C 1
ATOM 5784 O O . ILE B 1 187 ? 12.773 -22.890 -30.572 1.00 119.32 179 ILE B O 1
ATOM 5789 N N . LYS B 1 188 ? 14.842 -23.751 -30.417 1.00 103.10 180 LYS B N 1
ATOM 5790 C CA . LYS B 1 188 ? 14.539 -24.506 -29.216 1.00 107.75 180 LYS B CA 1
ATOM 5791 C C . LYS B 1 188 ? 14.632 -23.651 -27.960 1.00 123.48 180 LYS B C 1
ATOM 5792 O O . LYS B 1 188 ? 14.239 -24.116 -26.882 1.00 132.14 180 LYS B O 1
ATOM 5798 N N . MET B 1 189 ? 15.144 -22.424 -28.080 1.00 118.78 181 MET B N 1
ATOM 5799 C CA . MET B 1 189 ? 15.244 -21.462 -26.982 1.00 112.61 181 MET B CA 1
ATOM 5800 C C . MET B 1 189 ? 16.151 -21.950 -25.851 1.00 110.57 181 MET B C 1
ATOM 5801 O O . MET B 1 189 ? 16.097 -21.423 -24.738 1.00 114.25 181 MET B O 1
ATOM 5806 N N . LYS B 1 190 ? 16.996 -22.941 -26.115 1.00 106.69 182 LYS B N 1
ATOM 5807 C CA . LYS B 1 190 ? 17.956 -23.444 -25.143 1.00 106.45 182 LYS B CA 1
ATOM 5808 C C . LYS B 1 190 ? 19.284 -22.702 -25.319 1.00 106.07 182 LYS B C 1
ATOM 5809 O O . LYS B 1 190 ? 19.334 -21.636 -25.934 1.00 101.31 182 LYS B O 1
ATOM 5811 N N . ALA B 1 191 ? 20.373 -23.245 -24.778 1.00 109.42 183 ALA B N 1
ATOM 5812 C CA . ALA B 1 191 ? 21.692 -22.650 -24.947 1.00 108.59 183 ALA B CA 1
ATOM 5813 C C . ALA B 1 191 ? 22.715 -23.769 -25.046 1.00 109.89 183 ALA B C 1
ATOM 5814 O O . ALA B 1 191 ? 22.613 -24.770 -24.334 1.00 112.38 183 ALA B O 1
ATOM 5816 N N . VAL B 1 192 ? 23.690 -23.597 -25.934 1.00 105.61 184 VAL B N 1
ATOM 5817 C CA . VAL B 1 192 ? 24.669 -24.630 -26.248 1.00 110.17 184 VAL B CA 1
ATOM 5818 C C . VAL B 1 192 ? 26.058 -24.078 -25.957 1.00 110.19 184 VAL B C 1
ATOM 5819 O O . VAL B 1 192 ? 26.447 -23.040 -26.506 1.00 107.79 184 VAL B O 1
ATOM 5823 N N . ILE B 1 193 ? 26.808 -24.780 -25.111 1.00 109.28 185 ILE B N 1
ATOM 5824 C CA . ILE B 1 193 ? 28.130 -24.349 -24.678 1.00 107.62 185 ILE B CA 1
ATOM 5825 C C . ILE B 1 193 ? 29.166 -25.335 -25.208 1.00 114.49 185 ILE B C 1
ATOM 5826 O O . ILE B 1 193 ? 28.853 -26.474 -25.567 1.00 114.34 185 ILE B O 1
ATOM 5831 N N . TRP B 1 194 ? 30.419 -24.881 -25.269 1.00 117.53 186 TRP B N 1
ATOM 5832 C CA . TRP B 1 194 ? 31.546 -25.703 -25.694 1.00 117.51 186 TRP B CA 1
ATOM 5833 C C . TRP B 1 194 ? 32.707 -25.523 -24.723 1.00 121.96 186 TRP B C 1
ATOM 5834 O O . TRP B 1 194 ? 32.962 -24.411 -24.248 1.00 122.48 186 TRP B O 1
ATOM 5845 N N . LYS B 1 195 ? 33.419 -26.625 -24.434 1.00 123.21 187 LYS B N 1
ATOM 5846 C CA . LYS B 1 195 ? 34.574 -26.593 -23.526 1.00 124.98 187 LYS B CA 1
ATOM 5847 C C . LYS B 1 195 ? 35.573 -27.666 -23.977 1.00 129.05 187 LYS B C 1
ATOM 5848 O O . LYS B 1 195 ? 35.680 -28.749 -23.396 1.00 130.66 187 LYS B O 1
ATOM 5850 N N . ASP B 1 196 ? 36.322 -27.350 -25.032 1.00 124.45 188 ASP B N 1
ATOM 5851 C CA . ASP B 1 196 ? 37.344 -28.259 -25.548 1.00 119.25 188 ASP B CA 1
ATOM 5852 C C . ASP B 1 196 ? 38.739 -27.823 -25.111 1.00 118.97 188 ASP B C 1
ATOM 5853 O O . ASP B 1 196 ? 39.132 -28.023 -23.964 1.00 121.23 188 ASP B O 1
ATOM 5855 N N . GLU B 1 202 ? 33.938 -31.421 -24.442 1.00 115.81 194 GLU B N 1
ATOM 5856 C CA . GLU B 1 202 ? 32.537 -31.820 -24.523 1.00 110.04 194 GLU B CA 1
ATOM 5857 C C . GLU B 1 202 ? 31.649 -30.637 -24.907 1.00 108.21 194 GLU B C 1
ATOM 5858 O O . GLU B 1 202 ? 32.140 -29.534 -25.151 1.00 106.22 194 GLU B O 1
ATOM 5860 N N . TYR B 1 203 ? 30.340 -30.869 -24.970 1.00 110.36 195 TYR B N 1
ATOM 5861 C CA . TYR B 1 203 ? 29.392 -29.776 -25.120 1.00 112.09 195 TYR B CA 1
ATOM 5862 C C . TYR B 1 203 ? 28.072 -30.189 -24.486 1.00 112.58 195 TYR B C 1
ATOM 5863 O O . TYR B 1 203 ? 27.778 -31.380 -24.355 1.00 116.30 195 TYR B O 1
ATOM 5872 N N . PHE B 1 204 ? 27.280 -29.195 -24.086 1.00 112.71 196 PHE B N 1
ATOM 5873 C CA . PHE B 1 204 ? 26.000 -29.475 -23.452 1.00 113.90 196 PHE B CA 1
ATOM 5874 C C . PHE B 1 204 ? 24.992 -28.389 -23.802 1.00 98.55 196 PHE B C 1
ATOM 5875 O O . PHE B 1 204 ? 25.350 -27.231 -24.018 1.00 97.35 196 PHE B O 1
ATOM 5883 N N . GLU B 1 205 ? 23.721 -28.777 -23.814 1.00 100.79 197 GLU B N 1
ATOM 5884 C CA . GLU B 1 205 ? 22.595 -27.863 -23.993 1.00 99.65 197 GLU B CA 1
ATOM 5885 C C . GLU B 1 205 ? 21.982 -27.565 -22.622 1.00 105.28 197 GLU B C 1
ATOM 5886 O O . GLU B 1 205 ? 21.299 -28.409 -22.040 1.00 110.54 197 GLU B O 1
ATOM 5892 N N . GLU B 1 206 ? 22.221 -26.359 -22.111 1.00 106.89 198 GLU B N 1
ATOM 5893 C CA . GLU B 1 206 ? 21.653 -25.886 -20.858 1.00 123.55 198 GLU B CA 1
ATOM 5894 C C . GLU B 1 206 ? 20.585 -24.828 -21.149 1.00 124.79 198 GLU B C 1
ATOM 5895 O O . GLU B 1 206 ? 20.100 -24.711 -22.286 1.00 109.41 198 GLU B O 1
ATOM 5897 N N . ASP B 1 207 ? 20.226 -24.060 -20.124 1.00 117.16 199 ASP B N 1
ATOM 5898 C CA . ASP B 1 207 ? 19.259 -22.979 -20.231 1.00 118.36 199 ASP B CA 1
ATOM 5899 C C . ASP B 1 207 ? 19.956 -21.660 -20.566 1.00 121.96 199 ASP B C 1
ATOM 5900 O O . ASP B 1 207 ? 21.162 -21.493 -20.362 1.00 122.26 199 ASP B O 1
ATOM 5902 N N . ILE B 1 208 ? 19.174 -20.719 -21.088 1.00 116.17 200 ILE B N 1
ATOM 5903 C CA . ILE B 1 208 ? 19.693 -19.415 -21.499 1.00 114.69 200 ILE B CA 1
ATOM 5904 C C . ILE B 1 208 ? 20.242 -18.697 -20.272 1.00 124.56 200 ILE B C 1
ATOM 5905 O O . ILE B 1 208 ? 19.503 -18.494 -19.298 1.00 136.75 200 ILE B O 1
ATOM 5910 N N . PRO B 1 209 ? 21.519 -18.308 -20.265 1.00 121.21 201 PRO B N 1
ATOM 5911 C CA . PRO B 1 209 ? 22.084 -17.643 -19.085 1.00 122.42 201 PRO B CA 1
ATOM 5912 C C . PRO B 1 209 ? 21.304 -16.393 -18.706 1.00 131.57 201 PRO B C 1
ATOM 5913 O O . PRO B 1 209 ? 20.548 -15.826 -19.499 1.00 124.37 201 PRO B O 1
ATOM 5917 N N . ALA B 1 210 ? 21.498 -15.972 -17.451 1.00 136.08 202 ALA B N 1
ATOM 5918 C CA . ALA B 1 210 ? 20.675 -14.912 -16.877 1.00 135.82 202 ALA B CA 1
ATOM 5919 C C . ALA B 1 210 ? 20.851 -13.598 -17.628 1.00 134.02 202 ALA B C 1
ATOM 5920 O O . ALA B 1 210 ? 19.870 -12.927 -17.964 1.00 135.75 202 ALA B O 1
ATOM 5922 N N . ASP B 1 211 ? 22.099 -13.216 -17.905 1.00 131.81 203 ASP B N 1
ATOM 5923 C CA . ASP B 1 211 ? 22.356 -11.916 -18.516 1.00 138.17 203 ASP B CA 1
ATOM 5924 C C . ASP B 1 211 ? 21.857 -11.813 -19.952 1.00 138.95 203 ASP B C 1
ATOM 5925 O O . ASP B 1 211 ? 21.847 -10.709 -20.505 1.00 141.52 203 ASP B O 1
ATOM 5930 N N . MET B 1 212 ? 21.447 -12.916 -20.568 1.00 136.85 204 MET B N 1
ATOM 5931 C CA . MET B 1 212 ? 20.965 -12.875 -21.939 1.00 139.63 204 MET B CA 1
ATOM 5932 C C . MET B 1 212 ? 19.508 -13.280 -22.079 1.00 139.52 204 MET B C 1
ATOM 5933 O O . MET B 1 212 ? 19.009 -13.353 -23.208 1.00 139.16 204 MET B O 1
ATOM 5938 N N . GLN B 1 213 ? 18.807 -13.546 -20.975 1.00 141.86 205 GLN B N 1
ATOM 5939 C CA . GLN B 1 213 ? 17.402 -13.914 -21.091 1.00 137.16 205 GLN B CA 1
ATOM 5940 C C . GLN B 1 213 ? 16.569 -12.753 -21.614 1.00 138.13 205 GLN B C 1
ATOM 5941 O O . GLN B 1 213 ? 15.616 -12.964 -22.373 1.00 130.44 205 GLN B O 1
ATOM 5943 N N . ASP B 1 214 ? 16.929 -11.522 -21.251 1.00 144.02 206 ASP B N 1
ATOM 5944 C CA . ASP B 1 214 ? 16.173 -10.372 -21.730 1.00 153.87 206 ASP B CA 1
ATOM 5945 C C . ASP B 1 214 ? 16.413 -10.141 -23.214 1.00 148.32 206 ASP B C 1
ATOM 5946 O O . ASP B 1 214 ? 15.495 -9.744 -23.940 1.00 155.25 206 ASP B O 1
ATOM 5948 N N . LYS B 1 215 ? 17.638 -10.395 -23.685 1.00 140.83 207 LYS B N 1
ATOM 5949 C CA . LYS B 1 215 ? 17.954 -10.219 -25.100 1.00 121.51 207 LYS B CA 1
ATOM 5950 C C . LYS B 1 215 ? 17.373 -11.339 -25.955 1.00 117.15 207 LYS B C 1
ATOM 5951 O O . LYS B 1 215 ? 16.812 -11.080 -27.026 1.00 118.08 207 LYS B O 1
ATOM 5953 N N . ALA B 1 216 ? 17.506 -12.590 -25.506 1.00 113.77 208 ALA B N 1
ATOM 5954 C CA . ALA B 1 216 ? 16.922 -13.701 -26.249 1.00 108.33 208 ALA B CA 1
ATOM 5955 C C . ALA B 1 216 ? 15.404 -13.590 -26.320 1.00 119.35 208 ALA B C 1
ATOM 5956 O O . ALA B 1 216 ? 14.798 -14.021 -27.308 1.00 117.55 208 ALA B O 1
ATOM 5958 N N . ALA B 1 217 ? 14.778 -13.003 -25.292 1.00 116.66 209 ALA B N 1
ATOM 5959 C CA . ALA B 1 217 ? 13.323 -12.875 -25.273 1.00 129.41 209 ALA B CA 1
ATOM 5960 C C . ALA B 1 217 ? 12.822 -12.029 -26.437 1.00 127.45 209 ALA B C 1
ATOM 5961 O O . ALA B 1 217 ? 11.845 -12.391 -27.104 1.00 118.37 209 ALA B O 1
ATOM 5963 N N . GLU B 1 218 ? 13.479 -10.896 -26.696 1.00 126.11 210 GLU B N 1
ATOM 5964 C CA . GLU B 1 218 ? 13.047 -10.031 -27.788 1.00 127.31 210 GLU B CA 1
ATOM 5965 C C . GLU B 1 218 ? 13.288 -10.685 -29.142 1.00 116.94 210 GLU B C 1
ATOM 5966 O O . GLU B 1 218 ? 12.425 -10.630 -30.026 1.00 117.49 210 GLU B O 1
ATOM 5972 N N . TYR B 1 219 ? 14.455 -11.308 -29.325 1.00 114.21 211 TYR B N 1
ATOM 5973 C CA . TYR B 1 219 ? 14.770 -11.921 -30.614 1.00 110.84 211 TYR B CA 1
ATOM 5974 C C . TYR B 1 219 ? 13.848 -13.096 -30.908 1.00 109.91 211 TYR B C 1
ATOM 5975 O O . TYR B 1 219 ? 13.383 -13.256 -32.042 1.00 98.88 211 TYR B O 1
ATOM 5984 N N . ARG B 1 220 ? 13.561 -13.920 -29.894 1.00 113.66 212 ARG B N 1
ATOM 5985 C CA . ARG B 1 220 ? 12.543 -14.955 -30.043 1.00 112.01 212 ARG B CA 1
ATOM 5986 C C . ARG B 1 220 ? 11.237 -14.366 -30.566 1.00 115.56 212 ARG B C 1
ATOM 5987 O O . ARG B 1 220 ? 10.601 -14.939 -31.460 1.00 115.32 212 ARG B O 1
ATOM 5995 N N . ALA B 1 221 ? 10.835 -13.207 -30.041 1.00 117.48 213 ALA B N 1
ATOM 5996 C CA . ALA B 1 221 ? 9.631 -12.550 -30.538 1.00 120.21 213 ALA B CA 1
ATOM 5997 C C . ALA B 1 221 ? 9.833 -12.037 -31.960 1.00 117.86 213 ALA B C 1
ATOM 5998 O O . ALA B 1 221 ? 8.999 -12.278 -32.842 1.00 117.82 213 ALA B O 1
ATOM 6000 N N . ARG B 1 222 ? 10.941 -11.329 -32.201 1.00 113.62 214 ARG B N 1
ATOM 6001 C CA . ARG B 1 222 ? 11.249 -10.855 -33.546 1.00 110.60 214 ARG B CA 1
ATOM 6002 C C . ARG B 1 222 ? 11.266 -11.997 -34.554 1.00 106.50 214 ARG B C 1
ATOM 6003 O O . ARG B 1 222 ? 10.870 -11.808 -35.710 1.00 99.24 214 ARG B O 1
ATOM 6005 N N . LEU B 1 223 ? 11.700 -13.188 -34.128 1.00 112.05 215 LEU B N 1
ATOM 6006 C CA . LEU B 1 223 ? 11.680 -14.365 -34.993 1.00 107.98 215 LEU B CA 1
ATOM 6007 C C . LEU B 1 223 ? 10.250 -14.801 -35.284 1.00 113.80 215 LEU B C 1
ATOM 6008 O O . LEU B 1 223 ? 9.842 -14.898 -36.448 1.00 112.70 215 LEU B O 1
ATOM 6013 N N . LEU B 1 224 ? 9.477 -15.084 -34.227 1.00 117.48 216 LEU B N 1
ATOM 6014 C CA . LEU B 1 224 ? 8.120 -15.592 -34.406 1.00 119.11 216 LEU B CA 1
ATOM 6015 C C . LEU B 1 224 ? 7.280 -14.641 -35.247 1.00 126.51 216 LEU B C 1
ATOM 6016 O O . LEU B 1 224 ? 6.435 -15.084 -36.033 1.00 131.05 216 LEU B O 1
ATOM 6018 N N . ASP B 1 225 ? 7.499 -13.333 -35.090 1.00 123.26 217 ASP B N 1
ATOM 6019 C CA . ASP B 1 225 ? 6.907 -12.349 -35.990 1.00 126.80 217 ASP B CA 1
ATOM 6020 C C . ASP B 1 225 ? 7.094 -12.751 -37.450 1.00 127.15 217 ASP B C 1
ATOM 6021 O O . ASP B 1 225 ? 6.123 -12.915 -38.197 1.00 131.69 217 ASP B O 1
ATOM 6026 N N . MET B 1 226 ? 8.351 -12.926 -37.868 1.00 121.99 218 MET B N 1
ATOM 6027 C CA . MET B 1 226 ? 8.634 -13.220 -39.268 1.00 117.91 218 MET B CA 1
ATOM 6028 C C . MET B 1 226 ? 8.130 -14.600 -39.664 1.00 115.40 218 MET B C 1
ATOM 6029 O O . MET B 1 226 ? 7.574 -14.776 -40.754 1.00 113.80 218 MET B O 1
ATOM 6034 N N . VAL B 1 227 ? 8.313 -15.588 -38.790 1.00 113.15 219 VAL B N 1
ATOM 6035 C CA . VAL B 1 227 ? 8.030 -16.969 -39.163 1.00 113.18 219 VAL B CA 1
ATOM 6036 C C . VAL B 1 227 ? 6.537 -17.176 -39.402 1.00 115.70 219 VAL B C 1
ATOM 6037 O O . VAL B 1 227 ? 6.141 -17.876 -40.342 1.00 112.41 219 VAL B O 1
ATOM 6041 N N . VAL B 1 228 ? 5.682 -16.561 -38.580 1.00 121.57 220 VAL B N 1
ATOM 6042 C CA . VAL B 1 228 ? 4.244 -16.762 -38.756 1.00 126.75 220 VAL B CA 1
ATOM 6043 C C . VAL B 1 228 ? 3.651 -15.912 -39.866 1.00 134.45 220 VAL B C 1
ATOM 6044 O O . VAL B 1 228 ? 2.486 -16.117 -40.226 1.00 141.17 220 VAL B O 1
ATOM 6048 N N . GLU B 1 229 ? 4.414 -14.980 -40.439 1.00 136.25 221 GLU B N 1
ATOM 6049 C CA . GLU B 1 229 ? 3.913 -14.204 -41.570 1.00 140.74 221 GLU B CA 1
ATOM 6050 C C . GLU B 1 229 ? 3.707 -15.050 -42.819 1.00 140.26 221 GLU B C 1
ATOM 6051 O O . GLU B 1 229 ? 3.322 -14.501 -43.857 1.00 141.32 221 GLU B O 1
ATOM 6053 N N . LEU B 1 230 ? 3.935 -16.363 -42.738 1.00 140.70 222 LEU B N 1
ATOM 6054 C CA . LEU B 1 230 ? 3.902 -17.256 -43.886 1.00 141.42 222 LEU B CA 1
ATOM 6055 C C . LEU B 1 230 ? 2.742 -18.243 -43.857 1.00 143.98 222 LEU B C 1
ATOM 6056 O O . LEU B 1 230 ? 2.568 -18.991 -44.825 1.00 142.05 222 LEU B O 1
ATOM 6061 N N . ASP B 1 231 ? 1.953 -18.278 -42.783 1.00 146.24 223 ASP B N 1
ATOM 6062 C CA . ASP B 1 231 ? 0.911 -19.295 -42.643 1.00 146.41 223 ASP B CA 1
ATOM 6063 C C . ASP B 1 231 ? -0.240 -18.720 -41.827 1.00 150.20 223 ASP B C 1
ATOM 6064 O O . ASP B 1 231 ? -0.093 -18.481 -40.623 1.00 148.64 223 ASP B O 1
ATOM 6069 N N . ASP B 1 232 ? -1.389 -18.518 -42.479 1.00 153.15 224 ASP B N 1
ATOM 6070 C CA . ASP B 1 232 ? -2.542 -17.924 -41.812 1.00 159.78 224 ASP B CA 1
ATOM 6071 C C . ASP B 1 232 ? -3.154 -18.841 -40.757 1.00 161.85 224 ASP B C 1
ATOM 6072 O O . ASP B 1 232 ? -3.820 -18.346 -39.841 1.00 165.64 224 ASP B O 1
ATOM 6077 N N . THR B 1 233 ? -2.944 -20.157 -40.857 1.00 161.91 225 THR B N 1
ATOM 6078 C CA . THR B 1 233 ? -3.565 -21.081 -39.909 1.00 163.80 225 THR B CA 1
ATOM 6079 C C . THR B 1 233 ? -2.895 -20.999 -38.539 1.00 165.10 225 THR B C 1
ATOM 6080 O O . THR B 1 233 ? -3.571 -20.848 -37.516 1.00 162.01 225 THR B O 1
ATOM 6084 N N . ILE B 1 234 ? -1.563 -21.104 -38.497 1.00 171.74 226 ILE B N 1
ATOM 6085 C CA . ILE B 1 234 ? -0.854 -20.902 -37.239 1.00 172.73 226 ILE B CA 1
ATOM 6086 C C . ILE B 1 234 ? -0.819 -19.430 -36.865 1.00 173.66 226 ILE B C 1
ATOM 6087 O O . ILE B 1 234 ? -0.505 -19.091 -35.718 1.00 174.56 226 ILE B O 1
ATOM 6089 N N . MET B 1 235 ? -1.117 -18.541 -37.816 1.00 170.61 227 MET B N 1
ATOM 6090 C CA . MET B 1 235 ? -1.247 -17.123 -37.498 1.00 167.23 227 MET B CA 1
ATOM 6091 C C . MET B 1 235 ? -2.372 -16.892 -36.499 1.00 160.18 227 MET B C 1
ATOM 6092 O O . MET B 1 235 ? -2.183 -16.223 -35.477 1.00 167.11 227 MET B O 1
ATOM 6097 N N . GLU B 1 236 ? -3.555 -17.447 -36.777 1.00 163.17 228 GLU B N 1
ATOM 6098 C CA . GLU B 1 236 ? -4.668 -17.319 -35.840 1.00 167.42 228 GLU B CA 1
ATOM 6099 C C . GLU B 1 236 ? -4.419 -18.116 -34.566 1.00 163.69 228 GLU B C 1
ATOM 6100 O O . GLU B 1 236 ? -4.936 -17.758 -33.503 1.00 160.99 228 GLU B O 1
ATOM 6102 N N . GLN B 1 237 ? -3.636 -19.195 -34.646 1.00 174.99 229 GLN B N 1
ATOM 6103 C CA . GLN B 1 237 ? -3.236 -19.908 -33.439 1.00 175.75 229 GLN B CA 1
ATOM 6104 C C . GLN B 1 237 ? -2.166 -19.153 -32.663 1.00 172.21 229 GLN B C 1
ATOM 6105 O O . GLN B 1 237 ? -1.969 -19.427 -31.473 1.00 173.95 229 GLN B O 1
ATOM 6107 N N . TYR B 1 238 ? -1.474 -18.214 -33.312 1.00 163.51 230 TYR B N 1
ATOM 6108 C CA . TYR B 1 238 ? -0.474 -17.397 -32.636 1.00 156.45 230 TYR B CA 1
ATOM 6109 C C . TYR B 1 238 ? -1.108 -16.338 -31.743 1.00 153.83 230 TYR B C 1
ATOM 6110 O O . TYR B 1 238 ? -0.457 -15.862 -30.806 1.00 151.50 230 TYR B O 1
ATOM 6119 N N . LEU B 1 239 ? -2.361 -15.962 -32.011 1.00 160.16 231 LEU B N 1
ATOM 6120 C CA . LEU B 1 239 ? -3.096 -15.100 -31.093 1.00 165.23 231 LEU B CA 1
ATOM 6121 C C . LEU B 1 239 ? -3.500 -15.833 -29.822 1.00 176.03 231 LEU B C 1
ATOM 6122 O O . LEU B 1 239 ? -3.753 -15.185 -28.802 1.00 163.27 231 LEU B O 1
ATOM 6124 N N . SER B 1 240 ? -3.548 -17.166 -29.860 1.00 177.72 232 SER B N 1
ATOM 6125 C CA . SER B 1 240 ? -4.015 -17.963 -28.734 1.00 186.41 232 SER B CA 1
ATOM 6126 C C . SER B 1 240 ? -3.081 -17.912 -27.531 1.00 188.57 232 SER B C 1
ATOM 6127 O O . SER B 1 240 ? -3.484 -18.336 -26.441 1.00 196.27 232 SER B O 1
ATOM 6130 N N . GLY B 1 241 ? -1.860 -17.406 -27.691 1.00 175.41 233 GLY B N 1
ATOM 6131 C CA . GLY B 1 241 ? -0.907 -17.421 -26.599 1.00 169.79 233 GLY B CA 1
ATOM 6132 C C . GLY B 1 241 ? -0.356 -18.789 -26.269 1.00 165.98 233 GLY B C 1
ATOM 6133 O O . GLY B 1 241 ? 0.194 -18.980 -25.181 1.00 159.76 233 GLY B O 1
ATOM 6134 N N . ALA B 1 242 ? -0.487 -19.750 -27.181 1.00 170.44 234 ALA B N 1
ATOM 6135 C CA . ALA B 1 242 ? -0.016 -21.112 -26.973 1.00 167.93 234 ALA B CA 1
ATOM 6136 C C . ALA B 1 242 ? 1.383 -21.265 -27.555 1.00 155.22 234 ALA B C 1
ATOM 6137 O O . ALA B 1 242 ? 1.641 -20.826 -28.681 1.00 149.49 234 ALA B O 1
ATOM 6139 N N . GLU B 1 243 ? 2.275 -21.888 -26.786 1.00 150.01 235 GLU B N 1
ATOM 6140 C CA . GLU B 1 243 ? 3.655 -22.069 -27.216 1.00 141.80 235 GLU B CA 1
ATOM 6141 C C . GLU B 1 243 ? 3.731 -23.026 -28.399 1.00 132.71 235 GLU B C 1
ATOM 6142 O O . GLU B 1 243 ? 3.076 -24.072 -28.419 1.00 134.53 235 GLU B O 1
ATOM 6144 N N . ILE B 1 244 ? 4.543 -22.662 -29.386 1.00 129.28 236 ILE B N 1
ATOM 6145 C CA . ILE B 1 244 ? 4.648 -23.392 -30.646 1.00 124.58 236 ILE B CA 1
ATOM 6146 C C . ILE B 1 244 ? 5.870 -24.298 -30.602 1.00 124.33 236 ILE B C 1
ATOM 6147 O O . ILE B 1 244 ? 6.937 -23.905 -30.111 1.00 121.45 236 ILE B O 1
ATOM 6152 N N . THR B 1 245 ? 5.716 -25.513 -31.122 1.00 126.82 237 THR B N 1
ATOM 6153 C CA . THR B 1 245 ? 6.763 -26.517 -31.025 1.00 126.10 237 THR B CA 1
ATOM 6154 C C . THR B 1 245 ? 7.941 -26.178 -31.933 1.00 123.62 237 THR B C 1
ATOM 6155 O O . THR B 1 245 ? 7.846 -25.365 -32.857 1.00 117.82 237 THR B O 1
ATOM 6159 N N . GLU B 1 246 ? 9.070 -26.834 -31.656 1.00 123.15 238 GLU B N 1
ATOM 6160 C CA . GLU B 1 246 ? 10.228 -26.713 -32.529 1.00 116.91 238 GLU B CA 1
ATOM 6161 C C . GLU B 1 246 ? 9.924 -27.246 -33.922 1.00 111.82 238 GLU B C 1
ATOM 6162 O O . GLU B 1 246 ? 10.460 -26.734 -34.911 1.00 105.68 238 GLU B O 1
ATOM 6168 N N . GLU B 1 247 ? 9.049 -28.255 -34.020 1.00 112.50 239 GLU B N 1
ATOM 6169 C CA . GLU B 1 247 ? 8.753 -28.873 -35.311 1.00 109.07 239 GLU B CA 1
ATOM 6170 C C . GLU B 1 247 ? 7.990 -27.922 -36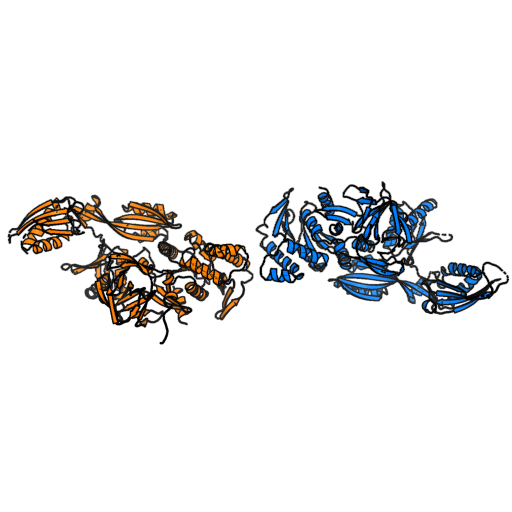.225 1.00 111.31 239 GLU B C 1
ATOM 6171 O O . GLU B 1 247 ? 8.214 -27.907 -37.444 1.00 107.81 239 GLU B O 1
ATOM 6173 N N . GLN B 1 248 ? 7.080 -27.127 -35.659 1.00 112.73 240 GLN B N 1
ATOM 6174 C CA . GLN B 1 248 ? 6.323 -26.176 -36.466 1.00 112.14 240 GLN B CA 1
ATOM 6175 C C . GLN B 1 248 ? 7.218 -25.051 -36.973 1.00 110.12 240 GLN B C 1
ATOM 6176 O O . GLN B 1 248 ? 7.172 -24.693 -38.155 1.00 109.95 240 GLN B O 1
ATOM 6182 N N . ILE B 1 249 ? 8.041 -24.482 -36.088 1.00 108.49 241 ILE B N 1
ATOM 6183 C CA . ILE B 1 249 ? 8.885 -23.353 -36.468 1.00 102.23 241 ILE B CA 1
ATOM 6184 C C . ILE B 1 249 ? 9.863 -23.770 -37.556 1.00 96.93 241 ILE B C 1
ATOM 6185 O O . ILE B 1 249 ? 10.048 -23.067 -38.557 1.00 91.53 241 ILE B O 1
ATOM 6190 N N . LYS B 1 250 ? 10.508 -24.921 -37.369 1.00 93.68 242 LYS B N 1
ATOM 6191 C CA . LYS B 1 250 ? 11.491 -25.389 -38.335 1.00 82.95 242 LYS B CA 1
ATOM 6192 C C . LYS B 1 250 ? 10.862 -25.602 -39.704 1.00 82.38 242 LYS B C 1
ATOM 6193 O O . LYS B 1 250 ? 11.463 -25.259 -40.727 1.00 78.57 242 LYS B O 1
ATOM 6199 N N . ILE B 1 251 ? 9.649 -26.157 -39.742 1.00 86.86 243 ILE B N 1
ATOM 6200 C CA . ILE B 1 251 ? 8.910 -26.236 -40.999 1.00 92.28 243 ILE B CA 1
ATOM 6201 C C . ILE B 1 251 ? 8.756 -24.848 -41.608 1.00 100.59 243 ILE B C 1
ATOM 6202 O O . ILE B 1 251 ? 9.057 -24.631 -42.788 1.00 106.35 243 ILE B O 1
ATOM 6207 N N . LEU B 1 252 ? 8.302 -23.882 -40.804 1.00 102.47 244 LEU B N 1
ATOM 6208 C CA . LEU B 1 252 ? 8.089 -22.535 -41.322 1.00 99.07 244 LEU B CA 1
ATOM 6209 C C . LEU B 1 252 ? 9.400 -21.843 -41.679 1.00 98.54 244 LEU B C 1
ATOM 6210 O O . LEU B 1 252 ? 9.413 -20.953 -42.538 1.00 102.54 244 LEU B O 1
ATOM 6215 N N . ILE B 1 253 ? 10.505 -22.218 -41.032 1.00 89.46 245 ILE B N 1
ATOM 6216 C CA . ILE B 1 253 ? 11.793 -21.653 -41.417 1.00 85.68 245 ILE B CA 1
ATOM 6217 C C . ILE B 1 253 ? 12.260 -22.254 -42.736 1.00 86.33 245 ILE B C 1
ATOM 6218 O O . ILE B 1 253 ? 12.809 -21.551 -43.596 1.00 85.44 245 ILE B O 1
ATOM 6223 N N . ARG B 1 254 ? 12.036 -23.558 -42.925 1.00 85.96 246 ARG B N 1
ATOM 6224 C CA . ARG B 1 254 ? 12.400 -24.188 -44.184 1.00 85.18 246 ARG B CA 1
ATOM 6225 C C . ARG B 1 254 ? 11.643 -23.561 -45.344 1.00 92.60 246 ARG B C 1
ATOM 6226 O O . ARG B 1 254 ? 12.217 -23.330 -46.414 1.00 85.49 246 ARG B O 1
ATOM 6234 N N . LYS B 1 255 ? 10.359 -23.249 -45.141 1.00 98.08 247 LYS B N 1
ATOM 6235 C CA . LYS B 1 255 ? 9.575 -22.635 -46.210 1.00 98.75 247 LYS B CA 1
ATOM 6236 C C . LYS B 1 255 ? 10.120 -21.257 -46.568 1.00 101.74 247 LYS B C 1
ATOM 6237 O O . LYS B 1 255 ? 10.406 -20.975 -47.738 1.00 100.60 247 LYS B O 1
ATOM 6239 N N . GLY B 1 256 ? 10.290 -20.390 -45.566 1.00 101.29 248 GLY B N 1
ATOM 6240 C CA . GLY B 1 256 ? 10.760 -19.040 -45.835 1.00 95.82 248 GLY B CA 1
ATOM 6241 C C . GLY B 1 256 ? 12.152 -18.991 -46.431 1.00 92.53 248 GLY B C 1
ATOM 6242 O O . GLY B 1 256 ? 12.453 -18.109 -47.241 1.00 82.42 248 GLY B O 1
ATOM 6243 N N . THR B 1 257 ? 13.019 -19.928 -46.041 1.00 95.24 249 THR B N 1
ATOM 6244 C CA . THR B 1 257 ? 14.361 -19.982 -46.611 1.00 84.23 249 THR B CA 1
ATOM 6245 C C . THR B 1 257 ? 14.320 -20.461 -48.056 1.00 78.46 249 THR B C 1
ATOM 6246 O O . THR B 1 257 ? 14.865 -19.808 -48.955 1.00 67.25 249 THR B O 1
ATOM 6250 N N . ILE B 1 258 ? 13.675 -21.610 -48.280 1.00 78.83 250 ILE B N 1
ATOM 6251 C CA . ILE B 1 258 ? 13.473 -22.165 -49.616 1.00 74.14 250 ILE B CA 1
ATOM 6252 C C . ILE B 1 258 ? 12.889 -21.124 -50.562 1.00 76.51 250 ILE B C 1
ATOM 6253 O O . ILE B 1 258 ? 13.257 -21.058 -51.740 1.00 79.99 250 ILE B O 1
ATOM 6258 N N . GLU B 1 259 ? 11.981 -20.292 -50.066 1.00 82.65 251 GLU B N 1
ATOM 6259 C CA . GLU B 1 259 ? 11.301 -19.311 -50.902 1.00 84.42 251 GLU B CA 1
ATOM 6260 C C . GLU B 1 259 ? 12.030 -17.979 -50.979 1.00 85.92 251 GLU B C 1
ATOM 6261 O O . GLU B 1 259 ? 11.543 -17.069 -51.654 1.00 88.97 251 GLU B O 1
ATOM 6267 N N . ALA B 1 260 ? 13.179 -17.847 -50.317 1.00 84.47 252 ALA B N 1
ATOM 6268 C CA . ALA B 1 260 ? 13.922 -16.591 -50.223 1.00 89.69 252 ALA B CA 1
ATOM 6269 C C . ALA B 1 260 ? 13.097 -15.465 -49.606 1.00 91.24 252 ALA B C 1
ATOM 6270 O O . ALA B 1 260 ? 13.374 -14.288 -49.848 1.00 98.77 252 ALA B O 1
ATOM 6272 N N . ARG B 1 261 ? 12.084 -15.792 -48.800 1.00 84.61 253 ARG B N 1
ATOM 6273 C CA . ARG B 1 261 ? 11.381 -14.740 -48.073 1.00 85.26 253 ARG B CA 1
ATOM 6274 C C . ARG B 1 261 ? 12.282 -14.100 -47.023 1.00 82.67 253 ARG B C 1
ATOM 6275 O O . ARG B 1 261 ? 12.199 -12.891 -46.779 1.00 89.86 253 ARG B O 1
ATOM 6277 N N . PHE B 1 262 ? 13.146 -14.889 -46.392 1.00 79.22 254 PHE B N 1
ATOM 6278 C CA . PHE B 1 262 ? 14.110 -14.356 -45.444 1.00 75.61 254 PHE B CA 1
ATOM 6279 C C . PHE B 1 262 ? 15.336 -15.257 -45.434 1.00 71.05 254 PHE B C 1
ATOM 6280 O O . PHE B 1 262 ? 15.306 -16.392 -45.920 1.00 64.65 254 PHE B O 1
ATOM 6288 N N . TYR B 1 263 ? 16.409 -14.749 -44.845 1.00 72.65 255 TYR B N 1
ATOM 6289 C CA . TYR B 1 263 ? 17.673 -15.478 -44.795 1.00 72.19 255 TYR B CA 1
ATOM 6290 C C . TYR B 1 263 ? 18.095 -15.720 -43.348 1.00 76.15 255 TYR B C 1
ATOM 6291 O O . TYR B 1 263 ? 18.387 -14.753 -42.615 1.00 73.31 255 TYR B O 1
ATOM 6300 N N . PRO B 1 264 ? 18.113 -16.974 -42.889 1.00 72.43 256 PRO B N 1
ATOM 6301 C CA . PRO B 1 264 ? 18.512 -17.261 -41.504 1.00 73.45 256 PRO B CA 1
ATOM 6302 C C . PRO B 1 264 ? 19.937 -16.809 -41.216 1.00 78.14 256 PRO B C 1
ATOM 6303 O O . PRO B 1 264 ? 20.810 -16.836 -42.085 1.00 83.61 256 PRO B O 1
ATOM 6307 N N . ILE B 1 265 ? 20.172 -16.390 -39.975 1.00 64.97 257 ILE B N 1
ATOM 6308 C CA . ILE B 1 265 ? 21.468 -15.858 -39.568 1.00 64.00 257 ILE B CA 1
ATOM 6309 C C . ILE B 1 265 ? 21.998 -16.684 -38.409 1.00 81.49 257 ILE B C 1
ATOM 6310 O O . ILE B 1 265 ? 21.388 -16.720 -37.329 1.00 75.10 257 ILE B O 1
ATOM 6315 N N . LEU B 1 266 ? 23.146 -17.319 -38.627 1.00 75.80 258 LEU B N 1
ATOM 6316 C CA . LEU B 1 266 ? 23.861 -18.109 -37.635 1.00 72.38 258 LEU B CA 1
ATOM 6317 C C . LEU B 1 266 ? 25.207 -17.455 -37.355 1.00 71.06 258 LEU B C 1
ATOM 6318 O O . LEU B 1 266 ? 25.592 -16.479 -37.999 1.00 71.64 258 LEU B O 1
ATOM 6323 N N . CYS B 1 267 ? 25.926 -17.993 -36.377 1.00 64.61 259 CYS B N 1
ATOM 6324 C CA . CYS B 1 267 ? 27.243 -17.472 -36.046 1.00 65.27 259 CYS B CA 1
ATOM 6325 C C . CYS B 1 267 ? 28.088 -18.607 -35.493 1.00 75.66 259 CYS B C 1
ATOM 6326 O O . CYS B 1 267 ? 27.610 -19.723 -35.285 1.00 78.05 259 CYS B O 1
ATOM 6329 N N . GLY B 1 268 ? 29.361 -18.312 -35.276 1.00 74.18 260 GLY B N 1
ATOM 6330 C CA . GLY B 1 268 ? 30.292 -19.330 -34.847 1.00 72.66 260 GLY B CA 1
ATOM 6331 C C . GLY B 1 268 ? 31.713 -18.829 -34.991 1.00 79.30 260 GLY B C 1
ATOM 6332 O O . GLY B 1 268 ? 31.956 -17.645 -35.228 1.00 75.27 260 GLY B O 1
ATOM 6333 N N . SER B 1 269 ? 32.645 -19.762 -34.847 1.00 89.82 261 SER B N 1
ATOM 6334 C CA . SER B 1 269 ? 34.059 -19.454 -35.019 1.00 100.17 261 SER B CA 1
ATOM 6335 C C . SER B 1 269 ? 34.749 -20.728 -35.477 1.00 105.60 261 SER B C 1
ATOM 6336 O O . SER B 1 269 ? 34.817 -21.698 -34.718 1.00 111.47 261 SER B O 1
ATOM 6339 N N . ALA B 1 270 ? 35.246 -20.729 -36.714 1.00 101.43 262 ALA B N 1
ATOM 6340 C CA . ALA B 1 270 ? 35.880 -21.931 -37.241 1.00 95.27 262 ALA B CA 1
ATOM 6341 C C . ALA B 1 270 ? 37.170 -22.258 -36.502 1.00 97.86 262 ALA B C 1
ATOM 6342 O O . ALA B 1 270 ? 37.495 -23.439 -36.325 1.00 101.45 262 ALA B O 1
ATOM 6344 N N . PHE B 1 271 ? 37.913 -21.242 -36.060 1.00 98.09 263 PHE B N 1
ATOM 6345 C CA . PHE B 1 271 ? 39.161 -21.505 -35.349 1.00 113.65 263 PHE B CA 1
ATOM 6346 C C . PHE B 1 271 ? 38.892 -22.196 -34.015 1.00 131.68 263 PHE B C 1
ATOM 6347 O O . PHE B 1 271 ? 39.302 -23.343 -33.802 1.00 134.11 263 PHE B O 1
ATOM 6355 N N . LYS B 1 272 ? 38.194 -21.513 -33.102 1.00 142.61 264 LYS B N 1
ATOM 6356 C CA . LYS B 1 272 ? 37.796 -22.135 -31.843 1.00 140.56 264 LYS B CA 1
ATOM 6357 C C . LYS B 1 272 ? 36.873 -23.331 -32.048 1.00 136.89 264 LYS B C 1
ATOM 6358 O O . LYS B 1 272 ? 36.585 -24.044 -31.080 1.00 142.26 264 LYS B O 1
ATOM 6360 N N . ASN B 1 273 ? 36.409 -23.560 -33.277 1.00 130.60 265 ASN B N 1
ATOM 6361 C CA . ASN B 1 273 ? 35.567 -24.700 -33.632 1.00 123.52 265 ASN B CA 1
ATOM 6362 C C . ASN B 1 273 ? 34.296 -24.730 -32.781 1.00 118.77 265 ASN B C 1
ATOM 6363 O O . ASN B 1 273 ? 34.050 -25.653 -32.000 1.00 122.02 265 ASN B O 1
ATOM 6368 N N . LYS B 1 274 ? 33.489 -23.684 -32.947 1.00 107.28 266 LYS B N 1
ATOM 6369 C CA . LYS B 1 274 ? 32.200 -23.559 -32.284 1.00 98.46 266 LYS B CA 1
ATOM 6370 C C . LYS B 1 274 ? 31.153 -23.143 -33.305 1.00 96.83 266 LYS B C 1
ATOM 6371 O O . LYS B 1 274 ? 31.393 -22.247 -34.117 1.00 101.11 266 LYS B O 1
ATOM 6377 N N . GLY B 1 275 ? 29.994 -23.798 -33.269 1.00 94.07 267 GLY B N 1
ATOM 6378 C CA . GLY B 1 275 ? 28.893 -23.442 -34.137 1.00 86.43 267 GLY B CA 1
ATOM 6379 C C . GLY B 1 275 ? 28.899 -24.093 -35.505 1.00 80.84 267 GLY B C 1
ATOM 6380 O O . GLY B 1 275 ? 27.914 -23.952 -36.241 1.00 80.72 267 GLY B O 1
ATOM 6381 N N . VAL B 1 276 ? 29.963 -24.809 -35.871 1.00 75.49 268 VAL B N 1
ATOM 6382 C CA . VAL B 1 276 ? 29.988 -25.473 -37.173 1.00 69.54 268 VAL B CA 1
ATOM 6383 C C . VAL B 1 276 ? 28.873 -26.508 -37.268 1.00 75.08 268 VAL B C 1
ATOM 6384 O O . VAL B 1 276 ? 28.150 -26.573 -38.271 1.00 77.72 268 VAL B O 1
ATOM 6388 N N . GLN B 1 277 ? 28.713 -27.333 -36.226 1.00 71.55 269 GLN B N 1
ATOM 6389 C CA . GLN B 1 277 ? 27.647 -28.336 -36.232 1.00 73.49 269 GLN B CA 1
ATOM 6390 C C . GLN B 1 277 ? 26.257 -27.712 -36.324 1.00 71.07 269 GLN B C 1
ATOM 6391 O O . GLN B 1 277 ? 25.447 -28.192 -37.136 1.00 65.43 269 GLN B O 1
ATOM 6393 N N . PRO B 1 278 ? 25.902 -26.684 -35.542 1.00 70.46 270 PRO B N 1
ATOM 6394 C CA . PRO B 1 278 ? 24.642 -25.972 -35.828 1.00 75.72 270 PRO B CA 1
ATOM 6395 C C . PRO B 1 278 ? 24.517 -25.515 -37.283 1.00 69.60 270 PRO B C 1
ATOM 6396 O O . PRO B 1 278 ? 23.431 -25.617 -37.869 1.00 66.46 270 PRO B O 1
ATOM 6400 N N . LEU B 1 279 ? 25.601 -25.028 -37.889 1.00 61.55 271 LEU B N 1
ATOM 6401 C CA . LEU B 1 279 ? 25.534 -24.640 -39.298 1.00 56.12 271 LEU B CA 1
ATOM 6402 C C . LEU B 1 279 ? 25.196 -25.838 -40.183 1.00 54.33 271 LEU B C 1
ATOM 6403 O O . LEU B 1 279 ? 24.339 -25.745 -41.070 1.00 58.12 271 LEU B O 1
ATOM 6408 N N . LEU B 1 280 ? 25.842 -26.983 -39.939 1.00 56.69 272 LEU B N 1
ATOM 6409 C CA . LEU B 1 280 ? 25.532 -28.191 -40.707 1.00 59.99 272 LEU B CA 1
ATOM 6410 C C . LEU B 1 280 ? 24.077 -28.616 -40.535 1.00 65.72 272 LEU B C 1
ATOM 6411 O O . LEU B 1 280 ? 23.419 -29.003 -41.507 1.00 72.65 272 LEU B O 1
ATOM 6416 N N . ASP B 1 281 ? 23.565 -28.567 -39.300 1.00 65.98 273 ASP B N 1
ATOM 6417 C CA . ASP B 1 281 ? 22.173 -28.927 -39.052 1.00 64.45 273 ASP B CA 1
ATOM 6418 C C . ASP B 1 281 ? 21.217 -28.004 -39.793 1.00 60.87 273 ASP B C 1
ATOM 6419 O O . ASP B 1 281 ? 20.244 -28.467 -40.401 1.00 62.73 273 ASP B O 1
ATOM 6424 N N . ALA B 1 282 ? 21.476 -26.692 -39.750 1.00 57.20 274 ALA B N 1
ATOM 6425 C CA . ALA B 1 282 ? 20.635 -25.735 -40.469 1.00 67.65 274 ALA B CA 1
ATOM 6426 C C . ALA B 1 282 ? 20.713 -25.935 -41.981 1.00 63.43 274 ALA B C 1
ATOM 6427 O O . ALA B 1 282 ? 19.709 -25.761 -42.683 1.00 58.71 274 ALA B O 1
ATOM 6429 N N . ILE B 1 283 ? 21.899 -26.260 -42.505 1.00 66.68 275 ILE B N 1
ATOM 6430 C CA . ILE B 1 283 ? 22.021 -26.600 -43.926 1.00 66.62 275 ILE B CA 1
ATOM 6431 C C . ILE B 1 283 ? 21.035 -27.700 -44.272 1.00 64.12 275 ILE B C 1
ATOM 6432 O O . ILE B 1 283 ? 20.225 -27.586 -45.199 1.00 62.09 275 ILE B O 1
ATOM 6437 N N . VAL B 1 284 ? 21.080 -28.776 -43.497 1.00 66.36 276 VAL B N 1
ATOM 6438 C CA . VAL B 1 284 ? 20.193 -29.905 -43.721 1.00 69.15 276 VAL B CA 1
ATOM 6439 C C . VAL B 1 284 ? 18.740 -29.491 -43.533 1.00 74.05 276 VAL B C 1
ATOM 6440 O O . VAL B 1 284 ? 17.867 -29.860 -44.329 1.00 68.95 276 VAL B O 1
ATOM 6444 N N . ASP B 1 285 ? 18.465 -28.670 -42.510 1.00 75.41 277 ASP B N 1
ATOM 6445 C CA . ASP B 1 285 ? 17.083 -28.397 -42.130 1.00 72.23 277 ASP B CA 1
ATOM 6446 C C . ASP B 1 285 ? 16.421 -27.322 -42.985 1.00 68.68 277 ASP B C 1
ATOM 6447 O O . ASP B 1 285 ? 15.208 -27.384 -43.206 1.00 70.08 277 ASP B O 1
ATOM 6452 N N . PHE B 1 286 ? 17.166 -26.326 -43.466 1.00 67.52 278 PHE B N 1
ATOM 6453 C CA . PHE B 1 286 ? 16.539 -25.175 -44.106 1.00 68.87 278 PHE B CA 1
ATOM 6454 C C . PHE B 1 286 ? 16.924 -24.955 -45.568 1.00 68.46 278 PHE B C 1
ATOM 6455 O O . PHE B 1 286 ? 16.248 -24.175 -46.248 1.00 67.83 278 PHE B O 1
ATOM 6463 N N . LEU B 1 287 ? 17.981 -25.612 -46.075 1.00 63.70 279 LEU B N 1
ATOM 6464 C CA . LEU B 1 287 ? 18.262 -25.358 -47.483 1.00 63.83 279 LEU B CA 1
ATOM 6465 C C . LEU B 1 287 ? 17.576 -26.398 -48.374 1.00 64.44 279 LEU B C 1
ATOM 6466 O O . LEU B 1 287 ? 17.350 -27.541 -47.953 1.00 71.40 279 LEU B O 1
ATOM 6471 N N . PRO B 1 288 ? 17.215 -26.033 -49.601 1.00 58.97 280 PRO B N 1
ATOM 6472 C CA . PRO B 1 288 ? 16.377 -26.920 -50.421 1.00 61.77 280 PRO B CA 1
ATOM 6473 C C . PRO B 1 288 ? 17.103 -28.175 -50.891 1.00 63.01 280 PRO B C 1
ATOM 6474 O O . PRO B 1 288 ? 18.332 -28.230 -50.980 1.00 59.89 280 PRO B O 1
ATOM 6478 N N . SER B 1 289 ? 16.303 -29.201 -51.166 1.00 57.38 281 SER B N 1
ATOM 6479 C CA . SER B 1 289 ? 16.688 -30.385 -51.915 1.00 67.38 281 SER B CA 1
ATOM 6480 C C . SER B 1 289 ? 16.284 -30.223 -53.370 1.00 70.92 281 SER B C 1
ATOM 6481 O O . SER B 1 289 ? 15.527 -29.313 -53.719 1.00 74.66 281 SER B O 1
ATOM 6484 N N . PRO B 1 290 ? 16.768 -31.090 -54.261 1.00 67.83 282 PRO B N 1
ATOM 6485 C CA . PRO B 1 290 ? 16.338 -30.986 -55.668 1.00 71.66 282 PRO B CA 1
ATOM 6486 C C . PRO B 1 290 ? 14.846 -31.196 -55.865 1.00 75.82 282 PRO B C 1
ATOM 6487 O O . PRO B 1 290 ? 14.280 -30.653 -56.821 1.00 78.31 282 PRO B O 1
ATOM 6491 N N . ILE B 1 291 ? 14.185 -31.949 -54.984 1.00 80.65 283 ILE B N 1
ATOM 6492 C CA . ILE B 1 291 ? 12.730 -32.068 -55.051 1.00 85.29 283 ILE B CA 1
ATOM 6493 C C . ILE B 1 291 ? 12.074 -30.715 -54.816 1.00 85.47 283 ILE B C 1
ATOM 6494 O O . ILE B 1 291 ? 11.070 -30.376 -55.455 1.00 91.13 283 ILE B O 1
ATOM 6499 N N . ASP B 1 292 ? 12.623 -29.920 -53.894 1.00 82.72 284 ASP B N 1
ATOM 6500 C CA . ASP B 1 292 ? 12.066 -28.593 -53.652 1.00 77.65 284 ASP B CA 1
ATOM 6501 C C . ASP B 1 292 ? 12.178 -27.715 -54.889 1.00 77.84 284 ASP B C 1
ATOM 6502 O O . ASP B 1 292 ? 11.317 -26.861 -55.125 1.00 76.96 284 ASP B O 1
ATOM 6507 N N . ILE B 1 293 ? 13.223 -27.911 -55.693 1.00 76.31 285 ILE B N 1
ATOM 6508 C CA . ILE B 1 293 ? 13.358 -27.121 -56.912 1.00 80.90 285 ILE B CA 1
ATOM 6509 C C . ILE B 1 293 ? 12.362 -27.590 -57.966 1.00 81.84 285 ILE B C 1
ATOM 6510 O O . ILE B 1 293 ? 11.787 -26.776 -58.696 1.00 83.44 285 ILE B O 1
ATOM 6515 N N . GLY B 1 294 ? 12.145 -28.896 -58.061 1.00 80.00 286 GLY B N 1
ATOM 6516 C CA . GLY B 1 294 ? 11.085 -29.466 -58.898 1.00 81.49 286 GLY B CA 1
ATOM 6517 C C . GLY B 1 294 ? 11.296 -29.611 -60.397 1.00 86.82 286 GLY B C 1
ATOM 6518 O O . GLY B 1 294 ? 11.024 -30.674 -60.963 1.00 86.90 286 GLY B O 1
ATOM 6519 N N . ILE B 1 295 ? 11.766 -28.555 -61.062 1.00 81.67 287 ILE B N 1
ATOM 6520 C CA . ILE B 1 295 ? 11.835 -28.532 -62.513 1.00 79.61 287 ILE B CA 1
ATOM 6521 C C . ILE B 1 295 ? 13.195 -28.023 -62.958 1.00 81.19 287 ILE B C 1
ATOM 6522 O O . ILE B 1 295 ? 13.900 -27.324 -62.227 1.00 88.86 287 ILE B O 1
ATOM 6527 N N . VAL B 1 296 ? 13.561 -28.410 -64.176 1.00 73.45 288 VAL B N 1
ATOM 6528 C CA . VAL B 1 296 ? 14.687 -27.838 -64.899 1.00 70.23 288 VAL B CA 1
ATOM 6529 C C . VAL B 1 296 ? 14.186 -27.442 -66.279 1.00 66.83 288 VAL B C 1
ATOM 6530 O O . VAL B 1 296 ? 13.386 -28.163 -66.887 1.00 65.51 288 VAL B O 1
ATOM 6534 N N . LYS B 1 297 ? 14.619 -26.276 -66.755 1.00 66.88 289 LYS B N 1
ATOM 6535 C CA . LYS B 1 297 ? 14.120 -25.721 -68.006 1.00 67.46 289 LYS B CA 1
ATOM 6536 C C . LYS B 1 297 ? 14.962 -26.217 -69.174 1.00 72.26 289 LYS B C 1
ATOM 6537 O O . LYS B 1 297 ? 16.195 -26.246 -69.093 1.00 77.05 289 LYS B O 1
ATOM 6543 N N . GLY B 1 298 ? 14.296 -26.594 -70.256 1.00 70.46 290 GLY B N 1
ATOM 6544 C CA . GLY B 1 298 ? 15.016 -27.016 -71.435 1.00 71.71 290 GLY B CA 1
ATOM 6545 C C . GLY B 1 298 ? 14.092 -27.185 -72.618 1.00 79.91 290 GLY B C 1
ATOM 6546 O O . GLY B 1 298 ? 12.929 -26.779 -72.591 1.00 79.94 290 GLY B O 1
ATOM 6547 N N . ILE B 1 299 ? 14.631 -27.813 -73.658 1.00 83.14 291 ILE B N 1
ATOM 6548 C CA . ILE B 1 299 ? 13.931 -28.015 -74.919 1.00 89.12 291 ILE B CA 1
ATOM 6549 C C . ILE B 1 299 ? 13.873 -29.507 -75.198 1.00 86.94 291 ILE B C 1
ATOM 6550 O O . ILE B 1 299 ? 14.899 -30.195 -75.124 1.00 87.44 291 ILE B O 1
ATOM 6555 N N . GLU B 1 300 ? 12.678 -30.004 -75.507 1.00 88.02 292 GLU B N 1
ATOM 6556 C CA . GLU B 1 300 ? 12.526 -31.360 -76.018 1.00 85.12 292 GLU B CA 1
ATOM 6557 C C . GLU B 1 300 ? 12.975 -31.382 -77.474 1.00 87.45 292 GLU B C 1
ATOM 6558 O O . GLU B 1 300 ? 12.373 -30.715 -78.323 1.00 86.93 292 GLU B O 1
ATOM 6564 N N . VAL B 1 301 ? 14.031 -32.149 -77.760 1.00 87.95 293 VAL B N 1
ATOM 6565 C CA . VAL B 1 301 ? 14.648 -32.109 -79.083 1.00 92.97 293 VAL B CA 1
ATOM 6566 C C . VAL B 1 301 ? 13.662 -32.551 -80.157 1.00 100.96 293 VAL B C 1
ATOM 6567 O O . VAL B 1 301 ? 13.635 -31.994 -81.262 1.00 106.14 293 VAL B O 1
ATOM 6571 N N . SER B 1 302 ? 12.831 -33.551 -79.850 1.00 101.79 294 SER B N 1
ATOM 6572 C CA . SER B 1 302 ? 11.927 -34.098 -80.858 1.00 109.43 294 SER B CA 1
ATOM 6573 C C . SER B 1 302 ? 10.992 -33.025 -81.400 1.00 112.09 294 SER B C 1
ATOM 6574 O O . SER B 1 302 ? 10.928 -32.795 -82.613 1.00 120.25 294 SER B O 1
ATOM 6577 N N . THR B 1 303 ? 10.268 -32.348 -80.518 1.00 107.59 295 THR B N 1
ATOM 6578 C CA . THR B 1 303 ? 9.320 -31.324 -80.932 1.00 102.64 295 THR B CA 1
ATOM 6579 C C . THR B 1 303 ? 9.920 -29.924 -80.946 1.00 99.65 295 THR B C 1
ATOM 6580 O O . THR B 1 303 ? 9.216 -28.970 -81.294 1.00 97.79 295 THR B O 1
ATOM 6584 N N . SER B 1 304 ? 11.188 -29.775 -80.562 1.00 100.37 296 SER B N 1
ATOM 6585 C CA . SER B 1 304 ? 11.839 -28.469 -80.414 1.00 104.13 296 SER B CA 1
ATOM 6586 C C . SER B 1 304 ? 11.038 -27.515 -79.523 1.00 101.46 296 SER B C 1
ATOM 6587 O O . SER B 1 304 ? 11.251 -26.299 -79.558 1.00 100.39 296 SER B O 1
ATOM 6590 N N . GLU B 1 305 ? 10.125 -28.048 -78.713 1.00 99.38 297 GLU B N 1
ATOM 6591 C CA . GLU B 1 305 ? 9.282 -27.240 -77.848 1.00 91.35 297 GLU B CA 1
ATOM 6592 C C . GLU B 1 305 ? 9.942 -27.051 -76.488 1.00 92.97 297 GLU B C 1
ATOM 6593 O O . GLU B 1 305 ? 10.678 -27.916 -76.000 1.00 88.22 297 GLU B O 1
ATOM 6595 N N . GLU B 1 306 ? 9.671 -25.897 -75.882 1.00 94.03 298 GLU B N 1
ATOM 6596 C CA . GLU B 1 306 ? 10.272 -25.512 -74.611 1.00 94.27 298 GLU B CA 1
ATOM 6597 C C . GLU B 1 306 ? 9.429 -26.071 -73.470 1.00 94.82 298 GLU B C 1
ATOM 6598 O O . GLU B 1 306 ? 8.232 -25.783 -73.381 1.00 102.71 298 GLU B O 1
ATOM 6604 N N . LYS B 1 307 ? 10.048 -26.868 -72.605 1.00 93.78 299 LYS B N 1
ATOM 6605 C CA . LYS B 1 307 ? 9.336 -27.538 -71.529 1.00 93.31 299 LYS B CA 1
ATOM 6606 C C . LYS B 1 307 ? 10.078 -27.342 -70.216 1.00 94.76 299 LYS B C 1
ATOM 6607 O O . LYS B 1 307 ? 11.269 -27.022 -70.190 1.00 95.00 299 LYS B O 1
ATOM 6609 N N . ASP B 1 308 ? 9.346 -27.521 -69.119 1.00 95.99 300 ASP B N 1
ATOM 6610 C CA . ASP B 1 308 ? 9.921 -27.592 -67.781 1.00 92.97 300 ASP B CA 1
ATOM 6611 C C . ASP B 1 308 ? 9.993 -29.067 -67.401 1.00 85.96 300 ASP B C 1
ATOM 6612 O O . ASP B 1 308 ? 8.962 -29.702 -67.157 1.00 89.35 300 ASP B O 1
ATOM 6617 N N . PHE B 1 309 ? 11.203 -29.611 -67.364 1.00 74.47 301 PHE B N 1
ATOM 6618 C CA . PHE B 1 309 ? 11.160 -31.050 -67.141 1.00 71.56 301 PHE B CA 1
ATOM 6619 C C . PHE B 1 309 ? 11.126 -31.355 -65.646 1.00 72.27 301 PHE B C 1
ATOM 6620 O O . PHE B 1 309 ? 11.811 -30.693 -64.860 1.00 67.77 301 PHE B O 1
ATOM 6628 N N . PRO B 1 310 ? 10.337 -32.341 -65.231 1.00 75.74 302 PRO B N 1
ATOM 6629 C CA . PRO B 1 310 ? 10.268 -32.671 -63.805 1.00 81.43 302 PRO B CA 1
ATOM 6630 C C . PRO B 1 310 ? 11.539 -33.358 -63.342 1.00 80.86 302 PRO B C 1
ATOM 6631 O O . PRO B 1 310 ? 12.135 -34.156 -64.070 1.00 86.53 302 PRO B O 1
ATOM 6635 N N . ILE B 1 311 ? 11.962 -33.029 -62.126 1.00 78.54 303 ILE B N 1
ATOM 6636 C CA . ILE B 1 311 ? 13.127 -33.670 -61.526 1.00 77.36 303 ILE B CA 1
ATOM 6637 C C . ILE B 1 311 ? 12.668 -34.988 -60.911 1.00 80.82 303 ILE B C 1
ATOM 6638 O O . ILE B 1 311 ? 11.885 -35.003 -59.959 1.00 78.62 303 ILE B O 1
ATOM 6643 N N . SER B 1 312 ? 13.137 -36.100 -61.472 1.00 80.66 304 SER B N 1
ATOM 6644 C CA . SER B 1 312 ? 12.660 -37.407 -61.048 1.00 78.69 304 SER B CA 1
ATOM 6645 C C . SER B 1 312 ? 13.672 -38.471 -61.436 1.00 76.13 304 SER B C 1
ATOM 6646 O O . SER B 1 312 ? 14.368 -38.349 -62.446 1.00 77.12 304 SER B O 1
ATOM 6649 N N . ILE B 1 313 ? 13.732 -39.527 -60.625 1.00 71.77 305 ILE B N 1
ATOM 6650 C CA . ILE B 1 313 ? 14.633 -40.634 -60.917 1.00 75.09 305 ILE B CA 1
ATOM 6651 C C . ILE B 1 313 ? 14.005 -41.632 -61.884 1.00 75.01 305 ILE B C 1
ATOM 6652 O O . ILE B 1 313 ? 14.724 -42.436 -62.488 1.00 76.51 305 ILE B O 1
ATOM 6657 N N . VAL B 1 314 ? 12.684 -41.591 -62.076 1.00 71.82 306 VAL B N 1
ATOM 6658 C CA . VAL B 1 314 ? 12.037 -42.536 -62.982 1.00 77.12 306 VAL B CA 1
ATOM 6659 C C . VAL B 1 314 ? 11.871 -41.994 -64.396 1.00 83.37 306 VAL B C 1
ATOM 6660 O O . VAL B 1 314 ? 11.446 -42.744 -65.289 1.00 89.52 306 VAL B O 1
ATOM 6664 N N . GLU B 1 315 ? 12.185 -40.727 -64.632 1.00 76.58 307 GLU B N 1
ATOM 6665 C CA . GLU B 1 315 ? 12.140 -40.154 -65.967 1.00 82.15 307 GLU B CA 1
ATOM 6666 C C . GLU B 1 315 ? 13.445 -40.458 -66.693 1.00 80.86 307 GLU B C 1
ATOM 6667 O O . GLU B 1 315 ? 14.403 -40.929 -66.085 1.00 79.24 307 GLU B O 1
ATOM 6673 N N . PRO B 1 316 ? 13.514 -40.224 -68.007 1.00 80.47 308 PRO B N 1
ATOM 6674 C CA . PRO B 1 316 ? 14.767 -40.481 -68.727 1.00 74.26 308 PRO B CA 1
ATOM 6675 C C . PRO B 1 316 ? 15.903 -39.596 -68.236 1.00 72.71 308 PRO B C 1
ATOM 6676 O O . PRO B 1 316 ? 15.698 -38.525 -67.662 1.00 82.51 308 PRO B O 1
ATOM 6680 N N . PHE B 1 317 ? 17.122 -40.071 -68.475 1.00 63.46 309 PHE B N 1
ATOM 6681 C CA . PHE B 1 317 ? 18.320 -39.407 -67.975 1.00 62.44 309 PHE B CA 1
ATOM 6682 C C . PHE B 1 317 ? 18.578 -38.082 -68.694 1.00 63.11 309 PHE B C 1
ATOM 6683 O O . PHE B 1 317 ? 18.358 -37.957 -69.902 1.00 59.15 309 PHE B O 1
ATOM 6691 N N . SER B 1 318 ? 19.046 -37.089 -67.937 1.00 62.22 310 SER B N 1
ATOM 6692 C CA . SER B 1 318 ? 19.504 -35.825 -68.499 1.00 60.78 310 SER B CA 1
ATOM 6693 C C . SER B 1 318 ? 20.419 -35.145 -67.490 1.00 59.33 310 SER B C 1
ATOM 6694 O O . SER B 1 318 ? 20.180 -35.215 -66.281 1.00 60.29 310 SER B O 1
ATOM 6697 N N . ALA B 1 319 ? 21.463 -34.491 -67.987 1.00 53.94 311 ALA B N 1
ATOM 6698 C CA . ALA B 1 319 ? 22.417 -33.847 -67.101 1.00 52.35 311 ALA B CA 1
ATOM 6699 C C . ALA B 1 319 ? 23.069 -32.681 -67.822 1.00 58.55 311 ALA B C 1
ATOM 6700 O O . ALA B 1 319 ? 23.210 -32.687 -69.045 1.00 59.60 311 ALA B O 1
ATOM 6702 N N . LEU B 1 320 ? 23.469 -31.686 -67.042 1.00 54.80 312 LEU B N 1
ATOM 6703 C CA . LEU B 1 320 ? 24.162 -30.509 -67.534 1.00 49.53 312 LEU B CA 1
ATOM 6704 C C . LEU B 1 320 ? 25.600 -30.540 -67.040 1.00 52.66 312 LEU B C 1
ATOM 6705 O O . LEU B 1 320 ? 25.843 -30.730 -65.842 1.00 55.51 312 LEU B O 1
ATOM 6710 N N . ALA B 1 321 ? 26.545 -30.360 -67.961 1.00 47.28 313 ALA B N 1
ATOM 6711 C CA . ALA B 1 321 ? 27.960 -30.248 -67.637 1.00 46.35 313 ALA B CA 1
ATOM 6712 C C . ALA B 1 321 ? 28.278 -28.799 -67.306 1.00 53.40 313 ALA B C 1
ATOM 6713 O O . ALA B 1 321 ? 27.973 -27.899 -68.095 1.00 50.63 313 ALA B O 1
ATOM 6715 N N . PHE B 1 322 ? 28.905 -28.567 -66.161 1.00 50.57 314 PHE B N 1
ATOM 6716 C CA . PHE B 1 322 ? 29.105 -27.196 -65.721 1.00 51.24 314 PHE B CA 1
ATOM 6717 C C . PHE B 1 322 ? 30.560 -26.842 -65.489 1.00 49.18 314 PHE B C 1
ATOM 6718 O O . PHE B 1 322 ? 30.873 -25.657 -65.336 1.00 63.45 314 PHE B O 1
ATOM 6726 N N . LYS B 1 323 ? 31.452 -27.822 -65.459 1.00 45.82 315 LYS B N 1
ATOM 6727 C CA . LYS B 1 323 ? 32.880 -27.573 -65.348 1.00 47.92 315 LYS B CA 1
ATOM 6728 C C . LYS B 1 323 ? 33.590 -28.766 -65.956 1.00 54.97 315 LYS B C 1
ATOM 6729 O O . LYS B 1 323 ? 33.152 -29.906 -65.783 1.00 60.19 315 LYS B O 1
ATOM 6735 N N . ILE B 1 324 ? 34.668 -28.496 -66.683 1.00 53.95 316 ILE B N 1
ATOM 6736 C CA . ILE B 1 324 ? 35.583 -29.530 -67.123 1.00 54.97 316 ILE B CA 1
ATOM 6737 C C . ILE B 1 324 ? 36.950 -29.207 -66.551 1.00 56.83 316 ILE B C 1
ATOM 6738 O O . ILE B 1 324 ? 37.488 -28.126 -66.800 1.00 58.21 316 ILE B O 1
ATOM 6743 N N . MET B 1 325 ? 37.502 -30.131 -65.770 1.00 57.60 317 MET B N 1
ATOM 6744 C CA . MET B 1 325 ? 38.887 -30.029 -65.334 1.00 60.94 317 MET B CA 1
ATOM 6745 C C . MET B 1 325 ? 39.763 -30.988 -66.135 1.00 67.21 317 MET B C 1
ATOM 6746 O O . MET B 1 325 ? 39.279 -31.920 -66.783 1.00 66.49 317 MET B O 1
ATOM 6751 N N . ASN B 1 326 ? 41.069 -30.739 -66.094 1.00 68.22 318 ASN B N 1
ATOM 6752 C CA . ASN B 1 326 ? 42.049 -31.550 -66.810 1.00 69.49 318 ASN B CA 1
ATOM 6753 C C . ASN B 1 326 ? 43.073 -32.069 -65.807 1.00 73.91 318 ASN B C 1
ATOM 6754 O O . ASN B 1 326 ? 43.854 -31.293 -65.248 1.00 77.52 318 ASN B O 1
ATOM 6759 N N . ASP B 1 327 ? 43.070 -33.381 -65.587 1.00 76.93 319 ASP B N 1
ATOM 6760 C CA . ASP B 1 327 ? 43.872 -34.015 -64.557 1.00 71.69 319 ASP B CA 1
ATOM 6761 C C . ASP B 1 327 ? 44.889 -34.941 -65.206 1.00 66.36 319 ASP B C 1
ATOM 6762 O O . ASP B 1 327 ? 44.525 -35.726 -66.092 1.00 71.94 319 ASP B O 1
ATOM 6767 N N . PRO B 1 328 ? 46.161 -34.895 -64.799 1.00 69.15 320 PRO B N 1
ATOM 6768 C CA . PRO B 1 328 ? 47.191 -35.681 -65.502 1.00 79.18 320 PRO B CA 1
ATOM 6769 C C . PRO B 1 328 ? 47.071 -37.185 -65.307 1.00 79.16 320 PRO B C 1
ATOM 6770 O O . PRO B 1 328 ? 47.712 -37.938 -66.050 1.00 79.95 320 PRO B O 1
ATOM 6774 N N . PHE B 1 329 ? 46.279 -37.648 -64.345 1.00 78.78 321 PHE B N 1
ATOM 6775 C CA . PHE B 1 329 ? 46.148 -39.072 -64.071 1.00 81.85 321 PHE B CA 1
ATOM 6776 C C . PHE B 1 329 ? 44.898 -39.680 -64.680 1.00 73.37 321 PHE B C 1
ATOM 6777 O O . PHE B 1 329 ? 44.942 -40.796 -65.199 1.00 75.80 321 PHE B O 1
ATOM 6785 N N . VAL B 1 330 ? 43.777 -38.973 -64.630 1.00 68.07 322 VAL B N 1
ATOM 6786 C CA . VAL B 1 330 ? 42.529 -39.483 -65.173 1.00 72.62 322 VAL B CA 1
ATOM 6787 C C . VAL B 1 330 ? 42.096 -38.737 -66.419 1.00 64.20 322 VAL B C 1
ATOM 6788 O O . VAL B 1 330 ? 41.065 -39.090 -67.015 1.00 57.48 322 VAL B O 1
ATOM 6792 N N . GLY B 1 331 ? 42.852 -37.726 -66.844 1.00 65.11 323 GLY B N 1
ATOM 6793 C CA . GLY B 1 331 ? 42.483 -36.967 -68.023 1.00 68.46 323 GLY B CA 1
ATOM 6794 C C . GLY B 1 331 ? 41.444 -35.913 -67.715 1.00 70.84 323 GLY B C 1
ATOM 6795 O O . GLY B 1 331 ? 41.469 -35.307 -66.643 1.00 66.94 323 GLY B O 1
ATOM 6796 N N . SER B 1 332 ? 40.521 -35.683 -68.643 1.00 68.13 324 SER B N 1
ATOM 6797 C CA . SER B 1 332 ? 39.512 -34.662 -68.430 1.00 65.23 324 SER B CA 1
ATOM 6798 C C . SER B 1 332 ? 38.412 -35.198 -67.521 1.00 68.83 324 SER B C 1
ATOM 6799 O O . SER B 1 332 ? 37.942 -36.327 -67.696 1.00 64.52 324 SER B O 1
ATOM 6802 N N . LEU B 1 333 ? 38.005 -34.386 -66.550 1.00 62.01 325 LEU B N 1
ATOM 6803 C CA . LEU B 1 333 ? 36.882 -34.700 -65.678 1.00 54.24 325 LEU B CA 1
ATOM 6804 C C . LEU B 1 333 ? 35.771 -33.717 -66.006 1.00 51.06 325 LEU B C 1
ATOM 6805 O O . LEU B 1 333 ? 35.924 -32.507 -65.806 1.00 57.43 325 LEU B O 1
ATOM 6810 N N . THR B 1 334 ? 34.661 -34.239 -66.504 1.00 44.15 326 THR B N 1
ATOM 6811 C CA . THR B 1 334 ? 33.492 -33.442 -66.841 1.00 44.54 326 THR B CA 1
ATOM 6812 C C . THR B 1 334 ? 32.515 -33.537 -65.679 1.00 52.54 326 THR B C 1
ATOM 6813 O O . THR B 1 334 ? 31.921 -34.592 -65.448 1.00 54.41 326 THR B O 1
ATOM 6817 N N . PHE B 1 335 ? 32.364 -32.437 -64.943 1.00 55.26 327 PHE B N 1
ATOM 6818 C CA . PHE B 1 335 ? 31.452 -32.398 -63.809 1.00 47.54 327 PHE B CA 1
ATOM 6819 C C . PHE B 1 335 ? 30.033 -32.153 -64.296 1.00 44.41 327 PHE B C 1
ATOM 6820 O O . PHE B 1 335 ? 29.774 -31.190 -65.018 1.00 54.96 327 PHE B O 1
ATOM 6828 N N . ILE B 1 336 ? 29.121 -33.040 -63.923 1.00 49.23 328 ILE B N 1
ATOM 6829 C CA . ILE B 1 336 ? 27.739 -32.945 -64.366 1.00 53.91 328 ILE B CA 1
ATOM 6830 C C . ILE B 1 336 ? 26.822 -32.909 -63.157 1.00 55.86 328 ILE B C 1
ATOM 6831 O O . ILE B 1 336 ? 27.141 -33.428 -62.080 1.00 58.51 328 ILE B O 1
ATOM 6836 N N . ARG B 1 337 ? 25.667 -32.295 -63.352 1.00 47.52 329 ARG B N 1
ATOM 6837 C CA . ARG B 1 337 ? 24.568 -32.350 -62.406 1.00 43.18 329 ARG B CA 1
ATOM 6838 C C . ARG B 1 337 ? 23.436 -33.093 -63.091 1.00 48.81 329 ARG B C 1
ATOM 6839 O O . ARG B 1 337 ? 22.944 -32.660 -64.136 1.00 56.13 329 ARG B O 1
ATOM 6847 N N . ILE B 1 338 ? 23.045 -34.223 -62.526 1.00 53.52 330 ILE B N 1
ATOM 6848 C CA . ILE B 1 338 ? 21.952 -34.999 -63.088 1.00 51.63 330 ILE B CA 1
ATOM 6849 C C . ILE B 1 338 ? 20.636 -34.399 -62.626 1.00 58.12 330 ILE B C 1
ATOM 6850 O O . ILE B 1 338 ? 20.423 -34.189 -61.427 1.00 73.49 330 ILE B O 1
ATOM 6855 N N . TYR B 1 339 ? 19.747 -34.125 -63.575 1.00 53.82 331 TYR B N 1
ATOM 6856 C CA . TYR B 1 339 ? 18.435 -33.583 -63.259 1.00 56.80 331 TYR B CA 1
ATOM 6857 C C . TYR B 1 339 ? 17.323 -34.614 -63.331 1.00 60.19 331 TYR B C 1
ATOM 6858 O O . TYR B 1 339 ? 16.248 -34.375 -62.772 1.00 67.73 331 TYR B O 1
ATOM 6867 N N . SER B 1 340 ? 17.544 -35.740 -64.004 1.00 61.02 332 SER B N 1
ATOM 6868 C CA . SER B 1 340 ? 16.522 -36.771 -64.105 1.00 63.75 332 SER B CA 1
ATOM 6869 C C . SER B 1 340 ? 17.169 -38.093 -64.493 1.00 64.13 332 SER B C 1
ATOM 6870 O O . SER B 1 340 ? 18.256 -38.122 -65.076 1.00 59.49 332 SER B O 1
ATOM 6873 N N . GLY B 1 341 ? 16.497 -39.185 -64.142 1.00 68.24 333 GLY B N 1
ATOM 6874 C CA . GLY B 1 341 ? 16.962 -40.490 -64.563 1.00 61.29 333 GLY B CA 1
ATOM 6875 C C . GLY B 1 341 ? 18.205 -40.976 -63.836 1.00 65.51 333 GLY B C 1
ATOM 6876 O O . GLY B 1 341 ? 18.563 -40.516 -62.743 1.00 66.39 333 GLY B O 1
ATOM 6877 N N . LYS B 1 342 ? 18.859 -41.950 -64.473 1.00 71.06 334 LYS B N 1
ATOM 6878 C CA . LYS B 1 342 ? 20.003 -42.660 -63.919 1.00 69.77 334 LYS B CA 1
ATOM 6879 C C . LYS B 1 342 ? 20.998 -42.947 -65.030 1.00 73.58 334 LYS B C 1
ATOM 6880 O O . LYS B 1 342 ? 20.618 -43.095 -66.193 1.00 80.08 334 LYS B O 1
ATOM 6886 N N . ILE B 1 343 ? 22.277 -43.033 -64.666 1.00 75.24 335 ILE B N 1
ATOM 6887 C CA . ILE B 1 343 ? 23.290 -43.610 -65.540 1.00 73.97 335 ILE B CA 1
ATOM 6888 C C . ILE B 1 343 ? 24.056 -44.663 -64.767 1.00 78.88 335 ILE B C 1
ATOM 6889 O O . ILE B 1 343 ? 24.221 -44.574 -63.546 1.00 78.64 335 ILE B O 1
ATOM 6894 N N . THR B 1 344 ? 24.526 -45.665 -65.503 1.00 81.94 336 THR B N 1
ATOM 6895 C CA . THR B 1 344 ? 25.500 -46.634 -65.033 1.00 81.92 336 THR B CA 1
ATOM 6896 C C . THR B 1 344 ? 26.709 -46.596 -65.963 1.00 75.82 336 THR B C 1
ATOM 6897 O O . THR B 1 344 ? 26.601 -46.211 -67.133 1.00 66.32 336 THR B O 1
ATOM 6901 N N . SER B 1 345 ? 27.865 -46.970 -65.425 1.00 73.43 337 SER B N 1
ATOM 6902 C CA . SER B 1 345 ? 29.069 -47.073 -66.236 1.00 67.02 337 SER B CA 1
ATOM 6903 C C . SER B 1 345 ? 28.841 -48.033 -67.399 1.00 69.87 337 SER B C 1
ATOM 6904 O O . SER B 1 345 ? 28.178 -49.062 -67.255 1.00 68.25 337 SER B O 1
ATOM 6907 N N . GLY B 1 346 ? 29.369 -47.677 -68.569 1.00 70.13 338 GLY B N 1
ATOM 6908 C CA . GLY B 1 346 ? 29.172 -48.456 -69.768 1.00 66.62 338 GLY B CA 1
ATOM 6909 C C . GLY B 1 346 ? 27.986 -48.044 -70.616 1.00 70.26 338 GLY B C 1
ATOM 6910 O O . GLY B 1 346 ? 27.943 -48.386 -71.804 1.00 66.80 338 GLY B O 1
ATOM 6911 N N . ALA B 1 347 ? 27.026 -47.319 -70.049 1.00 70.16 339 ALA B N 1
ATOM 6912 C CA . ALA B 1 347 ? 25.868 -46.892 -70.818 1.00 66.71 339 ALA B CA 1
ATOM 6913 C C . ALA B 1 347 ? 26.275 -45.914 -71.916 1.00 62.65 339 ALA B C 1
ATOM 6914 O O . ALA B 1 347 ? 27.355 -45.310 -71.891 1.00 60.93 339 ALA B O 1
ATOM 6916 N N . THR B 1 348 ? 25.374 -45.755 -72.882 1.00 63.22 340 THR B N 1
ATOM 6917 C CA . THR B 1 348 ? 25.523 -44.804 -73.970 1.00 68.67 340 THR B CA 1
ATOM 6918 C C . THR B 1 348 ? 24.464 -43.721 -73.835 1.00 67.46 340 THR B C 1
ATOM 6919 O O . THR B 1 348 ? 23.281 -44.026 -73.643 1.00 67.05 340 THR B O 1
ATOM 6923 N N . VAL B 1 349 ? 24.887 -42.464 -73.946 1.00 63.77 341 VAL B N 1
ATOM 6924 C CA . VAL B 1 349 ? 23.996 -41.315 -73.906 1.00 59.48 341 VAL B CA 1
ATOM 6925 C C . VAL B 1 349 ? 24.262 -40.464 -75.140 1.00 63.03 341 VAL B C 1
ATOM 6926 O O . VAL B 1 349 ? 25.166 -40.744 -75.927 1.00 67.54 341 VAL B O 1
ATOM 6930 N N . ILE B 1 350 ? 23.460 -39.417 -75.305 1.00 65.94 342 ILE B N 1
ATOM 6931 C CA . ILE B 1 350 ? 23.614 -38.478 -76.408 1.00 69.33 342 ILE B CA 1
ATOM 6932 C C . ILE B 1 350 ? 23.979 -37.124 -75.828 1.00 70.37 342 ILE B C 1
ATOM 6933 O O . ILE B 1 350 ? 23.251 -36.585 -74.986 1.00 74.28 342 ILE B O 1
ATOM 6938 N N . ASN B 1 351 ? 25.104 -36.584 -76.267 1.00 60.96 343 ASN B N 1
ATOM 6939 C CA . ASN B 1 351 ? 25.401 -35.176 -76.060 1.00 56.29 343 ASN B CA 1
ATOM 6940 C C . ASN B 1 351 ? 24.518 -34.419 -77.044 1.00 62.70 343 ASN B C 1
ATOM 6941 O O . ASN B 1 351 ? 24.769 -34.425 -78.247 1.00 64.41 343 ASN B O 1
ATOM 6946 N N . THR B 1 352 ? 23.455 -33.788 -76.548 1.00 64.25 344 THR B N 1
ATOM 6947 C CA . THR B 1 352 ? 22.468 -33.212 -77.455 1.00 62.57 344 THR B CA 1
ATOM 6948 C C . THR B 1 352 ? 22.880 -31.861 -78.009 1.00 66.37 344 THR B C 1
ATOM 6949 O O . THR B 1 352 ? 22.138 -31.300 -78.819 1.00 69.21 344 THR B O 1
ATOM 6953 N N . VAL B 1 353 ? 24.016 -31.313 -77.594 1.00 69.27 345 VAL B N 1
ATOM 6954 C CA . VAL B 1 353 ? 24.487 -30.072 -78.204 1.00 73.63 345 VAL B CA 1
ATOM 6955 C C . VAL B 1 353 ? 25.374 -30.356 -79.408 1.00 77.08 345 VAL B C 1
ATOM 6956 O O . VAL B 1 353 ? 25.248 -29.695 -80.440 1.00 83.60 345 VAL B O 1
ATOM 6960 N N . LYS B 1 354 ? 26.270 -31.342 -79.304 1.00 77.24 346 LYS B N 1
ATOM 6961 C CA . LYS B 1 354 ? 27.071 -31.798 -80.434 1.00 73.44 346 LYS B CA 1
ATOM 6962 C C . LYS B 1 354 ? 26.361 -32.860 -81.263 1.00 76.01 346 LYS B C 1
ATOM 6963 O O . LYS B 1 354 ? 26.838 -33.197 -82.353 1.00 76.01 346 LYS B O 1
ATOM 6969 N N . ASN B 1 355 ? 25.248 -33.394 -80.768 1.00 73.56 347 ASN B N 1
ATOM 6970 C CA . ASN B 1 355 ? 24.531 -34.489 -81.415 1.00 68.72 347 ASN B CA 1
ATOM 6971 C C . ASN B 1 355 ? 25.470 -35.660 -81.709 1.00 66.29 347 ASN B C 1
ATOM 6972 O O . ASN B 1 355 ? 25.588 -36.125 -82.843 1.00 76.97 347 ASN B O 1
ATOM 6977 N N . LYS B 1 356 ? 26.161 -36.132 -80.667 1.00 64.03 348 LYS B N 1
ATOM 6978 C CA . LYS B 1 356 ? 27.024 -37.302 -80.776 1.00 67.31 348 LYS B CA 1
ATOM 6979 C C . LYS B 1 356 ? 26.845 -38.198 -79.560 1.00 66.69 348 LYS B C 1
ATOM 6980 O O . LYS B 1 356 ? 26.658 -37.719 -78.440 1.00 70.12 348 LYS B O 1
ATOM 6986 N N . ARG B 1 357 ? 26.908 -39.500 -79.791 1.00 71.35 349 ARG B N 1
ATOM 6987 C CA . ARG B 1 357 ? 26.865 -40.460 -78.703 1.00 65.89 349 ARG B CA 1
ATOM 6988 C C . ARG B 1 357 ? 28.135 -40.381 -77.866 1.00 71.82 349 ARG B C 1
ATOM 6989 O O . ARG B 1 357 ? 29.217 -40.058 -78.360 1.00 69.36 349 ARG B O 1
ATOM 6997 N N . GLU B 1 358 ? 27.988 -40.658 -76.573 1.00 80.34 350 GLU B N 1
ATOM 6998 C CA . GLU B 1 358 ? 29.114 -40.797 -75.663 1.00 77.10 350 GLU B CA 1
ATOM 6999 C C . GLU B 1 358 ? 28.893 -42.043 -74.823 1.00 73.34 350 GLU B C 1
ATOM 7000 O O . GLU B 1 358 ? 27.783 -42.279 -74.331 1.00 69.22 350 GLU B O 1
ATOM 7006 N N . LYS B 1 359 ? 29.941 -42.848 -74.673 1.00 72.39 351 LYS B N 1
ATOM 7007 C CA . LYS B 1 359 ? 29.896 -44.004 -73.785 1.00 73.44 351 LYS B CA 1
ATOM 7008 C C . LYS B 1 359 ? 30.340 -43.578 -72.388 1.00 63.88 351 LYS B C 1
ATOM 7009 O O . LYS B 1 359 ? 31.413 -42.987 -72.225 1.00 62.67 351 LYS B O 1
ATOM 7015 N N . ILE B 1 360 ? 29.511 -43.855 -71.383 1.00 64.61 352 ILE B N 1
ATOM 7016 C CA . ILE B 1 360 ? 29.892 -43.512 -70.015 1.00 58.37 352 ILE B CA 1
ATOM 7017 C C . ILE B 1 360 ? 30.957 -44.492 -69.543 1.00 65.68 352 ILE B C 1
ATOM 7018 O O . ILE B 1 360 ? 30.742 -45.711 -69.522 1.00 69.61 352 ILE B O 1
ATOM 7023 N N . GLY B 1 361 ? 32.117 -43.963 -69.169 1.00 59.74 353 GLY B N 1
ATOM 7024 C CA . GLY B 1 361 ? 33.171 -44.795 -68.618 1.00 58.39 353 GLY B CA 1
ATOM 7025 C C . GLY B 1 361 ? 33.184 -44.715 -67.108 1.00 63.16 353 GLY B C 1
ATOM 7026 O O . GLY B 1 361 ? 32.158 -44.934 -66.459 1.00 62.94 353 GLY B O 1
ATOM 7027 N N . ARG B 1 362 ? 34.321 -44.376 -66.523 1.00 63.43 354 ARG B N 1
ATOM 7028 C CA . ARG B 1 362 ? 34.378 -44.308 -65.076 1.00 70.74 354 ARG B CA 1
ATOM 7029 C C . ARG B 1 362 ? 33.793 -42.991 -64.590 1.00 68.96 354 ARG B C 1
ATOM 7030 O O . ARG B 1 362 ? 33.955 -41.943 -65.224 1.00 69.99 354 ARG B O 1
ATOM 7038 N N . MET B 1 363 ? 33.061 -43.066 -63.483 1.00 70.92 355 MET B N 1
ATOM 7039 C CA . MET B 1 363 ? 32.434 -41.921 -62.846 1.00 62.91 355 MET B CA 1
ATOM 7040 C C . MET B 1 363 ? 33.045 -41.747 -61.466 1.00 66.80 355 MET B C 1
ATOM 7041 O O . MET B 1 363 ? 33.399 -42.731 -60.805 1.00 68.13 355 MET B O 1
ATOM 7046 N N . LEU B 1 364 ? 33.177 -40.498 -61.030 1.00 60.53 356 LEU B N 1
ATOM 7047 C CA . LEU B 1 364 ? 33.920 -40.196 -59.815 1.00 56.19 356 LEU B CA 1
ATOM 7048 C C . LEU B 1 364 ? 33.116 -39.295 -58.896 1.00 59.89 356 LEU B C 1
ATOM 7049 O O . LEU B 1 364 ? 32.519 -38.310 -59.346 1.00 56.82 356 LEU B O 1
ATOM 7054 N N . LEU B 1 365 ? 33.094 -39.656 -57.613 1.00 61.55 357 LEU B N 1
ATOM 7055 C CA . LEU B 1 365 ? 32.701 -38.767 -56.530 1.00 58.49 357 LEU B CA 1
ATOM 7056 C C . LEU B 1 365 ? 33.960 -38.203 -55.897 1.00 61.12 357 LEU B C 1
ATOM 7057 O O . LEU B 1 365 ? 34.898 -38.952 -55.596 1.00 59.62 357 LEU B O 1
ATOM 7062 N N . MET B 1 366 ? 33.975 -36.893 -55.691 1.00 56.78 358 MET B N 1
ATOM 7063 C CA . MET B 1 366 ? 35.113 -36.212 -55.093 1.00 61.62 358 MET B CA 1
ATOM 7064 C C . MET B 1 366 ? 34.781 -35.947 -53.632 1.00 67.84 358 MET B C 1
ATOM 7065 O O . MET B 1 366 ? 33.912 -35.127 -53.323 1.00 73.19 358 MET B O 1
ATOM 7070 N N . HIS B 1 367 ? 35.451 -36.657 -52.739 1.00 67.94 359 HIS B N 1
ATOM 7071 C CA . HIS B 1 367 ? 35.330 -36.362 -51.326 1.00 71.33 359 HIS B CA 1
ATOM 7072 C C . HIS B 1 367 ? 36.440 -35.399 -50.913 1.00 79.84 359 HIS B C 1
ATOM 7073 O O . HIS B 1 367 ? 37.239 -34.942 -51.734 1.00 84.14 359 HIS B O 1
ATOM 7080 N N . ALA B 1 368 ? 36.482 -35.077 -49.622 1.00 86.11 360 ALA B N 1
ATOM 7081 C CA . ALA B 1 368 ? 37.416 -34.065 -49.142 1.00 92.23 360 ALA B CA 1
ATOM 7082 C C . ALA B 1 368 ? 38.859 -34.456 -49.438 1.00 97.58 360 ALA B C 1
ATOM 7083 O O . ALA B 1 368 ? 39.646 -33.641 -49.938 1.00 91.26 360 ALA B O 1
ATOM 7085 N N . ASN B 1 369 ? 39.221 -35.708 -49.149 1.00 104.64 361 ASN B N 1
ATOM 7086 C CA . ASN B 1 369 ? 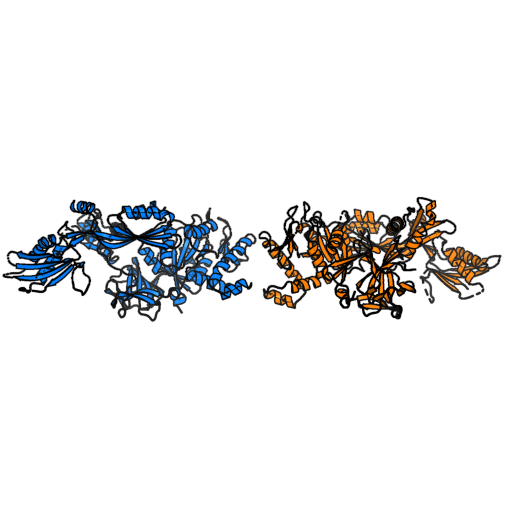40.600 -36.162 -49.244 1.00 115.67 361 ASN B CA 1
ATOM 7087 C C . ASN B 1 369 ? 40.815 -37.307 -50.224 1.00 110.47 361 ASN B C 1
ATOM 7088 O O . ASN B 1 369 ? 41.932 -37.835 -50.292 1.00 114.53 361 ASN B O 1
ATOM 7093 N N . ASN B 1 370 ? 39.793 -37.718 -50.973 1.00 104.15 362 ASN B N 1
ATOM 7094 C CA . ASN B 1 370 ? 39.968 -38.814 -51.915 1.00 93.66 362 ASN B CA 1
ATOM 7095 C C . ASN B 1 370 ? 38.913 -38.731 -53.005 1.00 79.17 362 ASN B C 1
ATOM 7096 O O . ASN B 1 370 ? 37.895 -38.048 -52.868 1.00 76.75 362 ASN B O 1
ATOM 7101 N N . ARG B 1 371 ? 39.178 -39.441 -54.095 1.00 74.83 363 ARG B N 1
ATOM 7102 C CA . ARG B 1 371 ? 38.221 -39.643 -55.171 1.00 71.19 363 ARG B CA 1
ATOM 7103 C C . ARG B 1 371 ? 37.724 -41.078 -55.107 1.00 69.55 363 ARG B C 1
ATOM 7104 O O . ARG B 1 371 ? 38.520 -42.003 -54.936 1.00 77.21 363 ARG B O 1
ATOM 7112 N N . GLU B 1 372 ? 36.415 -41.265 -55.230 1.00 69.87 364 GLU B N 1
ATOM 7113 C CA . GLU B 1 372 ? 35.810 -42.588 -55.134 1.00 70.79 364 GLU B CA 1
ATOM 7114 C C . GLU B 1 372 ? 35.200 -42.970 -56.474 1.00 73.05 364 GLU B C 1
ATOM 7115 O O . GLU B 1 372 ? 34.384 -42.221 -57.022 1.00 73.85 364 GLU B O 1
ATOM 7121 N N . ASP B 1 373 ? 35.596 -44.129 -56.994 1.00 69.67 365 ASP B N 1
ATOM 7122 C CA . ASP B 1 373 ? 35.012 -44.655 -58.219 1.00 70.81 365 ASP B CA 1
ATOM 7123 C C . ASP B 1 373 ? 33.620 -45.203 -57.940 1.00 71.73 365 ASP B C 1
ATOM 7124 O O . ASP B 1 373 ? 33.439 -46.021 -57.034 1.00 85.89 365 ASP B O 1
ATOM 7129 N N . ILE B 1 374 ? 32.637 -44.753 -58.715 1.00 62.55 366 ILE B N 1
ATOM 7130 C CA . ILE B 1 374 ? 31.284 -45.285 -58.647 1.00 59.96 366 ILE B CA 1
ATOM 7131 C C . ILE B 1 374 ? 30.892 -45.807 -60.024 1.00 66.98 366 ILE B C 1
ATOM 7132 O O . ILE B 1 374 ? 31.535 -45.516 -61.034 1.00 71.04 366 ILE B O 1
ATOM 7137 N N . LYS B 1 375 ? 29.805 -46.576 -60.046 1.00 70.18 367 LYS B N 1
ATOM 7138 C CA . LYS B 1 375 ? 29.291 -47.193 -61.259 1.00 73.61 367 LYS B CA 1
ATOM 7139 C C . LYS B 1 375 ? 27.847 -46.819 -61.560 1.00 73.89 367 LYS B C 1
ATOM 7140 O O . LYS B 1 375 ? 27.315 -47.259 -62.585 1.00 74.86 367 LYS B O 1
ATOM 7146 N N . GLU B 1 376 ? 27.195 -46.034 -60.703 1.00 66.06 368 GLU B N 1
ATOM 7147 C CA . GLU B 1 376 ? 25.848 -45.547 -60.971 1.00 65.68 368 GLU B CA 1
ATOM 7148 C C . GLU B 1 376 ? 25.707 -44.148 -60.385 1.00 63.37 368 GLU B C 1
ATOM 7149 O O . GLU B 1 376 ? 26.496 -43.734 -59.532 1.00 62.89 368 GLU B O 1
ATOM 7151 N N . ALA B 1 377 ? 24.695 -43.420 -60.860 1.00 56.00 369 ALA B N 1
ATOM 7152 C CA . ALA B 1 377 ? 24.311 -42.132 -60.286 1.00 55.72 369 ALA B CA 1
ATOM 7153 C C . ALA B 1 377 ? 22.931 -41.764 -60.811 1.00 56.56 369 ALA B C 1
ATOM 7154 O O . ALA B 1 377 ? 22.457 -42.328 -61.802 1.00 62.27 369 ALA B O 1
ATOM 7156 N N . SER B 1 378 ? 22.289 -40.800 -60.153 1.00 55.05 370 SER B N 1
ATOM 7157 C CA . SER B 1 378 ? 20.888 -40.541 -60.463 1.00 56.80 370 SER B CA 1
ATOM 7158 C C . SER B 1 378 ? 20.532 -39.095 -60.131 1.00 53.27 370 SER B C 1
ATOM 7159 O O . SER B 1 378 ? 21.364 -38.315 -59.656 1.00 53.72 370 SER B O 1
ATOM 7162 N N . ALA B 1 379 ? 19.269 -38.752 -60.381 1.00 54.62 371 ALA B N 1
ATOM 7163 C CA . ALA B 1 379 ? 18.808 -37.372 -60.303 1.00 62.46 371 ALA B CA 1
ATOM 7164 C C . ALA B 1 379 ? 19.227 -36.714 -58.997 1.00 64.74 371 ALA B C 1
ATOM 7165 O O . ALA B 1 379 ? 19.255 -37.352 -57.946 1.00 65.46 371 ALA B O 1
ATOM 7167 N N . GLY B 1 380 ? 19.577 -35.429 -59.079 1.00 66.86 372 GLY B N 1
ATOM 7168 C CA . GLY B 1 380 ? 20.030 -34.661 -57.940 1.00 67.01 372 GLY B CA 1
ATOM 7169 C C . GLY B 1 380 ? 21.524 -34.704 -57.679 1.00 64.05 372 GLY B C 1
ATOM 7170 O O . GLY B 1 380 ? 22.043 -33.802 -57.005 1.00 64.33 372 GLY B O 1
ATOM 7171 N N . ASP B 1 381 ? 22.225 -35.721 -58.190 1.00 55.16 373 ASP B N 1
ATOM 7172 C CA . ASP B 1 381 ? 23.636 -35.964 -57.920 1.00 58.26 373 ASP B CA 1
ATOM 7173 C C . ASP B 1 381 ? 24.555 -35.026 -58.704 1.00 63.62 373 ASP B C 1
ATOM 7174 O O . ASP B 1 381 ? 24.176 -34.422 -59.710 1.00 60.53 373 ASP B O 1
ATOM 7179 N N . ILE B 1 382 ? 25.807 -34.985 -58.258 1.00 63.26 374 ILE B N 1
ATOM 7180 C CA . ILE B 1 382 ? 26.877 -34.231 -58.889 1.00 53.44 374 ILE B CA 1
ATOM 7181 C C . ILE B 1 382 ? 28.077 -35.165 -58.995 1.00 56.17 374 ILE B C 1
ATOM 7182 O O . ILE B 1 382 ? 28.732 -35.463 -57.991 1.00 59.64 374 ILE B O 1
ATOM 7187 N N . VAL B 1 383 ? 28.360 -35.646 -60.213 1.00 59.63 375 VAL B N 1
ATOM 7188 C CA . VAL B 1 383 ? 29.459 -36.565 -60.464 1.00 59.58 375 VAL B CA 1
ATOM 7189 C C . VAL B 1 383 ? 30.328 -36.021 -61.588 1.00 56.25 375 VAL B C 1
ATOM 7190 O O . VAL B 1 383 ? 29.915 -35.173 -62.381 1.00 61.44 375 VAL B O 1
ATOM 7194 N N . ALA B 1 384 ? 31.539 -36.552 -61.659 1.00 58.63 376 ALA B N 1
ATOM 7195 C CA . ALA B 1 384 ? 32.508 -36.204 -62.683 1.00 56.17 376 ALA B CA 1
ATOM 7196 C C . ALA B 1 384 ? 32.702 -37.409 -63.594 1.00 63.30 376 ALA B C 1
ATOM 7197 O O . ALA B 1 384 ? 33.056 -38.495 -63.124 1.00 64.16 376 ALA B O 1
ATOM 7199 N N . LEU B 1 385 ? 32.451 -37.221 -64.887 1.00 57.49 377 LEU B N 1
ATOM 7200 C CA . LEU B 1 385 ? 32.659 -38.265 -65.884 1.00 51.16 377 LEU B CA 1
ATOM 7201 C C . LEU B 1 385 ? 34.071 -38.148 -66.442 1.00 54.70 377 LEU B C 1
ATOM 7202 O O . LEU B 1 385 ? 34.452 -37.094 -66.962 1.00 69.24 377 LEU B O 1
ATOM 7207 N N . ALA B 1 386 ? 34.845 -39.222 -66.328 1.00 58.19 378 ALA B N 1
ATOM 7208 C CA . ALA B 1 386 ? 36.186 -39.235 -66.880 1.00 61.73 378 ALA B CA 1
ATOM 7209 C C . ALA B 1 386 ? 36.156 -39.615 -68.355 1.00 70.46 378 ALA B C 1
ATOM 7210 O O . ALA B 1 386 ? 35.317 -40.405 -68.796 1.00 70.70 378 ALA B O 1
ATOM 7212 N N . GLY B 1 387 ? 37.070 -39.014 -69.117 1.00 73.46 379 GLY B N 1
ATOM 7213 C CA . GLY B 1 387 ? 37.418 -39.471 -70.458 1.00 77.85 379 GLY B CA 1
ATOM 7214 C C . GLY B 1 387 ? 36.328 -39.475 -71.511 1.00 75.01 379 GLY B C 1
ATOM 7215 O O . GLY B 1 387 ? 36.254 -40.418 -72.311 1.00 79.40 379 GLY B O 1
ATOM 7216 N N . LEU B 1 388 ? 35.486 -38.445 -71.540 1.00 61.09 380 LEU B N 1
ATOM 7217 C CA . LEU B 1 388 ? 34.562 -38.268 -72.652 1.00 61.67 380 LEU B CA 1
ATOM 7218 C C . LEU B 1 388 ? 35.316 -37.776 -73.885 1.00 70.32 380 LEU B C 1
ATOM 7219 O O . LEU B 1 388 ? 36.381 -37.160 -73.783 1.00 73.34 380 LEU B O 1
ATOM 7224 N N . LYS B 1 389 ? 34.751 -38.047 -75.065 1.00 66.38 381 LYS B N 1
ATOM 7225 C CA . LYS B 1 389 ? 35.489 -37.791 -76.298 1.00 76.91 381 LYS B CA 1
ATOM 7226 C C . LYS B 1 389 ? 35.338 -36.344 -76.756 1.00 80.00 381 LYS B C 1
ATOM 7227 O O . LYS B 1 389 ? 36.332 -35.690 -77.093 1.00 79.55 381 LYS B O 1
ATOM 7233 N N . ASP B 1 390 ? 34.108 -35.818 -76.766 1.00 77.35 382 ASP B N 1
ATOM 7234 C CA . ASP B 1 390 ? 33.897 -34.471 -77.289 1.00 73.29 382 ASP B CA 1
ATOM 7235 C C . ASP B 1 390 ? 32.712 -33.819 -76.570 1.00 67.89 382 ASP B C 1
ATOM 7236 O O . ASP B 1 390 ? 31.624 -33.617 -77.104 1.00 73.53 382 ASP B O 1
ATOM 7241 N N . THR B 1 391 ? 32.923 -33.436 -75.318 1.00 59.29 383 THR B N 1
ATOM 7242 C CA . THR B 1 391 ? 31.890 -32.757 -74.548 1.00 57.25 383 THR B CA 1
ATOM 7243 C C . THR B 1 391 ? 32.453 -31.462 -73.978 1.00 54.22 383 THR B C 1
ATOM 7244 O O . THR B 1 391 ? 33.591 -31.424 -73.504 1.00 64.69 383 THR B O 1
ATOM 7248 N N . SER B 1 392 ? 31.664 -30.397 -74.039 1.00 54.82 384 SER B N 1
ATOM 7249 C CA . SER B 1 392 ? 32.059 -29.089 -73.534 1.00 61.03 384 SER B CA 1
ATOM 7250 C C . SER B 1 392 ? 31.142 -28.694 -72.388 1.00 63.34 384 SER B C 1
ATOM 7251 O O . SER B 1 392 ? 30.025 -29.202 -72.265 1.00 63.38 384 SER B O 1
ATOM 7254 N N . THR B 1 393 ? 31.612 -27.761 -71.558 1.00 59.99 385 THR B N 1
ATOM 7255 C CA . THR B 1 393 ? 30.742 -27.227 -70.523 1.00 68.39 385 THR B CA 1
ATOM 7256 C C . THR B 1 393 ? 29.508 -26.603 -71.167 1.00 60.18 385 THR B C 1
ATOM 7257 O O . THR B 1 393 ? 29.556 -26.095 -72.289 1.00 63.69 385 THR B O 1
ATOM 7261 N N . GLY B 1 394 ? 28.384 -26.661 -70.453 1.00 51.13 386 GLY B N 1
ATOM 7262 C CA . GLY B 1 394 ? 27.111 -26.238 -70.996 1.00 45.57 386 GLY B CA 1
ATOM 7263 C C . GLY B 1 394 ? 26.421 -27.277 -71.850 1.00 56.46 386 GLY B C 1
ATOM 7264 O O . GLY B 1 394 ? 25.230 -27.120 -72.156 1.00 62.83 386 GLY B O 1
ATOM 7265 N N . ASP B 1 395 ? 27.120 -28.337 -72.241 1.00 55.15 387 ASP B N 1
ATOM 7266 C CA . ASP B 1 395 ? 26.494 -29.405 -73.003 1.00 61.20 387 ASP B CA 1
ATOM 7267 C C . ASP B 1 395 ? 25.508 -30.194 -72.146 1.00 62.76 387 ASP B C 1
ATOM 7268 O O . ASP B 1 395 ? 25.649 -30.299 -70.927 1.00 54.21 387 ASP B O 1
ATOM 7273 N N . THR B 1 396 ? 24.507 -30.763 -72.810 1.00 61.98 388 THR B N 1
ATOM 7274 C CA . THR B 1 396 ? 23.535 -31.642 -72.182 1.00 56.69 388 THR B CA 1
ATOM 7275 C C . THR B 1 396 ? 23.836 -33.083 -72.576 1.00 59.15 388 THR B C 1
ATOM 7276 O O . THR B 1 396 ? 24.045 -33.375 -73.757 1.00 68.72 388 THR B O 1
ATOM 7280 N N . LEU B 1 397 ? 23.886 -33.976 -71.591 1.00 56.57 389 LEU B N 1
ATOM 7281 C CA . LEU B 1 397 ? 23.896 -35.410 -71.848 1.00 54.14 389 LEU B CA 1
ATOM 7282 C C . LEU B 1 397 ? 22.495 -35.938 -71.586 1.00 59.87 389 LEU B C 1
ATOM 7283 O O . LEU B 1 397 ? 21.886 -35.599 -70.566 1.00 59.55 389 LEU B O 1
ATOM 7288 N N . SER B 1 398 ? 21.976 -36.746 -72.509 1.00 60.57 390 SER B N 1
ATOM 7289 C CA . SER B 1 398 ? 20.591 -37.181 -72.423 1.00 62.68 390 SER B CA 1
ATOM 7290 C C . SER B 1 398 ? 20.466 -38.648 -72.798 1.00 68.03 390 SER B C 1
ATOM 7291 O O . SER B 1 398 ? 21.355 -39.238 -73.417 1.00 74.76 390 SER B O 1
ATOM 7294 N N . ASP B 1 399 ? 19.332 -39.227 -72.419 1.00 68.16 391 ASP B N 1
ATOM 7295 C CA . ASP B 1 399 ? 18.963 -40.533 -72.932 1.00 71.06 391 ASP B CA 1
ATOM 7296 C C . ASP B 1 399 ? 18.745 -40.460 -74.439 1.00 75.50 391 ASP B C 1
ATOM 7297 O O . ASP B 1 399 ? 18.239 -39.463 -74.965 1.00 75.86 391 ASP B O 1
ATOM 7302 N N . ILE B 1 400 ? 19.145 -41.526 -75.137 1.00 77.45 392 ILE B N 1
ATOM 7303 C CA . ILE B 1 400 ? 18.991 -41.574 -76.583 1.00 80.82 392 ILE B CA 1
ATOM 7304 C C . ILE B 1 400 ? 17.530 -41.695 -76.981 1.00 89.29 392 ILE B C 1
ATOM 7305 O O . ILE B 1 400 ? 17.162 -41.326 -78.102 1.00 86.97 392 ILE B O 1
ATOM 7307 N N . ASP B 1 401 ? 16.683 -42.195 -76.078 1.00 99.58 393 ASP B N 1
ATOM 7308 C CA . ASP B 1 401 ? 15.277 -42.420 -76.396 1.00 108.64 393 ASP B CA 1
ATOM 7309 C C . ASP B 1 401 ? 14.474 -41.126 -76.307 1.00 101.98 393 ASP B C 1
ATOM 7310 O O . ASP B 1 401 ? 13.666 -40.830 -77.192 1.00 114.15 393 ASP B O 1
ATOM 7315 N N . LYS B 1 402 ? 14.688 -40.337 -75.254 1.00 88.63 394 LYS B N 1
ATOM 7316 C CA . LYS B 1 402 ? 14.023 -39.044 -75.083 1.00 81.24 394 LYS B CA 1
ATOM 7317 C C . LYS B 1 402 ? 15.105 -37.977 -74.975 1.00 78.01 394 LYS B C 1
ATOM 7318 O O . LYS B 1 402 ? 15.684 -37.775 -73.906 1.00 72.19 394 LYS B O 1
ATOM 7320 N N . GLN B 1 403 ? 15.381 -37.283 -76.073 1.00 79.35 395 GLN B N 1
ATOM 7321 C CA . GLN B 1 403 ? 16.470 -36.320 -76.091 1.00 75.08 395 GLN B CA 1
ATOM 7322 C C . GLN B 1 403 ? 15.946 -34.942 -75.721 1.00 74.07 395 GLN B C 1
ATOM 7323 O O . GLN B 1 403 ? 14.939 -34.481 -76.268 1.00 75.38 395 GLN B O 1
ATOM 7329 N N . VAL B 1 404 ? 16.619 -34.301 -74.772 1.00 70.55 396 VAL B N 1
ATOM 7330 C CA . VAL B 1 404 ? 16.296 -32.949 -74.344 1.00 67.41 396 VAL B CA 1
ATOM 7331 C C . VAL B 1 404 ? 17.590 -32.153 -74.323 1.00 66.61 396 VAL B C 1
ATOM 7332 O O . VAL B 1 404 ? 18.675 -32.707 -74.120 1.00 69.59 396 VAL B O 1
ATOM 7336 N N . VAL B 1 405 ? 17.480 -30.851 -74.562 1.00 66.12 397 VAL B N 1
ATOM 7337 C CA . VAL B 1 405 ? 18.578 -29.914 -74.358 1.00 64.09 397 VAL B CA 1
ATOM 7338 C C . VAL B 1 405 ? 18.218 -29.033 -73.172 1.00 72.70 397 VAL B C 1
ATOM 7339 O O . VAL B 1 405 ? 17.139 -28.429 -73.148 1.00 80.42 397 VAL B O 1
ATOM 7343 N N . LEU B 1 406 ? 19.110 -28.957 -72.195 1.00 68.45 398 LEU B N 1
ATOM 7344 C CA . LEU B 1 406 ? 18.853 -28.171 -71.000 1.00 68.92 398 LEU B CA 1
ATOM 7345 C C . LEU B 1 406 ? 19.433 -26.776 -71.164 1.00 79.27 398 LEU B C 1
ATOM 7346 O O . LEU B 1 406 ? 20.402 -26.571 -71.899 1.00 81.37 398 LEU B O 1
ATOM 7351 N N . GLU B 1 407 ? 18.824 -25.818 -70.470 1.00 90.83 399 GLU B N 1
ATOM 7352 C CA . GLU B 1 407 ? 19.110 -24.412 -70.717 1.00 103.69 399 GLU B CA 1
ATOM 7353 C C . GLU B 1 407 ? 20.533 -24.065 -70.293 1.00 108.00 399 GLU B C 1
ATOM 7354 O O . GLU B 1 407 ? 20.994 -24.459 -69.216 1.00 114.72 399 GLU B O 1
ATOM 7360 N N . ARG B 1 408 ? 21.230 -23.329 -71.159 1.00 108.43 400 ARG B N 1
ATOM 7361 C CA . ARG B 1 408 ? 22.601 -22.900 -70.922 1.00 101.46 400 ARG B CA 1
ATOM 7362 C C . ARG B 1 408 ? 22.818 -21.556 -71.603 1.00 109.90 400 ARG B C 1
ATOM 7363 O O . ARG B 1 408 ? 22.045 -21.151 -72.476 1.00 111.89 400 ARG B O 1
ATOM 7371 N N . MET B 1 409 ? 23.896 -20.877 -71.212 1.00 110.60 401 MET B N 1
ATOM 7372 C CA . MET B 1 409 ? 24.285 -19.635 -71.867 1.00 114.23 401 MET B CA 1
ATOM 7373 C C . MET B 1 409 ? 24.923 -19.936 -73.219 1.00 115.80 401 MET B C 1
ATOM 7374 O O . MET B 1 409 ? 25.881 -20.711 -73.302 1.00 119.25 401 MET B O 1
ATOM 7376 N N . GLU B 1 410 ? 24.390 -19.326 -74.275 1.00 116.23 402 GLU B N 1
ATOM 7377 C CA . GLU B 1 410 ? 24.879 -19.527 -75.635 1.00 119.28 402 GLU B CA 1
ATOM 7378 C C . GLU B 1 410 ? 25.835 -18.404 -76.013 1.00 124.46 402 GLU B C 1
ATOM 7379 O O . GLU B 1 410 ? 25.588 -17.234 -75.703 1.00 134.45 402 GLU B O 1
ATOM 7385 N N . PHE B 1 411 ? 26.915 -18.759 -76.707 1.00 116.90 403 PHE B N 1
ATOM 7386 C CA . PHE B 1 411 ? 27.909 -17.739 -76.995 1.00 106.16 403 PHE B CA 1
ATOM 7387 C C . PHE B 1 411 ? 27.986 -17.448 -78.490 1.00 97.38 403 PHE B C 1
ATOM 7388 O O . PHE B 1 411 ? 27.899 -18.370 -79.311 1.00 94.39 403 PHE B O 1
ATOM 7396 N N . PRO B 1 412 ? 28.142 -16.173 -78.867 1.00 82.02 404 PRO B N 1
ATOM 7397 C CA . PRO B 1 412 ? 28.218 -15.823 -80.287 1.00 83.30 404 PRO B CA 1
ATOM 7398 C C . PRO B 1 412 ? 29.638 -15.851 -80.824 1.00 82.59 404 PRO B C 1
ATOM 7399 O O . PRO B 1 412 ? 30.535 -16.446 -80.219 1.00 86.28 404 PRO B O 1
ATOM 7403 N N . GLU B 1 413 ? 29.844 -15.194 -81.958 1.00 83.57 405 GLU B N 1
ATOM 7404 C CA . GLU B 1 413 ? 31.175 -15.107 -82.532 1.00 96.97 405 GLU B CA 1
ATOM 7405 C C . GLU B 1 413 ? 32.104 -14.344 -81.591 1.00 102.82 405 GLU B C 1
ATOM 7406 O O . GLU B 1 413 ? 31.684 -13.370 -80.956 1.00 105.87 405 GLU B O 1
ATOM 7412 N N . PRO B 1 414 ? 33.359 -14.768 -81.459 1.00 105.06 406 PRO B N 1
ATOM 7413 C CA . PRO B 1 414 ? 34.288 -14.056 -80.577 1.00 99.16 406 PRO B CA 1
ATOM 7414 C C . PRO B 1 414 ? 34.565 -12.648 -81.078 1.00 90.75 406 PRO B C 1
ATOM 7415 O O . PRO B 1 414 ? 34.578 -12.379 -82.282 1.00 99.79 406 PRO B O 1
ATOM 7419 N N . VAL B 1 415 ? 34.797 -11.741 -80.128 1.00 82.84 407 VAL B N 1
ATOM 7420 C CA . VAL B 1 415 ? 34.948 -10.327 -80.432 1.00 74.83 407 VAL B CA 1
ATOM 7421 C C . VAL B 1 415 ? 36.266 -9.752 -79.942 1.00 75.48 407 VAL B C 1
ATOM 7422 O O . VAL B 1 415 ? 36.547 -8.581 -80.200 1.00 78.35 407 VAL B O 1
ATOM 7426 N N . ILE B 1 416 ? 37.090 -10.533 -79.253 1.00 73.24 408 ILE B N 1
ATOM 7427 C CA . ILE B 1 416 ? 38.409 -10.084 -78.824 1.00 74.16 408 ILE B CA 1
ATOM 7428 C C . ILE B 1 416 ? 39.423 -11.151 -79.220 1.00 81.61 408 ILE B C 1
ATOM 7429 O O . ILE B 1 416 ? 39.104 -12.342 -79.289 1.00 74.76 408 ILE B O 1
ATOM 7434 N N . GLU B 1 417 ? 40.644 -10.721 -79.524 1.00 81.54 409 GLU B N 1
ATOM 7435 C CA . GLU B 1 417 ? 41.652 -11.636 -80.039 1.00 82.09 409 GLU B CA 1
ATOM 7436 C C . GLU B 1 417 ? 42.989 -11.338 -79.385 1.00 80.98 409 GLU B C 1
ATOM 7437 O O . GLU B 1 417 ? 43.312 -10.178 -79.116 1.00 79.18 409 GLU B O 1
ATOM 7443 N N . LEU B 1 418 ? 43.772 -12.387 -79.144 1.00 77.17 410 LEU B N 1
ATOM 7444 C CA . LEU B 1 418 ? 45.018 -12.240 -78.405 1.00 77.09 410 LEU B CA 1
ATOM 7445 C C . LEU B 1 418 ? 46.085 -13.138 -79.005 1.00 78.36 410 LEU B C 1
ATOM 7446 O O . LEU B 1 418 ? 45.913 -14.358 -79.065 1.00 77.79 410 LEU B O 1
ATOM 7451 N N . ALA B 1 419 ? 47.179 -12.533 -79.449 1.00 84.05 411 ALA B N 1
ATOM 7452 C CA . ALA B 1 419 ? 48.330 -13.290 -79.911 1.00 86.70 411 ALA B CA 1
ATOM 7453 C C . ALA B 1 419 ? 49.069 -13.854 -78.709 1.00 91.57 411 ALA B C 1
ATOM 7454 O O . ALA B 1 419 ? 49.415 -13.116 -77.782 1.00 90.49 411 ALA B O 1
ATOM 7456 N N . VAL B 1 420 ? 49.307 -15.157 -78.720 1.00 81.44 412 VAL B N 1
ATOM 7457 C CA . VAL B 1 420 ? 49.950 -15.829 -77.603 1.00 94.47 412 VAL B CA 1
ATOM 7458 C C . VAL B 1 420 ? 51.153 -16.609 -78.123 1.00 102.46 412 VAL B C 1
ATOM 7459 O O . VAL B 1 420 ? 51.101 -17.206 -79.205 1.00 104.42 412 VAL B O 1
ATOM 7463 N N . GLU B 1 421 ? 52.249 -16.564 -77.370 1.00 105.46 413 GLU B N 1
ATOM 7464 C CA . GLU B 1 421 ? 53.490 -17.252 -77.694 1.00 112.56 413 GLU B CA 1
ATOM 7465 C C . GLU B 1 421 ? 54.062 -17.858 -76.422 1.00 110.34 413 GLU B C 1
ATOM 7466 O O . GLU B 1 421 ? 53.858 -17.316 -75.330 1.00 106.88 413 GLU B O 1
ATOM 7468 N N . PRO B 1 422 ? 54.776 -18.978 -76.524 1.00 110.77 414 PRO B N 1
ATOM 7469 C CA . PRO B 1 422 ? 55.343 -19.595 -75.320 1.00 110.87 414 PRO B CA 1
ATOM 7470 C C . PRO B 1 422 ? 56.597 -18.874 -74.852 1.00 113.13 414 PRO B C 1
ATOM 7471 O O . PRO B 1 422 ? 57.396 -18.385 -75.655 1.00 112.87 414 PRO B O 1
ATOM 7475 N N . LYS B 1 423 ? 56.755 -18.801 -73.528 1.00 111.82 415 LYS B N 1
ATOM 7476 C CA . LYS B 1 423 ? 57.970 -18.223 -72.963 1.00 114.25 415 LYS B CA 1
ATOM 7477 C C . LYS B 1 423 ? 59.202 -18.986 -73.431 1.00 122.58 415 LYS B C 1
ATOM 7478 O O . LYS B 1 423 ? 60.235 -18.383 -73.745 1.00 127.78 415 LYS B O 1
ATOM 7480 N N . SER B 1 424 ? 59.107 -20.311 -73.498 1.00 125.86 416 SER B N 1
ATOM 7481 C CA . SER B 1 424 ? 60.153 -21.149 -74.068 1.00 133.00 416 SER B CA 1
ATOM 7482 C C . SER B 1 424 ? 59.728 -21.559 -75.472 1.00 129.67 416 SER B C 1
ATOM 7483 O O . SER B 1 424 ? 58.659 -22.152 -75.649 1.00 127.58 416 SER B O 1
ATOM 7486 N N . THR B 1 425 ? 60.562 -21.244 -76.465 1.00 132.85 417 THR B N 1
ATOM 7487 C CA . THR B 1 425 ? 60.197 -21.542 -77.845 1.00 131.18 417 THR B CA 1
ATOM 7488 C C . THR B 1 425 ? 60.035 -23.036 -78.093 1.00 135.54 417 THR B C 1
ATOM 7489 O O . THR B 1 425 ? 59.328 -23.422 -79.030 1.00 134.69 417 THR B O 1
ATOM 7493 N N . ALA B 1 426 ? 60.663 -23.884 -77.275 1.00 137.81 418 ALA B N 1
ATOM 7494 C CA . ALA B 1 426 ? 60.477 -25.323 -77.411 1.00 138.84 418 ALA B CA 1
ATOM 7495 C C . ALA B 1 426 ? 59.108 -25.772 -76.926 1.00 128.51 418 ALA B C 1
ATOM 7496 O O . ALA B 1 426 ? 58.645 -26.846 -77.324 1.00 128.09 418 ALA B O 1
ATOM 7498 N N . ASP B 1 427 ? 58.454 -24.981 -76.079 1.00 120.92 419 ASP B N 1
ATOM 7499 C CA . ASP B 1 427 ? 57.119 -25.310 -75.597 1.00 110.85 419 ASP B CA 1
ATOM 7500 C C . ASP B 1 427 ? 56.035 -25.065 -76.634 1.00 108.87 419 ASP B C 1
ATOM 7501 O O . ASP B 1 427 ? 54.853 -25.213 -76.307 1.00 104.39 419 ASP B O 1
ATOM 7506 N N . GLN B 1 428 ? 56.401 -24.687 -77.862 1.00 115.96 420 GLN B N 1
ATOM 7507 C CA . GLN B 1 428 ? 55.401 -24.416 -78.889 1.00 115.98 420 GLN B CA 1
ATOM 7508 C C . GLN B 1 428 ? 54.516 -25.627 -79.134 1.00 107.74 420 GLN B C 1
ATOM 7509 O O . GLN B 1 428 ? 53.354 -25.476 -79.527 1.00 99.36 420 GLN B O 1
ATOM 7515 N N . GLU B 1 429 ? 55.039 -26.829 -78.889 1.00 112.30 421 GLU B N 1
ATOM 7516 C CA . GLU B 1 429 ? 54.293 -28.044 -79.187 1.00 115.72 421 GLU B CA 1
ATOM 7517 C C . GLU B 1 429 ? 53.226 -28.316 -78.135 1.00 110.06 421 GLU B C 1
ATOM 7518 O O . GLU B 1 429 ? 52.049 -28.491 -78.470 1.00 101.37 421 GLU B O 1
ATOM 7524 N N . LYS B 1 430 ? 53.627 -28.369 -76.861 1.00 114.30 422 LYS B N 1
ATOM 7525 C CA . LYS B 1 430 ? 52.679 -28.623 -75.779 1.00 109.97 422 LYS B CA 1
ATOM 7526 C C . LYS B 1 430 ? 51.579 -27.567 -75.760 1.00 109.64 422 LYS B C 1
ATOM 7527 O O . LYS B 1 430 ? 50.385 -27.892 -75.795 1.00 99.53 422 LYS B O 1
ATOM 7529 N N . MET B 1 431 ? 51.968 -26.293 -75.703 1.00 112.26 423 MET B N 1
ATOM 7530 C CA . MET B 1 431 ? 51.028 -25.213 -75.966 1.00 108.29 423 MET B CA 1
ATOM 7531 C C . MET B 1 431 ? 50.438 -25.387 -77.359 1.00 109.55 423 MET B C 1
ATOM 7532 O O . MET B 1 431 ? 51.070 -25.941 -78.259 1.00 119.08 423 MET B O 1
ATOM 7537 N N . GLY B 1 432 ? 49.214 -24.918 -77.540 1.00 101.76 424 GLY B N 1
ATOM 7538 C CA . GLY B 1 432 ? 48.569 -25.122 -78.819 1.00 97.15 424 GLY B CA 1
ATOM 7539 C C . GLY B 1 432 ? 47.702 -26.356 -78.776 1.00 89.25 424 GLY B C 1
ATOM 7540 O O . GLY B 1 432 ? 46.484 -26.266 -78.952 1.00 85.02 424 GLY B O 1
ATOM 7541 N N . LEU B 1 433 ? 48.320 -27.515 -78.540 1.00 90.41 425 LEU B N 1
ATOM 7542 C CA . LEU B 1 433 ? 47.546 -28.694 -78.170 1.00 89.14 425 LEU B CA 1
ATOM 7543 C C . LEU B 1 433 ? 46.745 -28.423 -76.903 1.00 80.07 425 LEU B C 1
ATOM 7544 O O . LEU B 1 433 ? 45.528 -28.628 -76.868 1.00 87.29 425 LEU B O 1
ATOM 7549 N N . ALA B 1 434 ? 47.420 -27.930 -75.858 1.00 75.32 426 ALA B N 1
ATOM 7550 C CA . ALA B 1 434 ? 46.738 -27.550 -74.623 1.00 75.12 426 ALA B CA 1
ATOM 7551 C C . ALA B 1 434 ? 45.604 -26.571 -74.897 1.00 73.53 426 ALA B C 1
ATOM 7552 O O . ALA B 1 434 ? 44.472 -26.766 -74.431 1.00 70.01 426 ALA B O 1
ATOM 7554 N N . LEU B 1 435 ? 45.892 -25.510 -75.663 1.00 76.84 427 LEU B N 1
ATOM 7555 C CA . LEU B 1 435 ? 44.864 -24.527 -75.996 1.00 74.96 427 LEU B CA 1
ATOM 7556 C C . LEU B 1 435 ? 43.735 -25.157 -76.800 1.00 74.46 427 LEU B C 1
ATOM 7557 O O . LEU B 1 435 ? 42.555 -24.882 -76.543 1.00 72.59 427 LEU B O 1
ATOM 7562 N N . SER B 1 436 ? 44.074 -26.029 -77.758 1.00 73.17 428 SER B N 1
ATOM 7563 C CA . SER B 1 436 ? 43.038 -26.735 -78.509 1.00 71.91 428 SER B CA 1
ATOM 7564 C C . SER B 1 436 ? 42.155 -27.563 -77.587 1.00 65.93 428 SER B C 1
ATOM 7565 O O . SER B 1 436 ? 40.935 -27.633 -77.780 1.00 68.42 428 SER B O 1
ATOM 7568 N N . ARG B 1 437 ? 42.748 -28.197 -76.576 1.00 65.79 429 ARG B N 1
ATOM 7569 C CA . ARG B 1 437 ? 41.935 -28.958 -75.634 1.00 66.35 429 ARG B CA 1
ATOM 7570 C C . ARG B 1 437 ? 41.065 -28.021 -74.804 1.00 62.58 429 ARG B C 1
ATOM 7571 O O . ARG B 1 437 ? 39.853 -28.238 -74.666 1.00 62.15 429 ARG B O 1
ATOM 7579 N N . LEU B 1 438 ? 41.654 -26.943 -74.283 1.00 62.13 430 LEU B N 1
ATOM 7580 C CA . LEU B 1 438 ? 40.855 -25.966 -73.549 1.00 60.52 430 LEU B CA 1
ATOM 7581 C C . LEU B 1 438 ? 39.745 -25.389 -74.422 1.00 62.96 430 LEU B C 1
ATOM 7582 O O . LEU B 1 438 ? 38.596 -25.276 -73.980 1.00 62.27 430 LEU B O 1
ATOM 7587 N N . ALA B 1 439 ? 40.052 -25.082 -75.688 1.00 64.31 431 ALA B N 1
ATOM 7588 C CA . ALA B 1 439 ? 39.051 -24.487 -76.569 1.00 65.64 431 ALA B CA 1
ATOM 7589 C C . ALA B 1 439 ? 37.931 -25.465 -76.902 1.00 62.51 431 ALA B C 1
ATOM 7590 O O . ALA B 1 439 ? 36.763 -25.066 -77.012 1.00 67.74 431 ALA B O 1
ATOM 7592 N N . ALA B 1 440 ? 38.267 -26.743 -77.089 1.00 57.28 432 ALA B N 1
ATOM 7593 C CA . ALA B 1 440 ? 37.245 -27.757 -77.327 1.00 62.17 432 ALA B CA 1
ATOM 7594 C C . ALA B 1 440 ? 36.347 -27.953 -76.111 1.00 62.81 432 ALA B C 1
ATOM 7595 O O . ALA B 1 440 ? 35.162 -28.268 -76.261 1.00 66.11 432 ALA B O 1
ATOM 7597 N N . GLU B 1 441 ? 36.882 -27.760 -74.907 1.00 65.13 433 GLU B N 1
ATOM 7598 C CA . GLU B 1 441 ? 36.081 -27.900 -73.697 1.00 56.83 433 GLU B CA 1
ATOM 7599 C C . GLU B 1 441 ? 35.202 -26.688 -73.434 1.00 69.01 433 GLU B C 1
ATOM 7600 O O . GLU B 1 441 ? 34.240 -26.799 -72.662 1.00 65.85 433 GLU B O 1
ATOM 7606 N N . ASP B 1 442 ? 35.482 -25.556 -74.079 1.00 65.58 434 ASP B N 1
ATOM 7607 C CA . ASP B 1 442 ? 34.856 -24.280 -73.726 1.00 57.73 434 ASP B CA 1
ATOM 7608 C C . ASP B 1 442 ? 34.193 -23.613 -74.930 1.00 66.06 434 ASP B C 1
ATOM 7609 O O . ASP B 1 442 ? 34.896 -23.055 -75.793 1.00 60.38 434 ASP B O 1
ATOM 7614 N N . PRO B 1 443 ? 32.858 -23.595 -75.018 1.00 67.98 435 PRO B N 1
ATOM 7615 C CA . PRO B 1 443 ? 32.195 -22.964 -76.172 1.00 63.55 435 PRO B CA 1
ATOM 7616 C C . PRO B 1 443 ? 32.323 -21.446 -76.222 1.00 69.60 435 PRO B C 1
ATOM 7617 O O . PRO B 1 443 ? 31.863 -20.838 -77.195 1.00 70.67 435 PRO B O 1
ATOM 7621 N N . SER B 1 444 ? 32.923 -20.806 -75.225 1.00 71.65 436 SER B N 1
ATOM 7622 C CA . SER B 1 444 ? 33.016 -19.353 -75.226 1.00 74.59 436 SER B CA 1
ATOM 7623 C C . SER B 1 444 ? 34.289 -18.839 -75.880 1.00 69.29 436 SER B C 1
ATOM 7624 O O . SER B 1 444 ? 34.466 -17.620 -75.979 1.00 69.50 436 SER B O 1
ATOM 7627 N N . PHE B 1 445 ? 35.184 -19.722 -76.317 1.00 64.69 437 PHE B N 1
ATOM 7628 C CA . PHE B 1 445 ? 36.404 -19.237 -76.937 1.00 72.46 437 PHE B CA 1
ATOM 7629 C C . PHE B 1 445 ? 36.962 -20.283 -77.892 1.00 75.26 437 PHE B C 1
ATOM 7630 O O . PHE B 1 445 ? 36.641 -21.470 -77.816 1.00 81.91 437 PHE B O 1
ATOM 7638 N N . ARG B 1 446 ? 37.799 -19.802 -78.808 1.00 73.06 438 ARG B N 1
ATOM 7639 C CA . ARG B 1 446 ? 38.401 -20.601 -79.865 1.00 64.14 438 ARG B CA 1
ATOM 7640 C C . ARG B 1 446 ? 39.866 -20.220 -79.984 1.00 65.54 438 ARG B C 1
ATOM 7641 O O . ARG B 1 446 ? 40.270 -19.110 -79.623 1.00 64.36 438 ARG B O 1
ATOM 7649 N N . VAL B 1 447 ? 40.663 -21.139 -80.518 1.00 64.70 439 VAL B N 1
ATOM 7650 C CA . VAL B 1 447 ? 42.051 -20.833 -80.824 1.00 70.77 439 VAL B CA 1
ATOM 7651 C C . VAL B 1 447 ? 42.297 -21.065 -82.311 1.00 77.94 439 VAL B C 1
ATOM 7652 O O . VAL B 1 447 ? 41.653 -21.904 -82.952 1.00 80.78 439 VAL B O 1
ATOM 7656 N N . SER B 1 448 ? 43.225 -20.292 -82.867 1.00 80.96 440 SER B N 1
ATOM 7657 C CA . SER B 1 448 ? 43.554 -20.386 -84.280 1.00 90.59 440 SER B CA 1
ATOM 7658 C C . SER B 1 448 ? 45.045 -20.165 -84.475 1.00 98.65 440 SER B C 1
ATOM 7659 O O . SER B 1 448 ? 45.640 -19.281 -83.850 1.00 99.46 440 SER B O 1
ATOM 7662 N N . THR B 1 449 ? 45.642 -20.980 -85.341 1.00 101.05 441 THR B N 1
ATOM 7663 C CA . THR B 1 449 ? 47.024 -20.819 -85.772 1.00 106.78 441 THR B CA 1
ATOM 7664 C C . THR B 1 449 ? 47.019 -20.560 -87.270 1.00 112.26 441 THR B C 1
ATOM 7665 O O . THR B 1 449 ? 46.454 -21.347 -88.036 1.00 111.39 441 THR B O 1
ATOM 7669 N N . ASP B 1 450 ? 47.628 -19.454 -87.684 1.00 120.48 442 ASP B N 1
ATOM 7670 C CA . ASP B 1 450 ? 47.632 -19.087 -89.092 1.00 134.69 442 ASP B CA 1
ATOM 7671 C C . ASP B 1 450 ? 48.614 -19.963 -89.859 1.00 138.31 442 ASP B C 1
ATOM 7672 O O . ASP B 1 450 ? 49.787 -20.073 -89.484 1.00 137.13 442 ASP B O 1
ATOM 7674 N N . HIS B 1 451 ? 48.126 -20.586 -90.937 1.00 142.00 443 HIS B N 1
ATOM 7675 C CA . HIS B 1 451 ? 48.927 -21.562 -91.672 1.00 146.08 443 HIS B CA 1
ATOM 7676 C C . HIS B 1 451 ? 50.241 -20.960 -92.152 1.00 147.05 443 HIS B C 1
ATOM 7677 O O . HIS B 1 451 ? 51.286 -21.618 -92.109 1.00 147.59 443 HIS B O 1
ATOM 7679 N N . GLU B 1 452 ? 50.211 -19.707 -92.605 1.00 146.17 444 GLU B N 1
ATOM 7680 C CA . GLU B 1 452 ? 51.431 -19.064 -93.077 1.00 151.66 444 GLU B CA 1
ATOM 7681 C C . GLU B 1 452 ? 52.236 -18.467 -91.929 1.00 153.77 444 GLU B C 1
ATOM 7682 O O . GLU B 1 452 ? 53.470 -18.541 -91.928 1.00 153.80 444 GLU B O 1
ATOM 7684 N N . THR B 1 453 ? 51.556 -17.882 -90.940 1.00 152.28 445 THR B N 1
ATOM 7685 C CA . THR B 1 453 ? 52.249 -17.154 -89.882 1.00 150.18 445 THR B CA 1
ATOM 7686 C C . THR B 1 453 ? 52.919 -18.100 -88.892 1.00 139.99 445 THR B C 1
ATOM 7687 O O . THR B 1 453 ? 54.099 -17.935 -88.564 1.00 142.31 445 THR B O 1
ATOM 7691 N N . GLY B 1 454 ? 52.184 -19.100 -88.411 1.00 132.49 446 GLY B N 1
ATOM 7692 C CA . GLY B 1 454 ? 52.583 -19.833 -87.234 1.00 128.77 446 GLY B CA 1
ATOM 7693 C C . GLY B 1 454 ? 52.257 -19.139 -85.931 1.00 122.20 446 GLY B C 1
ATOM 7694 O O . GLY B 1 454 ? 52.311 -19.777 -84.875 1.00 116.92 446 GLY B O 1
ATOM 7695 N N . GLN B 1 455 ? 51.938 -17.845 -85.973 1.00 123.62 447 GLN B N 1
ATOM 7696 C CA . GLN B 1 455 ? 51.409 -17.150 -84.810 1.00 122.97 447 GLN B CA 1
ATOM 7697 C C . GLN B 1 455 ? 50.079 -17.768 -84.398 1.00 116.93 447 GLN B C 1
ATOM 7698 O O . GLN B 1 455 ? 49.200 -17.999 -85.232 1.00 118.49 447 GLN B O 1
ATOM 7704 N N . THR B 1 456 ? 49.935 -18.050 -83.111 1.00 110.46 448 THR B N 1
ATOM 7705 C CA . THR B 1 456 ? 48.710 -18.623 -82.577 1.00 110.54 448 THR B CA 1
ATOM 7706 C C . THR B 1 456 ? 47.949 -17.559 -81.795 1.00 100.56 448 THR B C 1
ATOM 7707 O O . THR B 1 456 ? 48.542 -16.811 -81.009 1.00 103.24 448 THR B O 1
ATOM 7711 N N . VAL B 1 457 ? 46.641 -17.484 -82.028 1.00 86.27 449 VAL B N 1
ATOM 7712 C CA . VAL B 1 457 ? 45.790 -16.445 -81.461 1.00 86.68 449 VAL B CA 1
ATOM 7713 C C . VAL B 1 457 ? 44.591 -17.098 -80.785 1.00 78.22 449 VAL B C 1
ATOM 7714 O O . VAL B 1 457 ? 44.034 -18.076 -81.297 1.00 76.27 449 VAL B O 1
ATOM 7718 N N . ILE B 1 458 ? 44.195 -16.573 -79.630 1.00 71.98 450 ILE B N 1
ATOM 7719 C CA . ILE B 1 458 ? 42.991 -17.033 -78.950 1.00 68.65 450 ILE B CA 1
ATOM 7720 C C . ILE B 1 458 ? 41.928 -15.950 -79.056 1.00 68.71 450 ILE B C 1
ATOM 7721 O O . ILE B 1 458 ? 42.230 -14.750 -79.025 1.00 70.57 450 ILE B O 1
ATOM 7726 N N . LYS B 1 459 ? 40.681 -16.384 -79.204 1.00 67.01 451 LYS B N 1
ATOM 7727 C CA . LYS B 1 459 ? 39.576 -15.497 -79.531 1.00 72.64 451 LYS B CA 1
ATOM 7728 C C . LYS B 1 459 ? 38.433 -15.759 -78.565 1.00 75.63 451 LYS B C 1
ATOM 7729 O O . LYS B 1 459 ? 37.933 -16.886 -78.485 1.00 73.68 451 LYS B O 1
ATOM 7735 N N . GLY B 1 460 ? 38.024 -14.724 -77.837 1.00 64.75 452 GLY B N 1
ATOM 7736 C CA . GLY B 1 460 ? 37.002 -14.897 -76.830 1.00 62.42 452 GLY B CA 1
ATOM 7737 C C . GLY B 1 460 ? 36.119 -13.683 -76.641 1.00 75.76 452 GLY B C 1
ATOM 7738 O O . GLY B 1 460 ? 36.114 -12.766 -77.467 1.00 82.27 452 GLY B O 1
ATOM 7739 N N . MET B 1 461 ? 35.385 -13.657 -75.536 1.00 72.01 453 MET B N 1
ATOM 7740 C CA . MET B 1 461 ? 34.341 -12.674 -75.330 1.00 72.80 453 MET B CA 1
ATOM 7741 C C . MET B 1 461 ? 34.799 -11.458 -74.541 1.00 76.17 453 MET B C 1
ATOM 7742 O O . MET B 1 461 ? 34.043 -10.483 -74.447 1.00 70.35 453 MET B O 1
ATOM 7747 N N . GLY B 1 462 ? 36.015 -11.465 -74.012 1.00 76.47 454 GLY B N 1
ATOM 7748 C CA . GLY B 1 462 ? 36.530 -10.272 -73.362 1.00 77.08 454 GLY B CA 1
ATOM 7749 C C . GLY B 1 462 ? 37.936 -10.506 -72.857 1.00 85.06 454 GLY B C 1
ATOM 7750 O O . GLY B 1 462 ? 38.436 -11.640 -72.828 1.00 76.81 454 GLY B O 1
ATOM 7751 N N . GLU B 1 463 ? 38.569 -9.398 -72.450 1.00 88.91 455 GLU B N 1
ATOM 7752 C CA . GLU B 1 463 ? 39.939 -9.458 -71.949 1.00 91.36 455 GLU B CA 1
ATOM 7753 C C . GLU B 1 463 ? 40.039 -10.323 -70.697 1.00 100.16 455 GLU B C 1
ATOM 7754 O O . GLU B 1 463 ? 40.972 -11.127 -70.561 1.00 100.58 455 GLU B O 1
ATOM 7760 N N . LEU B 1 464 ? 39.085 -10.176 -69.774 1.00 105.40 456 LEU B N 1
ATOM 7761 C CA . LEU B 1 464 ? 39.118 -10.964 -68.546 1.00 102.84 456 LEU B CA 1
ATOM 7762 C C . LEU B 1 464 ? 39.070 -12.453 -68.847 1.00 105.08 456 LEU B C 1
ATOM 7763 O O . LEU B 1 464 ? 39.793 -13.241 -68.229 1.00 108.50 456 LEU B O 1
ATOM 7765 N N . HIS B 1 465 ? 38.234 -12.858 -69.804 1.00 103.96 457 HIS B N 1
ATOM 7766 C CA . HIS B 1 465 ? 38.108 -14.282 -70.099 1.00 100.82 457 HIS B CA 1
ATOM 7767 C C . HIS B 1 465 ? 39.398 -14.855 -70.671 1.00 99.39 457 HIS B C 1
ATOM 7768 O O . HIS B 1 465 ? 39.705 -16.030 -70.445 1.00 100.58 457 HIS B O 1
ATOM 7775 N N . LEU B 1 466 ? 40.162 -14.053 -71.411 1.00 99.05 458 LEU B N 1
ATOM 7776 C CA . LEU B 1 466 ? 41.441 -14.535 -71.913 1.00 101.43 458 LEU B CA 1
ATOM 7777 C C . LEU B 1 466 ? 42.449 -14.693 -70.787 1.00 102.07 458 LEU B C 1
ATOM 7778 O O . LEU B 1 466 ? 43.350 -15.534 -70.879 1.00 100.98 458 LEU B O 1
ATOM 7783 N N . GLU B 1 467 ? 42.320 -13.888 -69.730 1.00 105.26 459 GLU B N 1
ATOM 7784 C CA . GLU B 1 467 ? 43.161 -14.059 -68.552 1.00 105.62 459 GLU B CA 1
ATOM 7785 C C . GLU B 1 467 ? 43.039 -15.470 -68.001 1.00 95.29 459 GLU B C 1
ATOM 7786 O O . GLU B 1 467 ? 44.042 -16.161 -67.793 1.00 93.14 459 GLU B O 1
ATOM 7792 N N . ILE B 1 468 ? 41.802 -15.923 -67.784 1.00 90.53 460 ILE B N 1
ATOM 7793 C CA . ILE B 1 468 ? 41.581 -17.194 -67.107 1.00 91.14 460 ILE B CA 1
ATOM 7794 C C . ILE B 1 468 ? 41.995 -18.363 -67.984 1.00 98.04 460 ILE B C 1
ATOM 7795 O O . ILE B 1 468 ? 42.454 -19.394 -67.476 1.00 103.22 460 ILE B O 1
ATOM 7800 N N . ILE B 1 469 ? 41.827 -18.240 -69.302 1.00 96.27 461 ILE B N 1
ATOM 7801 C CA . ILE B 1 469 ? 42.227 -19.316 -70.204 1.00 90.83 461 ILE B CA 1
ATOM 7802 C C . ILE B 1 469 ? 43.725 -19.558 -70.094 1.00 93.39 461 ILE B C 1
ATOM 7803 O O . ILE B 1 469 ? 44.182 -20.701 -69.959 1.00 89.32 461 ILE B O 1
ATOM 7808 N N . ILE B 1 470 ? 44.507 -18.475 -70.130 1.00 94.28 462 ILE B N 1
ATOM 7809 C CA . ILE B 1 470 ? 45.960 -18.578 -70.038 1.00 92.31 462 ILE B CA 1
ATOM 7810 C C . ILE B 1 470 ? 46.372 -19.198 -68.708 1.00 96.17 462 ILE B C 1
ATOM 7811 O O . ILE B 1 470 ? 47.262 -20.056 -68.654 1.00 101.96 462 ILE B O 1
ATOM 7816 N N . ASP B 1 471 ? 45.734 -18.773 -67.615 1.00 91.21 463 ASP B N 1
ATOM 7817 C CA . ASP B 1 471 ? 46.033 -19.366 -66.318 1.00 92.83 463 ASP B CA 1
ATOM 7818 C C . ASP B 1 471 ? 45.628 -20.834 -66.279 1.00 89.91 463 ASP B C 1
ATOM 7819 O O . ASP B 1 471 ? 46.384 -21.678 -65.782 1.00 88.96 463 ASP B O 1
ATOM 7824 N N . ARG B 1 472 ? 44.443 -21.156 -66.804 1.00 85.75 464 ARG B N 1
ATOM 7825 C CA . ARG B 1 472 ? 44.016 -22.549 -66.885 1.00 76.42 464 ARG B CA 1
ATOM 7826 C C . ARG B 1 472 ? 45.028 -23.385 -67.660 1.00 82.53 464 ARG B C 1
ATOM 7827 O O . ARG B 1 472 ? 45.316 -24.527 -67.289 1.00 82.04 464 ARG B O 1
ATOM 7835 N N . MET B 1 473 ? 45.592 -22.826 -68.734 1.00 85.85 465 MET B N 1
ATOM 7836 C CA . MET B 1 473 ? 46.631 -23.541 -69.465 1.00 84.95 465 MET B CA 1
ATOM 7837 C C . MET B 1 473 ? 47.903 -23.672 -68.642 1.00 88.42 465 MET B C 1
ATOM 7838 O O . MET B 1 473 ? 48.645 -24.648 -68.799 1.00 92.53 465 MET B O 1
ATOM 7843 N N . ARG B 1 474 ? 48.169 -22.708 -67.761 1.00 90.87 466 ARG B N 1
ATOM 7844 C CA . ARG B 1 474 ? 49.405 -22.732 -66.988 1.00 95.69 466 ARG B CA 1
ATOM 7845 C C . ARG B 1 474 ? 49.352 -23.790 -65.891 1.00 98.39 466 ARG B C 1
ATOM 7846 O O . ARG B 1 474 ? 50.285 -24.587 -65.736 1.00 101.45 466 ARG B O 1
ATOM 7854 N N . ARG B 1 475 ? 48.261 -23.824 -65.125 1.00 99.16 467 ARG B N 1
ATOM 7855 C CA . ARG B 1 475 ? 48.192 -24.759 -64.009 1.00 104.35 467 ARG B CA 1
ATOM 7856 C C . ARG B 1 475 ? 47.795 -26.166 -64.442 1.00 104.06 467 ARG B C 1
ATOM 7857 O O . ARG B 1 475 ? 48.236 -27.139 -63.822 1.00 110.12 467 ARG B O 1
ATOM 7865 N N . GLU B 1 476 ? 46.983 -26.309 -65.489 1.00 98.20 468 GLU B N 1
ATOM 7866 C CA . GLU B 1 476 ? 46.520 -27.637 -65.877 1.00 94.07 468 GLU B CA 1
ATOM 7867 C C . GLU B 1 476 ? 47.431 -28.328 -66.882 1.00 98.03 468 GLU B C 1
ATOM 7868 O O . GLU B 1 476 ? 47.363 -29.556 -67.012 1.00 98.78 468 GLU B O 1
ATOM 7874 N N . PHE B 1 477 ? 48.277 -27.586 -67.599 1.00 96.02 469 PHE B N 1
ATOM 7875 C CA . PHE B 1 477 ? 49.176 -28.211 -68.558 1.00 91.62 469 PHE B CA 1
ATOM 7876 C C . PHE B 1 477 ? 50.631 -27.795 -68.400 1.00 92.43 469 PHE B C 1
ATOM 7877 O O . PHE B 1 477 ? 51.468 -28.240 -69.191 1.00 86.69 469 PHE B O 1
ATOM 7885 N N . LYS B 1 478 ? 50.955 -26.965 -67.406 1.00 127.66 470 LYS B N 1
ATOM 7886 C CA . LYS B 1 478 ? 52.340 -26.675 -67.030 1.00 131.69 470 LYS B CA 1
ATOM 7887 C C . LYS B 1 478 ? 53.132 -26.058 -68.182 1.00 127.87 470 LYS B C 1
ATOM 7888 O O . LYS B 1 478 ? 54.308 -26.365 -68.383 1.00 131.37 470 LYS B O 1
ATOM 7890 N N . VAL B 1 479 ? 52.489 -25.184 -68.952 1.00 121.73 471 VAL B N 1
ATOM 7891 C CA . VAL B 1 479 ? 53.170 -24.429 -69.996 1.00 119.72 471 VAL B CA 1
ATOM 7892 C C . VAL B 1 479 ? 52.862 -22.953 -69.791 1.00 113.05 471 VAL B C 1
ATOM 7893 O O . VAL B 1 479 ? 51.711 -22.577 -69.541 1.00 114.37 471 VAL B O 1
ATOM 7897 N N . GLU B 1 480 ? 53.895 -22.124 -69.860 1.00 112.05 472 GLU B N 1
ATOM 7898 C CA . GLU B 1 480 ? 53.776 -20.695 -69.612 1.00 112.42 472 GLU B CA 1
ATOM 7899 C C . GLU B 1 480 ? 53.993 -19.940 -70.913 1.00 111.96 472 GLU B C 1
ATOM 7900 O O . GLU B 1 480 ? 54.959 -20.205 -71.637 1.00 114.99 472 GLU B O 1
ATOM 7906 N N . ALA B 1 481 ? 53.102 -19.000 -71.201 1.00 111.13 473 ALA B N 1
ATOM 7907 C CA . ALA B 1 481 ? 53.078 -18.316 -72.480 1.00 116.22 473 ALA B CA 1
ATOM 7908 C C . ALA B 1 481 ? 53.167 -16.809 -72.289 1.00 121.84 473 ALA B C 1
ATOM 7909 O O . ALA B 1 481 ? 52.952 -16.282 -71.194 1.00 125.84 473 ALA B O 1
ATOM 7911 N N . ASN B 1 482 ? 53.493 -16.125 -73.383 1.00 123.21 474 ASN B N 1
ATOM 7912 C CA . ASN B 1 482 ? 53.534 -14.670 -73.449 1.00 119.40 474 ASN B CA 1
ATOM 7913 C C . ASN B 1 482 ? 52.371 -14.183 -74.301 1.00 113.78 474 ASN B C 1
ATOM 7914 O O . ASN B 1 482 ? 52.188 -14.652 -75.430 1.00 115.90 474 ASN B O 1
ATOM 7919 N N . ILE B 1 483 ? 51.597 -13.242 -73.773 1.00 110.32 475 ILE B N 1
ATOM 7920 C CA . ILE B 1 483 ? 50.426 -12.716 -74.463 1.00 108.39 475 ILE B CA 1
ATOM 7921 C C . ILE B 1 483 ? 50.701 -11.284 -74.901 1.00 114.79 475 ILE B C 1
ATOM 7922 O O . ILE B 1 483 ? 51.274 -10.487 -74.147 1.00 116.88 475 ILE B O 1
ATOM 7927 N N . GLY B 1 484 ? 50.299 -10.963 -76.131 1.00 113.09 476 GLY B N 1
ATOM 7928 C CA . GLY B 1 484 ? 50.424 -9.617 -76.652 1.00 103.60 476 GLY B CA 1
ATOM 7929 C C . GLY B 1 484 ? 49.276 -8.721 -76.238 1.00 98.10 476 GLY B C 1
ATOM 7930 O O . GLY B 1 484 ? 48.759 -8.839 -75.121 1.00 92.50 476 GLY B O 1
ATOM 7931 N N . ALA B 1 485 ? 48.860 -7.824 -77.136 1.00 98.56 477 ALA B N 1
ATOM 7932 C CA . ALA B 1 485 ? 47.823 -6.870 -76.766 1.00 90.90 477 ALA B CA 1
ATOM 7933 C C . ALA B 1 485 ? 46.466 -7.294 -77.318 1.00 82.03 477 ALA B C 1
ATOM 7934 O O . ALA B 1 485 ? 46.377 -7.740 -78.470 1.00 81.51 477 ALA B O 1
ATOM 7936 N N . PRO B 1 486 ? 45.403 -7.162 -76.523 1.00 76.79 478 PRO B N 1
ATOM 7937 C CA . PRO B 1 486 ? 44.071 -7.588 -76.987 1.00 79.42 478 PRO B CA 1
ATOM 7938 C C . PRO B 1 486 ? 43.549 -6.700 -78.108 1.00 76.91 478 PRO B C 1
ATOM 7939 O O . PRO B 1 486 ? 43.593 -5.473 -78.018 1.00 78.86 478 PRO B O 1
ATOM 7943 N N . GLN B 1 487 ? 43.031 -7.337 -79.158 1.00 73.31 479 GLN B N 1
ATOM 7944 C CA . GLN B 1 487 ? 42.521 -6.653 -80.338 1.00 74.76 479 GLN B CA 1
ATOM 7945 C C . GLN B 1 487 ? 41.013 -6.827 -80.463 1.00 73.02 479 GLN B C 1
ATOM 7946 O O . GLN B 1 487 ? 40.491 -7.932 -80.287 1.00 77.12 479 GLN B O 1
ATOM 7952 N N . VAL B 1 488 ? 40.321 -5.737 -80.806 1.00 65.30 480 VAL B N 1
ATOM 7953 C CA . VAL B 1 488 ? 38.902 -5.818 -81.130 1.00 56.52 480 VAL B CA 1
ATOM 7954 C C . VAL B 1 488 ? 38.707 -6.496 -82.478 1.00 61.28 480 VAL B C 1
ATOM 7955 O O . VAL B 1 488 ? 39.439 -6.237 -83.448 1.00 62.02 480 VAL B O 1
ATOM 7959 N N . ALA B 1 489 ? 37.713 -7.381 -82.545 1.00 62.76 481 ALA B N 1
ATOM 7960 C CA . ALA B 1 489 ? 37.405 -8.101 -83.776 1.00 69.06 481 ALA B CA 1
ATOM 7961 C C . ALA B 1 489 ? 36.424 -7.256 -84.586 1.00 63.15 481 ALA B C 1
ATOM 7962 O O . ALA B 1 489 ? 35.209 -7.462 -84.571 1.00 67.14 481 ALA B O 1
ATOM 7964 N N . TYR B 1 490 ? 36.973 -6.269 -85.292 1.00 66.32 482 TYR B N 1
ATOM 7965 C CA . TYR B 1 490 ? 36.173 -5.454 -86.199 1.00 66.45 482 TYR B CA 1
ATOM 7966 C C . TYR B 1 490 ? 35.698 -6.281 -87.387 1.00 65.43 482 TYR B C 1
ATOM 7967 O O . TYR B 1 490 ? 36.308 -7.291 -87.757 1.00 64.77 482 TYR B O 1
ATOM 7976 N N . ARG B 1 491 ? 34.584 -5.856 -87.976 1.00 64.75 483 ARG B N 1
ATOM 7977 C CA . ARG B 1 491 ? 34.042 -6.503 -89.167 1.00 68.11 483 ARG B CA 1
ATOM 7978 C C . ARG B 1 491 ? 33.795 -5.450 -90.246 1.00 73.58 483 ARG B C 1
ATOM 7979 O O . ARG B 1 491 ? 34.003 -4.251 -90.032 1.00 69.75 483 ARG B O 1
ATOM 7987 N N . GLU B 1 492 ? 33.360 -5.911 -91.422 1.00 72.38 484 GLU B N 1
ATOM 7988 C CA . GLU B 1 492 ? 32.986 -5.036 -92.527 1.00 70.21 484 GLU B CA 1
ATOM 7989 C C . GLU B 1 492 ? 31.730 -5.579 -93.194 1.00 76.08 484 GLU B C 1
ATOM 7990 O O . GLU B 1 492 ? 31.441 -6.779 -93.132 1.00 74.38 484 GLU B O 1
ATOM 7996 N N . THR B 1 493 ? 30.979 -4.682 -93.832 1.00 76.87 485 THR B N 1
ATOM 7997 C CA . THR B 1 493 ? 29.772 -5.070 -94.550 1.00 79.99 485 THR B CA 1
ATOM 7998 C C . THR B 1 493 ? 29.537 -4.063 -95.661 1.00 80.08 485 THR B C 1
ATOM 7999 O O . THR B 1 493 ? 30.146 -2.992 -95.691 1.00 84.54 485 THR B O 1
ATOM 8003 N N . ILE B 1 494 ? 28.648 -4.415 -96.583 1.00 86.47 486 ILE B N 1
ATOM 8004 C CA . ILE B 1 494 ? 28.192 -3.466 -97.592 1.00 97.63 486 ILE B CA 1
ATOM 8005 C C . ILE B 1 494 ? 26.862 -2.897 -97.125 1.00 108.52 486 ILE B C 1
ATOM 8006 O O . ILE B 1 494 ? 26.108 -3.543 -96.388 1.00 111.34 486 ILE B O 1
ATOM 8011 N N . THR B 1 495 ? 26.582 -1.667 -97.542 1.00 114.63 487 THR B N 1
ATOM 8012 C CA . THR B 1 495 ? 25.330 -0.996 -97.223 1.00 123.56 487 THR B CA 1
ATOM 8013 C C . THR B 1 495 ? 24.382 -0.914 -98.408 1.00 126.52 487 THR B C 1
ATOM 8014 O O . THR B 1 495 ? 23.167 -1.024 -98.229 1.00 131.01 487 THR B O 1
ATOM 8018 N N . THR B 1 496 ? 24.910 -0.736 -99.615 1.00 121.46 488 THR B N 1
ATOM 8019 C CA . THR B 1 496 ? 24.137 -0.771 -100.846 1.00 117.90 488 THR B CA 1
ATOM 8020 C C . THR B 1 496 ? 24.545 -1.981 -101.679 1.00 113.08 488 THR B C 1
ATOM 8021 O O . THR B 1 496 ? 25.626 -2.548 -101.505 1.00 115.43 488 THR B O 1
ATOM 8025 N N . ALA B 1 497 ? 23.665 -2.373 -102.592 1.00 107.42 489 ALA B N 1
ATOM 8026 C CA . ALA B 1 497 ? 23.886 -3.566 -103.395 1.00 110.39 489 ALA B CA 1
ATOM 8027 C C . ALA B 1 497 ? 24.592 -3.213 -104.708 1.00 93.27 489 ALA B C 1
ATOM 8028 O O . ALA B 1 497 ? 24.785 -2.043 -105.044 1.00 93.68 489 ALA B O 1
ATOM 8030 N N . CYS B 1 498 ? 24.990 -4.247 -105.448 1.00 95.11 490 CYS B N 1
ATOM 8031 C CA . CYS B 1 498 ? 25.800 -4.046 -106.643 1.00 112.72 490 CYS B CA 1
ATOM 8032 C C . CYS B 1 498 ? 25.926 -5.357 -107.402 1.00 114.33 490 CYS B C 1
ATOM 8033 O O . CYS B 1 498 ? 26.173 -6.406 -106.795 1.00 108.35 490 CYS B O 1
ATOM 8036 N N . GLU B 1 499 ? 25.752 -5.280 -108.726 1.00 114.16 491 GLU B N 1
ATOM 8037 C CA . GLU B 1 499 ? 25.987 -6.382 -109.652 1.00 116.10 491 GLU B CA 1
ATOM 8038 C C . GLU B 1 499 ? 27.299 -6.151 -110.391 1.00 116.75 491 GLU B C 1
ATOM 8039 O O . GLU B 1 499 ? 27.653 -5.010 -110.699 1.00 125.51 491 GLU B O 1
ATOM 8045 N N . ILE B 1 500 ? 28.023 -7.234 -110.668 1.00 111.49 492 ILE B N 1
ATOM 8046 C CA . ILE B 1 500 ? 29.330 -7.167 -111.310 1.00 110.00 492 ILE B CA 1
ATOM 8047 C C . ILE B 1 500 ? 29.438 -8.318 -112.294 1.00 114.31 492 ILE B C 1
ATOM 8048 O O . ILE B 1 500 ? 29.160 -9.466 -111.941 1.00 120.65 492 ILE B O 1
ATOM 8053 N N . ASP B 1 501 ? 29.832 -8.015 -113.525 1.00 119.55 493 ASP B N 1
ATOM 8054 C CA . ASP B 1 501 ? 30.228 -9.030 -114.493 1.00 123.04 493 ASP B CA 1
ATOM 8055 C C . ASP B 1 501 ? 31.743 -8.947 -114.606 1.00 122.31 493 ASP B C 1
ATOM 8056 O O . ASP B 1 501 ? 32.273 -7.978 -115.156 1.00 127.04 493 ASP B O 1
ATOM 8058 N N . TYR B 1 502 ? 32.438 -9.943 -114.067 1.00 120.28 494 TYR B N 1
ATOM 8059 C CA . TYR B 1 502 ? 33.895 -9.950 -114.013 1.00 119.84 494 TYR B CA 1
ATOM 8060 C C . TYR B 1 502 ? 34.438 -10.986 -114.988 1.00 129.77 494 TYR B C 1
ATOM 8061 O O . TYR B 1 502 ? 33.966 -12.126 -115.013 1.00 130.77 494 TYR B O 1
ATOM 8070 N N . THR B 1 503 ? 35.432 -10.590 -115.782 1.00 132.74 495 THR B N 1
ATOM 8071 C CA . THR B 1 503 ? 36.079 -11.477 -116.740 1.00 137.51 495 THR B CA 1
ATOM 8072 C C . THR B 1 503 ? 37.559 -11.591 -116.402 1.00 137.88 495 THR B C 1
ATOM 8073 O O . THR B 1 503 ? 38.228 -10.582 -116.160 1.00 128.75 495 THR B O 1
ATOM 8077 N N . HIS B 1 504 ? 38.068 -12.819 -116.397 1.00 138.07 496 HIS B N 1
ATOM 8078 C CA . HIS B 1 504 ? 39.474 -13.097 -116.139 1.00 140.44 496 HIS B CA 1
ATOM 8079 C C . HIS B 1 504 ? 40.050 -13.853 -117.327 1.00 145.39 496 HIS B C 1
ATOM 8080 O O . HIS B 1 504 ? 39.424 -14.791 -117.829 1.00 150.48 496 HIS B O 1
ATOM 8087 N N . LYS B 1 505 ? 41.234 -13.444 -117.777 1.00 148.27 497 LYS B N 1
ATOM 8088 C CA . LYS B 1 505 ? 41.879 -14.084 -118.923 1.00 148.98 497 LYS B CA 1
ATOM 8089 C C . LYS B 1 505 ? 43.398 -13.970 -118.851 1.00 146.25 497 LYS B C 1
ATOM 8090 O O . LYS B 1 505 ? 44.116 -14.833 -119.357 1.00 150.08 497 LYS B O 1
ATOM 8092 N N . GLN B 1 513 ? 44.167 -19.220 -118.958 1.00 165.72 505 GLN B N 1
ATOM 8093 C CA . GLN B 1 513 ? 43.054 -19.158 -118.015 1.00 162.45 505 GLN B CA 1
ATOM 8094 C C . GLN B 1 513 ? 41.919 -18.296 -118.561 1.00 162.71 505 GLN B C 1
ATOM 8095 O O . GLN B 1 513 ? 42.154 -17.334 -119.297 1.00 164.68 505 GLN B O 1
ATOM 8097 N N . PHE B 1 514 ? 40.687 -18.651 -118.196 1.00 162.99 506 PHE B N 1
ATOM 8098 C CA . PHE B 1 514 ? 39.513 -17.901 -118.625 1.00 162.26 506 PHE B CA 1
ATOM 8099 C C . PHE B 1 514 ? 38.347 -18.219 -117.701 1.00 155.91 506 PHE B C 1
ATOM 8100 O O . PHE B 1 514 ? 38.091 -19.389 -117.406 1.00 157.96 506 PHE B O 1
ATOM 8108 N N . ALA B 1 515 ? 37.631 -17.176 -117.279 1.00 148.48 507 ALA B N 1
ATOM 8109 C CA . ALA B 1 515 ? 36.440 -17.336 -116.456 1.00 146.56 507 ALA B CA 1
ATOM 8110 C C . ALA B 1 515 ? 35.624 -16.052 -116.505 1.00 141.80 507 ALA B C 1
ATOM 8111 O O . ALA B 1 515 ? 36.129 -14.988 -116.873 1.00 143.70 507 ALA B O 1
ATOM 8113 N N . ARG B 1 516 ? 34.350 -16.169 -116.127 1.00 137.01 508 ARG B N 1
ATOM 8114 C CA . ARG B 1 516 ? 33.428 -15.034 -116.147 1.00 132.77 508 ARG B CA 1
ATOM 8115 C C . ARG B 1 516 ? 32.242 -15.345 -115.246 1.00 136.29 508 ARG B C 1
ATOM 8116 O O . ARG B 1 516 ? 31.571 -16.364 -115.441 1.00 143.37 508 ARG B O 1
ATOM 8118 N N . VAL B 1 517 ? 31.981 -14.473 -114.268 1.00 126.25 509 VAL B N 1
ATOM 8119 C CA . VAL B 1 517 ? 30.820 -14.591 -113.396 1.00 123.50 509 VAL B CA 1
ATOM 8120 C C . VAL B 1 517 ? 30.084 -13.260 -113.352 1.00 130.86 509 VAL B C 1
ATOM 8121 O O . VAL B 1 517 ? 30.684 -12.188 -113.481 1.00 120.75 509 VAL B O 1
ATOM 8125 N N . LYS B 1 518 ? 28.768 -13.338 -113.161 1.00 130.70 510 LYS B N 1
ATOM 8126 C CA . LYS B 1 518 ? 27.893 -12.175 -113.013 1.00 135.54 510 LYS B CA 1
ATOM 8127 C C . LYS B 1 518 ? 27.214 -12.298 -111.649 1.00 135.42 510 LYS B C 1
ATOM 8128 O O . LYS B 1 518 ? 26.092 -12.797 -111.535 1.00 144.07 510 LYS B O 1
ATOM 8134 N N . ILE B 1 519 ? 27.912 -11.837 -110.610 1.00 126.00 511 ILE B N 1
ATOM 8135 C CA . ILE B 1 519 ? 27.480 -11.972 -109.225 1.00 118.77 511 ILE B CA 1
ATOM 8136 C C . ILE B 1 519 ? 26.805 -10.681 -108.785 1.00 121.42 511 ILE B C 1
ATOM 8137 O O . ILE B 1 519 ? 27.233 -9.583 -109.165 1.00 120.22 511 ILE B O 1
ATOM 8142 N N . ILE B 1 520 ? 25.749 -10.807 -107.981 1.00 118.31 512 ILE B N 1
ATOM 8143 C CA . ILE B 1 520 ? 25.096 -9.676 -107.329 1.00 111.25 512 ILE B CA 1
ATOM 8144 C C . ILE B 1 520 ? 25.368 -9.771 -105.836 1.00 106.36 512 ILE B C 1
ATOM 8145 O O . ILE B 1 520 ? 25.079 -10.798 -105.213 1.00 112.55 512 ILE B O 1
ATOM 8150 N N . PHE B 1 521 ? 25.927 -8.707 -105.266 1.00 102.58 513 PHE B N 1
ATOM 8151 C CA . PHE B 1 521 ? 26.188 -8.622 -103.834 1.00 101.05 513 PHE B CA 1
ATOM 8152 C C . PHE B 1 521 ? 25.191 -7.662 -103.203 1.00 107.35 513 PHE B C 1
ATOM 8153 O O . PHE B 1 521 ? 25.012 -6.542 -103.694 1.00 104.14 513 PHE B O 1
ATOM 8161 N N . GLU B 1 522 ? 24.561 -8.087 -102.103 1.00 106.53 514 GLU B N 1
ATOM 8162 C CA . GLU B 1 522 ? 23.523 -7.267 -101.507 1.00 109.54 514 GLU B CA 1
ATOM 8163 C C . GLU B 1 522 ? 23.539 -7.376 -99.991 1.00 110.48 514 GLU B C 1
ATOM 8164 O O . GLU B 1 522 ? 23.667 -8.485 -99.446 1.00 118.27 514 GLU B O 1
ATOM 8170 N N . PRO B 1 523 ? 23.414 -6.253 -99.291 1.00 103.50 515 PRO B N 1
ATOM 8171 C CA . PRO B 1 523 ? 23.326 -6.305 -97.826 1.00 97.72 515 PRO B CA 1
ATOM 8172 C C . PRO B 1 523 ? 22.113 -7.115 -97.393 1.00 102.73 515 PRO B C 1
ATOM 8173 O O . PRO B 1 523 ? 21.020 -6.964 -97.940 1.00 110.01 515 PRO B O 1
ATOM 8177 N N . LEU B 1 524 ? 22.318 -8.002 -96.418 1.00 106.63 516 LEU B N 1
ATOM 8178 C CA . LEU B 1 524 ? 21.232 -8.881 -95.995 1.00 107.26 516 LEU B CA 1
ATOM 8179 C C . LEU B 1 524 ? 20.062 -8.102 -95.410 1.00 106.05 516 LEU B C 1
ATOM 8180 O O . LEU B 1 524 ? 18.904 -8.507 -95.576 1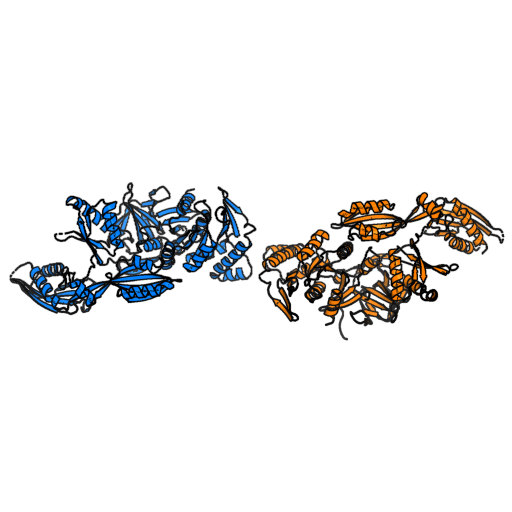.00 103.78 516 LEU B O 1
ATOM 8185 N N . LYS B 1 525 ? 20.338 -6.975 -94.749 1.00 105.80 517 LYS B N 1
ATOM 8186 C CA . LYS B 1 525 ? 19.277 -6.117 -94.233 1.00 111.36 517 LYS B CA 1
ATOM 8187 C C . LYS B 1 525 ? 18.380 -5.547 -95.331 1.00 125.40 517 LYS B C 1
ATOM 8188 O O . LYS B 1 525 ? 17.298 -5.037 -95.018 1.00 133.72 517 LYS B O 1
ATOM 8190 N N . ASP B 1 526 ? 18.794 -5.613 -96.599 1.00 126.27 518 ASP B N 1
ATOM 8191 C CA . ASP B 1 526 ? 17.974 -5.148 -97.714 1.00 127.28 518 ASP B CA 1
ATOM 8192 C C . ASP B 1 526 ? 17.597 -6.272 -98.673 1.00 133.64 518 ASP B C 1
ATOM 8193 O O . ASP B 1 526 ? 17.061 -5.995 -99.753 1.00 132.30 518 ASP B O 1
ATOM 8195 N N . VAL B 1 527 ? 17.851 -7.531 -98.306 1.00 135.65 519 VAL B N 1
ATOM 8196 C CA . VAL B 1 527 ? 17.605 -8.659 -99.198 1.00 140.70 519 VAL B CA 1
ATOM 8197 C C . VAL B 1 527 ? 16.115 -8.968 -99.245 1.00 147.01 519 VAL B C 1
ATOM 8198 O O . VAL B 1 527 ? 15.367 -8.700 -98.298 1.00 149.70 519 VAL B O 1
ATOM 8200 N N . ILE B 1 528 ? 15.679 -9.544 -100.364 1.00 150.80 520 ILE B N 1
ATOM 8201 C CA . ILE B 1 528 ? 14.280 -9.907 -100.556 1.00 155.37 520 ILE B CA 1
ATOM 8202 C C . ILE B 1 528 ? 14.196 -11.289 -101.192 1.00 162.96 520 ILE B C 1
ATOM 8203 O O . ILE B 1 528 ? 13.916 -11.417 -102.389 1.00 165.22 520 ILE B O 1
ATOM 8205 N N . ASP B 1 529 ? 14.439 -12.328 -100.396 1.00 161.97 521 ASP B N 1
ATOM 8206 C CA . ASP B 1 529 ? 14.359 -13.709 -100.859 1.00 165.48 521 ASP B CA 1
ATOM 8207 C C . ASP B 1 529 ? 14.403 -14.631 -99.650 1.00 163.81 521 ASP B C 1
ATOM 8208 O O . ASP B 1 529 ? 14.775 -14.215 -98.548 1.00 164.77 521 ASP B O 1
ATOM 8210 N N . LEU B 1 530 ? 14.005 -15.885 -99.880 1.00 164.99 522 LEU B N 1
ATOM 8211 C CA . LEU B 1 530 ? 14.037 -16.989 -98.905 1.00 154.59 522 LEU B CA 1
ATOM 8212 C C . LEU B 1 530 ? 14.028 -16.578 -97.431 1.00 147.63 522 LEU B C 1
ATOM 8213 O O . LEU B 1 530 ? 14.974 -16.860 -96.693 1.00 142.35 522 LEU B O 1
ATOM 8215 N N . THR B 1 538 ? 26.187 -15.644 -91.636 1.00 91.23 530 THR B N 1
ATOM 8216 C CA . THR B 1 538 ? 26.616 -14.271 -91.897 1.00 97.35 530 THR B CA 1
ATOM 8217 C C . THR B 1 538 ? 26.818 -14.027 -93.397 1.00 100.11 530 THR B C 1
ATOM 8218 O O . THR B 1 538 ? 26.951 -12.882 -93.836 1.00 99.88 530 THR B O 1
ATOM 8222 N N . PHE B 1 539 ? 26.840 -15.109 -94.175 1.00 97.18 531 PHE B N 1
ATOM 8223 C CA . PHE B 1 539 ? 27.024 -15.039 -95.617 1.00 104.54 531 PHE B CA 1
ATOM 8224 C C . PHE B 1 539 ? 26.168 -16.107 -96.280 1.00 119.54 531 PHE B C 1
ATOM 8225 O O . PHE B 1 539 ? 26.077 -17.232 -95.783 1.00 124.47 531 PHE B O 1
ATOM 8233 N N . VAL B 1 540 ? 25.551 -15.757 -97.409 1.00 126.84 532 VAL B N 1
ATOM 8234 C CA . VAL B 1 540 ? 24.718 -16.685 -98.165 1.00 125.58 532 VAL B CA 1
ATOM 8235 C C . VAL B 1 540 ? 25.201 -16.718 -99.609 1.00 120.27 532 VAL B C 1
ATOM 8236 O O . VAL B 1 540 ? 25.668 -15.711 -100.151 1.00 119.95 532 VAL B O 1
ATOM 8240 N N . PHE B 1 541 ? 25.081 -17.886 -100.236 1.00 113.34 533 PHE B N 1
ATOM 8241 C CA . PHE B 1 541 ? 25.482 -18.073 -101.628 1.00 112.78 533 PHE B CA 1
ATOM 8242 C C . PHE B 1 541 ? 24.347 -18.766 -102.379 1.00 120.77 533 PHE B C 1
ATOM 8243 O O . PHE B 1 541 ? 24.182 -19.985 -102.279 1.00 125.50 533 PHE B O 1
ATOM 8251 N N . GLU B 1 542 ? 23.567 -17.988 -103.125 1.00 120.38 534 GLU B N 1
ATOM 8252 C CA . GLU B 1 542 ? 22.539 -18.516 -104.009 1.00 123.02 534 GLU B CA 1
ATOM 8253 C C . GLU B 1 542 ? 23.048 -18.488 -105.444 1.00 123.38 534 GLU B C 1
ATOM 8254 O O . GLU B 1 542 ? 23.767 -17.565 -105.838 1.00 125.24 534 GLU B O 1
ATOM 8256 N N . SER B 1 543 ? 22.672 -19.507 -106.222 1.00 126.48 535 SER B N 1
ATOM 8257 C CA . SER B 1 543 ? 23.180 -19.703 -107.583 1.00 126.78 535 SER B CA 1
ATOM 8258 C C . SER B 1 543 ? 21.993 -19.791 -108.537 1.00 132.88 535 SER B C 1
ATOM 8259 O O . SER B 1 543 ? 21.587 -20.880 -108.946 1.00 139.77 535 SER B O 1
ATOM 8262 N N . LYS B 1 544 ? 21.448 -18.635 -108.909 1.00 130.87 536 LYS B N 1
ATOM 8263 C CA . LYS B 1 544 ? 20.341 -18.590 -109.856 1.00 137.28 536 LYS B CA 1
ATOM 8264 C C . LYS B 1 544 ? 20.839 -18.725 -111.292 1.00 140.45 536 LYS B C 1
ATOM 8265 O O . LYS B 1 544 ? 20.425 -17.964 -112.174 1.00 145.35 536 LYS B O 1
ATOM 8267 N N . ILE B 1 545 ? 21.714 -19.699 -111.536 1.00 139.21 537 ILE B N 1
ATOM 8268 C CA . ILE B 1 545 ? 22.322 -19.906 -112.850 1.00 141.41 537 ILE B CA 1
ATOM 8269 C C . ILE B 1 545 ? 21.489 -20.865 -113.696 1.00 142.87 537 ILE B C 1
ATOM 8270 O O . ILE B 1 545 ? 20.903 -20.478 -114.708 1.00 145.01 537 ILE B O 1
ATOM 8275 N N . TYR B 1 554 ? 31.099 -26.720 -111.989 1.00 153.88 546 TYR B N 1
ATOM 8276 C CA . TYR B 1 554 ? 32.159 -25.720 -111.880 1.00 152.39 546 TYR B CA 1
ATOM 8277 C C . TYR B 1 554 ? 31.824 -24.642 -110.842 1.00 149.66 546 TYR B C 1
ATOM 8278 O O . TYR B 1 554 ? 32.696 -23.888 -110.411 1.00 147.76 546 TYR B O 1
ATOM 8280 N N . ILE B 1 555 ? 30.558 -24.589 -110.437 1.00 147.26 547 ILE B N 1
ATOM 8281 C CA . ILE B 1 555 ? 30.058 -23.606 -109.475 1.00 138.12 547 ILE B CA 1
ATOM 8282 C C . ILE B 1 555 ? 30.776 -23.655 -108.125 1.00 144.10 547 ILE B C 1
ATOM 8283 O O . ILE B 1 555 ? 30.924 -22.599 -107.493 1.00 146.74 547 ILE B O 1
ATOM 8285 N N . PRO B 1 556 ? 31.207 -24.816 -107.608 1.00 150.47 548 PRO B N 1
ATOM 8286 C CA . PRO B 1 556 ? 31.965 -24.796 -106.341 1.00 149.46 548 PRO B CA 1
ATOM 8287 C C . PRO B 1 556 ? 33.269 -24.016 -106.407 1.00 152.80 548 PRO B C 1
ATOM 8288 O O . PRO B 1 556 ? 33.750 -23.565 -105.360 1.00 143.44 548 PRO B O 1
ATOM 8292 N N . GLY B 1 557 ? 33.861 -23.846 -107.593 1.00 165.37 549 GLY B N 1
ATOM 8293 C CA . GLY B 1 557 ? 35.049 -23.012 -107.696 1.00 167.62 549 GLY B CA 1
ATOM 8294 C C . GLY B 1 557 ? 34.777 -21.568 -107.317 1.00 167.60 549 GLY B C 1
ATOM 8295 O O . GLY B 1 557 ? 35.571 -20.937 -106.614 1.00 169.07 549 GLY B O 1
ATOM 8296 N N . VAL B 1 558 ? 33.642 -21.030 -107.768 1.00 161.12 550 VAL B N 1
ATOM 8297 C CA . VAL B 1 558 ? 33.261 -19.676 -107.389 1.00 144.39 550 VAL B CA 1
ATOM 8298 C C . VAL B 1 558 ? 32.970 -19.598 -105.894 1.00 129.74 550 VAL B C 1
ATOM 8299 O O . VAL B 1 558 ? 33.347 -18.627 -105.226 1.00 118.96 550 VAL B O 1
ATOM 8301 N N . GLU B 1 559 ? 32.306 -20.617 -105.340 1.00 125.33 551 GLU B N 1
ATOM 8302 C CA . GLU B 1 559 ? 31.941 -20.565 -103.925 1.00 116.32 551 GLU B CA 1
ATOM 8303 C C . GLU B 1 559 ? 33.168 -20.662 -103.028 1.00 108.44 551 GLU B C 1
ATOM 8304 O O . GLU B 1 559 ? 33.232 -20.000 -101.990 1.00 104.61 551 GLU B O 1
ATOM 8306 N N . LYS B 1 560 ? 34.153 -21.480 -103.407 1.00 115.78 552 LYS B N 1
ATOM 8307 C CA . LYS B 1 560 ? 35.372 -21.570 -102.609 1.00 112.00 552 LYS B CA 1
ATOM 8308 C C . LYS B 1 560 ? 36.108 -20.236 -102.577 1.00 107.40 552 LYS B C 1
ATOM 8309 O O . LYS B 1 560 ? 36.651 -19.844 -101.536 1.00 102.58 552 LYS B O 1
ATOM 8311 N N . GLY B 1 561 ? 36.117 -19.515 -103.704 1.00 109.38 553 GLY B N 1
ATOM 8312 C CA . GLY B 1 561 ? 36.841 -18.253 -103.766 1.00 107.62 553 GLY B CA 1
ATOM 8313 C C . GLY B 1 561 ? 36.266 -17.187 -102.848 1.00 104.32 553 GLY B C 1
ATOM 8314 O O . GLY B 1 561 ? 37.004 -16.514 -102.122 1.00 103.67 553 GLY B O 1
ATOM 8315 N N . LEU B 1 562 ? 34.938 -17.021 -102.865 1.00 99.80 554 LEU B N 1
ATOM 8316 C CA . LEU B 1 562 ? 34.305 -15.975 -102.063 1.00 94.51 554 LEU B CA 1
ATOM 8317 C C . LEU B 1 562 ? 34.519 -16.211 -100.571 1.00 99.66 554 LEU B C 1
ATOM 8318 O O . LEU B 1 562 ? 34.738 -15.263 -99.806 1.00 94.57 554 LEU B O 1
ATOM 8323 N N . ASN B 1 563 ? 34.456 -17.469 -100.136 1.00 103.25 555 ASN B N 1
ATOM 8324 C CA . ASN B 1 563 ? 34.617 -17.759 -98.718 1.00 111.49 555 ASN B CA 1
ATOM 8325 C C . ASN B 1 563 ? 36.049 -17.564 -98.246 1.00 111.42 555 ASN B C 1
ATOM 8326 O O . ASN B 1 563 ? 36.267 -17.316 -97.055 1.00 105.67 555 ASN B O 1
ATOM 8331 N N . ASN B 1 564 ? 37.023 -17.652 -99.154 1.00 113.01 556 ASN B N 1
ATOM 8332 C CA . ASN B 1 564 ? 38.405 -17.372 -98.786 1.00 107.25 556 ASN B CA 1
ATOM 8333 C C . ASN B 1 564 ? 38.666 -15.869 -98.720 1.00 109.30 556 ASN B C 1
ATOM 8334 O O . ASN B 1 564 ? 39.240 -15.371 -97.744 1.00 110.57 556 ASN B O 1
ATOM 8336 N N . ILE B 1 565 ? 38.225 -15.129 -99.738 1.00 102.37 557 ILE B N 1
ATOM 8337 C CA . ILE B 1 565 ? 38.591 -13.721 -99.849 1.00 97.71 557 ILE B CA 1
ATOM 8338 C C . ILE B 1 565 ? 37.815 -12.852 -98.864 1.00 91.02 557 ILE B C 1
ATOM 8339 O O . ILE B 1 565 ? 38.305 -11.793 -98.454 1.00 85.84 557 ILE B O 1
ATOM 8344 N N . ARG B 1 566 ? 36.609 -13.271 -98.465 1.00 92.60 558 ARG B N 1
ATOM 8345 C CA . ARG B 1 566 ? 35.789 -12.464 -97.570 1.00 92.97 558 ARG B CA 1
ATOM 8346 C C . ARG B 1 566 ? 36.412 -12.302 -96.194 1.00 95.18 558 ARG B C 1
ATOM 8347 O O . ARG B 1 566 ? 35.949 -11.458 -95.420 1.00 94.94 558 ARG B O 1
ATOM 8355 N N . GLU B 1 567 ? 37.422 -13.107 -95.860 1.00 99.17 559 GLU B N 1
ATOM 8356 C CA . GLU B 1 567 ? 38.156 -12.923 -94.616 1.00 100.23 559 GLU B CA 1
ATOM 8357 C C . GLU B 1 567 ? 39.032 -11.680 -94.654 1.00 98.95 559 GLU B C 1
ATOM 8358 O O . GLU B 1 567 ? 39.446 -11.187 -93.600 1.00 100.36 559 GLU B O 1
ATOM 8364 N N . THR B 1 568 ? 39.294 -11.156 -95.841 1.00 97.38 560 THR B N 1
ATOM 8365 C CA . THR B 1 568 ? 40.220 -10.049 -96.064 1.00 107.59 560 THR B CA 1
ATOM 8366 C C . THR B 1 568 ? 39.441 -8.894 -96.688 1.00 102.56 560 THR B C 1
ATOM 8367 O O . THR B 1 568 ? 39.543 -8.634 -97.895 1.00 121.73 560 THR B O 1
ATOM 8371 N N . GLY B 1 569 ? 38.640 -8.225 -95.869 1.00 82.59 561 GLY B N 1
ATOM 8372 C CA . GLY B 1 569 ? 37.781 -7.142 -96.312 1.00 84.79 561 GLY B CA 1
ATOM 8373 C C . GLY B 1 569 ? 38.453 -6.058 -97.132 1.00 94.58 561 GLY B C 1
ATOM 8374 O O . GLY B 1 569 ? 39.679 -5.907 -97.102 1.00 101.39 561 GLY B O 1
ATOM 8375 N N . VAL B 1 570 ? 37.649 -5.286 -97.870 1.00 88.75 562 VAL B N 1
ATOM 8376 C CA . VAL B 1 570 ? 38.191 -4.309 -98.810 1.00 85.07 562 VAL B CA 1
ATOM 8377 C C . VAL B 1 570 ? 38.518 -2.968 -98.167 1.00 80.87 562 VAL B C 1
ATOM 8378 O O . VAL B 1 570 ? 39.126 -2.108 -98.827 1.00 81.33 562 VAL B O 1
ATOM 8382 N N . ILE B 1 571 ? 38.147 -2.755 -96.908 1.00 75.32 563 ILE B N 1
ATOM 8383 C CA . ILE B 1 571 ? 38.453 -1.492 -96.248 1.00 82.16 563 ILE B CA 1
ATOM 8384 C C . ILE B 1 571 ? 39.746 -1.580 -95.454 1.00 84.90 563 ILE B C 1
ATOM 8385 O O . ILE B 1 571 ? 40.587 -0.679 -95.511 1.00 88.35 563 ILE B O 1
ATOM 8390 N N . ALA B 1 572 ? 39.926 -2.662 -94.697 1.00 79.23 564 ALA B N 1
ATOM 8391 C CA . ALA B 1 572 ? 41.030 -2.662 -93.732 1.00 74.50 564 ALA B CA 1
ATOM 8392 C C . ALA B 1 572 ? 41.417 -4.063 -93.272 1.00 75.60 564 ALA B C 1
ATOM 8393 O O . ALA B 1 572 ? 41.986 -4.191 -92.184 1.00 80.23 564 ALA B O 1
ATOM 8395 N N . GLY B 1 573 ? 41.109 -5.110 -94.036 1.00 73.15 565 GLY B N 1
ATOM 8396 C CA . GLY B 1 573 ? 41.550 -6.452 -93.729 1.00 74.80 565 GLY B CA 1
ATOM 8397 C C . GLY B 1 573 ? 40.606 -7.285 -92.890 1.00 75.46 565 GLY B C 1
ATOM 8398 O O . GLY B 1 573 ? 40.867 -8.478 -92.708 1.00 82.74 565 GLY B O 1
ATOM 8399 N N . TYR B 1 574 ? 39.520 -6.710 -92.380 1.00 75.46 566 TYR B N 1
ATOM 8400 C CA . TYR B 1 574 ? 38.659 -7.448 -91.466 1.00 77.15 566 TYR B CA 1
ATOM 8401 C C . TYR B 1 574 ? 37.623 -8.264 -92.230 1.00 78.01 566 TYR B C 1
ATOM 8402 O O . TYR B 1 574 ? 37.291 -7.947 -93.376 1.00 77.03 566 TYR B O 1
ATOM 8411 N N . PRO B 1 575 ? 37.089 -9.325 -91.616 1.00 66.92 567 PRO B N 1
ATOM 8412 C CA . PRO B 1 575 ? 36.177 -10.222 -92.346 1.00 76.23 567 PRO B CA 1
ATOM 8413 C C . PRO B 1 575 ? 34.881 -9.527 -92.741 1.00 76.14 567 PRO B C 1
ATOM 8414 O O . PRO B 1 575 ? 34.248 -8.851 -91.933 1.00 75.15 567 PRO B O 1
ATOM 8418 N N . MET B 1 576 ? 34.476 -9.716 -93.993 1.00 84.65 568 MET B N 1
ATOM 8419 C CA . MET B 1 576 ? 33.215 -9.160 -94.468 1.00 89.08 568 MET B CA 1
ATOM 8420 C C . MET B 1 576 ? 32.059 -10.083 -94.101 1.00 84.07 568 MET B C 1
ATOM 8421 O O . MET B 1 576 ? 32.112 -11.289 -94.354 1.00 87.64 568 MET B O 1
ATOM 8426 N N . ILE B 1 577 ? 31.012 -9.513 -93.511 1.00 78.81 569 ILE B N 1
ATOM 8427 C CA . ILE B 1 577 ? 29.847 -10.254 -93.053 1.00 84.04 569 ILE B CA 1
ATOM 8428 C C . ILE B 1 577 ? 28.592 -9.495 -93.470 1.00 87.01 569 ILE B C 1
ATOM 8429 O O . ILE B 1 577 ? 28.662 -8.380 -94.002 1.00 83.28 569 ILE B O 1
ATOM 8434 N N . ASP B 1 578 ? 27.429 -10.108 -93.208 1.00 85.09 570 ASP B N 1
ATOM 8435 C CA . ASP B 1 578 ? 26.122 -9.469 -93.392 1.00 89.11 570 ASP B CA 1
ATOM 8436 C C . ASP B 1 578 ? 25.890 -9.065 -94.851 1.00 87.22 570 ASP B C 1
ATOM 8437 O O . ASP B 1 578 ? 25.583 -7.909 -95.158 1.00 87.10 570 ASP B O 1
ATOM 8442 N N . PHE B 1 579 ? 26.037 -10.035 -95.753 1.00 80.74 571 PHE B N 1
ATOM 8443 C CA . PHE B 1 579 ? 25.800 -9.816 -97.173 1.00 90.67 571 PHE B CA 1
ATOM 8444 C C . PHE B 1 579 ? 25.588 -11.162 -97.846 1.00 93.22 571 PHE B C 1
ATOM 8445 O O . PHE B 1 579 ? 25.956 -12.210 -97.309 1.00 94.85 571 PHE B O 1
ATOM 8453 N N . LYS B 1 580 ? 24.996 -11.118 -99.038 1.00 95.07 572 LYS B N 1
ATOM 8454 C CA . LYS B 1 580 ? 24.767 -12.309 -99.842 1.00 100.23 572 LYS B CA 1
ATOM 8455 C C . LYS B 1 580 ? 25.307 -12.097 -101.249 1.00 105.24 572 LYS B C 1
ATOM 8456 O O . LYS B 1 580 ? 25.331 -10.974 -101.767 1.00 105.46 572 LYS B O 1
ATOM 8458 N N . ALA B 1 581 ? 25.731 -13.197 -101.865 1.00 102.39 573 ALA B N 1
ATOM 8459 C CA . ALA B 1 581 ? 26.234 -13.203 -103.229 1.00 101.77 573 ALA B CA 1
ATOM 8460 C C . ALA B 1 581 ? 25.370 -14.140 -104.058 1.00 115.57 573 ALA B C 1
ATOM 8461 O O . ALA B 1 581 ? 25.170 -15.299 -103.680 1.00 124.62 573 ALA B O 1
ATOM 8463 N N . THR B 1 582 ? 24.856 -13.637 -105.176 1.00 113.04 574 THR B N 1
ATOM 8464 C CA . THR B 1 582 ? 23.992 -14.398 -106.071 1.00 113.75 574 THR B CA 1
ATOM 8465 C C . THR B 1 582 ? 24.634 -14.432 -107.451 1.00 121.98 574 THR B C 1
ATOM 8466 O O . THR B 1 582 ? 24.818 -13.384 -108.082 1.00 123.27 574 THR B O 1
ATOM 8470 N N . LEU B 1 583 ? 24.970 -15.629 -107.919 1.00 124.43 575 LEU B N 1
ATOM 8471 C CA . LEU B 1 583 ? 25.659 -15.796 -109.191 1.00 122.77 575 LEU B CA 1
ATOM 8472 C C . LEU B 1 583 ? 24.650 -16.047 -110.303 1.00 120.93 575 LEU B C 1
ATOM 8473 O O . LEU B 1 583 ? 23.696 -16.808 -110.128 1.00 123.89 575 LEU B O 1
ATOM 8478 N N . VAL B 1 584 ? 24.856 -15.391 -111.441 1.00 125.02 576 VAL B N 1
ATOM 8479 C CA . VAL B 1 584 ? 24.013 -15.624 -112.611 1.00 131.06 576 VAL B CA 1
ATOM 8480 C C . VAL B 1 584 ? 24.826 -16.265 -113.730 1.00 129.92 576 VAL B C 1
ATOM 8481 O O . VAL B 1 584 ? 25.556 -15.584 -114.452 1.00 131.00 576 VAL B O 1
ATOM 8485 N N . LEU B 1 596 ? 40.048 -24.295 -110.612 1.00 142.86 588 LEU B N 1
ATOM 8486 C CA . LEU B 1 596 ? 40.582 -23.041 -110.095 1.00 142.34 588 LEU B CA 1
ATOM 8487 C C . LEU B 1 596 ? 40.203 -21.884 -111.000 1.00 153.55 588 LEU B C 1
ATOM 8488 O O . LEU B 1 596 ? 40.478 -20.726 -110.688 1.00 151.47 588 LEU B O 1
ATOM 8490 N N . ALA B 1 597 ? 39.568 -22.211 -112.126 1.00 169.57 589 ALA B N 1
ATOM 8491 C CA . ALA B 1 597 ? 39.268 -21.202 -113.138 1.00 175.89 589 ALA B CA 1
ATOM 8492 C C . ALA B 1 597 ? 38.322 -20.139 -112.594 1.00 167.43 589 ALA B C 1
ATOM 8493 O O . ALA B 1 597 ? 38.622 -18.940 -112.631 1.00 166.18 589 ALA B O 1
ATOM 8495 N N . PHE B 1 598 ? 37.171 -20.563 -112.078 1.00 158.17 590 PHE B N 1
ATOM 8496 C CA . PHE B 1 598 ? 36.145 -19.645 -111.608 1.00 149.00 590 PHE B CA 1
ATOM 8497 C C . PHE B 1 598 ? 36.333 -19.232 -110.146 1.00 145.18 590 PHE B C 1
ATOM 8498 O O . PHE B 1 598 ? 35.447 -18.584 -109.578 1.00 137.28 590 PHE B O 1
ATOM 8500 N N . GLU B 1 599 ? 37.460 -19.593 -109.527 1.00 148.64 591 GLU B N 1
ATOM 8501 C CA . GLU B 1 599 ? 37.789 -19.109 -108.193 1.00 146.61 591 GLU B CA 1
ATOM 8502 C C . GLU B 1 599 ? 38.581 -17.809 -108.222 1.00 147.84 591 GLU B C 1
ATOM 8503 O O . GLU B 1 599 ? 38.573 -17.071 -107.229 1.00 148.38 591 GLU B O 1
ATOM 8505 N N . ILE B 1 600 ? 39.266 -17.518 -109.329 1.00 142.23 592 ILE B N 1
ATOM 8506 C CA . ILE B 1 600 ? 39.946 -16.235 -109.472 1.00 134.61 592 ILE B CA 1
ATOM 8507 C C . ILE B 1 600 ? 38.966 -15.158 -109.921 1.00 133.29 592 ILE B C 1
ATOM 8508 O O . ILE B 1 600 ? 38.975 -14.035 -109.403 1.00 125.34 592 ILE B O 1
ATOM 8513 N N . ALA B 1 601 ? 38.109 -15.483 -110.892 1.00 136.39 593 ALA B N 1
ATOM 8514 C CA . ALA B 1 601 ? 37.096 -14.534 -111.338 1.00 139.80 593 ALA B CA 1
ATOM 8515 C C . ALA B 1 601 ? 36.102 -14.217 -110.232 1.00 137.26 593 ALA B C 1
ATOM 8516 O O . ALA B 1 601 ? 35.537 -13.119 -110.205 1.00 144.04 593 ALA B O 1
ATOM 8518 N N . ALA B 1 602 ? 35.870 -15.160 -109.319 1.00 131.82 594 ALA B N 1
ATOM 8519 C CA . ALA B 1 602 ? 35.018 -14.869 -108.174 1.00 121.42 594 ALA B CA 1
ATOM 8520 C C . ALA B 1 602 ? 35.699 -13.880 -107.234 1.00 114.08 594 ALA B C 1
ATOM 8521 O O . ALA B 1 602 ? 35.093 -12.887 -106.815 1.00 107.07 594 ALA B O 1
ATOM 8523 N N . LYS B 1 603 ? 36.972 -14.126 -106.908 1.00 110.96 595 LYS B N 1
ATOM 8524 C CA . LYS B 1 603 ? 37.693 -13.227 -106.011 1.00 105.53 595 LYS B CA 1
ATOM 8525 C C . LYS B 1 603 ? 37.887 -11.856 -106.643 1.00 105.20 595 LYS B C 1
ATOM 8526 O O . LYS B 1 603 ? 37.751 -10.829 -105.969 1.00 98.93 595 LYS B O 1
ATOM 8532 N N . GLY B 1 604 ? 38.194 -11.819 -107.939 1.00 113.45 596 GLY B N 1
ATOM 8533 C CA . GLY B 1 604 ? 38.320 -10.542 -108.620 1.00 114.29 596 GLY B CA 1
ATOM 8534 C C . GLY B 1 604 ? 37.032 -9.743 -108.603 1.00 108.21 596 GLY B C 1
ATOM 8535 O O . GLY B 1 604 ? 37.052 -8.522 -108.428 1.00 103.01 596 GLY B O 1
ATOM 8536 N N . ALA B 1 605 ? 35.896 -10.416 -108.798 1.00 105.33 597 ALA B N 1
ATOM 8537 C CA . ALA B 1 605 ? 34.608 -9.740 -108.682 1.00 104.04 597 ALA B CA 1
ATOM 8538 C C . ALA B 1 605 ? 34.419 -9.182 -107.280 1.00 99.70 597 ALA B C 1
ATOM 8539 O O . ALA B 1 605 ? 34.018 -8.023 -107.110 1.00 98.24 597 ALA B O 1
ATOM 8541 N N . PHE B 1 606 ? 34.718 -10.000 -106.263 1.00 97.81 598 PHE B N 1
ATOM 8542 C CA . PHE B 1 606 ? 34.602 -9.574 -104.870 1.00 93.83 598 PHE B CA 1
ATOM 8543 C C . PHE B 1 606 ? 35.408 -8.306 -104.611 1.00 92.29 598 PHE B C 1
ATOM 8544 O O . PHE B 1 606 ? 34.866 -7.296 -104.147 1.00 90.27 598 PHE B O 1
ATOM 8552 N N . ARG B 1 607 ? 36.707 -8.331 -104.926 1.00 93.51 599 ARG B N 1
ATOM 8553 C CA . ARG B 1 607 ? 37.552 -7.190 -104.590 1.00 101.78 599 ARG B CA 1
ATOM 8554 C C . ARG B 1 607 ? 37.111 -5.922 -105.310 1.00 98.36 599 ARG B C 1
ATOM 8555 O O . ARG B 1 607 ? 37.264 -4.824 -104.766 1.00 100.02 599 ARG B O 1
ATOM 8563 N N . GLU B 1 608 ? 36.530 -6.044 -106.504 1.00 95.89 600 GLU B N 1
ATOM 8564 C CA . GLU B 1 608 ? 35.981 -4.867 -107.169 1.00 100.87 600 GLU B CA 1
ATOM 8565 C C . GLU B 1 608 ? 34.543 -4.595 -106.748 1.00 95.27 600 GLU B C 1
ATOM 8566 O O . GLU B 1 608 ? 34.196 -3.457 -106.419 1.00 93.92 600 GLU B O 1
ATOM 8572 N N . GLY B 1 609 ? 33.699 -5.627 -106.742 1.00 101.58 601 GLY B N 1
ATOM 8573 C CA . GLY B 1 609 ? 32.291 -5.443 -106.427 1.00 103.71 601 GLY B CA 1
ATOM 8574 C C . GLY B 1 609 ? 31.998 -5.043 -104.994 1.00 103.04 601 GLY B C 1
ATOM 8575 O O . GLY B 1 609 ? 30.911 -4.523 -104.719 1.00 113.18 601 GLY B O 1
ATOM 8576 N N . MET B 1 610 ? 32.925 -5.276 -104.067 1.00 95.11 602 MET B N 1
ATOM 8577 C CA . MET B 1 610 ? 32.644 -4.864 -102.699 1.00 95.12 602 MET B CA 1
ATOM 8578 C C . MET B 1 610 ? 32.864 -3.371 -102.502 1.00 95.35 602 MET B C 1
ATOM 8579 O O . MET B 1 610 ? 32.241 -2.765 -101.621 1.00 101.54 602 MET B O 1
ATOM 8584 N N . GLN B 1 611 ? 33.739 -2.764 -103.300 1.00 94.47 603 GLN B N 1
ATOM 8585 C CA . GLN B 1 611 ? 33.934 -1.326 -103.208 1.00 92.66 603 GLN B CA 1
ATOM 8586 C C . GLN B 1 611 ? 32.711 -0.547 -103.678 1.00 93.60 603 GLN B C 1
ATOM 8587 O O . GLN B 1 611 ? 32.498 0.582 -103.224 1.00 94.35 603 GLN B O 1
ATOM 8593 N N . LYS B 1 612 ? 31.892 -1.132 -104.548 1.00 94.52 604 LYS B N 1
ATOM 8594 C CA . LYS B 1 612 ? 30.724 -0.460 -105.098 1.00 96.93 604 LYS B CA 1
ATOM 8595 C C . LYS B 1 612 ? 29.469 -0.665 -104.259 1.00 95.28 604 LYS B C 1
ATOM 8596 O O . LYS B 1 612 ? 28.392 -0.219 -104.668 1.00 97.52 604 LYS B O 1
ATOM 8598 N N . GLY B 1 613 ? 29.576 -1.326 -103.107 1.00 89.95 605 GLY B N 1
ATOM 8599 C CA . GLY B 1 613 ? 28.444 -1.487 -102.213 1.00 84.30 605 GLY B CA 1
ATOM 8600 C C . GLY B 1 613 ? 28.508 -0.598 -100.986 1.00 90.34 605 GLY B C 1
ATOM 8601 O O . GLY B 1 613 ? 27.851 -0.869 -99.975 1.00 81.43 605 GLY B O 1
ATOM 8602 N N . ASN B 1 614 ? 29.299 0.470 -101.070 1.00 81.27 606 ASN B N 1
ATOM 8603 C CA . ASN B 1 614 ? 29.559 1.385 -99.964 1.00 78.86 606 ASN B CA 1
ATOM 8604 C C . ASN B 1 614 ? 29.916 0.604 -98.705 1.00 92.11 606 ASN B C 1
ATOM 8605 O O . ASN B 1 614 ? 29.127 0.549 -97.747 1.00 84.53 606 ASN B O 1
ATOM 8610 N N . PRO B 1 615 ? 31.101 0.003 -98.670 1.00 85.22 607 PRO B N 1
ATOM 8611 C CA . PRO B 1 615 ? 31.478 -0.807 -97.514 1.00 85.66 607 PRO B CA 1
ATOM 8612 C C . PRO B 1 615 ? 31.697 0.074 -96.296 1.00 80.40 607 PRO B C 1
ATOM 8613 O O . PRO B 1 615 ? 32.062 1.247 -96.408 1.00 73.44 607 PRO B O 1
ATOM 8617 N N . LYS B 1 616 ? 31.462 -0.499 -95.118 1.00 77.33 608 LYS B N 1
ATOM 8618 C CA . LYS B 1 616 ? 31.631 0.245 -93.876 1.00 82.29 608 LYS B CA 1
ATOM 8619 C C . LYS B 1 616 ? 32.220 -0.663 -92.806 1.00 81.65 608 LYS B C 1
ATOM 8620 O O . LYS B 1 616 ? 31.955 -1.870 -92.773 1.00 76.97 608 LYS B O 1
ATOM 8622 N N . LEU B 1 617 ? 33.046 -0.075 -91.946 1.00 75.15 609 LEU B N 1
ATOM 8623 C CA . LEU B 1 617 ? 33.583 -0.809 -90.810 1.00 72.24 609 LEU B CA 1
ATOM 8624 C C . LEU B 1 617 ? 32.526 -0.949 -89.725 1.00 67.43 609 LEU B C 1
ATOM 8625 O O . LEU B 1 617 ? 31.708 -0.051 -89.507 1.00 65.12 609 LEU B O 1
ATOM 8630 N N . LEU B 1 618 ? 32.553 -2.093 -89.049 1.00 59.48 610 LEU B N 1
ATOM 8631 C CA . LEU B 1 618 ? 31.651 -2.417 -87.955 1.00 64.40 610 LEU B CA 1
ATOM 8632 C C . LEU B 1 618 ? 32.459 -2.709 -86.699 1.00 64.97 610 LEU B C 1
ATOM 8633 O O . LEU B 1 618 ? 33.518 -3.343 -86.761 1.00 62.04 610 LEU B O 1
ATOM 8638 N N . GLU B 1 619 ? 31.967 -2.228 -85.562 1.00 58.17 611 GLU B N 1
ATOM 8639 C CA . GLU B 1 619 ? 32.598 -2.593 -84.311 1.00 57.48 611 GLU B CA 1
ATOM 8640 C C . GLU B 1 619 ? 31.597 -3.322 -83.427 1.00 56.33 611 GLU B C 1
ATOM 8641 O O . GLU B 1 619 ? 30.398 -3.035 -83.473 1.00 63.20 611 GLU B O 1
ATOM 8647 N N . PRO B 1 620 ? 32.046 -4.304 -82.659 1.00 56.48 612 PRO B N 1
ATOM 8648 C CA . PRO B 1 620 ? 31.121 -5.016 -81.769 1.00 53.76 612 PRO B CA 1
ATOM 8649 C C . PRO B 1 620 ? 30.655 -4.099 -80.647 1.00 59.07 612 PRO B C 1
ATOM 8650 O O . PRO B 1 620 ? 31.455 -3.381 -80.044 1.00 63.73 612 PRO B O 1
ATOM 8654 N N . ILE B 1 621 ? 29.343 -4.087 -80.409 1.00 60.19 613 ILE B N 1
ATOM 8655 C CA . ILE B 1 621 ? 28.740 -3.385 -79.279 1.00 62.04 613 ILE B CA 1
ATOM 8656 C C . ILE B 1 621 ? 28.274 -4.415 -78.260 1.00 60.71 613 ILE B C 1
ATOM 8657 O O . ILE B 1 621 ? 27.612 -5.400 -78.621 1.00 59.32 613 ILE B O 1
ATOM 8662 N N . MET B 1 622 ? 28.590 -4.170 -76.987 1.00 56.14 614 MET B N 1
ATOM 8663 C CA . MET B 1 622 ? 28.324 -5.097 -75.891 1.00 51.48 614 MET B CA 1
ATOM 8664 C C . MET B 1 622 ? 27.148 -4.615 -75.044 1.00 63.83 614 MET B C 1
ATOM 8665 O O . MET B 1 622 ? 26.960 -3.409 -74.837 1.00 62.04 614 MET B O 1
ATOM 8670 N N . LYS B 1 623 ? 26.359 -5.565 -74.551 1.00 63.18 615 LYS B N 1
ATOM 8671 C CA . LYS B 1 623 ? 25.363 -5.288 -73.522 1.00 58.28 615 LYS B CA 1
ATOM 8672 C C . LYS B 1 623 ? 26.056 -5.348 -72.172 1.00 49.31 615 LYS B C 1
ATOM 8673 O O . LYS B 1 623 ? 26.580 -6.397 -71.793 1.00 47.19 615 LYS B O 1
ATOM 8679 N N . VAL B 1 624 ? 26.113 -4.212 -71.484 1.00 50.71 616 VAL B N 1
ATOM 8680 C CA . VAL B 1 624 ? 26.782 -4.091 -70.194 1.00 51.59 616 VAL B CA 1
ATOM 8681 C C . VAL B 1 624 ? 25.728 -3.850 -69.123 1.00 54.06 616 VAL B C 1
ATOM 8682 O O . VAL B 1 624 ? 24.874 -2.963 -69.261 1.00 53.70 616 VAL B O 1
ATOM 8686 N N . GLU B 1 625 ? 25.800 -4.628 -68.055 1.00 55.79 617 GLU B N 1
ATOM 8687 C CA . GLU B 1 625 ? 24.851 -4.564 -66.952 1.00 63.47 617 GLU B CA 1
ATOM 8688 C C . GLU B 1 625 ? 25.655 -4.326 -65.685 1.00 60.65 617 GLU B C 1
ATOM 8689 O O . GLU B 1 625 ? 26.568 -5.103 -65.381 1.00 56.61 617 GLU B O 1
ATOM 8695 N N . VAL B 1 626 ? 25.358 -3.238 -64.976 1.00 54.78 618 VAL B N 1
ATOM 8696 C CA . VAL B 1 626 ? 26.135 -2.831 -63.806 1.00 53.72 618 VAL B CA 1
ATOM 8697 C C . VAL B 1 626 ? 25.222 -2.794 -62.573 1.00 56.39 618 VAL B C 1
ATOM 8698 O O . VAL B 1 626 ? 24.217 -2.070 -62.555 1.00 52.82 618 VAL B O 1
ATOM 8702 N N . ILE B 1 627 ? 25.566 -3.585 -61.555 1.00 52.06 619 ILE B N 1
ATOM 8703 C CA . ILE B 1 627 ? 24.876 -3.592 -60.262 1.00 56.86 619 ILE B CA 1
ATOM 8704 C C . ILE B 1 627 ? 25.681 -2.746 -59.287 1.00 60.85 619 ILE B C 1
ATOM 8705 O O . ILE B 1 627 ? 26.844 -3.059 -59.000 1.00 60.27 619 ILE B O 1
ATOM 8710 N N . THR B 1 628 ? 25.070 -1.682 -58.771 1.00 60.82 620 THR B N 1
ATOM 8711 C CA . THR B 1 628 ? 25.792 -0.734 -57.935 1.00 61.75 620 THR B CA 1
ATOM 8712 C C . THR B 1 628 ? 24.905 -0.191 -56.828 1.00 69.16 620 THR B C 1
ATOM 8713 O O . THR B 1 628 ? 23.695 -0.006 -57.023 1.00 71.54 620 THR B O 1
ATOM 8717 N N . PRO B 1 629 ? 25.481 0.085 -55.656 1.00 68.33 621 PRO B N 1
ATOM 8718 C CA . PRO B 1 629 ? 24.768 0.894 -54.661 1.00 65.27 621 PRO B CA 1
ATOM 8719 C C . PRO B 1 629 ? 24.531 2.289 -55.211 1.00 65.99 621 PRO B C 1
ATOM 8720 O O . PRO B 1 629 ? 25.342 2.826 -55.971 1.00 75.70 621 PRO B O 1
ATOM 8724 N N . ASP B 1 630 ? 23.400 2.874 -54.813 1.00 65.89 622 ASP B N 1
ATOM 8725 C CA . ASP B 1 630 ? 22.880 4.073 -55.471 1.00 69.31 622 ASP B CA 1
ATOM 8726 C C . ASP B 1 630 ? 23.868 5.234 -55.458 1.00 64.65 622 ASP B C 1
ATOM 8727 O O . ASP B 1 630 ? 23.814 6.096 -56.338 1.00 67.84 622 ASP B O 1
ATOM 8732 N N . GLU B 1 631 ? 24.752 5.301 -54.462 1.00 71.13 623 GLU B N 1
ATOM 8733 C CA . GLU B 1 631 ? 25.599 6.480 -54.312 1.00 68.86 623 GLU B CA 1
ATOM 8734 C C . GLU B 1 631 ? 26.667 6.581 -55.396 1.00 66.03 623 GLU B C 1
ATOM 8735 O O . GLU B 1 631 ? 27.277 7.645 -55.552 1.00 66.22 623 GLU B O 1
ATOM 8741 N N . TYR B 1 632 ? 26.927 5.504 -56.131 1.00 62.00 624 TYR B N 1
ATOM 8742 C CA . TYR B 1 632 ? 27.928 5.516 -57.186 1.00 62.09 624 TYR B CA 1
ATOM 8743 C C . TYR B 1 632 ? 27.308 5.628 -58.573 1.00 64.60 624 TYR B C 1
ATOM 8744 O O . TYR B 1 632 ? 28.040 5.623 -59.563 1.00 70.27 624 TYR B O 1
ATOM 8753 N N . MET B 1 633 ? 25.985 5.773 -58.652 1.00 68.81 625 MET B N 1
ATOM 8754 C CA . MET B 1 633 ? 25.266 5.785 -59.923 1.00 67.91 625 MET B CA 1
ATOM 8755 C C . MET B 1 633 ? 25.762 6.885 -60.851 1.00 70.58 625 MET B C 1
ATOM 8756 O O . MET B 1 633 ? 26.115 6.627 -62.009 1.00 66.08 625 MET B O 1
ATOM 8761 N N . GLY B 1 634 ? 25.749 8.130 -60.366 1.00 70.82 626 GLY B N 1
ATOM 8762 C CA . GLY B 1 634 ? 26.106 9.251 -61.216 1.00 65.07 626 GLY B CA 1
ATOM 8763 C C . GLY B 1 634 ? 27.444 9.069 -61.897 1.00 69.22 626 GLY B C 1
ATOM 8764 O O . GLY B 1 634 ? 27.584 9.324 -63.096 1.00 65.67 626 GLY B O 1
ATOM 8765 N N . ASP B 1 635 ? 28.442 8.600 -61.150 1.00 73.28 627 ASP B N 1
ATOM 8766 C CA . ASP B 1 635 ? 29.772 8.469 -61.726 1.00 74.10 627 ASP B CA 1
ATOM 8767 C C . ASP B 1 635 ? 29.873 7.243 -62.627 1.00 68.12 627 ASP B C 1
ATOM 8768 O O . ASP B 1 635 ? 30.505 7.301 -63.688 1.00 67.21 627 ASP B O 1
ATOM 8773 N N . ILE B 1 636 ? 29.237 6.138 -62.252 1.00 58.76 628 ILE B N 1
ATOM 8774 C CA . ILE B 1 636 ? 29.239 4.976 -63.136 1.00 51.78 628 ILE B CA 1
ATOM 8775 C C . ILE B 1 636 ? 28.564 5.308 -64.463 1.00 58.70 628 ILE B C 1
ATOM 8776 O O . ILE B 1 636 ? 29.007 4.865 -65.533 1.00 58.78 628 ILE B O 1
ATOM 8781 N N . ILE B 1 637 ? 27.489 6.099 -64.413 1.00 48.24 629 ILE B N 1
ATOM 8782 C CA . ILE B 1 637 ? 26.707 6.367 -65.608 1.00 48.72 629 ILE B CA 1
ATOM 8783 C C . ILE B 1 637 ? 27.436 7.344 -66.517 1.00 56.38 629 ILE B C 1
ATOM 8784 O O . ILE B 1 637 ? 27.428 7.193 -67.740 1.00 59.31 629 ILE B O 1
ATOM 8789 N N . GLY B 1 638 ? 28.065 8.366 -65.939 1.00 54.49 630 GLY B N 1
ATOM 8790 C CA . GLY B 1 638 ? 28.826 9.299 -66.744 1.00 49.96 630 GLY B CA 1
ATOM 8791 C C . GLY B 1 638 ? 30.035 8.655 -67.389 1.00 53.28 630 GLY B C 1
ATOM 8792 O O . GLY B 1 638 ? 30.409 9.003 -68.511 1.00 58.80 630 GLY B O 1
ATOM 8793 N N . ASP B 1 639 ? 30.661 7.711 -66.687 1.00 50.50 631 ASP B N 1
ATOM 8794 C CA . ASP B 1 639 ? 31.780 6.963 -67.249 1.00 52.34 631 ASP B CA 1
ATOM 8795 C C . ASP B 1 639 ? 31.323 6.115 -68.428 1.00 62.87 631 ASP B C 1
ATOM 8796 O O . ASP B 1 639 ? 31.971 6.102 -69.483 1.00 67.57 631 ASP B O 1
ATOM 8801 N N . LEU B 1 640 ? 30.205 5.391 -68.261 1.00 56.44 632 LEU B N 1
ATOM 8802 C CA . LEU B 1 640 ? 29.643 4.618 -69.363 1.00 51.29 632 LEU B CA 1
ATOM 8803 C C . LEU B 1 640 ? 29.372 5.513 -70.561 1.00 60.83 632 LEU B C 1
ATOM 8804 O O . LEU B 1 640 ? 29.664 5.141 -71.707 1.00 58.57 632 LEU B O 1
ATOM 8809 N N . ASN B 1 641 ? 28.847 6.713 -70.310 1.00 53.81 633 ASN B N 1
ATOM 8810 C CA . ASN B 1 641 ? 28.562 7.639 -71.391 1.00 55.89 633 ASN B CA 1
ATOM 8811 C C . ASN B 1 641 ? 29.847 8.195 -71.999 1.00 59.73 633 ASN B C 1
ATOM 8812 O O . ASN B 1 641 ? 29.886 8.494 -73.196 1.00 60.49 633 ASN B O 1
ATOM 8817 N N . SER B 1 642 ? 30.903 8.334 -71.195 1.00 57.16 634 SER B N 1
ATOM 8818 C CA . SER B 1 642 ? 32.200 8.742 -71.708 1.00 51.79 634 SER B CA 1
ATOM 8819 C C . SER B 1 642 ? 32.837 7.675 -72.591 1.00 49.43 634 SER B C 1
ATOM 8820 O O . SER B 1 642 ? 33.755 7.981 -73.346 1.00 49.20 634 SER B O 1
ATOM 8823 N N . ARG B 1 643 ? 32.412 6.420 -72.472 1.00 55.54 635 ARG B N 1
ATOM 8824 C CA . ARG B 1 643 ? 32.893 5.354 -73.335 1.00 52.75 635 ARG B CA 1
ATOM 8825 C C . ARG B 1 643 ? 32.024 5.179 -74.571 1.00 52.57 635 ARG B C 1
ATOM 8826 O O . ARG B 1 643 ? 31.970 4.079 -75.124 1.00 46.56 635 ARG B O 1
ATOM 8834 N N . ARG B 1 644 ? 31.327 6.237 -75.000 1.00 48.26 636 ARG B N 1
ATOM 8835 C CA . ARG B 1 644 ? 30.384 6.162 -76.119 1.00 54.17 636 ARG B CA 1
ATOM 8836 C C . ARG B 1 644 ? 29.259 5.172 -75.825 1.00 51.62 636 ARG B C 1
ATOM 8837 O O . ARG B 1 644 ? 28.669 4.590 -76.739 1.00 64.05 636 ARG B O 1
ATOM 8845 N N . GLY B 1 645 ? 28.949 4.970 -74.546 1.00 47.70 637 GLY B N 1
ATOM 8846 C CA . GLY B 1 645 ? 27.839 4.107 -74.187 1.00 52.28 637 GLY B CA 1
ATOM 8847 C C . GLY B 1 645 ? 26.499 4.807 -74.312 1.00 58.05 637 GLY B C 1
ATOM 8848 O O . GLY B 1 645 ? 26.387 6.033 -74.232 1.00 54.83 637 GLY B O 1
ATOM 8849 N N . GLN B 1 646 ? 25.458 4.012 -74.524 1.00 58.89 638 GLN B N 1
ATOM 8850 C CA . GLN B 1 646 ? 24.095 4.507 -74.400 1.00 64.24 638 GLN B CA 1
ATOM 8851 C C . GLN B 1 646 ? 23.390 3.696 -73.328 1.00 67.45 638 GLN B C 1
ATOM 8852 O O . GLN B 1 646 ? 23.411 2.458 -73.361 1.00 64.00 638 GLN B O 1
ATOM 8858 N N . ILE B 1 647 ? 22.791 4.398 -72.374 1.00 65.58 639 ILE B N 1
ATOM 8859 C CA . ILE B 1 647 ? 22.093 3.756 -71.271 1.00 56.75 639 ILE B CA 1
ATOM 8860 C C . ILE B 1 647 ? 20.731 3.299 -71.764 1.00 56.97 639 ILE B C 1
ATOM 8861 O O . ILE B 1 647 ? 19.962 4.090 -72.321 1.00 54.88 639 ILE B O 1
ATOM 8866 N N . GLN B 1 648 ? 20.434 2.015 -71.571 1.00 59.85 640 GLN B N 1
ATOM 8867 C CA . GLN B 1 648 ? 19.156 1.439 -71.969 1.00 58.88 640 GLN B CA 1
ATOM 8868 C C . GLN B 1 648 ? 18.109 1.561 -70.869 1.00 56.23 640 GLN B C 1
ATOM 8869 O O . GLN B 1 648 ? 16.961 1.921 -71.138 1.00 63.84 640 GLN B O 1
ATOM 8875 N N . ASN B 1 649 ? 18.485 1.272 -69.629 1.00 54.93 641 ASN B N 1
ATOM 8876 C CA . ASN B 1 649 ? 17.511 1.278 -68.548 1.00 70.87 641 ASN B CA 1
ATOM 8877 C C . ASN B 1 649 ? 18.220 1.288 -67.205 1.00 55.21 641 ASN B C 1
ATOM 8878 O O . ASN B 1 649 ? 19.372 0.870 -67.080 1.00 53.59 641 ASN B O 1
ATOM 8883 N N . MET B 1 650 ? 17.504 1.779 -66.200 1.00 71.04 642 MET B N 1
ATOM 8884 C CA . MET B 1 650 ? 17.894 1.647 -64.803 1.00 64.88 642 MET B CA 1
ATOM 8885 C C . MET B 1 650 ? 16.695 1.126 -64.026 1.00 73.14 642 MET B C 1
ATOM 8886 O O . MET B 1 650 ? 15.573 1.618 -64.202 1.00 70.59 642 MET B O 1
ATOM 8891 N N . ASP B 1 651 ? 16.934 0.127 -63.174 1.00 69.14 643 ASP B N 1
ATOM 8892 C CA . ASP B 1 651 ? 15.898 -0.473 -62.359 1.00 72.87 643 ASP B CA 1
ATOM 8893 C C . ASP B 1 651 ? 16.469 -0.687 -60.961 1.00 74.58 643 ASP B C 1
ATOM 8894 O O . ASP B 1 651 ? 17.610 -1.172 -60.823 1.00 72.65 643 ASP B O 1
ATOM 8899 N N . PRO B 1 652 ? 15.734 -0.325 -59.914 1.00 76.55 644 PRO B N 1
ATOM 8900 C CA . PRO B 1 652 ? 16.110 -0.788 -58.572 1.00 85.43 644 PRO B CA 1
ATOM 8901 C C . PRO B 1 652 ? 15.966 -2.299 -58.473 1.00 82.73 644 PRO B C 1
ATOM 8902 O O . PRO B 1 652 ? 15.021 -2.889 -58.998 1.00 82.21 644 PRO B O 1
ATOM 8906 N N . ARG B 1 653 ? 16.941 -2.928 -57.824 1.00 89.13 645 ARG B N 1
ATOM 8907 C CA . ARG B 1 653 ? 16.883 -4.347 -57.473 1.00 91.35 645 ARG B CA 1
ATOM 8908 C C . ARG B 1 653 ? 17.270 -4.417 -56.002 1.00 92.12 645 ARG B C 1
ATOM 8909 O O . ARG B 1 653 ? 18.455 -4.359 -55.662 1.00 92.58 645 ARG B O 1
ATOM 8917 N N . GLY B 1 654 ? 16.270 -4.523 -55.129 1.00 96.96 646 GLY B N 1
ATOM 8918 C CA . GLY B 1 654 ? 16.537 -4.310 -53.719 1.00 93.42 646 GLY B CA 1
ATOM 8919 C C . GLY B 1 654 ? 16.965 -2.873 -53.481 1.00 91.09 646 GLY B C 1
ATOM 8920 O O . GLY B 1 654 ? 16.410 -1.932 -54.059 1.00 92.93 646 GLY B O 1
ATOM 8921 N N . ASN B 1 655 ? 17.972 -2.694 -52.627 1.00 89.74 647 ASN B N 1
ATOM 8922 C CA . ASN B 1 655 ? 18.533 -1.379 -52.349 1.00 88.25 647 ASN B CA 1
ATOM 8923 C C . ASN B 1 655 ? 19.724 -1.057 -53.235 1.00 82.83 647 ASN B C 1
ATOM 8924 O O . ASN B 1 655 ? 20.571 -0.236 -52.857 1.00 82.45 647 ASN B O 1
ATOM 8929 N N . ALA B 1 656 ? 19.823 -1.693 -54.396 1.00 73.05 648 ALA B N 1
ATOM 8930 C CA . ALA B 1 656 ? 20.866 -1.376 -55.358 1.00 67.99 648 ALA B CA 1
ATOM 8931 C C . ALA B 1 656 ? 20.216 -1.073 -56.702 1.00 67.13 648 ALA B C 1
ATOM 8932 O O . ALA B 1 656 ? 19.029 -1.334 -56.914 1.00 68.58 648 ALA B O 1
ATOM 8934 N N . GLN B 1 657 ? 20.998 -0.505 -57.613 1.00 68.09 649 GLN B N 1
ATOM 8935 C CA . GLN B 1 657 ? 20.526 -0.205 -58.956 1.00 66.03 649 GLN B CA 1
ATOM 8936 C C . GLN B 1 657 ? 21.177 -1.151 -59.956 1.00 57.90 649 GLN B C 1
ATOM 8937 O O . GLN B 1 657 ? 22.322 -1.587 -59.783 1.00 59.83 649 GLN B O 1
ATOM 8943 N N . VAL B 1 658 ? 20.430 -1.485 -60.996 1.00 58.16 650 VAL B N 1
ATOM 8944 C CA . VAL B 1 658 ? 20.946 -2.258 -62.118 1.00 61.20 650 VAL B CA 1
ATOM 8945 C C . VAL B 1 658 ? 20.909 -1.355 -63.346 1.00 60.21 650 VAL B C 1
ATOM 8946 O O . VAL B 1 658 ? 19.826 -1.010 -63.837 1.00 64.17 650 VAL B O 1
ATOM 8950 N N . VAL B 1 659 ? 22.083 -0.961 -63.837 1.00 59.12 651 VAL B N 1
ATOM 8951 C CA . VAL B 1 659 ? 22.194 -0.147 -65.048 1.00 59.22 651 VAL B CA 1
ATOM 8952 C C . VAL B 1 659 ? 22.504 -1.065 -66.223 1.00 53.12 651 VAL B C 1
ATOM 8953 O O . VAL B 1 659 ? 23.421 -1.889 -66.150 1.00 53.71 651 VAL B O 1
ATOM 8957 N N . THR B 1 660 ? 21.722 -0.949 -67.290 1.00 52.35 652 THR B N 1
ATOM 8958 C CA . THR B 1 660 ? 21.948 -1.707 -68.513 1.00 53.74 652 THR B CA 1
ATOM 8959 C C . THR B 1 660 ? 22.334 -0.737 -69.618 1.00 58.99 652 THR B C 1
ATOM 8960 O O . THR B 1 660 ? 21.606 0.226 -69.888 1.00 63.76 652 THR B O 1
ATOM 8964 N N . ALA B 1 661 ? 23.469 -0.992 -70.260 1.00 58.62 653 ALA B N 1
ATOM 8965 C CA . ALA B 1 661 ? 23.968 -0.083 -71.281 1.00 58.16 653 ALA B CA 1
ATOM 8966 C C . ALA B 1 661 ? 24.470 -0.853 -72.502 1.00 58.21 653 ALA B C 1
ATOM 8967 O O . ALA B 1 661 ? 24.775 -2.049 -72.438 1.00 58.35 653 ALA B O 1
ATOM 8969 N N . HIS B 1 662 ? 24.528 -0.143 -73.623 1.00 58.09 654 HIS B N 1
ATOM 8970 C CA . HIS B 1 662 ? 25.179 -0.591 -74.851 1.00 52.96 654 HIS B CA 1
ATOM 8971 C C . HIS B 1 662 ? 26.464 0.202 -75.016 1.00 52.78 654 HIS B C 1
ATOM 8972 O O . HIS B 1 662 ? 26.424 1.430 -75.138 1.00 58.07 654 HIS B O 1
ATOM 8979 N N . VAL B 1 663 ? 27.595 -0.491 -74.977 1.00 54.85 655 VAL B N 1
ATOM 8980 C CA . VAL B 1 663 ? 28.907 0.142 -75.028 1.00 50.93 655 VAL B CA 1
ATOM 8981 C C . VAL B 1 663 ? 29.726 -0.582 -76.094 1.00 57.30 655 VAL B C 1
ATOM 8982 O O . VAL B 1 663 ? 29.627 -1.812 -76.225 1.00 64.84 655 VAL B O 1
ATOM 8986 N N . PRO B 1 664 ? 30.515 0.118 -76.898 1.00 58.16 656 PRO B N 1
ATOM 8987 C CA . PRO B 1 664 ? 31.434 -0.590 -77.798 1.00 55.79 656 PRO B CA 1
ATOM 8988 C C . PRO B 1 664 ? 32.525 -1.296 -77.007 1.00 54.16 656 PRO B C 1
ATOM 8989 O O . PRO B 1 664 ? 33.119 -0.728 -76.089 1.00 54.81 656 PRO B O 1
ATOM 8993 N N . LEU B 1 665 ? 32.758 -2.563 -77.361 1.00 49.16 657 LEU B N 1
ATOM 8994 C CA . LEU B 1 665 ? 33.872 -3.310 -76.794 1.00 49.98 657 LEU B CA 1
ATOM 8995 C C . LEU B 1 665 ? 35.148 -2.478 -76.763 1.00 59.41 657 LEU B C 1
ATOM 8996 O O . LEU B 1 665 ? 35.860 -2.465 -75.750 1.00 68.45 657 LEU B O 1
ATOM 9001 N N . ALA B 1 666 ? 35.442 -1.762 -77.860 1.00 53.45 658 ALA B N 1
ATOM 9002 C CA . ALA B 1 666 ? 36.671 -0.978 -77.959 1.00 51.54 658 ALA B CA 1
ATOM 9003 C C . ALA B 1 666 ? 36.845 -0.021 -76.790 1.00 56.63 658 ALA B C 1
ATOM 9004 O O . ALA B 1 666 ? 37.976 0.319 -76.430 1.00 61.12 658 ALA B O 1
ATOM 9006 N N . GLU B 1 667 ? 35.746 0.424 -76.188 1.00 60.95 659 GLU B N 1
ATOM 9007 C CA . GLU B 1 667 ? 35.788 1.392 -75.103 1.00 52.04 659 GLU B CA 1
ATOM 9008 C C . GLU B 1 667 ? 35.721 0.755 -73.714 1.00 59.97 659 GLU B C 1
ATOM 9009 O O . GLU B 1 667 ? 35.614 1.486 -72.718 1.00 56.06 659 GLU B O 1
ATOM 9015 N N . MET B 1 668 ? 35.787 -0.581 -73.613 1.00 51.44 660 MET B N 1
ATOM 9016 C CA . MET B 1 668 ? 35.592 -1.269 -72.336 1.00 56.37 660 MET B CA 1
ATOM 9017 C C . MET B 1 668 ? 36.863 -1.844 -71.729 1.00 62.02 660 MET B C 1
ATOM 9018 O O . MET B 1 668 ? 36.778 -2.525 -70.703 1.00 65.20 660 MET B O 1
ATOM 9023 N N . PHE B 1 669 ? 38.029 -1.610 -72.323 1.00 61.06 661 PHE B N 1
ATOM 9024 C CA . PHE B 1 669 ? 39.254 -2.169 -71.765 1.00 64.69 661 PHE B CA 1
ATOM 9025 C C . PHE B 1 669 ? 39.563 -1.542 -70.414 1.00 63.39 661 PHE B C 1
ATOM 9026 O O . PHE B 1 669 ? 39.414 -0.333 -70.221 1.00 66.81 661 PHE B O 1
ATOM 9034 N N . GLY B 1 670 ? 40.002 -2.375 -69.476 1.00 61.30 662 GLY B N 1
ATOM 9035 C CA . GLY B 1 670 ? 40.285 -1.885 -68.139 1.00 60.54 662 GLY B CA 1
ATOM 9036 C C . GLY B 1 670 ? 39.066 -1.455 -67.356 1.00 59.55 662 GLY B C 1
ATOM 9037 O O . GLY B 1 670 ? 39.195 -0.684 -66.406 1.00 64.21 662 GLY B O 1
ATOM 9038 N N . TYR B 1 671 ? 37.876 -1.928 -67.732 1.00 58.83 663 TYR B N 1
ATOM 9039 C CA . TYR B 1 671 ? 36.669 -1.482 -67.046 1.00 53.28 663 TYR B CA 1
ATOM 9040 C C . TYR B 1 671 ? 36.640 -1.972 -65.607 1.00 58.52 663 TYR B C 1
ATOM 9041 O O . TYR B 1 671 ? 36.252 -1.221 -64.704 1.00 59.28 663 TYR B O 1
ATOM 9050 N N . VAL B 1 672 ? 37.024 -3.234 -65.388 1.00 55.06 664 VAL B N 1
ATOM 9051 C CA . VAL B 1 672 ? 37.037 -3.816 -64.047 1.00 59.34 664 VAL B CA 1
ATOM 9052 C C . VAL B 1 672 ? 37.719 -2.873 -63.072 1.00 59.00 664 VAL B C 1
ATOM 9053 O O . VAL B 1 672 ? 37.214 -2.607 -61.974 1.00 64.66 664 VAL B O 1
ATOM 9057 N N . ASN B 1 673 ? 38.867 -2.331 -63.477 1.00 59.83 665 ASN B N 1
ATOM 9058 C CA . ASN B 1 673 ? 39.607 -1.442 -62.597 1.00 60.67 665 ASN B CA 1
ATOM 9059 C C . ASN B 1 673 ? 38.832 -0.160 -62.363 1.00 62.27 665 ASN B C 1
ATOM 9060 O O . ASN B 1 673 ? 38.691 0.286 -61.217 1.00 58.72 665 ASN B O 1
ATOM 9065 N N . THR B 1 674 ? 38.299 0.433 -63.439 1.00 57.96 666 THR B N 1
ATOM 9066 C CA . THR B 1 674 ? 37.583 1.693 -63.298 1.00 51.48 666 THR B CA 1
ATOM 9067 C C . THR B 1 674 ? 36.342 1.515 -62.435 1.00 52.97 666 THR B C 1
ATOM 9068 O O . THR B 1 674 ? 36.075 2.323 -61.540 1.00 50.53 666 THR B O 1
ATOM 9072 N N . LEU B 1 675 ? 35.565 0.462 -62.704 1.00 53.53 667 LEU B N 1
ATOM 9073 C CA . LEU B 1 675 ? 34.350 0.214 -61.939 1.00 61.02 667 LEU B CA 1
ATOM 9074 C C . LEU B 1 675 ? 34.656 0.014 -60.462 1.00 60.97 667 LEU B C 1
ATOM 9075 O O . LEU B 1 675 ? 33.893 0.456 -59.598 1.00 68.50 667 LEU B O 1
ATOM 9080 N N . ARG B 1 676 ? 35.768 -0.650 -60.154 1.00 57.71 668 ARG B N 1
ATOM 9081 C CA . ARG B 1 676 ? 36.111 -0.875 -58.758 1.00 66.50 668 ARG B CA 1
ATOM 9082 C C . ARG B 1 676 ? 36.446 0.439 -58.067 1.00 66.97 668 ARG B C 1
ATOM 9083 O O . ARG B 1 676 ? 35.928 0.737 -56.982 1.00 67.57 668 ARG B O 1
ATOM 9091 N N . SER B 1 677 ? 37.280 1.256 -58.696 1.00 65.90 669 SER B N 1
ATOM 9092 C CA . SER B 1 677 ? 37.704 2.504 -58.081 1.00 64.85 669 SER B CA 1
ATOM 9093 C C . SER B 1 677 ? 36.631 3.585 -58.103 1.00 63.97 669 SER B C 1
ATOM 9094 O O . SER B 1 677 ? 36.784 4.590 -57.406 1.00 69.75 669 SER B O 1
ATOM 9097 N N . LEU B 1 678 ? 35.562 3.420 -58.876 1.00 62.20 670 LEU B N 1
ATOM 9098 C CA . LEU B 1 678 ? 34.449 4.359 -58.817 1.00 64.38 670 LEU B CA 1
ATOM 9099 C C . LEU B 1 678 ? 33.411 3.951 -57.784 1.00 65.18 670 LEU B C 1
ATOM 9100 O O . LEU B 1 678 ? 32.519 4.741 -57.465 1.00 68.26 670 LEU B O 1
ATOM 9105 N N . SER B 1 679 ? 33.504 2.740 -57.256 1.00 57.28 671 SER B N 1
ATOM 9106 C CA . SER B 1 679 ? 32.453 2.211 -56.409 1.00 54.28 671 SER B CA 1
ATOM 9107 C C . SER B 1 679 ? 32.996 1.651 -55.104 1.00 58.24 671 SER B C 1
ATOM 9108 O O . SER B 1 679 ? 32.287 0.894 -54.433 1.00 65.11 671 SER B O 1
ATOM 9111 N N . GLN B 1 680 ? 34.243 1.975 -54.753 1.00 65.50 672 GLN B N 1
ATOM 9112 C CA . GLN B 1 680 ? 34.922 1.427 -53.576 1.00 67.77 672 GLN B CA 1
ATOM 9113 C C . GLN B 1 680 ? 34.745 -0.085 -53.497 1.00 65.85 672 GLN B C 1
ATOM 9114 O O . GLN B 1 680 ? 34.517 -0.659 -52.428 1.00 72.10 672 GLN B O 1
ATOM 9120 N N . GLY B 1 681 ? 34.840 -0.732 -54.655 1.00 62.37 673 GLY B N 1
ATOM 9121 C CA . GLY B 1 681 ? 34.791 -2.175 -54.755 1.00 54.44 673 GLY B CA 1
ATOM 9122 C C . GLY B 1 681 ? 33.410 -2.772 -54.670 1.00 56.52 673 GLY B C 1
ATOM 9123 O O . GLY B 1 681 ? 33.278 -4.000 -54.747 1.00 58.96 673 GLY B O 1
ATOM 9124 N N . ARG B 1 682 ? 32.375 -1.952 -54.530 1.00 64.89 674 ARG B N 1
ATOM 9125 C CA . ARG B 1 682 ? 31.062 -2.464 -54.178 1.00 67.15 674 ARG B CA 1
ATOM 9126 C C . ARG B 1 682 ? 30.171 -2.686 -55.386 1.00 69.33 674 ARG B C 1
ATOM 9127 O O . ARG B 1 682 ? 29.070 -3.225 -55.230 1.00 72.01 674 ARG B O 1
ATOM 9135 N N . ALA B 1 683 ? 30.616 -2.303 -56.579 1.00 67.72 675 ALA B N 1
ATOM 9136 C CA . ALA B 1 683 ? 29.857 -2.558 -57.791 1.00 58.50 675 ALA B CA 1
ATOM 9137 C C . ALA B 1 683 ? 30.492 -3.685 -58.600 1.00 61.03 675 ALA B C 1
ATOM 9138 O O . ALA B 1 683 ? 31.684 -3.990 -58.475 1.00 60.19 675 ALA B O 1
ATOM 9140 N N . GLN B 1 684 ? 29.662 -4.295 -59.445 1.00 64.97 676 GLN B N 1
ATOM 9141 C CA . GLN B 1 684 ? 30.029 -5.421 -60.290 1.00 64.64 676 GLN B CA 1
ATOM 9142 C C . GLN B 1 684 ? 29.453 -5.201 -61.683 1.00 60.74 676 GLN B C 1
ATOM 9143 O O . GLN B 1 684 ? 28.551 -4.383 -61.873 1.00 58.23 676 GLN B O 1
ATOM 9149 N N . PHE B 1 685 ? 29.960 -5.940 -62.669 1.00 56.36 677 PHE B N 1
ATOM 9150 C CA . PHE B 1 685 ? 29.364 -5.815 -63.992 1.00 58.64 677 PHE B CA 1
ATOM 9151 C C . PHE B 1 685 ? 29.427 -7.135 -64.742 1.00 58.81 677 PHE B C 1
ATOM 9152 O O . PHE B 1 685 ? 30.278 -7.980 -64.473 1.00 64.96 677 PHE B O 1
ATOM 9160 N N . SER B 1 686 ? 28.505 -7.297 -65.690 1.00 58.69 678 SER B N 1
ATOM 9161 C CA . SER B 1 686 ? 28.565 -8.353 -66.685 1.00 56.14 678 SER B CA 1
ATOM 9162 C C . SER B 1 686 ? 28.552 -7.736 -68.081 1.00 60.67 678 SER B C 1
ATOM 9163 O O . SER B 1 686 ? 28.051 -6.628 -68.287 1.00 62.77 678 SER B O 1
ATOM 9166 N N . MET B 1 687 ? 29.097 -8.481 -69.043 1.00 63.35 679 MET B N 1
ATOM 9167 C CA . MET B 1 687 ? 29.257 -8.013 -70.417 1.00 61.98 679 MET B CA 1
ATOM 9168 C C . MET B 1 687 ? 29.038 -9.180 -71.366 1.00 67.40 679 MET B C 1
ATOM 9169 O O . MET B 1 687 ? 29.753 -10.185 -71.297 1.00 69.25 679 MET B O 1
ATOM 9174 N N . ILE B 1 688 ? 28.054 -9.053 -72.250 1.00 63.14 680 ILE B N 1
ATOM 9175 C CA . ILE B 1 688 ? 27.852 -10.020 -73.314 1.00 60.71 680 ILE B CA 1
ATOM 9176 C C . ILE B 1 688 ? 27.773 -9.264 -74.634 1.00 67.99 680 ILE B C 1
ATOM 9177 O O . ILE B 1 688 ? 27.605 -8.042 -74.671 1.00 67.03 680 ILE B O 1
ATOM 9182 N N . PHE B 1 689 ? 27.920 -10.005 -75.727 1.00 65.93 681 PHE B N 1
ATOM 9183 C CA . PHE B 1 689 ? 27.842 -9.391 -77.042 1.00 60.77 681 PHE B CA 1
ATOM 9184 C C . PHE B 1 689 ? 26.399 -9.031 -77.365 1.00 60.73 681 PHE B C 1
ATOM 9185 O O . PHE B 1 689 ? 25.469 -9.782 -77.055 1.00 61.04 681 PHE B O 1
ATOM 9193 N N . SER B 1 690 ? 26.216 -7.875 -78.000 1.00 59.18 682 SER B N 1
ATOM 9194 C CA . SER B 1 690 ? 24.895 -7.395 -78.382 1.00 63.47 682 SER B CA 1
ATOM 9195 C C . SER B 1 690 ? 24.727 -7.323 -79.895 1.00 72.39 682 SER B C 1
ATOM 9196 O O . SER B 1 690 ? 23.896 -8.040 -80.459 1.00 78.43 682 SER B O 1
ATOM 9199 N N . HIS B 1 691 ? 25.494 -6.472 -80.575 1.00 60.62 683 HIS B N 1
ATOM 9200 C CA . HIS B 1 691 ? 25.385 -6.363 -82.023 1.00 67.51 683 HIS B CA 1
ATOM 9201 C C . HIS B 1 691 ? 26.626 -5.680 -82.582 1.00 64.57 683 HIS B C 1
ATOM 9202 O O . HIS B 1 691 ? 27.494 -5.201 -81.847 1.00 59.57 683 HIS B O 1
ATOM 9209 N N . TYR B 1 692 ? 26.702 -5.661 -83.903 1.00 70.70 684 TYR B N 1
ATOM 9210 C CA . TYR B 1 692 ? 27.629 -4.798 -84.614 1.00 69.89 684 TYR B CA 1
ATOM 9211 C C . TYR B 1 692 ? 26.864 -3.570 -85.088 1.00 71.08 684 TYR B C 1
ATOM 9212 O O . TYR B 1 692 ? 25.693 -3.664 -85.466 1.00 81.38 684 TYR B O 1
ATOM 9221 N N . ASP B 1 693 ? 27.503 -2.411 -85.034 1.00 63.99 685 ASP B N 1
ATOM 9222 C CA . ASP B 1 693 ? 26.980 -1.280 -85.778 1.00 80.35 685 ASP B CA 1
ATOM 9223 C C . ASP B 1 693 ? 28.155 -0.477 -86.327 1.00 80.82 685 ASP B C 1
ATOM 9224 O O . ASP B 1 693 ? 29.314 -0.703 -85.962 1.00 78.00 685 ASP B O 1
ATOM 9229 N N . GLN B 1 694 ? 27.851 0.432 -87.252 1.00 75.94 686 GLN B N 1
ATOM 9230 C CA . GLN B 1 694 ? 28.899 1.173 -87.936 1.00 72.70 686 GLN B CA 1
ATOM 9231 C C . GLN B 1 694 ? 29.665 2.054 -86.957 1.00 77.98 686 GLN B C 1
ATOM 9232 O O . GLN B 1 694 ? 29.198 2.362 -85.859 1.00 91.80 686 GLN B O 1
ATOM 9238 N N . VAL B 1 695 ? 30.856 2.470 -87.373 1.00 76.98 687 VAL B N 1
ATOM 9239 C CA . VAL B 1 695 ? 31.750 3.220 -86.497 1.00 74.55 687 VAL B CA 1
ATOM 9240 C C . VAL B 1 695 ? 31.792 4.689 -86.907 1.00 77.21 687 VAL B C 1
ATOM 9241 O O . VAL B 1 695 ? 31.526 5.028 -88.069 1.00 74.33 687 VAL B O 1
ATOM 9245 N N . PRO B 1 696 ? 32.078 5.599 -85.981 1.00 73.47 688 PRO B N 1
ATOM 9246 C CA . PRO B 1 696 ? 32.241 7.002 -86.369 1.00 68.82 688 PRO B CA 1
ATOM 9247 C C . PRO B 1 696 ? 33.430 7.183 -87.306 1.00 69.35 688 PRO B C 1
ATOM 9248 O O . PRO B 1 696 ? 34.383 6.397 -87.296 1.00 67.06 688 PRO B O 1
ATOM 9252 N N . SER B 1 697 ? 33.359 8.235 -88.131 1.00 64.66 689 SER B N 1
ATOM 9253 C CA . SER B 1 697 ? 34.384 8.446 -89.152 1.00 84.37 689 SER B CA 1
ATOM 9254 C C . SER B 1 697 ? 35.774 8.536 -88.539 1.00 86.78 689 SER B C 1
ATOM 9255 O O . SER B 1 697 ? 36.742 7.989 -89.087 1.00 82.19 689 SER B O 1
ATOM 9258 N N . GLN B 1 698 ? 35.893 9.223 -87.400 1.00 79.80 690 GLN B N 1
ATOM 9259 C CA . GLN B 1 698 ? 37.193 9.365 -86.762 1.00 78.89 690 GLN B CA 1
ATOM 9260 C C . GLN B 1 698 ? 37.682 8.043 -86.180 1.00 81.18 690 GLN B C 1
ATOM 9261 O O . GLN B 1 698 ? 38.896 7.850 -86.040 1.00 75.92 690 GLN B O 1
ATOM 9263 N N . VAL B 1 699 ? 36.773 7.122 -85.861 1.00 77.89 691 VAL B N 1
ATOM 9264 C CA . VAL B 1 699 ? 37.193 5.779 -85.479 1.00 72.71 691 VAL B CA 1
ATOM 9265 C C . VAL B 1 699 ? 37.658 5.002 -86.703 1.00 75.60 691 VAL B C 1
ATOM 9266 O O . VAL B 1 699 ? 38.708 4.348 -86.680 1.00 82.07 691 VAL B O 1
ATOM 9270 N N . ALA B 1 700 ? 36.884 5.062 -87.792 1.00 82.29 692 ALA B N 1
ATOM 9271 C CA . ALA B 1 700 ? 37.281 4.402 -89.037 1.00 77.46 692 ALA B CA 1
ATOM 9272 C C . ALA B 1 700 ? 38.677 4.822 -89.469 1.00 78.55 692 ALA B C 1
ATOM 9273 O O . ALA B 1 700 ? 39.471 3.991 -89.925 1.00 81.50 692 ALA B O 1
ATOM 9275 N N . ASP B 1 701 ? 38.991 6.114 -89.326 1.00 77.64 693 ASP B N 1
ATOM 9276 C CA . ASP B 1 701 ? 40.318 6.608 -89.677 1.00 81.56 693 ASP B CA 1
ATOM 9277 C C . ASP B 1 701 ? 41.399 5.982 -88.799 1.00 82.90 693 ASP B C 1
ATOM 9278 O O . ASP B 1 701 ? 42.464 5.597 -89.296 1.00 82.26 693 ASP B O 1
ATOM 9283 N N . MET B 1 702 ? 41.145 5.864 -87.492 1.00 91.49 694 MET B N 1
ATOM 9284 C CA . MET B 1 702 ? 42.149 5.275 -86.609 1.00 96.67 694 MET B CA 1
ATOM 9285 C C . MET B 1 702 ? 42.346 3.795 -86.908 1.00 90.48 694 MET B C 1
ATOM 9286 O O . MET B 1 702 ? 43.477 3.293 -86.861 1.00 84.70 694 MET B O 1
ATOM 9291 N N . ILE B 1 703 ? 41.260 3.086 -87.224 1.00 87.44 695 ILE B N 1
ATOM 9292 C CA . ILE B 1 703 ? 41.373 1.678 -87.598 1.00 93.94 695 ILE B CA 1
ATOM 9293 C C . ILE B 1 703 ? 42.253 1.522 -88.834 1.00 95.83 695 ILE B C 1
ATOM 9294 O O . ILE B 1 703 ? 43.110 0.632 -88.892 1.00 102.32 695 ILE B O 1
ATOM 9299 N N . LYS B 1 704 ? 42.077 2.397 -89.831 1.00 93.71 696 LYS B N 1
ATOM 9300 C CA . LYS B 1 704 ? 42.896 2.345 -91.040 1.00 93.02 696 LYS B CA 1
ATOM 9301 C C . LYS B 1 704 ? 44.338 2.789 -90.812 1.00 104.42 696 LYS B C 1
ATOM 9302 O O . LYS B 1 704 ? 45.135 2.722 -91.753 1.00 114.67 696 LYS B O 1
ATOM 9308 N N . ALA B 1 705 ? 44.692 3.231 -89.605 1.00 104.35 697 ALA B N 1
ATOM 9309 C CA . ALA B 1 705 ? 46.036 3.716 -89.306 1.00 108.45 697 ALA B CA 1
ATOM 9310 C C . ALA B 1 705 ? 46.943 2.638 -88.722 1.00 108.30 697 ALA B C 1
ATOM 9311 O O . ALA B 1 705 ? 48.108 2.536 -89.119 1.00 113.26 697 ALA B O 1
ATOM 9313 N N . LYS B 1 706 ? 46.442 1.842 -87.778 1.00 100.18 698 LYS B N 1
ATOM 9314 C CA . LYS B 1 706 ? 47.232 0.772 -87.168 1.00 95.44 698 LYS B CA 1
ATOM 9315 C C . LYS B 1 706 ? 47.641 -0.272 -88.201 1.00 93.60 698 LYS B C 1
ATOM 9316 O O . LYS B 1 706 ? 48.675 -0.137 -88.857 1.00 97.37 698 LYS B O 1
#

Organism: Rickettsia prowazekii (strain Madrid E) (NCBI:txid272947)

CATH classification: 3.40.50.300 (+4 more: 2.40.30.10, 3.30.70.870, 3.30.230.10)